Protein AF-0000000076312147 (afdb_homodimer)

Structure (mmCIF, N/CA/C/O backbone):
data_AF-0000000076312147-model_v1
#
loop_
_entity.id
_entity.type
_entity.pdbx_description
1 polymer 'PiggyBac transposable element-derived protein 4-like'
#
loop_
_atom_site.group_PDB
_atom_site.id
_atom_site.type_symbol
_atom_site.label_atom_id
_atom_site.label_alt_id
_atom_site.label_comp_id
_atom_site.label_asym_id
_atom_site.label_entity_id
_atom_site.label_seq_id
_atom_site.pdbx_PDB_ins_code
_atom_site.Cartn_x
_atom_site.Cartn_y
_atom_site.Cartn_z
_atom_site.occupancy
_atom_site.B_iso_or_equiv
_atom_site.auth_seq_id
_atom_site.auth_comp_id
_atom_site.auth_asym_id
_atom_site.auth_atom_id
_atom_site.pdbx_PDB_model_num
ATOM 1 N N . MET A 1 1 ? -16.578 -72.312 -24.266 1 22.33 1 MET A N 1
ATOM 2 C CA . MET A 1 1 ? -15.656 -71.625 -25.203 1 22.33 1 MET A CA 1
ATOM 3 C C . MET A 1 1 ? -16.234 -70.312 -25.703 1 22.33 1 MET A C 1
ATOM 5 O O . MET A 1 1 ? -15.805 -69.812 -26.734 1 22.33 1 MET A O 1
ATOM 9 N N . GLN A 1 2 ? -17.25 -69.812 -25.078 1 23.59 2 GLN A N 1
ATOM 10 C CA . GLN A 1 2 ? -18.219 -68.812 -25.484 1 23.59 2 GLN A CA 1
ATOM 11 C C . GLN A 1 2 ? -17.531 -67.5 -25.781 1 23.59 2 GLN A C 1
ATOM 13 O O . GLN A 1 2 ? -16.688 -67.062 -25.016 1 23.59 2 GLN A O 1
ATOM 18 N N . GLU A 1 3 ? -17.656 -67 -27.094 1 22.78 3 GLU A N 1
ATOM 19 C CA . GLU A 1 3 ? -17.062 -65.938 -27.891 1 22.78 3 GLU A CA 1
ATOM 20 C C . GLU A 1 3 ? -17.359 -64.562 -27.297 1 22.78 3 GLU A C 1
ATOM 22 O O . GLU A 1 3 ? -18.531 -64.188 -27.109 1 22.78 3 GLU A O 1
ATOM 27 N N . ILE A 1 4 ? -16.516 -64.062 -26.375 1 23.61 4 ILE A N 1
ATOM 28 C CA . ILE A 1 4 ? -16.531 -62.844 -25.562 1 23.61 4 ILE A CA 1
ATOM 29 C C . ILE A 1 4 ? -16.562 -61.625 -26.469 1 23.61 4 ILE A C 1
ATOM 31 O O . ILE A 1 4 ? -15.625 -61.375 -27.234 1 23.61 4 ILE A O 1
ATOM 35 N N . GLU A 1 5 ? -17.75 -61.281 -27.078 1 19.67 5 GLU A N 1
ATOM 36 C CA . GLU A 1 5 ? -18 -60.25 -28.062 1 19.67 5 GLU A CA 1
ATOM 37 C C . GLU A 1 5 ? -17.375 -58.906 -27.656 1 19.67 5 GLU A C 1
ATOM 39 O O . GLU A 1 5 ? -17.469 -58.5 -26.5 1 19.67 5 GLU A O 1
ATOM 44 N N . ALA A 1 6 ? -16.453 -58.312 -28.531 1 21.3 6 ALA A N 1
ATOM 45 C CA . ALA A 1 6 ? -15.531 -57.188 -28.641 1 21.3 6 ALA A CA 1
ATOM 46 C C . ALA A 1 6 ? -16.281 -55.875 -28.578 1 21.3 6 ALA A C 1
ATOM 48 O O . ALA A 1 6 ? -17.156 -55.594 -29.391 1 21.3 6 ALA A O 1
ATOM 49 N N . SER A 1 7 ? -16.625 -55.375 -27.359 1 20.06 7 SER A N 1
ATOM 50 C CA . SER A 1 7 ? -17.344 -54.125 -27.047 1 20.06 7 SER A CA 1
ATOM 51 C C . SER A 1 7 ? -16.797 -52.938 -27.828 1 20.06 7 SER A C 1
ATOM 53 O O . SER A 1 7 ? -15.578 -52.75 -27.906 1 20.06 7 SER A O 1
ATOM 55 N N . SER A 1 8 ? -17.469 -52.406 -28.922 1 21.2 8 SER A N 1
ATOM 56 C CA . SER A 1 8 ? -17.391 -51.406 -29.969 1 21.2 8 SER A CA 1
ATOM 57 C C . SER A 1 8 ? -16.969 -50.062 -29.422 1 21.2 8 SER A C 1
ATOM 59 O O . SER A 1 8 ? -17.438 -49.625 -28.359 1 21.2 8 SER A O 1
ATOM 61 N N . ASP A 1 9 ? -15.805 -49.438 -29.891 1 20.58 9 ASP A N 1
ATOM 62 C CA . ASP A 1 9 ? -14.875 -48.344 -29.766 1 20.58 9 ASP A CA 1
ATOM 63 C C . ASP A 1 9 ? -15.547 -47 -30.094 1 20.58 9 ASP A C 1
ATOM 65 O O . ASP A 1 9 ? -15.844 -46.719 -31.266 1 20.58 9 ASP A O 1
ATOM 69 N N . VAL A 1 10 ? -16.625 -46.531 -29.453 1 22.14 10 VAL A N 1
ATOM 70 C CA . VAL A 1 10 ? -17.344 -45.312 -29.828 1 22.14 10 VAL A CA 1
ATOM 71 C C . VAL A 1 10 ? -16.359 -44.156 -29.922 1 22.14 10 VAL A C 1
ATOM 73 O O . VAL A 1 10 ? -15.711 -43.781 -28.938 1 22.14 10 VAL A O 1
ATOM 76 N N . SER A 1 11 ? -15.68 -43.844 -31.109 1 21.22 11 SER A N 1
ATOM 77 C CA . SER A 1 11 ? -14.742 -42.812 -31.578 1 21.22 11 SER A CA 1
ATOM 78 C C . SER A 1 11 ? -15.359 -41.438 -31.5 1 21.22 11 SER A C 1
ATOM 80 O O . SER A 1 11 ? -16.234 -41.094 -32.281 1 21.22 11 SER A O 1
ATOM 82 N N . VAL A 1 12 ? -15.781 -40.875 -30.375 1 22.28 12 VAL A N 1
ATOM 83 C CA . VAL A 1 12 ? -16.422 -39.562 -30.359 1 22.28 12 VAL A CA 1
ATOM 84 C C . VAL A 1 12 ? -15.461 -38.531 -30.922 1 22.28 12 VAL A C 1
ATOM 86 O O . VAL A 1 12 ? -14.359 -38.344 -30.406 1 22.28 12 VAL A O 1
ATOM 89 N N . GLU A 1 13 ? -15.469 -38.25 -32.219 1 21.05 13 GLU A N 1
ATOM 90 C CA . GLU A 1 13 ? -14.711 -37.281 -33 1 21.05 13 GLU A CA 1
ATOM 91 C C . GLU A 1 13 ? -14.977 -35.875 -32.531 1 21.05 13 GLU A C 1
ATOM 93 O O . GLU A 1 13 ? -16.109 -35.375 -32.594 1 21.05 13 GLU A O 1
ATOM 98 N N . LEU A 1 14 ? -14.336 -35.375 -31.516 1 21.58 14 LEU A N 1
ATOM 99 C CA . LEU A 1 14 ? -14.406 -34.031 -31 1 21.58 14 LEU A CA 1
ATOM 100 C C . LEU A 1 14 ? -14.016 -33.031 -32.094 1 21.58 14 LEU A C 1
ATOM 102 O O . LEU A 1 14 ? -12.891 -33.062 -32.594 1 21.58 14 LEU A O 1
ATOM 106 N N . GLU A 1 15 ? -14.867 -32.625 -33.062 1 21.44 15 GLU A N 1
ATOM 107 C CA . GLU A 1 15 ? -14.562 -31.688 -34.125 1 21.44 15 GLU A CA 1
ATOM 108 C C . GLU A 1 15 ? -14.234 -30.297 -33.531 1 21.44 15 GLU A C 1
ATOM 110 O O . GLU A 1 15 ? -15.07 -29.703 -32.844 1 21.44 15 GLU A O 1
ATOM 115 N N . PHE A 1 16 ? -13.031 -30.047 -33.188 1 20.45 16 PHE A N 1
ATOM 116 C CA . PHE A 1 16 ? -12.469 -28.797 -32.719 1 20.45 16 PHE A CA 1
ATOM 117 C C . PHE A 1 16 ? -12.625 -27.703 -33.781 1 20.45 16 PHE A C 1
ATOM 119 O O . PHE A 1 16 ? -12.156 -27.844 -34.906 1 20.45 16 PHE A O 1
ATOM 126 N N . SER A 1 17 ? -13.852 -27.156 -33.938 1 21.62 17 SER A N 1
ATOM 127 C CA . SER A 1 17 ? -13.953 -26.109 -34.938 1 21.62 17 SER A CA 1
ATOM 128 C C . SER A 1 17 ? -12.891 -25.047 -34.719 1 21.62 17 SER A C 1
ATOM 130 O O . SER A 1 17 ? -12.641 -24.625 -33.594 1 21.62 17 SER A O 1
ATOM 132 N N . PRO A 1 18 ? -11.977 -24.75 -35.688 1 22.86 18 PRO A N 1
ATOM 133 C CA . PRO A 1 18 ? -10.734 -23.984 -35.781 1 22.86 18 PRO A CA 1
ATOM 134 C C . PRO A 1 18 ? -10.945 -22.484 -35.531 1 22.86 18 PRO A C 1
ATOM 136 O O . PRO A 1 18 ? -10 -21.703 -35.656 1 22.86 18 PRO A O 1
ATOM 139 N N . ASP A 1 19 ? -12.148 -22.031 -35.625 1 23.03 19 ASP A N 1
ATOM 140 C CA . ASP A 1 19 ? -12.141 -20.625 -36.031 1 23.03 19 ASP A CA 1
ATOM 141 C C . ASP A 1 19 ? -11.602 -19.75 -34.875 1 23.03 19 ASP A C 1
ATOM 143 O O . ASP A 1 19 ? -12.305 -19.484 -33.906 1 23.03 19 ASP A O 1
ATOM 147 N N . ILE A 1 20 ? -10.438 -19.906 -34.469 1 19.98 20 ILE A N 1
ATOM 148 C CA . ILE A 1 20 ? -9.867 -19.078 -33.406 1 19.98 20 ILE A CA 1
ATOM 149 C C . ILE A 1 20 ? -9.867 -17.609 -33.812 1 19.98 20 ILE A C 1
ATOM 151 O O . ILE A 1 20 ? -9.234 -17.25 -34.812 1 19.98 20 ILE A O 1
ATOM 155 N N . LYS A 1 21 ? -10.992 -16.953 -33.75 1 22.03 21 LYS A N 1
ATOM 156 C CA . LYS A 1 21 ? -10.961 -15.531 -34.125 1 22.03 21 LYS A CA 1
ATOM 157 C C . LYS A 1 21 ? -9.773 -14.828 -33.469 1 22.03 21 LYS A C 1
ATOM 159 O O . LYS A 1 21 ? -9.477 -15.031 -32.312 1 22.03 21 LYS A O 1
ATOM 164 N N . PRO A 1 22 ? -8.828 -14.297 -34.281 1 20.53 22 PRO A N 1
ATOM 165 C CA . PRO A 1 22 ? -7.613 -13.602 -33.844 1 20.53 22 PRO A CA 1
ATOM 166 C C . PRO A 1 22 ? -7.883 -12.539 -32.781 1 20.53 22 PRO A C 1
ATOM 168 O O . PRO A 1 22 ? -9 -12.016 -32.688 1 20.53 22 PRO A O 1
ATOM 171 N N . TYR A 1 23 ? -7.211 -12.68 -31.641 1 19.23 23 TYR A N 1
ATOM 172 C CA . TYR A 1 23 ? -7.16 -11.75 -30.516 1 19.23 23 TYR A CA 1
ATOM 173 C C . TYR A 1 23 ? -7.086 -10.305 -31.016 1 19.23 23 TYR A C 1
ATOM 175 O O . TYR A 1 23 ? -6.441 -10.023 -32.031 1 19.23 23 TYR A O 1
ATOM 183 N N . CYS A 1 24 ? -8.203 -9.656 -30.938 1 20.91 24 CYS A N 1
ATOM 184 C CA . CYS A 1 24 ? -8.336 -8.234 -31.234 1 20.91 24 CYS A CA 1
ATOM 185 C C . CYS A 1 24 ? -7.105 -7.465 -30.797 1 20.91 24 CYS A C 1
ATOM 187 O O . CYS A 1 24 ? -6.52 -7.77 -29.75 1 20.91 24 CYS A O 1
ATOM 189 N N . GLU A 1 25 ? -6.473 -6.754 -31.734 1 22.02 25 GLU A N 1
ATOM 190 C CA . GLU A 1 25 ? -5.332 -5.844 -31.734 1 22.02 25 GLU A CA 1
ATOM 191 C C . GLU A 1 25 ? -5.457 -4.801 -30.625 1 22.02 25 GLU A C 1
ATOM 193 O O . GLU A 1 25 ? -6.348 -3.949 -30.672 1 22.02 25 GLU A O 1
ATOM 198 N N . VAL A 1 26 ? -5.352 -5.199 -29.438 1 20.34 26 VAL A N 1
ATOM 199 C CA . VAL A 1 26 ? -5.312 -4.188 -28.391 1 20.34 26 VAL A CA 1
ATOM 200 C C . VAL A 1 26 ? -4.262 -3.133 -28.719 1 20.34 26 VAL A C 1
ATOM 202 O O . VAL A 1 26 ? -3.1 -3.465 -28.969 1 20.34 26 VAL A O 1
ATOM 205 N N . LYS A 1 27 ? -4.68 -1.989 -29.359 1 21.05 27 LYS A N 1
ATOM 206 C CA . LYS A 1 27 ? -3.84 -0.814 -29.578 1 21.05 27 LYS A CA 1
ATOM 207 C C . LYS A 1 27 ? -3.072 -0.449 -28.312 1 21.05 27 LYS A C 1
ATOM 209 O O . LYS A 1 27 ? -3.672 -0.067 -27.297 1 21.05 27 LYS A O 1
ATOM 214 N N . ILE A 1 28 ? -1.969 -1.228 -28.016 1 20.52 28 ILE A N 1
ATOM 215 C CA . ILE A 1 28 ? -0.996 -0.914 -26.984 1 20.52 28 ILE A CA 1
ATOM 216 C C . ILE A 1 28 ? -0.467 0.505 -27.188 1 20.52 28 ILE A C 1
ATOM 218 O O . ILE A 1 28 ? 0.128 0.812 -28.219 1 20.52 28 ILE A O 1
ATOM 222 N N . THR A 1 29 ? -1.244 1.474 -26.906 1 20.61 29 THR A N 1
ATOM 223 C CA . THR A 1 29 ? -0.591 2.777 -26.922 1 20.61 29 THR A CA 1
ATOM 224 C C . THR A 1 29 ? 0.666 2.766 -26.062 1 20.61 29 THR A C 1
ATOM 226 O O . THR A 1 29 ? 0.693 2.131 -25 1 20.61 29 THR A O 1
ATOM 229 N N . SER A 1 30 ? 1.83 2.965 -26.656 1 19.39 30 SER A N 1
ATOM 230 C CA . SER A 1 30 ? 3.27 2.896 -26.422 1 19.39 30 SER A CA 1
ATOM 231 C C . SER A 1 30 ? 3.662 3.656 -25.156 1 19.39 30 SER A C 1
ATOM 233 O O . SER A 1 30 ? 4.707 4.309 -25.125 1 19.39 30 SER A O 1
ATOM 235 N N . SER A 1 31 ? 2.816 3.906 -24.203 1 20.42 31 SER A N 1
ATOM 236 C CA . SER A 1 31 ? 3.428 4.754 -23.172 1 20.42 31 SER A CA 1
ATOM 237 C C . SER A 1 31 ? 4.586 4.039 -22.484 1 20.42 31 SER A C 1
ATOM 239 O O . SER A 1 31 ? 4.461 2.881 -22.094 1 20.42 31 SER A O 1
ATOM 241 N N . ASP A 1 32 ? 5.867 4.41 -22.828 1 19.22 32 ASP A N 1
ATOM 242 C CA . ASP A 1 32 ? 7.266 4.039 -22.609 1 19.22 32 ASP A CA 1
ATOM 243 C C . ASP A 1 32 ? 7.555 3.832 -21.125 1 19.22 32 ASP A C 1
ATOM 245 O O . ASP A 1 32 ? 7.379 4.746 -20.328 1 19.22 32 ASP A O 1
ATOM 249 N N . ARG A 1 33 ? 7.512 2.572 -20.641 1 21.12 33 ARG A N 1
ATOM 250 C CA . ARG A 1 33 ? 7.715 1.985 -19.312 1 21.12 33 ARG A CA 1
ATOM 251 C C . ARG A 1 33 ? 9.164 2.125 -18.875 1 21.12 33 ARG A C 1
ATOM 253 O O . ARG A 1 33 ? 10.016 1.312 -19.25 1 21.12 33 ARG A O 1
ATOM 260 N N . LEU A 1 34 ? 9.773 3.299 -18.766 1 19.08 34 LEU A N 1
ATOM 261 C CA . LEU A 1 34 ? 11.188 3.33 -18.406 1 19.08 34 LEU A CA 1
ATOM 262 C C . LEU A 1 34 ? 11.414 2.77 -17.016 1 19.08 34 LEU A C 1
ATOM 264 O O . LEU A 1 34 ? 10.773 3.207 -16.047 1 19.08 34 LEU A O 1
ATOM 268 N N . LEU A 1 35 ? 11.836 1.547 -16.906 1 19.48 35 LEU A N 1
ATOM 269 C CA . LEU A 1 35 ? 12.133 0.646 -15.805 1 19.48 35 LEU A CA 1
ATOM 270 C C . LEU A 1 35 ? 13.273 1.199 -14.945 1 19.48 35 LEU A C 1
ATOM 272 O O . LEU A 1 35 ? 14.406 1.328 -15.414 1 19.48 35 LEU A O 1
ATOM 276 N N . CYS A 1 36 ? 13.125 2.23 -14.25 1 20.94 36 CYS A N 1
ATOM 277 C CA . CYS A 1 36 ? 14.25 2.77 -13.5 1 20.94 36 CYS A CA 1
ATOM 278 C C . CYS A 1 36 ? 14.641 1.837 -12.352 1 20.94 36 CYS A C 1
ATOM 280 O O . CYS A 1 36 ? 13.797 1.466 -11.539 1 20.94 36 CYS A O 1
ATOM 282 N N . PHE A 1 37 ? 15.688 0.991 -12.492 1 19.38 37 PHE A N 1
ATOM 283 C CA . PHE A 1 37 ? 16.312 -0.09 -11.75 1 19.38 37 PHE A CA 1
ATOM 284 C C . PHE A 1 37 ? 17 0.447 -10.5 1 19.38 37 PHE A C 1
ATOM 286 O O . PHE A 1 37 ? 17.906 1.278 -10.594 1 19.38 37 PHE A O 1
ATOM 293 N N . THR A 1 38 ? 16.422 0.691 -9.367 1 20.59 38 THR A N 1
ATOM 294 C CA . THR A 1 38 ? 17.078 1.257 -8.195 1 20.59 38 THR A CA 1
ATOM 295 C C . THR A 1 38 ? 17.797 0.173 -7.402 1 20.59 38 THR A C 1
ATOM 297 O O . THR A 1 38 ? 17.25 -0.903 -7.164 1 20.59 38 THR A O 1
ATOM 300 N N . SER A 1 39 ? 19.203 0.011 -7.387 1 19.22 39 SER A N 1
ATOM 301 C CA . SER A 1 39 ? 20.203 -0.903 -6.844 1 19.22 39 SER A CA 1
ATOM 302 C C . SER A 1 39 ? 20.359 -0.718 -5.336 1 19.22 39 SER A C 1
ATOM 304 O O . SER A 1 39 ? 20.719 0.364 -4.875 1 19.22 39 SER A O 1
ATOM 306 N N . SER A 1 40 ? 19.547 -1.294 -4.43 1 19.59 40 SER A N 1
ATOM 307 C CA . SER A 1 40 ? 19.547 -1.064 -2.988 1 19.59 40 SER A CA 1
ATOM 308 C C . SER A 1 40 ? 20.594 -1.91 -2.287 1 19.59 40 SER A C 1
ATOM 310 O O . SER A 1 40 ? 20.641 -3.129 -2.471 1 19.59 40 SER A O 1
ATOM 312 N N . GLU A 1 41 ? 21.922 -1.451 -1.848 1 18.98 41 GLU A N 1
ATOM 313 C CA . GLU A 1 41 ? 23.094 -2.064 -1.248 1 18.98 41 GLU A CA 1
ATOM 314 C C . GLU A 1 41 ? 22.906 -2.266 0.253 1 18.98 41 GLU A C 1
ATOM 316 O O . GLU A 1 41 ? 22.781 -1.297 1.005 1 18.98 41 GLU A O 1
ATOM 321 N N . THR A 1 42 ? 22.156 -3.244 0.829 1 19.56 42 THR A N 1
ATOM 322 C CA . THR A 1 42 ? 21.844 -3.383 2.248 1 19.56 42 THR A CA 1
ATOM 323 C C . THR A 1 42 ? 22.953 -4.148 2.967 1 19.56 42 THR A C 1
ATOM 325 O O . THR A 1 42 ? 23.219 -5.309 2.654 1 19.56 42 THR A O 1
ATOM 328 N N . ASN A 1 43 ? 24.078 -3.611 3.631 1 19.56 43 ASN A N 1
ATOM 329 C CA . ASN A 1 43 ? 25.203 -4.309 4.23 1 19.56 43 ASN A CA 1
ATOM 330 C C . ASN A 1 43 ? 24.906 -4.727 5.668 1 19.56 43 ASN A C 1
ATOM 332 O O . ASN A 1 43 ? 25.766 -5.301 6.34 1 19.56 43 ASN A O 1
ATOM 336 N N . HIS A 1 44 ? 23.75 -5.074 6.289 1 19.19 44 HIS A N 1
ATOM 337 C CA . HIS A 1 44 ? 23.781 -4.988 7.742 1 19.19 44 HIS A CA 1
ATOM 338 C C . HIS A 1 44 ? 24.328 -6.27 8.359 1 19.19 44 HIS A C 1
ATOM 340 O O . HIS A 1 44 ? 23.906 -7.367 7.988 1 19.19 44 HIS A O 1
ATOM 346 N N . ASP A 1 45 ? 25.484 -6.375 9.133 1 19.08 45 ASP A N 1
ATOM 347 C CA . ASP A 1 45 ? 26.344 -7.379 9.734 1 19.08 45 ASP A CA 1
ATOM 348 C C . ASP A 1 45 ? 25.781 -7.863 11.07 1 19.08 45 ASP A C 1
ATOM 350 O O . ASP A 1 45 ? 26.406 -8.672 11.758 1 19.08 45 ASP A O 1
ATOM 354 N N . ALA A 1 46 ? 24.641 -7.613 11.789 1 19.12 46 ALA A N 1
ATOM 355 C CA . ALA A 1 46 ? 24.766 -7.652 13.25 1 19.12 46 ALA A CA 1
ATOM 356 C C . ALA A 1 46 ? 24.875 -9.086 13.75 1 19.12 46 ALA A C 1
ATOM 358 O O . ALA A 1 46 ? 24.422 -10.023 13.086 1 19.12 46 ALA A O 1
ATOM 359 N N . SER A 1 47 ? 25.266 -9.469 15.102 1 18.31 47 SER A N 1
ATOM 360 C CA . SER A 1 47 ? 25.938 -10.477 15.906 1 18.31 47 SER A CA 1
ATOM 361 C C . SER A 1 47 ? 25 -11.625 16.266 1 18.31 47 SER A C 1
ATOM 363 O O . SER A 1 47 ? 23.797 -11.547 16.031 1 18.31 47 SER A O 1
ATOM 365 N N . SER A 1 48 ? 24.859 -12.219 17.609 1 19.67 48 SER A N 1
ATOM 366 C CA . SER A 1 48 ? 24.953 -13.562 18.188 1 19.67 48 SER A CA 1
ATOM 367 C C . SER A 1 48 ? 23.578 -14.219 18.297 1 19.67 48 SER A C 1
ATOM 369 O O . SER A 1 48 ? 23.469 -15.438 18.156 1 19.67 48 SER A O 1
ATOM 371 N N . SER A 1 49 ? 22.594 -13.867 19.219 1 21.38 49 SER A N 1
ATOM 372 C CA . SER A 1 49 ? 21.578 -14.75 19.812 1 21.38 49 SER A CA 1
ATOM 373 C C . SER A 1 49 ? 20.578 -15.219 18.75 1 21.38 49 SER A C 1
ATOM 375 O O . SER A 1 49 ? 20.422 -14.57 17.719 1 21.38 49 SER A O 1
ATOM 377 N N . LYS A 1 50 ? 19.562 -16.469 18.859 1 22.8 50 LYS A N 1
ATOM 378 C CA . LYS A 1 50 ? 19.219 -17.234 17.656 1 22.8 50 LYS A CA 1
ATOM 379 C C . LYS A 1 50 ? 18.594 -16.344 16.594 1 22.8 50 LYS A C 1
ATOM 381 O O . LYS A 1 50 ? 17.375 -16.188 16.531 1 22.8 50 LYS A O 1
ATOM 386 N N . SER A 1 51 ? 19.109 -15.117 16.531 1 22.84 51 SER A N 1
ATOM 387 C CA . SER A 1 51 ? 18.594 -13.898 15.906 1 22.84 51 SER A CA 1
ATOM 388 C C . SER A 1 51 ? 18.375 -14.109 14.406 1 22.84 51 SER A C 1
ATOM 390 O O . SER A 1 51 ? 19.297 -14.492 13.688 1 22.84 51 SER A O 1
ATOM 392 N N . TYR A 1 52 ? 17.156 -14.609 14.18 1 23.16 52 TYR A N 1
ATOM 393 C CA . TYR A 1 52 ? 16.812 -14.828 12.773 1 23.16 52 TYR A CA 1
ATOM 394 C C . TYR A 1 52 ? 17.375 -13.703 11.906 1 23.16 52 TYR A C 1
ATOM 396 O O . TYR A 1 52 ? 17.203 -12.523 12.227 1 23.16 52 TYR A O 1
ATOM 404 N N . SER A 1 53 ? 18.656 -13.93 11.617 1 24.06 53 SER A N 1
ATOM 405 C CA . SER A 1 53 ? 19.391 -13.047 10.727 1 24.06 53 SER A CA 1
ATOM 406 C C . SER A 1 53 ? 18.516 -12.547 9.578 1 24.06 53 SER A C 1
ATOM 408 O O . SER A 1 53 ? 17.906 -13.352 8.867 1 24.06 53 SER A O 1
ATOM 410 N N . ILE A 1 54 ? 17.75 -11.562 9.984 1 26.08 54 ILE A N 1
ATOM 411 C CA . ILE A 1 54 ? 16.984 -10.695 9.094 1 26.08 54 ILE A CA 1
ATOM 412 C C . ILE A 1 54 ? 17.797 -10.398 7.84 1 26.08 54 ILE A C 1
ATOM 414 O O . ILE A 1 54 ? 18.984 -10.031 7.934 1 26.08 54 ILE A O 1
ATOM 418 N N . PHE A 1 55 ? 17.453 -11.094 6.879 1 25.41 55 PHE A N 1
ATOM 419 C CA . PHE A 1 55 ? 18.094 -10.836 5.594 1 25.41 55 PHE A CA 1
ATOM 420 C C . PHE A 1 55 ? 18.203 -9.336 5.336 1 25.41 55 PHE A C 1
ATOM 422 O O . PHE A 1 55 ? 17.203 -8.609 5.426 1 25.41 55 PHE A O 1
ATOM 429 N N . SER A 1 56 ? 19.078 -8.727 6.191 1 25.91 56 SER A N 1
ATOM 430 C CA . SER A 1 56 ? 19.359 -7.398 5.664 1 25.91 56 SER A CA 1
ATOM 431 C C . SER A 1 56 ? 19.938 -7.473 4.258 1 25.91 56 SER A C 1
ATOM 433 O O . SER A 1 56 ? 20.953 -8.141 4.039 1 25.91 56 SER A O 1
ATOM 435 N N . ASN A 1 57 ? 19.141 -7.605 3.311 1 25.81 57 ASN A N 1
ATOM 436 C CA . ASN A 1 57 ? 19.625 -7.582 1.938 1 25.81 57 ASN A CA 1
ATOM 437 C C . ASN A 1 57 ? 20.594 -6.418 1.711 1 25.81 57 ASN A C 1
ATOM 439 O O . ASN A 1 57 ? 20.438 -5.652 0.758 1 25.81 57 ASN A O 1
ATOM 443 N N . GLU A 1 58 ? 21.203 -5.875 2.789 1 25.55 58 GLU A N 1
ATOM 444 C CA . GLU A 1 58 ? 22.234 -4.953 2.312 1 25.55 58 GLU A CA 1
ATOM 445 C C . GLU A 1 58 ? 23.344 -5.703 1.58 1 25.55 58 GLU A C 1
ATOM 447 O O . GLU A 1 58 ? 24.188 -6.332 2.209 1 25.55 58 GLU A O 1
ATOM 452 N N . SER A 1 59 ? 23.172 -6.488 0.597 1 25.89 59 SER A N 1
ATOM 453 C CA . SER A 1 59 ? 24.391 -6.766 -0.147 1 25.89 59 SER A CA 1
ATOM 454 C C . SER A 1 59 ? 25.188 -5.488 -0.409 1 25.89 59 SER A C 1
ATOM 456 O O . SER A 1 59 ? 24.797 -4.676 -1.248 1 25.89 59 SER A O 1
ATOM 458 N N . ASP A 1 60 ? 25.484 -4.66 0.59 1 24.06 60 ASP A N 1
ATOM 459 C CA . ASP A 1 60 ? 26.641 -3.822 0.312 1 24.06 60 ASP A CA 1
ATOM 460 C C . ASP A 1 60 ? 27.656 -4.562 -0.556 1 24.06 60 ASP A C 1
ATOM 462 O O . ASP A 1 60 ? 27.719 -5.793 -0.536 1 24.06 60 ASP A O 1
ATOM 466 N N . SER A 1 61 ? 28.203 -3.771 -1.513 1 26.28 61 SER A N 1
ATOM 467 C CA . SER A 1 61 ? 29.328 -4.059 -2.395 1 26.28 61 SER A CA 1
ATOM 468 C C . SER A 1 61 ? 30.5 -4.672 -1.625 1 26.28 61 SER A C 1
ATOM 470 O O . SER A 1 61 ? 31.609 -4.773 -2.146 1 26.28 61 SER A O 1
ATOM 472 N N . ASN A 1 62 ? 30.344 -4.688 -0.289 1 25.61 62 ASN A N 1
ATOM 473 C CA . ASN A 1 62 ? 31.641 -5.258 0.071 1 25.61 62 ASN A CA 1
ATOM 474 C C . ASN A 1 62 ? 31.781 -6.684 -0.451 1 25.61 62 ASN A C 1
ATOM 476 O O . ASN A 1 62 ? 31.375 -7.637 0.211 1 25.61 62 ASN A O 1
ATOM 480 N N . LYS A 1 63 ? 31.469 -6.875 -1.712 1 27.11 63 LYS A N 1
ATOM 481 C CA . LYS A 1 63 ? 32.156 -8.094 -2.137 1 27.11 63 LYS A CA 1
ATOM 482 C C . LYS A 1 63 ? 33.5 -8.227 -1.452 1 27.11 63 LYS A C 1
ATOM 484 O O . LYS A 1 63 ? 34.406 -7.387 -1.646 1 27.11 63 LYS A O 1
ATOM 489 N N . GLY A 1 64 ? 33.594 -8.523 -0.196 1 24.95 64 GLY A N 1
ATOM 490 C CA . GLY A 1 64 ? 34.938 -9.031 0.1 1 24.95 64 GLY A CA 1
ATOM 491 C C . GLY A 1 64 ? 35.625 -9.594 -1.117 1 24.95 64 GLY A C 1
ATOM 492 O O . GLY A 1 64 ? 35 -10.109 -2.033 1 24.95 64 GLY A O 1
ATOM 493 N N . ASP A 1 65 ? 36.75 -8.898 -1.438 1 27.42 65 ASP A N 1
ATOM 494 C CA . ASP A 1 65 ? 37.75 -9.422 -2.352 1 27.42 65 ASP A CA 1
ATOM 495 C C . ASP A 1 65 ? 37.875 -10.938 -2.229 1 27.42 65 ASP A C 1
ATOM 497 O O . ASP A 1 65 ? 38.75 -11.445 -1.527 1 27.42 65 ASP A O 1
ATOM 501 N N . ILE A 1 66 ? 36.844 -11.602 -1.742 1 28 66 ILE A N 1
ATOM 502 C CA . ILE A 1 66 ? 37.281 -12.992 -1.727 1 28 66 ILE A CA 1
ATOM 503 C C . ILE A 1 66 ? 38.156 -13.273 -2.953 1 28 66 ILE A C 1
ATOM 505 O O . ILE A 1 66 ? 39.375 -13.5 -2.834 1 28 66 ILE A O 1
ATOM 509 N N . ASN A 1 67 ? 37.906 -14.602 -3.504 1 26.86 67 ASN A N 1
ATOM 510 C CA . ASN A 1 67 ? 38.875 -15.18 -4.414 1 26.86 67 ASN A CA 1
ATOM 511 C C . ASN A 1 67 ? 39.031 -14.352 -5.688 1 26.86 67 ASN A C 1
ATOM 513 O O . ASN A 1 67 ? 38.125 -14.352 -6.531 1 26.86 67 ASN A O 1
ATOM 517 N N . ASP A 1 68 ? 39.562 -13.148 -5.551 1 32.53 68 ASP A N 1
ATOM 518 C CA . ASP A 1 68 ? 40.219 -12.398 -6.629 1 32.53 68 ASP A CA 1
ATOM 519 C C . ASP A 1 68 ? 40.75 -13.336 -7.711 1 32.53 68 ASP A C 1
ATOM 521 O O . ASP A 1 68 ? 41.25 -12.883 -8.734 1 32.53 68 ASP A O 1
ATOM 525 N N . ASN A 1 69 ? 41.094 -14.531 -7.211 1 30.25 69 ASN A N 1
ATOM 526 C CA . ASN A 1 69 ? 41.938 -15.344 -8.094 1 30.25 69 ASN A CA 1
ATOM 527 C C . ASN A 1 69 ? 41.125 -15.945 -9.234 1 30.25 69 ASN A C 1
ATOM 529 O O . ASN A 1 69 ? 41.594 -16.875 -9.898 1 30.25 69 ASN A O 1
ATOM 533 N N . ILE A 1 70 ? 39.812 -16.016 -8.953 1 32.88 70 ILE A N 1
ATOM 534 C CA . ILE A 1 70 ? 39.406 -16.656 -10.195 1 32.88 70 ILE A CA 1
ATOM 535 C C . ILE A 1 70 ? 39.594 -15.68 -11.359 1 32.88 70 ILE A C 1
ATOM 537 O O . ILE A 1 70 ? 39.156 -14.523 -11.281 1 32.88 70 ILE A O 1
ATOM 541 N N . ASN A 1 71 ? 40.531 -15.844 -12.156 1 34 71 ASN A N 1
ATOM 542 C CA . ASN A 1 71 ? 40.844 -15.273 -13.453 1 34 71 ASN A CA 1
ATOM 543 C C . ASN A 1 71 ? 39.625 -14.852 -14.227 1 34 71 ASN A C 1
ATOM 545 O O . ASN A 1 71 ? 38.906 -15.688 -14.805 1 34 71 ASN A O 1
ATOM 549 N N . SER A 1 72 ? 38.719 -14.016 -13.617 1 40.5 72 SER A N 1
ATOM 550 C CA . SER A 1 72 ? 37.75 -13.445 -14.555 1 40.5 72 SER A CA 1
ATOM 551 C C . SER A 1 72 ? 38.375 -13.242 -15.938 1 40.5 72 SER A C 1
ATOM 553 O O . SER A 1 72 ? 39.344 -12.469 -16.078 1 40.5 72 SER A O 1
ATOM 555 N N . GLN A 1 73 ? 38.656 -14.172 -16.594 1 42.91 73 GLN A N 1
ATOM 556 C CA . GLN A 1 73 ? 39.125 -14.047 -17.969 1 42.91 73 GLN A CA 1
ATOM 557 C C . GLN A 1 73 ? 38.531 -12.805 -18.625 1 42.91 73 GLN A C 1
ATOM 559 O O . GLN A 1 73 ? 37.312 -12.57 -18.578 1 42.91 73 GLN A O 1
ATOM 564 N N . ASP A 1 74 ? 39.188 -11.664 -18.594 1 57.47 74 ASP A N 1
ATOM 565 C CA . ASP A 1 74 ? 38.938 -10.469 -19.391 1 57.47 74 ASP A CA 1
ATOM 566 C C . ASP A 1 74 ? 38.156 -10.812 -20.656 1 57.47 74 ASP A C 1
ATOM 568 O O . ASP A 1 74 ? 38.656 -11.531 -21.531 1 57.47 74 ASP A O 1
ATOM 572 N N . GLN A 1 75 ? 36.75 -10.875 -20.5 1 71.81 75 GLN A N 1
ATOM 573 C CA . GLN A 1 75 ? 35.969 -11.055 -21.703 1 71.81 75 GLN A CA 1
ATOM 574 C C . GLN A 1 75 ? 36.344 -10.055 -22.781 1 71.81 75 GLN A C 1
ATOM 576 O O . GLN A 1 75 ? 36.688 -8.914 -22.484 1 71.81 75 GLN A O 1
ATOM 581 N N . VAL A 1 76 ? 36.625 -10.602 -23.828 1 83.81 76 VAL A N 1
ATOM 582 C CA . VAL A 1 76 ? 36.906 -9.742 -24.984 1 83.81 76 VAL A CA 1
ATOM 583 C C . VAL A 1 76 ? 35.594 -9.32 -25.641 1 83.81 76 VAL A C 1
ATOM 585 O O . VAL A 1 76 ? 34.75 -10.172 -25.969 1 83.81 76 VAL A O 1
ATOM 588 N N . TRP A 1 77 ? 35.344 -8.086 -25.609 1 92.38 77 TRP A N 1
ATOM 589 C CA . TRP A 1 77 ? 34.156 -7.516 -26.203 1 92.38 77 TRP A CA 1
ATOM 590 C C . TRP A 1 77 ? 34.469 -6.91 -27.578 1 92.38 77 TRP A C 1
ATOM 592 O O . TRP A 1 77 ? 35.438 -6.191 -27.734 1 92.38 77 TRP A O 1
ATOM 602 N N . ILE A 1 78 ? 33.656 -7.305 -28.562 1 90.75 78 ILE A N 1
ATOM 603 C CA . ILE A 1 78 ? 33.844 -6.832 -29.922 1 90.75 78 ILE A CA 1
ATOM 604 C C . ILE A 1 78 ? 32.562 -6.137 -30.422 1 90.75 78 ILE A C 1
ATOM 606 O O . ILE A 1 78 ? 31.531 -6.211 -29.766 1 90.75 78 ILE A O 1
ATOM 610 N N . ASN A 1 79 ? 32.656 -5.441 -31.547 1 91.56 79 ASN A N 1
ATOM 611 C CA . ASN A 1 79 ? 31.469 -4.844 -32.156 1 91.56 79 ASN A CA 1
ATOM 612 C C . ASN A 1 79 ? 30.469 -5.91 -32.594 1 91.56 79 ASN A C 1
ATOM 614 O O . ASN A 1 79 ? 30.859 -7.008 -33 1 91.56 79 ASN A O 1
ATOM 618 N N . PRO A 1 80 ? 29.266 -5.52 -32.438 1 89.5 80 PRO A N 1
ATOM 619 C CA . PRO A 1 80 ? 28.234 -6.516 -32.75 1 89.5 80 PRO A CA 1
ATOM 620 C C . PRO A 1 80 ? 28.344 -7.066 -34.156 1 89.5 80 PRO A C 1
ATOM 622 O O . PRO A 1 80 ? 28.469 -6.301 -35.125 1 89.5 80 PRO A O 1
ATOM 625 N N . VAL A 1 81 ? 28.406 -8.328 -34.312 1 78.69 81 VAL A N 1
ATOM 626 C CA . VAL A 1 81 ? 28.484 -8.992 -35.625 1 78.69 81 VAL A CA 1
ATOM 627 C C . VAL A 1 81 ? 27.125 -9.594 -35.969 1 78.69 81 VAL A C 1
ATOM 629 O O . VAL A 1 81 ? 26.844 -9.867 -37.156 1 78.69 81 VAL A O 1
ATOM 632 N N . GLY A 1 82 ? 26.172 -9.492 -35.094 1 69.94 82 GLY A N 1
ATOM 633 C CA . GLY A 1 82 ? 24.828 -10.031 -35.312 1 69.94 82 GLY A CA 1
ATOM 634 C C . GLY A 1 82 ? 24.781 -11.547 -35.219 1 69.94 82 GLY A C 1
ATOM 635 O O . GLY A 1 82 ? 23.812 -12.172 -35.656 1 69.94 82 GLY A O 1
ATOM 636 N N . ASN A 1 83 ? 25.859 -12.32 -35 1 59.91 83 ASN A N 1
ATOM 637 C CA . ASN A 1 83 ? 25.875 -13.781 -35.031 1 59.91 83 ASN A CA 1
ATOM 638 C C . ASN A 1 83 ? 25.625 -14.352 -33.625 1 59.91 83 ASN A C 1
ATOM 640 O O . ASN A 1 83 ? 26.578 -14.688 -32.906 1 59.91 83 ASN A O 1
ATOM 644 N N . GLN A 1 84 ? 24.422 -14.109 -33.094 1 64.19 84 GLN A N 1
ATOM 645 C CA . GLN A 1 84 ? 24.203 -14.828 -31.844 1 64.19 84 GLN A CA 1
ATOM 646 C C . GLN A 1 84 ? 24.25 -16.344 -32.062 1 64.19 84 GLN A C 1
ATOM 648 O O . GLN A 1 84 ? 23.422 -16.891 -32.812 1 64.19 84 GLN A O 1
ATOM 653 N N . PRO A 1 85 ? 25.562 -16.828 -32.094 1 58.62 85 PRO A N 1
ATOM 654 C CA . PRO A 1 85 ? 25.844 -18.188 -32.562 1 58.62 85 PRO A CA 1
ATOM 655 C C . PRO A 1 85 ? 24.656 -19.141 -32.406 1 58.62 85 PRO A C 1
ATOM 657 O O . PRO A 1 85 ? 24.391 -19.953 -33.281 1 58.62 85 PRO A O 1
ATOM 660 N N . ASP A 1 86 ? 24.109 -19.484 -31.156 1 63.31 86 ASP A N 1
ATOM 661 C CA . ASP A 1 86 ? 23.297 -20.672 -30.922 1 63.31 86 ASP A CA 1
ATOM 662 C C . ASP A 1 86 ? 21.938 -20.297 -30.328 1 63.31 86 ASP A C 1
ATOM 664 O O . ASP A 1 86 ? 21.703 -20.516 -29.141 1 63.31 86 ASP A O 1
ATOM 668 N N . ILE A 1 87 ? 21.172 -19.547 -31.188 1 79.06 87 ILE A N 1
ATOM 669 C CA . ILE A 1 87 ? 19.797 -19.359 -30.734 1 79.06 87 ILE A CA 1
ATOM 670 C C . ILE A 1 87 ? 19.016 -20.656 -30.875 1 79.06 87 ILE A C 1
ATOM 672 O O . ILE A 1 87 ? 18.938 -21.234 -31.969 1 79.06 87 ILE A O 1
ATOM 676 N N . LYS A 1 88 ? 18.703 -21.234 -29.812 1 83.94 88 LYS A N 1
ATOM 677 C CA . LYS A 1 88 ? 17.891 -22.438 -29.797 1 83.94 88 LYS A CA 1
ATOM 678 C C . LYS A 1 88 ? 16.406 -22.094 -29.797 1 83.94 88 LYS A C 1
ATOM 680 O O . LYS A 1 88 ? 15.93 -21.344 -28.938 1 83.94 88 LYS A O 1
ATOM 685 N N . PRO A 1 89 ? 15.75 -22.547 -30.766 1 90.81 89 PRO A N 1
ATOM 686 C CA . PRO A 1 89 ? 14.312 -22.25 -30.812 1 90.81 89 PRO A CA 1
ATOM 687 C C . PRO A 1 89 ? 13.531 -22.922 -29.688 1 90.81 89 PRO A C 1
ATOM 689 O O . PRO A 1 89 ? 13.93 -23.984 -29.203 1 90.81 89 PRO A O 1
ATOM 692 N N . PHE A 1 90 ? 12.508 -22.328 -29.375 1 94.62 90 PHE A N 1
ATOM 693 C CA . PHE A 1 90 ? 11.625 -22.875 -28.359 1 94.62 90 PHE A CA 1
ATOM 694 C C . PHE A 1 90 ? 10.875 -24.094 -28.891 1 94.62 90 PHE A C 1
ATOM 696 O O . PHE A 1 90 ? 10.273 -24.031 -29.969 1 94.62 90 PHE A O 1
ATOM 703 N N . VAL A 1 91 ? 10.867 -25.219 -28.172 1 92.69 91 VAL A N 1
ATOM 704 C CA . VAL A 1 91 ? 10.273 -26.469 -28.625 1 92.69 91 VAL A CA 1
ATOM 705 C C . VAL A 1 91 ? 9.117 -26.859 -27.719 1 92.69 91 VAL A C 1
ATOM 707 O O . VAL A 1 91 ? 8.359 -27.781 -28.016 1 92.69 91 VAL A O 1
ATOM 710 N N . GLY A 1 92 ? 8.609 -26.125 -26.859 1 89.56 92 GLY A N 1
ATOM 711 C CA . GLY A 1 92 ? 7.52 -26.484 -25.969 1 89.56 92 GLY A CA 1
ATOM 712 C C . GLY A 1 92 ? 6.156 -26.062 -26.469 1 89.56 92 GLY A C 1
ATOM 713 O O . GLY A 1 92 ? 6.059 -25.297 -27.422 1 89.56 92 GLY A O 1
ATOM 714 N N . ILE A 1 93 ? 5.078 -26.75 -25.969 1 89.56 93 ILE A N 1
ATOM 715 C CA . ILE A 1 93 ? 3.697 -26.375 -26.25 1 89.56 93 ILE A CA 1
ATOM 716 C C . ILE A 1 93 ? 3.068 -25.75 -25.016 1 89.56 93 ILE A C 1
ATOM 718 O O . ILE A 1 93 ? 2.674 -26.453 -24.078 1 89.56 93 ILE A O 1
ATOM 722 N N . PRO A 1 94 ? 3 -24.469 -25.109 1 92 94 PRO A N 1
ATOM 723 C CA . PRO A 1 94 ? 2.463 -23.797 -23.922 1 92 94 PRO A CA 1
ATOM 724 C C . PRO A 1 94 ? 0.971 -24.047 -23.719 1 92 94 PRO A C 1
ATOM 726 O O . PRO A 1 94 ? 0.237 -24.234 -24.703 1 92 94 PRO A O 1
ATOM 729 N N . GLY A 1 95 ? 0.555 -24.078 -22.469 1 90 95 GLY A N 1
ATOM 730 C CA . GLY A 1 95 ? -0.868 -24.188 -22.188 1 90 95 GLY A CA 1
ATOM 731 C C . GLY A 1 95 ? -1.188 -25.188 -21.094 1 90 95 GLY A C 1
ATOM 732 O O . GLY A 1 95 ? -0.283 -25.781 -20.5 1 90 95 GLY A O 1
ATOM 733 N N . LEU A 1 96 ? -2.521 -25.203 -20.781 1 88.94 96 LEU A N 1
ATOM 734 C CA . LEU A 1 96 ? -3.012 -26.125 -19.766 1 88.94 96 LEU A CA 1
ATOM 735 C C . LEU A 1 96 ? -2.902 -27.562 -20.234 1 88.94 96 LEU A C 1
ATOM 737 O O . LEU A 1 96 ? -3.273 -27.891 -21.375 1 88.94 96 LEU A O 1
ATOM 741 N N . LYS A 1 97 ? -2.27 -28.297 -19.406 1 83.5 97 LYS A N 1
ATOM 742 C CA . LYS A 1 97 ? -2.152 -29.719 -19.703 1 83.5 97 LYS A CA 1
ATOM 743 C C . LYS A 1 97 ? -3.51 -30.422 -19.625 1 83.5 97 LYS A C 1
ATOM 745 O O . LYS A 1 97 ? -4.453 -29.891 -19.047 1 83.5 97 LYS A O 1
ATOM 750 N N . SER A 1 98 ? -3.834 -31.406 -20.344 1 66.69 98 SER A N 1
ATOM 751 C CA . SER A 1 98 ? -5.113 -32.094 -20.422 1 66.69 98 SER A CA 1
ATOM 752 C C . SER A 1 98 ? -5.746 -32.25 -19.047 1 66.69 98 SER A C 1
ATOM 754 O O . SER A 1 98 ? -5.129 -32.781 -18.125 1 66.69 98 SER A O 1
ATOM 756 N N . PHE A 1 99 ? -6.547 -31.109 -18.688 1 60.59 99 PHE A N 1
ATOM 757 C CA . PHE A 1 99 ? -7.25 -31.047 -17.406 1 60.59 99 PHE A CA 1
ATOM 758 C C . PHE A 1 99 ? -8.664 -31.609 -17.547 1 60.59 99 PHE A C 1
ATOM 760 O O . PHE A 1 99 ? -9.406 -31.219 -18.453 1 60.59 99 PHE A O 1
ATOM 767 N N . LYS A 1 100 ? -8.914 -32.812 -17.141 1 56.84 100 LYS A N 1
ATOM 768 C CA . LYS A 1 100 ? -10.273 -33.375 -17.109 1 56.84 100 LYS A CA 1
ATOM 769 C C . LYS A 1 100 ? -11.188 -32.531 -16.234 1 56.84 100 LYS A C 1
ATOM 771 O O . LYS A 1 100 ? -11.547 -32.938 -15.125 1 56.84 100 LYS A O 1
ATOM 776 N N . CYS A 1 101 ? -10.938 -31.234 -16.141 1 58.84 101 CYS A N 1
ATOM 777 C CA . CYS A 1 101 ? -11.82 -30.578 -15.188 1 58.84 101 CYS A CA 1
ATOM 778 C C . CYS A 1 101 ? -12.977 -29.891 -15.906 1 58.84 101 CYS A C 1
ATOM 780 O O . CYS A 1 101 ? -12.867 -29.547 -17.078 1 58.84 101 CYS A O 1
ATOM 782 N N . ASN A 1 102 ? -14.18 -30.062 -15.398 1 61.09 102 ASN A N 1
ATOM 783 C CA . ASN A 1 102 ? -15.312 -29.266 -15.852 1 61.09 102 ASN A CA 1
ATOM 784 C C . ASN A 1 102 ? -14.961 -27.781 -15.906 1 61.09 102 ASN A C 1
ATOM 786 O O . ASN A 1 102 ? -14.727 -27.156 -14.875 1 61.09 102 ASN A O 1
ATOM 790 N N . PRO A 1 103 ? -14.75 -27.266 -17.078 1 62.69 103 PRO A N 1
ATOM 791 C CA . PRO A 1 103 ? -14.273 -25.891 -17.219 1 62.69 103 PRO A CA 1
ATOM 792 C C . PRO A 1 103 ? -15.25 -24.859 -16.641 1 62.69 103 PRO A C 1
ATOM 794 O O . PRO A 1 103 ? -14.891 -23.703 -16.469 1 62.69 103 PRO A O 1
ATOM 797 N N . ASN A 1 104 ? -16.453 -25.297 -16.266 1 64.44 104 ASN A N 1
ATOM 798 C CA . ASN A 1 104 ? -17.469 -24.312 -15.938 1 64.44 104 ASN A CA 1
ATOM 799 C C . ASN A 1 104 ? -17.469 -23.969 -14.453 1 64.44 104 ASN A C 1
ATOM 801 O O . ASN A 1 104 ? -18.219 -23.109 -14.008 1 64.44 104 ASN A O 1
ATOM 805 N N . LYS A 1 105 ? -16.469 -24.609 -13.797 1 81.38 105 LYS A N 1
ATOM 806 C CA . LYS A 1 105 ? -16.453 -24.281 -12.375 1 81.38 105 LYS A CA 1
ATOM 807 C C . LYS A 1 105 ? -15.094 -23.734 -11.953 1 81.38 105 LYS A C 1
ATOM 809 O O . LYS A 1 105 ? -14.109 -24.469 -11.891 1 81.38 105 LYS A O 1
ATOM 814 N N . GLU A 1 106 ? -15.047 -22.484 -11.656 1 82.81 106 GLU A N 1
ATOM 815 C CA . GLU A 1 106 ? -13.844 -21.719 -11.336 1 82.81 106 GLU A CA 1
ATOM 816 C C . GLU A 1 106 ? -13.102 -22.344 -10.156 1 82.81 106 GLU A C 1
ATOM 818 O O . GLU A 1 106 ? -11.867 -22.297 -10.102 1 82.81 106 GLU A O 1
ATOM 823 N N . GLU A 1 107 ? -13.867 -22.984 -9.258 1 89.5 107 GLU A N 1
ATOM 824 C CA . GLU A 1 107 ? -13.281 -23.516 -8.031 1 89.5 107 GLU A CA 1
ATOM 825 C C . GLU A 1 107 ? -12.391 -24.719 -8.312 1 89.5 107 GLU A C 1
ATOM 827 O O . GLU A 1 107 ? -11.477 -25.016 -7.539 1 89.5 107 GLU A O 1
ATOM 832 N N . TYR A 1 108 ? -12.609 -25.375 -9.453 1 89.62 108 TYR A N 1
ATOM 833 C CA . TYR A 1 108 ? -11.852 -26.578 -9.766 1 89.62 108 TYR A CA 1
ATOM 834 C C . TYR A 1 108 ? -10.391 -26.234 -10.039 1 89.62 108 TYR A C 1
ATOM 836 O O . TYR A 1 108 ? -9.5 -27.031 -9.727 1 89.62 108 TYR A O 1
ATOM 844 N N . PHE A 1 109 ? -10.211 -25.078 -10.609 1 93 109 PHE A N 1
ATOM 845 C CA . PHE A 1 109 ? -8.836 -24.688 -10.898 1 93 109 PHE A CA 1
ATOM 846 C C . PHE A 1 109 ? -8.062 -24.438 -9.609 1 93 109 PHE A C 1
ATOM 848 O O . PHE A 1 109 ? -6.914 -24.859 -9.477 1 93 109 PHE A O 1
ATOM 855 N N . TYR A 1 110 ? -8.758 -23.844 -8.727 1 96.31 110 TYR A N 1
ATOM 856 C CA . TYR A 1 110 ? -8.125 -23.609 -7.434 1 96.31 110 TYR A CA 1
ATOM 857 C C . TYR A 1 110 ? -7.926 -24.938 -6.688 1 96.31 110 TYR A C 1
ATOM 859 O O . TYR A 1 110 ? -6.867 -25.172 -6.102 1 96.31 110 TYR A O 1
ATOM 867 N N . LEU A 1 111 ? -8.812 -25.781 -6.738 1 94.88 111 LEU A N 1
ATOM 868 C CA . LEU A 1 111 ? -8.781 -27.047 -6.012 1 94.88 111 LEU A CA 1
ATOM 869 C C . LEU A 1 111 ? -7.785 -28.016 -6.641 1 94.88 111 LEU A C 1
ATOM 871 O O . LEU A 1 111 ? -7.359 -28.984 -6.004 1 94.88 111 LEU A O 1
ATOM 875 N N . SER A 1 112 ? -7.438 -27.797 -7.871 1 93.12 112 SER A N 1
ATOM 876 C CA . SER A 1 112 ? -6.379 -28.594 -8.477 1 93.12 112 SER A CA 1
ATOM 877 C C . SER A 1 112 ? -5.016 -28.25 -7.879 1 93.12 112 SER A C 1
ATOM 879 O O . SER A 1 112 ? -4.133 -29.109 -7.801 1 93.12 112 SER A O 1
ATOM 881 N N . LEU A 1 113 ? -4.875 -27 -7.508 1 96.31 113 LEU A N 1
ATOM 882 C CA . LEU A 1 113 ? -3.619 -26.531 -6.93 1 96.31 113 LEU A CA 1
ATOM 883 C C . LEU A 1 113 ? -3.605 -26.734 -5.418 1 96.31 113 LEU A C 1
ATOM 885 O O . LEU A 1 113 ? -2.633 -27.25 -4.867 1 96.31 113 LEU A O 1
ATOM 889 N N . VAL A 1 114 ? -4.652 -26.234 -4.832 1 97.56 114 VAL A N 1
ATOM 890 C CA . VAL A 1 114 ? -4.891 -26.469 -3.412 1 97.56 114 VAL A CA 1
ATOM 891 C C . VAL A 1 114 ? -5.91 -27.594 -3.242 1 97.56 114 VAL A C 1
ATOM 893 O O . VAL A 1 114 ? -7.105 -27.344 -3.098 1 97.56 114 VAL A O 1
ATOM 896 N N . THR A 1 115 ? -5.395 -28.781 -3.146 1 95.69 115 THR A N 1
ATOM 897 C CA . THR A 1 115 ? -6.207 -29.984 -3.258 1 95.69 115 THR A CA 1
ATOM 898 C C . THR A 1 115 ? -6.977 -30.25 -1.964 1 95.69 115 THR A C 1
ATOM 900 O O . THR A 1 115 ? -6.645 -29.672 -0.918 1 95.69 115 THR A O 1
ATOM 903 N N . GLU A 1 116 ? -7.91 -31.156 -2.031 1 95.69 116 GLU A N 1
ATOM 904 C CA . GLU A 1 116 ? -8.68 -31.594 -0.869 1 95.69 116 GLU A CA 1
ATOM 905 C C . GLU A 1 116 ? -7.77 -32.156 0.218 1 95.69 116 GLU A C 1
ATOM 907 O O . GLU A 1 116 ? -8.023 -31.969 1.409 1 95.69 116 GLU A O 1
ATOM 912 N N . ALA A 1 117 ? -6.742 -32.812 -0.228 1 96.19 117 ALA A N 1
ATOM 913 C CA . ALA A 1 117 ? -5.793 -33.406 0.703 1 96.19 117 ALA A CA 1
ATOM 914 C C . ALA A 1 117 ? -5.078 -32.344 1.525 1 96.19 117 ALA A C 1
ATOM 916 O O . ALA A 1 117 ? -4.797 -32.531 2.709 1 96.19 117 ALA A O 1
ATOM 917 N N . ILE A 1 118 ? -4.781 -31.219 0.904 1 97.38 118 ILE A N 1
ATOM 918 C CA . ILE A 1 118 ? -4.121 -30.109 1.605 1 97.38 118 ILE A CA 1
ATOM 919 C C . ILE A 1 118 ? -5.031 -29.578 2.709 1 97.38 118 ILE A C 1
ATOM 921 O O . ILE A 1 118 ? -4.598 -29.406 3.848 1 97.38 118 ILE A O 1
ATOM 925 N N . PHE A 1 119 ? -6.301 -29.391 2.418 1 97.69 119 PHE A N 1
ATOM 926 C CA . PHE A 1 119 ? -7.258 -28.906 3.408 1 97.69 119 PHE A CA 1
ATOM 927 C C . PHE A 1 119 ? -7.387 -29.891 4.562 1 97.69 119 PHE A C 1
ATOM 929 O O . PHE A 1 119 ? -7.445 -29.5 5.727 1 97.69 119 PHE A O 1
ATOM 936 N N . GLN A 1 120 ? -7.426 -31.125 4.172 1 97.12 120 GLN A N 1
ATOM 937 C CA . GLN A 1 120 ? -7.531 -32.156 5.188 1 97.12 120 GLN A CA 1
ATOM 938 C C . GLN A 1 120 ? -6.316 -32.156 6.109 1 97.12 120 GLN A C 1
ATOM 940 O O . GLN A 1 120 ? -6.457 -32.281 7.332 1 97.12 120 GLN A O 1
ATOM 945 N N . GLU A 1 121 ? -5.215 -32.062 5.508 1 96.88 121 GLU A N 1
ATOM 946 C CA . GLU A 1 121 ? -3.982 -32.031 6.293 1 96.88 121 GLU A CA 1
ATOM 947 C C . GLU A 1 121 ? -3.926 -30.812 7.199 1 96.88 121 GLU A C 1
ATOM 949 O O . GLU A 1 121 ? -3.516 -30.906 8.359 1 96.88 121 GLU A O 1
ATOM 954 N N . ILE A 1 122 ? -4.32 -29.688 6.723 1 97.88 122 ILE A N 1
ATOM 955 C CA . ILE A 1 122 ? -4.336 -28.469 7.523 1 97.88 122 ILE A CA 1
ATOM 956 C C . ILE A 1 122 ? -5.285 -28.641 8.703 1 97.88 122 ILE A C 1
ATOM 958 O O . ILE A 1 122 ? -4.957 -28.281 9.836 1 97.88 122 ILE A O 1
ATOM 962 N N . ALA A 1 123 ? -6.469 -29.203 8.43 1 98 123 ALA A N 1
ATOM 963 C CA . ALA A 1 123 ? -7.426 -29.453 9.508 1 98 123 ALA A CA 1
ATOM 964 C C . ALA A 1 123 ? -6.828 -30.375 10.57 1 98 123 ALA A C 1
ATOM 966 O O . ALA A 1 123 ? -6.938 -30.094 11.766 1 98 123 ALA A O 1
ATOM 967 N N . HIS A 1 124 ? -6.188 -31.406 10.117 1 97.56 124 HIS A N 1
ATOM 968 C CA . HIS A 1 124 ? -5.59 -32.375 11.023 1 97.56 124 HIS A CA 1
ATOM 969 C C . HIS A 1 124 ? -4.508 -31.75 11.891 1 97.56 124 HIS A C 1
ATOM 971 O O . HIS A 1 124 ? -4.516 -31.891 13.109 1 97.56 124 HIS A O 1
ATOM 977 N N . GLN A 1 125 ? -3.576 -31.031 11.258 1 96.94 125 GLN A N 1
ATOM 978 C CA . GLN A 1 125 ? -2.471 -30.406 11.977 1 96.94 125 GLN A CA 1
ATOM 979 C C . GLN A 1 125 ? -2.973 -29.312 12.914 1 96.94 125 GLN A C 1
ATOM 981 O O . GLN A 1 125 ? -2.406 -29.109 13.992 1 96.94 125 GLN A O 1
ATOM 986 N N . THR A 1 126 ? -4.004 -28.609 12.516 1 97.56 126 THR A N 1
ATOM 987 C CA . THR A 1 126 ? -4.605 -27.578 13.352 1 97.56 126 THR A CA 1
ATOM 988 C C . THR A 1 126 ? -5.211 -28.188 14.617 1 97.56 126 THR A C 1
ATOM 990 O O . THR A 1 126 ? -5.023 -27.672 15.719 1 97.56 126 THR A O 1
ATOM 993 N N . ASN A 1 127 ? -5.934 -29.266 14.406 1 97.5 127 ASN A N 1
ATOM 994 C CA . ASN A 1 127 ? -6.512 -29.953 15.547 1 97.5 127 ASN A CA 1
ATOM 995 C C . ASN A 1 127 ? -5.434 -30.516 16.469 1 97.5 127 ASN A C 1
ATOM 997 O O . ASN A 1 127 ? -5.566 -30.469 17.688 1 97.5 127 ASN A O 1
ATOM 1001 N N . LEU A 1 128 ? -4.398 -31.047 15.898 1 96.44 128 LEU A N 1
ATOM 1002 C CA . LEU A 1 128 ? -3.281 -31.547 16.688 1 96.44 128 LEU A CA 1
ATOM 1003 C C . LEU A 1 128 ? -2.658 -30.438 17.531 1 96.44 128 LEU A C 1
ATOM 1005 O O . LEU A 1 128 ? -2.414 -30.609 18.719 1 96.44 128 LEU A O 1
ATOM 1009 N N . TYR A 1 129 ? -2.408 -29.391 16.953 1 95.19 129 TYR A N 1
ATOM 1010 C CA . TYR A 1 129 ? -1.825 -28.25 17.656 1 95.19 129 TYR A CA 1
ATOM 1011 C C . TYR A 1 129 ? -2.754 -27.75 18.75 1 95.19 129 TYR A C 1
ATOM 1013 O O . TYR A 1 129 ? -2.307 -27.438 19.859 1 95.19 129 TYR A O 1
ATOM 1021 N N . ALA A 1 130 ? -4.035 -27.609 18.406 1 95.81 130 ALA A N 1
ATOM 1022 C CA . ALA A 1 130 ? -5.008 -27.172 19.406 1 95.81 130 ALA A CA 1
ATOM 1023 C C . ALA A 1 130 ? -4.977 -28.078 20.625 1 95.81 130 ALA A C 1
ATOM 1025 O O . ALA A 1 130 ? -5.008 -27.609 21.766 1 95.81 130 ALA A O 1
ATOM 1026 N N . ALA A 1 131 ? -4.93 -29.344 20.359 1 94.25 131 ALA A N 1
ATOM 1027 C CA . ALA A 1 131 ? -4.859 -30.297 21.453 1 94.25 131 ALA A CA 1
ATOM 1028 C C . ALA A 1 131 ? -3.609 -30.078 22.297 1 94.25 131 ALA A C 1
ATOM 1030 O O . ALA A 1 131 ? -3.666 -30.141 23.531 1 94.25 131 ALA A O 1
ATOM 1031 N N . GLN A 1 132 ? -2.514 -29.828 21.703 1 92.19 132 GLN A N 1
ATOM 1032 C CA . GLN A 1 132 ? -1.257 -29.562 22.391 1 92.19 132 GLN A CA 1
ATOM 1033 C C . GLN A 1 132 ? -1.348 -28.297 23.234 1 92.19 132 GLN A C 1
ATOM 1035 O O . GLN A 1 132 ? -0.891 -28.281 24.391 1 92.19 132 GLN A O 1
ATOM 1040 N N . VAL A 1 133 ? -1.935 -27.266 22.672 1 93.31 133 VAL A N 1
ATOM 1041 C CA . VAL A 1 133 ? -2.062 -25.984 23.359 1 93.31 133 VAL A CA 1
ATOM 1042 C C . VAL A 1 133 ? -3.012 -26.125 24.547 1 93.31 133 VAL A C 1
ATOM 1044 O O . VAL A 1 133 ? -2.732 -25.625 25.641 1 93.31 133 VAL A O 1
ATOM 1047 N N . LEU A 1 134 ? -4.141 -26.812 24.312 1 92.69 134 LEU A N 1
ATOM 1048 C CA . LEU A 1 134 ? -5.164 -26.969 25.344 1 92.69 134 LEU A CA 1
ATOM 1049 C C . LEU A 1 134 ? -4.648 -27.812 26.5 1 92.69 134 LEU A C 1
ATOM 1051 O O . LEU A 1 134 ? -5.117 -27.672 27.625 1 92.69 134 LEU A O 1
ATOM 1055 N N . SER A 1 135 ? -3.713 -28.625 26.25 1 90.62 135 SER A N 1
ATOM 1056 C CA . SER A 1 135 ? -3.119 -29.438 27.297 1 90.62 135 SER A CA 1
ATOM 1057 C C . SER A 1 135 ? -2.193 -28.609 28.188 1 90.62 135 SER A C 1
ATOM 1059 O O . SER A 1 135 ? -1.979 -28.938 29.359 1 90.62 135 SER A O 1
ATOM 1061 N N . GLN A 1 136 ? -1.655 -27.547 27.672 1 89.19 136 GLN A N 1
ATOM 1062 C CA . GLN A 1 136 ? -0.671 -26.734 28.391 1 89.19 136 GLN A CA 1
ATOM 1063 C C . GLN A 1 136 ? -1.323 -25.516 29.031 1 89.19 136 GLN A C 1
ATOM 1065 O O . GLN A 1 136 ? -0.907 -25.078 30.109 1 89.19 136 GLN A O 1
ATOM 1070 N N . LYS A 1 137 ? -2.17 -24.938 28.281 1 87.5 137 LYS A N 1
ATOM 1071 C CA . LYS A 1 137 ? -2.791 -23.703 28.719 1 87.5 137 LYS A CA 1
ATOM 1072 C C . LYS A 1 137 ? -4.309 -23.844 28.797 1 87.5 137 LYS A C 1
ATOM 1074 O O . LYS A 1 137 ? -4.922 -24.5 27.953 1 87.5 137 LYS A O 1
ATOM 1079 N N . ARG A 1 138 ? -4.875 -23.25 29.953 1 83.75 138 ARG A N 1
ATOM 1080 C CA . ARG A 1 138 ? -6.328 -23.234 30.094 1 83.75 138 ARG A CA 1
ATOM 1081 C C . ARG A 1 138 ? -6.855 -21.812 30.219 1 83.75 138 ARG A C 1
ATOM 1083 O O . ARG A 1 138 ? -6.227 -20.969 30.844 1 83.75 138 ARG A O 1
ATOM 1090 N N . SER A 1 139 ? -7.785 -21.453 29.297 1 87.31 139 SER A N 1
ATOM 1091 C CA . SER A 1 139 ? -8.5 -20.188 29.375 1 87.31 139 SER A CA 1
ATOM 1092 C C . SER A 1 139 ? -9.953 -20.344 28.906 1 87.31 139 SER A C 1
ATOM 1094 O O . SER A 1 139 ? -10.289 -21.312 28.219 1 87.31 139 SER A O 1
ATOM 1096 N N . SER A 1 140 ? -10.797 -19.406 29.375 1 87.56 140 SER A N 1
ATOM 1097 C CA . SER A 1 140 ? -12.203 -19.453 29 1 87.56 140 SER A CA 1
ATOM 1098 C C . SER A 1 140 ? -12.375 -19.422 27.484 1 87.56 140 SER A C 1
ATOM 1100 O O . SER A 1 140 ? -13.242 -20.109 26.938 1 87.56 140 SER A O 1
ATOM 1102 N N . ARG A 1 141 ? -11.516 -18.75 26.844 1 88.94 141 ARG A N 1
ATOM 1103 C CA . ARG A 1 141 ? -11.57 -18.609 25.391 1 88.94 141 ARG A CA 1
ATOM 1104 C C . ARG A 1 141 ? -11.117 -19.891 24.703 1 88.94 141 ARG A C 1
ATOM 1106 O O . ARG A 1 141 ? -11.773 -20.375 23.781 1 88.94 141 ARG A O 1
ATOM 1113 N N . LEU A 1 142 ? -10.078 -20.5 25.172 1 90.81 142 LEU A N 1
ATOM 1114 C CA . LEU A 1 142 ? -9.5 -21.688 24.547 1 90.81 142 LEU A CA 1
ATOM 1115 C C . LEU A 1 142 ? -10.398 -22.906 24.75 1 90.81 142 LEU A C 1
ATOM 1117 O O . LEU A 1 142 ? -10.438 -23.797 23.891 1 90.81 142 LEU A O 1
ATOM 1121 N N . ASN A 1 143 ? -11.141 -22.828 25.797 1 89.5 143 ASN A N 1
ATOM 1122 C CA . ASN A 1 143 ? -12.016 -23.953 26.109 1 89.5 143 ASN A CA 1
ATOM 1123 C C . ASN A 1 143 ? -13.188 -24.062 25.141 1 89.5 143 ASN A C 1
ATOM 1125 O O . ASN A 1 143 ? -13.875 -25.078 25.094 1 89.5 143 ASN A O 1
ATOM 1129 N N . GLN A 1 144 ? -13.336 -23.062 24.359 1 92.12 144 GLN A N 1
ATOM 1130 C CA . GLN A 1 144 ? -14.406 -23.062 23.359 1 92.12 144 GLN A CA 1
ATOM 1131 C C . GLN A 1 144 ? -13.984 -23.781 22.094 1 92.12 144 GLN A C 1
ATOM 1133 O O . GLN A 1 144 ? -14.781 -23.953 21.172 1 92.12 144 GLN A O 1
ATOM 1138 N N . TRP A 1 145 ? -12.844 -24.359 22.109 1 95.31 145 TRP A N 1
ATOM 1139 C CA . TRP A 1 145 ? -12.32 -25 20.906 1 95.31 145 TRP A CA 1
ATOM 1140 C C . TRP A 1 145 ? -13.109 -26.25 20.562 1 95.31 145 TRP A C 1
ATOM 1142 O O . TRP A 1 145 ? -13.383 -27.078 21.438 1 95.31 145 TRP A O 1
ATOM 1152 N N . VAL A 1 146 ? -13.516 -26.328 19.328 1 95.62 146 VAL A N 1
ATOM 1153 C CA . VAL A 1 146 ? -14.078 -27.516 18.703 1 95.62 146 VAL A CA 1
ATOM 1154 C C . VAL A 1 146 ? -13.219 -27.922 17.5 1 95.62 146 VAL A C 1
ATOM 1156 O O . VAL A 1 146 ? -12.82 -27.078 16.703 1 95.62 146 VAL A O 1
ATOM 1159 N N . PRO A 1 147 ? -12.891 -29.266 17.453 1 96.75 147 PRO A N 1
ATOM 1160 C CA . PRO A 1 147 ? -12.07 -29.672 16.312 1 96.75 147 PRO A CA 1
ATOM 1161 C C . PRO A 1 147 ? -12.633 -29.203 14.977 1 96.75 147 PRO A C 1
ATOM 1163 O O . PRO A 1 147 ? -13.844 -29.234 14.766 1 96.75 147 PRO A O 1
ATOM 1166 N N . THR A 1 148 ? -11.742 -28.734 14.203 1 97.69 148 THR A N 1
ATOM 1167 C CA . THR A 1 148 ? -12.141 -28.188 12.906 1 97.69 148 THR A CA 1
ATOM 1168 C C . THR A 1 148 ? -12.141 -29.281 11.844 1 97.69 148 THR A C 1
ATOM 1170 O O . THR A 1 148 ? -11.703 -30.406 12.102 1 97.69 148 THR A O 1
ATOM 1173 N N . THR A 1 149 ? -12.711 -29.016 10.664 1 97.62 149 THR A N 1
ATOM 1174 C CA . THR A 1 149 ? -12.805 -29.922 9.523 1 97.62 149 THR A CA 1
ATOM 1175 C C . THR A 1 149 ? -12.25 -29.266 8.258 1 97.62 149 THR A C 1
ATOM 1177 O O . THR A 1 149 ? -11.984 -28.062 8.25 1 97.62 149 THR A O 1
ATOM 1180 N N . LYS A 1 150 ? -12 -30.109 7.312 1 97.25 150 LYS A N 1
ATOM 1181 C CA . LYS A 1 150 ? -11.508 -29.578 6.047 1 97.25 150 LYS A CA 1
ATOM 1182 C C . LYS A 1 150 ? -12.461 -28.531 5.477 1 97.25 150 LYS A C 1
ATOM 1184 O O . LYS A 1 150 ? -12.023 -27.531 4.902 1 97.25 150 LYS A O 1
ATOM 1189 N N . ASN A 1 151 ? -13.766 -28.719 5.668 1 97.44 151 ASN A N 1
ATOM 1190 C CA . ASN A 1 151 ? -14.75 -27.781 5.133 1 97.44 151 ASN A CA 1
ATOM 1191 C C . ASN A 1 151 ? -14.75 -26.469 5.914 1 97.44 151 ASN A C 1
ATOM 1193 O O . ASN A 1 151 ? -14.953 -25.391 5.336 1 97.44 151 ASN A O 1
ATOM 1197 N N . GLU A 1 152 ? -14.547 -26.531 7.203 1 97.56 152 GLU A N 1
ATOM 1198 C CA . GLU A 1 152 ? -14.453 -25.312 7.977 1 97.56 152 GLU A CA 1
ATOM 1199 C C . GLU A 1 152 ? -13.203 -24.516 7.609 1 97.56 152 GLU A C 1
ATOM 1201 O O . GLU A 1 152 ? -13.219 -23.281 7.59 1 97.56 152 GLU A O 1
ATOM 1206 N N . ILE A 1 153 ? -12.125 -25.266 7.316 1 98.25 153 ILE A N 1
ATOM 1207 C CA . ILE A 1 153 ? -10.898 -24.609 6.863 1 98.25 153 ILE A CA 1
ATOM 1208 C C . ILE A 1 153 ? -11.156 -23.906 5.531 1 98.25 153 ILE A C 1
ATOM 1210 O O . ILE A 1 153 ? -10.68 -22.797 5.309 1 98.25 153 ILE A O 1
ATOM 1214 N N . LYS A 1 154 ? -11.914 -24.547 4.688 1 98.06 154 LYS A N 1
ATOM 1215 C CA . LYS A 1 154 ? -12.281 -23.906 3.424 1 98.06 154 LYS A CA 1
ATOM 1216 C C . LYS A 1 154 ? -13.062 -22.625 3.66 1 98.06 154 LYS A C 1
ATOM 1218 O O . LYS A 1 154 ? -12.805 -21.609 3.012 1 98.06 154 LYS A O 1
ATOM 1223 N N . ARG A 1 155 ? -14 -22.641 4.586 1 97.88 155 ARG A N 1
ATOM 1224 C CA . ARG A 1 155 ? -14.773 -21.453 4.91 1 97.88 155 ARG A CA 1
ATOM 1225 C C . ARG A 1 155 ? -13.875 -20.359 5.469 1 97.88 155 ARG A C 1
ATOM 1227 O O . ARG A 1 155 ? -14.039 -19.172 5.137 1 97.88 155 ARG A O 1
ATOM 1234 N N . LEU A 1 156 ? -12.922 -20.781 6.305 1 97.56 156 LEU A N 1
ATOM 1235 C CA . LEU A 1 156 ? -11.953 -19.828 6.828 1 97.56 156 LEU A CA 1
ATOM 1236 C C . LEU A 1 156 ? -11.172 -19.172 5.691 1 97.56 156 LEU A C 1
ATOM 1238 O O . LEU A 1 156 ? -11.023 -17.938 5.664 1 97.56 156 LEU A O 1
ATOM 1242 N N . PHE A 1 157 ? -10.695 -19.984 4.754 1 97.56 157 PHE A N 1
ATOM 1243 C CA . PHE A 1 157 ? -9.938 -19.469 3.621 1 97.56 157 PHE A CA 1
ATOM 1244 C C . PHE A 1 157 ? -10.797 -18.562 2.758 1 97.56 157 PHE A C 1
ATOM 1246 O O . PHE A 1 157 ? -10.328 -17.516 2.277 1 97.56 157 PHE A O 1
ATOM 1253 N N . GLY A 1 158 ? -12.062 -18.953 2.568 1 96.88 158 GLY A N 1
ATOM 1254 C CA . GLY A 1 158 ? -12.992 -18.094 1.856 1 96.88 158 GLY A CA 1
ATOM 1255 C C . GLY A 1 158 ? -13.125 -16.719 2.484 1 96.88 158 GLY A C 1
ATOM 1256 O O . GLY A 1 158 ? -13.094 -15.695 1.784 1 96.88 158 GLY A O 1
ATOM 1257 N N . LEU A 1 159 ? -13.211 -16.703 3.762 1 96.06 159 LEU A N 1
ATOM 1258 C CA . LEU A 1 159 ? -13.328 -15.445 4.492 1 96.06 159 LEU A CA 1
ATOM 1259 C C . LEU A 1 159 ? -12.062 -14.609 4.352 1 96.06 159 LEU A C 1
ATOM 1261 O O . LEU A 1 159 ? -12.133 -13.391 4.172 1 96.06 159 LEU A O 1
ATOM 1265 N N . LEU A 1 160 ? -10.961 -15.258 4.438 1 96.12 160 LEU A N 1
ATOM 1266 C CA . LEU A 1 160 ? -9.688 -14.547 4.336 1 96.12 160 LEU A CA 1
ATOM 1267 C C . LEU A 1 160 ? -9.5 -13.953 2.947 1 96.12 160 LEU A C 1
ATOM 1269 O O . LEU A 1 160 ? -9.008 -12.836 2.809 1 96.12 160 LEU A O 1
ATOM 1273 N N . ILE A 1 161 ? -9.852 -14.633 1.902 1 96.19 161 ILE A N 1
ATOM 1274 C CA . ILE A 1 161 ? -9.805 -14.094 0.548 1 96.19 161 ILE A CA 1
ATOM 1275 C C . ILE A 1 161 ? -10.789 -12.93 0.421 1 96.19 161 ILE A C 1
ATOM 1277 O O . ILE A 1 161 ? -10.492 -11.922 -0.229 1 96.19 161 ILE A O 1
ATOM 1281 N N . TRP A 1 162 ? -11.938 -13.109 1.037 1 96.19 162 TRP A N 1
ATOM 1282 C CA . TRP A 1 162 ? -12.945 -12.055 1.015 1 96.19 162 TRP A CA 1
ATOM 1283 C C . TRP A 1 162 ? -12.406 -10.773 1.642 1 96.19 162 TRP A C 1
ATOM 1285 O O . TRP A 1 162 ? -12.688 -9.672 1.161 1 96.19 162 TRP A O 1
ATOM 1295 N N . MET A 1 163 ? -11.656 -10.891 2.674 1 94.19 163 MET A N 1
ATOM 1296 C CA . MET A 1 163 ? -11.086 -9.734 3.367 1 94.19 163 MET A CA 1
ATOM 1297 C C . MET A 1 163 ? -10.102 -8.992 2.471 1 94.19 163 MET A C 1
ATOM 1299 O O . MET A 1 163 ? -9.758 -7.84 2.742 1 94.19 163 MET A O 1
ATOM 1303 N N . ASP A 1 164 ? -9.648 -9.602 1.416 1 91.31 164 ASP A N 1
ATOM 1304 C CA . ASP A 1 164 ? -8.836 -8.938 0.407 1 91.31 164 ASP A CA 1
ATOM 1305 C C . ASP A 1 164 ? -9.695 -8.094 -0.53 1 91.31 164 ASP A C 1
ATOM 1307 O O . ASP A 1 164 ? -9.195 -7.176 -1.187 1 91.31 164 ASP A O 1
ATOM 1311 N N . LEU A 1 165 ? -10.914 -8.484 -0.637 1 93.12 165 LEU A N 1
ATOM 1312 C CA . LEU A 1 165 ? -11.852 -7.754 -1.489 1 93.12 165 LEU A CA 1
ATOM 1313 C C . LEU A 1 165 ? -12.477 -6.586 -0.735 1 93.12 165 LEU A C 1
ATOM 1315 O O . LEU A 1 165 ? -12.641 -5.5 -1.292 1 93.12 165 LEU A O 1
ATOM 1319 N N . VAL A 1 166 ? -12.844 -6.844 0.511 1 94.44 166 VAL A N 1
ATOM 1320 C CA . VAL A 1 166 ? -13.383 -5.836 1.418 1 94.44 166 VAL A CA 1
ATOM 1321 C C . VAL A 1 166 ? -12.43 -5.629 2.592 1 94.44 166 VAL A C 1
ATOM 1323 O O . VAL A 1 166 ? -12.383 -6.449 3.51 1 94.44 166 VAL A O 1
ATOM 1326 N N . LYS A 1 167 ? -11.82 -4.535 2.625 1 91.81 167 LYS A N 1
ATOM 1327 C CA . LYS A 1 167 ? -10.766 -4.324 3.613 1 91.81 167 LYS A CA 1
ATOM 1328 C C . LYS A 1 167 ? -11.219 -3.359 4.707 1 91.81 167 LYS A C 1
ATOM 1330 O O . LYS A 1 167 ? -11.75 -2.283 4.41 1 91.81 167 LYS A O 1
ATOM 1335 N N . LEU A 1 168 ? -11.086 -3.766 5.902 1 92.06 168 LEU A N 1
ATOM 1336 C CA . LEU A 1 168 ? -11.328 -2.938 7.082 1 92.06 168 LEU A CA 1
ATOM 1337 C C . LEU A 1 168 ? -10.039 -2.713 7.863 1 92.06 168 LEU A C 1
ATOM 1339 O O . LEU A 1 168 ? -9.078 -3.469 7.715 1 92.06 168 LEU A O 1
ATOM 1343 N N . PRO A 1 169 ? -9.93 -1.7 8.648 1 87.19 169 PRO A N 1
ATOM 1344 C CA . PRO A 1 169 ? -8.672 -1.349 9.328 1 87.19 169 PRO A CA 1
ATOM 1345 C C . PRO A 1 169 ? -8.266 -2.369 10.383 1 87.19 169 PRO A C 1
ATOM 1347 O O . PRO A 1 169 ? -7.078 -2.516 10.688 1 87.19 169 PRO A O 1
ATOM 1350 N N . GLN A 1 170 ? -9.273 -3.006 10.953 1 88.75 170 GLN A N 1
ATOM 1351 C CA . GLN A 1 170 ? -9 -3.975 12.008 1 88.75 170 GLN A CA 1
ATOM 1352 C C . GLN A 1 170 ? -9.852 -5.23 11.844 1 88.75 170 GLN A C 1
ATOM 1354 O O . GLN A 1 170 ? -10.977 -5.16 11.352 1 88.75 170 GLN A O 1
ATOM 1359 N N . LEU A 1 171 ? -9.328 -6.312 12.328 1 89.25 171 LEU A N 1
ATOM 1360 C CA . LEU A 1 171 ? -9.969 -7.605 12.117 1 89.25 171 LEU A CA 1
ATOM 1361 C C . LEU A 1 171 ? -11.32 -7.672 12.828 1 89.25 171 LEU A C 1
ATOM 1363 O O . LEU A 1 171 ? -12.297 -8.18 12.281 1 89.25 171 LEU A O 1
ATOM 1367 N N . HIS A 1 172 ? -11.406 -7.152 14.078 1 90.5 172 HIS A N 1
ATOM 1368 C CA . HIS A 1 172 ? -12.625 -7.293 14.867 1 90.5 172 HIS A CA 1
ATOM 1369 C C . HIS A 1 172 ? -13.773 -6.496 14.258 1 90.5 172 HIS A C 1
ATOM 1371 O O . HIS A 1 172 ? -14.945 -6.773 14.531 1 90.5 172 HIS A O 1
ATOM 1377 N N . LEU A 1 173 ? -13.477 -5.555 13.414 1 93.5 173 LEU A N 1
ATOM 1378 C CA . LEU A 1 173 ? -14.484 -4.676 12.836 1 93.5 173 LEU A CA 1
ATOM 1379 C C . LEU A 1 173 ? -15.336 -5.422 11.812 1 93.5 173 LEU A C 1
ATOM 1381 O O . LEU A 1 173 ? -16.438 -4.977 11.477 1 93.5 173 LEU A O 1
ATOM 1385 N N . TYR A 1 174 ? -14.812 -6.543 11.312 1 94.12 174 TYR A N 1
ATOM 1386 C CA . TYR A 1 174 ? -15.57 -7.32 10.344 1 94.12 174 TYR A CA 1
ATOM 1387 C C . TYR A 1 174 ? -16.859 -7.871 10.961 1 94.12 174 TYR A C 1
ATOM 1389 O O . TYR A 1 174 ? -17.797 -8.219 10.25 1 94.12 174 TYR A O 1
ATOM 1397 N N . TRP A 1 175 ? -16.922 -7.961 12.273 1 95.06 175 TRP A N 1
ATOM 1398 C CA . TRP A 1 175 ? -18.094 -8.469 12.984 1 95.06 175 TRP A CA 1
ATOM 1399 C C . TRP A 1 175 ? -18.75 -7.359 13.789 1 95.06 175 TRP A C 1
ATOM 1401 O O . TRP A 1 175 ? -19.578 -7.629 14.672 1 95.06 175 TRP A O 1
ATOM 1411 N N . SER A 1 176 ? -18.312 -6.082 13.516 1 93.81 176 SER A N 1
ATOM 1412 C CA . SER A 1 176 ? -18.875 -4.941 14.227 1 93.81 176 SER A CA 1
ATOM 1413 C C . SER A 1 176 ? -20.344 -4.723 13.844 1 93.81 176 SER A C 1
ATOM 1415 O O . SER A 1 176 ? -20.719 -4.91 12.688 1 93.81 176 SER A O 1
ATOM 1417 N N . LYS A 1 177 ? -21.109 -4.211 14.789 1 90.12 177 LYS A N 1
ATOM 1418 C CA . LYS A 1 177 ? -22.516 -3.898 14.539 1 90.12 177 LYS A CA 1
ATOM 1419 C C . LYS A 1 177 ? -22.703 -2.416 14.234 1 90.12 177 LYS A C 1
ATOM 1421 O O . LYS A 1 177 ? -23.812 -1.964 13.977 1 90.12 177 LYS A O 1
ATOM 1426 N N . ASP A 1 178 ? -21.562 -1.738 14.25 1 89.94 178 ASP A N 1
ATOM 1427 C CA . ASP A 1 178 ? -21.609 -0.317 13.922 1 89.94 178 ASP A CA 1
ATOM 1428 C C . ASP A 1 178 ? -21.984 -0.105 12.453 1 89.94 178 ASP A C 1
ATOM 1430 O O . ASP A 1 178 ? -21.422 -0.741 11.562 1 89.94 178 ASP A O 1
ATOM 1434 N N . SER A 1 179 ? -22.891 0.792 12.227 1 86.81 179 SER A N 1
ATOM 1435 C CA . SER A 1 179 ? -23.438 1.031 10.891 1 86.81 179 SER A CA 1
ATOM 1436 C C . SER A 1 179 ? -22.328 1.42 9.914 1 86.81 179 SER A C 1
ATOM 1438 O O . SER A 1 179 ? -22.469 1.223 8.703 1 86.81 179 SER A O 1
ATOM 1440 N N . ILE A 1 180 ? -21.219 1.89 10.422 1 90.62 180 ILE A N 1
ATOM 1441 C CA . ILE A 1 180 ? -20.125 2.344 9.594 1 90.62 180 ILE A CA 1
ATOM 1442 C C . ILE A 1 180 ? -19.344 1.14 9.047 1 90.62 180 ILE A C 1
ATOM 1444 O O . ILE A 1 180 ? -18.812 1.187 7.941 1 90.62 180 ILE A O 1
ATOM 1448 N N . TYR A 1 181 ? -19.312 0.077 9.844 1 92.38 181 TYR A N 1
ATOM 1449 C CA . TYR A 1 181 ? -18.453 -1.048 9.492 1 92.38 181 TYR A CA 1
ATOM 1450 C C . TYR A 1 181 ? -19.281 -2.287 9.172 1 92.38 181 TYR A C 1
ATOM 1452 O O . TYR A 1 181 ? -18.734 -3.301 8.719 1 92.38 181 TYR A O 1
ATOM 1460 N N . THR A 1 182 ? -20.531 -2.246 9.43 1 87.19 182 THR A N 1
ATOM 1461 C CA . THR A 1 182 ? -21.344 -3.457 9.422 1 87.19 182 THR A CA 1
ATOM 1462 C C . THR A 1 182 ? -21.203 -4.199 8.102 1 87.19 182 THR A C 1
ATOM 1464 O O . THR A 1 182 ? -21.359 -3.604 7.027 1 87.19 182 THR A O 1
ATOM 1467 N N . GLN A 1 183 ? -20.828 -5.469 8.18 1 86.31 183 GLN A N 1
ATOM 1468 C CA . GLN A 1 183 ? -20.734 -6.422 7.082 1 86.31 183 GLN A CA 1
ATOM 1469 C C . GLN A 1 183 ? -21.625 -7.641 7.328 1 86.31 183 GLN A C 1
ATOM 1471 O O . GLN A 1 183 ? -21.547 -8.273 8.383 1 86.31 183 GLN A O 1
ATOM 1476 N N . SER A 1 184 ? -22.422 -8.047 6.426 1 87.25 184 SER A N 1
ATOM 1477 C CA . SER A 1 184 ? -23.297 -9.195 6.617 1 87.25 184 SER A CA 1
ATOM 1478 C C . SER A 1 184 ? -22.609 -10.5 6.254 1 87.25 184 SER A C 1
ATOM 1480 O O . SER A 1 184 ? -22.859 -11.539 6.863 1 87.25 184 SER A O 1
ATOM 1482 N N . PHE A 1 185 ? -21.688 -10.523 5.449 1 91.75 185 PHE A N 1
ATOM 1483 C CA . PHE A 1 185 ? -21.094 -11.727 4.867 1 91.75 185 PHE A CA 1
ATOM 1484 C C . PHE A 1 185 ? -20.297 -12.492 5.91 1 91.75 185 PHE A C 1
ATOM 1486 O O . PHE A 1 185 ? -20.547 -13.672 6.152 1 91.75 185 PHE A O 1
ATOM 1493 N N . PRO A 1 186 ? -19.344 -11.844 6.613 1 92.19 186 PRO A N 1
ATOM 1494 C CA . PRO A 1 186 ? -18.547 -12.609 7.578 1 92.19 186 PRO A CA 1
ATOM 1495 C C . PRO A 1 186 ? -19.406 -13.234 8.68 1 92.19 186 PRO A C 1
ATOM 1497 O O . PRO A 1 186 ? -19.125 -14.352 9.125 1 92.19 186 PRO A O 1
ATOM 1500 N N . GLN A 1 187 ? -20.391 -12.523 9.07 1 89.75 187 GLN A N 1
ATOM 1501 C CA . GLN A 1 187 ? -21.25 -12.977 10.156 1 89.75 187 GLN A CA 1
ATOM 1502 C C . GLN A 1 187 ? -22.016 -14.234 9.758 1 89.75 187 GLN A C 1
ATOM 1504 O O . GLN A 1 187 ? -22.344 -15.062 10.602 1 89.75 187 GLN A O 1
ATOM 1509 N N . SER A 1 188 ? -22.328 -14.336 8.508 1 91.19 188 SER A N 1
ATOM 1510 C CA . SER A 1 188 ? -23.078 -15.477 8 1 91.19 188 SER A CA 1
ATOM 1511 C C . SER A 1 188 ? -22.203 -16.719 7.875 1 91.19 188 SER A C 1
ATOM 1513 O O . SER A 1 188 ? -22.703 -17.828 7.754 1 91.19 188 SER A O 1
ATOM 1515 N N . ILE A 1 189 ? -20.922 -16.641 7.949 1 94.44 189 ILE A N 1
ATOM 1516 C CA . ILE A 1 189 ? -20 -17.75 7.711 1 94.44 189 ILE A CA 1
ATOM 1517 C C . ILE A 1 189 ? -19.578 -18.359 9.047 1 94.44 189 ILE A C 1
ATOM 1519 O O . ILE A 1 189 ? -19.625 -19.578 9.219 1 94.44 189 ILE A O 1
ATOM 1523 N N . MET A 1 190 ? -19.125 -17.531 9.992 1 94.81 190 MET A N 1
ATOM 1524 C CA . MET A 1 190 ? -18.75 -18 11.32 1 94.81 190 MET A CA 1
ATOM 1525 C C . MET A 1 190 ? -18.672 -16.844 12.305 1 94.81 190 MET A C 1
ATOM 1527 O O . MET A 1 190 ? -18.609 -15.672 11.898 1 94.81 190 MET A O 1
ATOM 1531 N N . SER A 1 191 ? -18.688 -17.141 13.586 1 95.31 191 SER A N 1
ATOM 1532 C CA . SER A 1 191 ? -18.594 -16.109 14.617 1 95.31 191 SER A CA 1
ATOM 1533 C C . SER A 1 191 ? -17.188 -15.539 14.711 1 95.31 191 SER A C 1
ATOM 1535 O O . SER A 1 191 ? -16.219 -16.172 14.289 1 95.31 191 SER A O 1
ATOM 1537 N N . GLN A 1 192 ? -17.047 -14.305 15.25 1 95.12 192 GLN A N 1
ATOM 1538 C CA . GLN A 1 192 ? -15.758 -13.664 15.469 1 95.12 192 GLN A CA 1
ATOM 1539 C C . GLN A 1 192 ? -14.852 -14.531 16.344 1 95.12 192 GLN A C 1
ATOM 1541 O O . GLN A 1 192 ? -13.672 -14.711 16.031 1 95.12 192 GLN A O 1
ATOM 1546 N N . SER A 1 193 ? -15.422 -15.039 17.391 1 94.81 193 SER A N 1
ATOM 1547 C CA . SER A 1 193 ? -14.648 -15.852 18.328 1 94.81 193 SER A CA 1
ATOM 1548 C C . SER A 1 193 ? -14.086 -17.094 17.641 1 94.81 193 SER A C 1
ATOM 1550 O O . SER A 1 193 ? -12.922 -17.438 17.844 1 94.81 193 SER A O 1
ATOM 1552 N N . ARG A 1 194 ? -14.93 -17.766 16.891 1 96 194 ARG A N 1
ATOM 1553 C CA . ARG A 1 194 ? -14.469 -18.969 16.188 1 96 194 ARG A CA 1
ATOM 1554 C C . ARG A 1 194 ? -13.391 -18.641 15.164 1 96 194 ARG A C 1
ATOM 1556 O O . ARG A 1 194 ? -12.398 -19.359 15.055 1 96 194 ARG A O 1
ATOM 1563 N N . PHE A 1 195 ? -13.625 -17.562 14.469 1 95.62 195 PHE A N 1
ATOM 1564 C CA . PHE A 1 195 ? -12.648 -17.109 13.484 1 95.62 195 PHE A CA 1
ATOM 1565 C C . PHE A 1 195 ? -11.289 -16.891 14.133 1 95.62 195 PHE A C 1
ATOM 1567 O O . PHE A 1 195 ? -10.273 -17.406 13.648 1 95.62 195 PHE A O 1
ATOM 1574 N N . GLU A 1 196 ? -11.25 -16.156 15.203 1 94.06 196 GLU A N 1
ATOM 1575 C CA . GLU A 1 196 ? -10.008 -15.828 15.906 1 94.06 196 GLU A CA 1
ATOM 1576 C C . GLU A 1 196 ? -9.352 -17.078 16.469 1 94.06 196 GLU A C 1
ATOM 1578 O O . GLU A 1 196 ? -8.125 -17.203 16.453 1 94.06 196 GLU A O 1
ATOM 1583 N N . LEU A 1 197 ? -10.148 -17.953 16.969 1 95.31 197 LEU A N 1
ATOM 1584 C CA . LEU A 1 197 ? -9.617 -19.203 17.5 1 95.31 197 LEU A CA 1
ATOM 1585 C C . LEU A 1 197 ? -8.984 -20.031 16.391 1 95.31 197 LEU A C 1
ATOM 1587 O O . LEU A 1 197 ? -7.91 -20.609 16.578 1 95.31 197 LEU A O 1
ATOM 1591 N N . LEU A 1 198 ? -9.672 -20.125 15.258 1 96.56 198 LEU A N 1
ATOM 1592 C CA . LEU A 1 198 ? -9.133 -20.875 14.125 1 96.56 198 LEU A CA 1
ATOM 1593 C C . LEU A 1 198 ? -7.809 -20.281 13.664 1 96.56 198 LEU A C 1
ATOM 1595 O O . LEU A 1 198 ? -6.859 -21.016 13.383 1 96.56 198 LEU A O 1
ATOM 1599 N N . LEU A 1 199 ? -7.766 -18.953 13.617 1 94.75 199 LEU A N 1
ATOM 1600 C CA . LEU A 1 199 ? -6.535 -18.281 13.203 1 94.75 199 LEU A CA 1
ATOM 1601 C C . LEU A 1 199 ? -5.41 -18.547 14.195 1 94.75 199 LEU A C 1
ATOM 1603 O O . LEU A 1 199 ? -4.262 -18.75 13.797 1 94.75 199 LEU A O 1
ATOM 1607 N N . GLN A 1 200 ? -5.727 -18.594 15.398 1 93.56 200 GLN A N 1
ATOM 1608 C CA . GLN A 1 200 ? -4.738 -18.812 16.453 1 93.56 200 GLN A CA 1
ATOM 1609 C C . GLN A 1 200 ? -4.188 -20.234 16.391 1 93.56 200 GLN A C 1
ATOM 1611 O O . GLN A 1 200 ? -2.982 -20.453 16.547 1 93.56 200 GLN A O 1
ATOM 1616 N N . MET A 1 201 ? -5.078 -21.203 16.109 1 95.81 201 MET A N 1
ATOM 1617 C CA . MET A 1 201 ? -4.688 -22.594 16.203 1 95.81 201 MET A CA 1
ATOM 1618 C C . MET A 1 201 ? -4.207 -23.125 14.859 1 95.81 201 MET A C 1
ATOM 1620 O O . MET A 1 201 ? -3.672 -24.234 14.773 1 95.81 201 MET A O 1
ATOM 1624 N N . LEU A 1 202 ? -4.402 -22.359 13.812 1 96.5 202 LEU A N 1
ATOM 1625 C CA . LEU A 1 202 ? -4.062 -22.812 12.469 1 96.5 202 LEU A CA 1
ATOM 1626 C C . LEU A 1 202 ? -2.615 -23.297 12.406 1 96.5 202 LEU A C 1
ATOM 1628 O O . LEU A 1 202 ? -1.706 -22.594 12.867 1 96.5 202 LEU A O 1
ATOM 1632 N N . HIS A 1 203 ? -2.424 -24.438 11.898 1 95.75 203 HIS A N 1
ATOM 1633 C CA . HIS A 1 203 ? -1.104 -25.062 11.836 1 95.75 203 HIS A CA 1
ATOM 1634 C C . HIS A 1 203 ? -0.979 -25.953 10.602 1 95.75 203 HIS A C 1
ATOM 1636 O O . HIS A 1 203 ? -1.983 -26.438 10.07 1 95.75 203 HIS A O 1
ATOM 1642 N N . PHE A 1 204 ? 0.254 -26.234 10.242 1 95.12 204 PHE A N 1
ATOM 1643 C CA . PHE A 1 204 ? 0.453 -26.906 8.961 1 95.12 204 PHE A CA 1
ATOM 1644 C C . PHE A 1 204 ? 1.328 -28.141 9.133 1 95.12 204 PHE A C 1
ATOM 1646 O O . PHE A 1 204 ? 1.437 -28.969 8.219 1 95.12 204 PHE A O 1
ATOM 1653 N N . THR A 1 205 ? 2.051 -28.234 10.234 1 91.44 205 THR A N 1
ATOM 1654 C CA . THR A 1 205 ? 2.914 -29.375 10.516 1 91.44 205 THR A CA 1
ATOM 1655 C C . THR A 1 205 ? 2.928 -29.688 12.008 1 91.44 205 THR A C 1
ATOM 1657 O O . THR A 1 205 ? 2.547 -28.844 12.828 1 91.44 205 THR A O 1
ATOM 1660 N N . ASN A 1 206 ? 3.295 -30.875 12.25 1 87.19 206 ASN A N 1
ATOM 1661 C CA . ASN A 1 206 ? 3.467 -31.266 13.641 1 87.19 206 ASN A CA 1
ATOM 1662 C C . ASN A 1 206 ? 4.707 -30.625 14.258 1 87.19 206 ASN A C 1
ATOM 1664 O O . ASN A 1 206 ? 5.828 -30.859 13.797 1 87.19 206 ASN A O 1
ATOM 1668 N N . ASN A 1 207 ? 4.543 -29.828 15.266 1 81.25 207 ASN A N 1
ATOM 1669 C CA . ASN A 1 207 ? 5.641 -29.125 15.914 1 81.25 207 ASN A CA 1
ATOM 1670 C C . ASN A 1 207 ? 6.656 -30.078 16.516 1 81.25 207 ASN A C 1
ATOM 1672 O O . ASN A 1 207 ? 7.809 -29.719 16.75 1 81.25 207 ASN A O 1
ATOM 1676 N N . GLU A 1 208 ? 6.215 -31.172 16.812 1 77.12 208 GLU A N 1
ATOM 1677 C CA . GLU A 1 208 ? 7.105 -32.156 17.453 1 77.12 208 GLU A CA 1
ATOM 1678 C C . GLU A 1 208 ? 8.156 -32.656 16.469 1 77.12 208 GLU A C 1
ATOM 1680 O O . GLU A 1 208 ? 9.195 -33.188 16.875 1 77.12 208 GLU A O 1
ATOM 1685 N N . ASN A 1 209 ? 7.941 -32.406 15.25 1 68.88 209 ASN A N 1
ATOM 1686 C CA . ASN A 1 209 ? 8.883 -32.844 14.227 1 68.88 209 ASN A CA 1
ATOM 1687 C C . ASN A 1 209 ? 9.961 -31.781 13.977 1 68.88 209 ASN A C 1
ATOM 1689 O O . ASN A 1 209 ? 10.836 -31.969 13.125 1 68.88 209 ASN A O 1
ATOM 1693 N N . ALA A 1 210 ? 9.938 -30.469 14.531 1 63.97 210 ALA A N 1
ATOM 1694 C CA . ALA A 1 210 ? 10.805 -29.312 14.328 1 63.97 210 ALA A CA 1
ATOM 1695 C C . ALA A 1 210 ? 12.273 -29.688 14.516 1 63.97 210 ALA A C 1
ATOM 1697 O O . ALA A 1 210 ? 13.141 -29.234 13.766 1 63.97 210 ALA A O 1
ATOM 1698 N N . ASN A 1 211 ? 12.609 -30.344 15.672 1 55.56 211 ASN A N 1
ATOM 1699 C CA . ASN A 1 211 ? 13.984 -30.625 16.078 1 55.56 211 ASN A CA 1
ATOM 1700 C C . ASN A 1 211 ? 14.727 -31.438 15.016 1 55.56 211 ASN A C 1
ATOM 1702 O O . ASN A 1 211 ? 15.953 -31.391 14.945 1 55.56 211 ASN A O 1
ATOM 1706 N N . LEU A 1 212 ? 14.062 -31.922 14.117 1 51.56 212 LEU A N 1
ATOM 1707 C CA . LEU A 1 212 ? 14.742 -32.906 13.273 1 51.56 212 LEU A CA 1
ATOM 1708 C C . LEU A 1 212 ? 15.312 -32.25 12.023 1 51.56 212 LEU A C 1
ATOM 1710 O O . LEU A 1 212 ? 16.297 -32.719 11.453 1 51.56 212 LEU A O 1
ATOM 1714 N N . LEU A 1 213 ? 14.805 -31.062 11.594 1 53.34 213 LEU A N 1
ATOM 1715 C CA . LEU A 1 213 ? 15.188 -30.703 10.234 1 53.34 213 LEU A CA 1
ATOM 1716 C C . LEU A 1 213 ? 15.969 -29.391 10.234 1 53.34 213 LEU A C 1
ATOM 1718 O O . LEU A 1 213 ? 16.594 -29.047 9.227 1 53.34 213 LEU A O 1
ATOM 1722 N N . ASN A 1 214 ? 16.5 -28.906 11.383 1 56.5 214 ASN A N 1
ATOM 1723 C CA . ASN A 1 214 ? 17.203 -27.641 11.398 1 56.5 214 ASN A CA 1
ATOM 1724 C C . ASN A 1 214 ? 16.688 -26.688 10.32 1 56.5 214 ASN A C 1
ATOM 1726 O O . ASN A 1 214 ? 17.469 -25.922 9.734 1 56.5 214 ASN A O 1
ATOM 1730 N N . ASP A 1 215 ? 15.469 -26.922 9.812 1 67.56 215 ASP A N 1
ATOM 1731 C CA . ASP A 1 215 ? 14.867 -26.109 8.758 1 67.56 215 ASP A CA 1
ATOM 1732 C C . ASP A 1 215 ? 13.906 -25.094 9.344 1 67.56 215 ASP A C 1
ATOM 1734 O O . ASP A 1 215 ? 12.938 -25.453 10.016 1 67.56 215 ASP A O 1
ATOM 1738 N N . ARG A 1 216 ? 14.242 -23.844 9.188 1 72.62 216 ARG A N 1
ATOM 1739 C CA . ARG A 1 216 ? 13.406 -22.75 9.695 1 72.62 216 ARG A CA 1
ATOM 1740 C C . ARG A 1 216 ? 12.023 -22.781 9.047 1 72.62 216 ARG A C 1
ATOM 1742 O O . ARG A 1 216 ? 11.055 -22.281 9.633 1 72.62 216 ARG A O 1
ATOM 1749 N N . LEU A 1 217 ? 11.961 -23.438 7.93 1 82.31 217 LEU A N 1
ATOM 1750 C CA . LEU A 1 217 ? 10.711 -23.453 7.184 1 82.31 217 LEU A CA 1
ATOM 1751 C C . LEU A 1 217 ? 9.93 -24.734 7.449 1 82.31 217 LEU A C 1
ATOM 1753 O O . LEU A 1 217 ? 8.93 -25.016 6.789 1 82.31 217 LEU A O 1
ATOM 1757 N N . TYR A 1 218 ? 10.297 -25.5 8.414 1 83.75 218 TYR A N 1
ATOM 1758 C CA . TYR A 1 218 ? 9.703 -26.828 8.617 1 83.75 218 TYR A CA 1
ATOM 1759 C C . TYR A 1 218 ? 8.211 -26.719 8.898 1 83.75 218 TYR A C 1
ATOM 1761 O O . TYR A 1 218 ? 7.445 -27.625 8.562 1 83.75 218 TYR A O 1
ATOM 1769 N N . LYS A 1 219 ? 7.828 -25.641 9.477 1 86.81 219 LYS A N 1
ATOM 1770 C CA . LYS A 1 219 ? 6.43 -25.469 9.859 1 86.81 219 LYS A CA 1
ATOM 1771 C C . LYS A 1 219 ? 5.527 -25.391 8.633 1 86.81 219 LYS A C 1
ATOM 1773 O O . LYS A 1 219 ? 4.316 -25.609 8.734 1 86.81 219 LYS A O 1
ATOM 1778 N N . ILE A 1 220 ? 6.098 -25.094 7.438 1 90.5 220 ILE A N 1
ATOM 1779 C CA . ILE A 1 220 ? 5.262 -24.891 6.258 1 90.5 220 ILE A CA 1
ATOM 1780 C C . ILE A 1 220 ? 5.832 -25.672 5.078 1 90.5 220 ILE A C 1
ATOM 1782 O O . ILE A 1 220 ? 5.332 -25.562 3.957 1 90.5 220 ILE A O 1
ATOM 1786 N N . SER A 1 221 ? 6.801 -26.453 5.211 1 89.69 221 SER A N 1
ATOM 1787 C CA . SER A 1 221 ? 7.516 -27.156 4.145 1 89.69 221 SER A CA 1
ATOM 1788 C C . SER A 1 221 ? 6.578 -28.047 3.352 1 89.69 221 SER A C 1
ATOM 1790 O O . SER A 1 221 ? 6.645 -28.094 2.121 1 89.69 221 SER A O 1
ATOM 1792 N N . PRO A 1 222 ? 5.68 -28.734 4.078 1 90.62 222 PRO A N 1
ATOM 1793 C CA . PRO A 1 222 ? 4.793 -29.609 3.301 1 90.62 222 PRO A CA 1
ATOM 1794 C C . PRO A 1 222 ? 3.93 -28.828 2.311 1 90.62 222 PRO A C 1
ATOM 1796 O O . PRO A 1 222 ? 3.689 -29.297 1.194 1 90.62 222 PRO A O 1
ATOM 1799 N N . ILE A 1 223 ? 3.52 -27.688 2.711 1 93.88 223 ILE A N 1
ATOM 1800 C CA . ILE A 1 223 ? 2.701 -26.844 1.846 1 93.88 223 ILE A CA 1
ATOM 1801 C C . ILE A 1 223 ? 3.539 -26.328 0.676 1 93.88 223 ILE A C 1
ATOM 1803 O O . ILE A 1 223 ? 3.102 -26.375 -0.476 1 93.88 223 ILE A O 1
ATOM 1807 N N . ILE A 1 224 ? 4.699 -25.906 0.943 1 93.94 224 ILE A N 1
ATOM 1808 C CA . ILE A 1 224 ? 5.613 -25.375 -0.063 1 93.94 224 ILE A CA 1
ATOM 1809 C C . ILE A 1 224 ? 5.895 -26.438 -1.118 1 93.94 224 ILE A C 1
ATOM 1811 O O . ILE A 1 224 ? 5.766 -26.188 -2.318 1 93.94 224 ILE A O 1
ATOM 1815 N N . ASP A 1 225 ? 6.172 -27.594 -0.648 1 93.88 225 ASP A N 1
ATOM 1816 C CA . ASP A 1 225 ? 6.535 -28.688 -1.546 1 93.88 225 ASP A CA 1
ATOM 1817 C C . ASP A 1 225 ? 5.352 -29.094 -2.422 1 93.88 225 ASP A C 1
ATOM 1819 O O . ASP A 1 225 ? 5.496 -29.266 -3.633 1 93.88 225 ASP A O 1
ATOM 1823 N N . THR A 1 226 ? 4.27 -29.234 -1.829 1 95.88 226 THR A N 1
ATOM 1824 C CA . THR A 1 226 ? 3.084 -29.656 -2.561 1 95.88 226 THR A CA 1
ATOM 1825 C C . THR A 1 226 ? 2.678 -28.625 -3.596 1 95.88 226 THR A C 1
ATOM 1827 O O . THR A 1 226 ? 2.361 -28.953 -4.738 1 95.88 226 THR A O 1
ATOM 1830 N N . LEU A 1 227 ? 2.705 -27.359 -3.223 1 96.81 227 LEU A N 1
ATOM 1831 C CA . LEU A 1 227 ? 2.309 -26.297 -4.145 1 96.81 227 LEU A CA 1
ATOM 1832 C C . LEU A 1 227 ? 3.289 -26.203 -5.309 1 96.81 227 LEU A C 1
ATOM 1834 O O . LEU A 1 227 ? 2.881 -26 -6.453 1 96.81 227 LEU A O 1
ATOM 1838 N N . ASN A 1 228 ? 4.551 -26.328 -5.051 1 95.75 228 ASN A N 1
ATOM 1839 C CA . ASN A 1 228 ? 5.543 -26.297 -6.121 1 95.75 228 ASN A CA 1
ATOM 1840 C C . ASN A 1 228 ? 5.305 -27.406 -7.133 1 95.75 228 ASN A C 1
ATOM 1842 O O . ASN A 1 228 ? 5.395 -27.188 -8.344 1 95.75 228 ASN A O 1
ATOM 1846 N N . ARG A 1 229 ? 4.988 -28.531 -6.609 1 95.5 229 ARG A N 1
ATOM 1847 C CA . ARG A 1 229 ? 4.684 -29.656 -7.48 1 95.5 229 ARG A CA 1
ATOM 1848 C C . ARG A 1 229 ? 3.432 -29.391 -8.312 1 95.5 229 ARG A C 1
ATOM 1850 O O . ARG A 1 229 ? 3.422 -29.609 -9.523 1 95.5 229 ARG A O 1
ATOM 1857 N N . ASN A 1 230 ? 2.424 -28.859 -7.703 1 95.5 230 ASN A N 1
ATOM 1858 C CA . ASN A 1 230 ? 1.148 -28.641 -8.375 1 95.5 230 ASN A CA 1
ATOM 1859 C C . ASN A 1 230 ? 1.247 -27.5 -9.391 1 95.5 230 ASN A C 1
ATOM 1861 O O . ASN A 1 230 ? 0.575 -27.531 -10.43 1 95.5 230 ASN A O 1
ATOM 1865 N N . PHE A 1 231 ? 2.016 -26.469 -9.133 1 96.38 231 PHE A N 1
ATOM 1866 C CA . PHE A 1 231 ? 2.152 -25.312 -10.008 1 96.38 231 PHE A CA 1
ATOM 1867 C C . PHE A 1 231 ? 2.803 -25.703 -11.328 1 96.38 231 PHE A C 1
ATOM 1869 O O . PHE A 1 231 ? 2.562 -25.078 -12.359 1 96.38 231 PHE A O 1
ATOM 1876 N N . THR A 1 232 ? 3.592 -26.781 -11.352 1 93.81 232 THR A N 1
ATOM 1877 C CA . THR A 1 232 ? 4.281 -27.219 -12.555 1 93.81 232 THR A CA 1
ATOM 1878 C C . THR A 1 232 ? 3.492 -28.312 -13.266 1 93.81 232 THR A C 1
ATOM 1880 O O . THR A 1 232 ? 3.633 -28.5 -14.477 1 93.81 232 THR A O 1
ATOM 1883 N N . LYS A 1 233 ? 2.629 -28.891 -12.578 1 91.88 233 LYS A N 1
ATOM 1884 C CA . LYS A 1 233 ? 1.958 -30.094 -13.039 1 91.88 233 LYS A CA 1
ATOM 1885 C C . LYS A 1 233 ? 0.904 -29.781 -14.094 1 91.88 233 LYS A C 1
ATOM 1887 O O . LYS A 1 233 ? 0.736 -30.516 -15.055 1 91.88 233 LYS A O 1
ATOM 1892 N N . TYR A 1 234 ? 0.279 -28.641 -14.016 1 89.12 234 TYR A N 1
ATOM 1893 C CA . TYR A 1 234 ? -0.966 -28.469 -14.758 1 89.12 234 TYR A CA 1
ATOM 1894 C C . TYR A 1 234 ? -0.792 -27.5 -15.906 1 89.12 234 TYR A C 1
ATOM 1896 O O . TYR A 1 234 ? -1.639 -27.422 -16.797 1 89.12 234 TYR A O 1
ATOM 1904 N N . TYR A 1 235 ? 0.267 -26.797 -15.992 1 92.06 235 TYR A N 1
ATOM 1905 C CA . TYR A 1 235 ? 0.429 -25.766 -17.016 1 92.06 235 TYR A CA 1
ATOM 1906 C C . TYR A 1 235 ? 1.854 -25.75 -17.547 1 92.06 235 TYR A C 1
ATOM 1908 O O . TYR A 1 235 ? 2.811 -25.578 -16.797 1 92.06 235 TYR A O 1
ATOM 1916 N N . ASP A 1 236 ? 1.971 -25.938 -18.828 1 93.31 236 ASP A N 1
ATOM 1917 C CA . ASP A 1 236 ? 3.273 -25.781 -19.469 1 93.31 236 ASP A CA 1
ATOM 1918 C C . ASP A 1 236 ? 3.543 -24.328 -19.828 1 93.31 236 ASP A C 1
ATOM 1920 O O . ASP A 1 236 ? 2.721 -23.688 -20.469 1 93.31 236 ASP A O 1
ATOM 1924 N N . PRO A 1 237 ? 4.648 -23.797 -19.453 1 95.81 237 PRO A N 1
ATOM 1925 C CA . PRO A 1 237 ? 4.926 -22.375 -19.625 1 95.81 237 PRO A CA 1
ATOM 1926 C C . PRO A 1 237 ? 5.184 -21.984 -21.078 1 95.81 237 PRO A C 1
ATOM 1928 O O . PRO A 1 237 ? 5.562 -22.844 -21.891 1 95.81 237 PRO A O 1
ATOM 1931 N N . PRO A 1 238 ? 4.957 -20.734 -21.438 1 96.19 238 PRO A N 1
ATOM 1932 C CA . PRO A 1 238 ? 5.34 -20.203 -22.75 1 96.19 238 PRO A CA 1
ATOM 1933 C C . PRO A 1 238 ? 6.844 -19.984 -22.875 1 96.19 238 PRO A C 1
ATOM 1935 O O . PRO A 1 238 ? 7.602 -20.297 -21.953 1 96.19 238 PRO A O 1
ATOM 1938 N N . GLU A 1 239 ? 7.203 -19.516 -23.969 1 96.56 239 GLU A N 1
ATOM 1939 C CA . GLU A 1 239 ? 8.617 -19.344 -24.297 1 96.56 239 GLU A CA 1
ATOM 1940 C C . GLU A 1 239 ? 9.305 -18.422 -23.297 1 96.56 239 GLU A C 1
ATOM 1942 O O . GLU A 1 239 ? 10.422 -18.688 -22.844 1 96.56 239 GLU A O 1
ATOM 1947 N N . THR A 1 240 ? 8.594 -17.359 -23 1 97.12 240 THR A N 1
ATOM 1948 C CA . THR A 1 240 ? 9.234 -16.328 -22.188 1 97.12 240 THR A CA 1
ATOM 1949 C C . THR A 1 240 ? 8.734 -16.406 -20.734 1 97.12 240 THR A C 1
ATOM 1951 O O . THR A 1 240 ? 7.531 -16.469 -20.5 1 97.12 240 THR A O 1
ATOM 1954 N N . LEU A 1 241 ? 9.656 -16.5 -19.859 1 97.44 241 LEU A N 1
ATOM 1955 C CA . LEU A 1 241 ? 9.391 -16.438 -18.422 1 97.44 241 LEU A CA 1
ATOM 1956 C C . LEU A 1 241 ? 10.188 -15.297 -17.781 1 97.44 241 LEU A C 1
ATOM 1958 O O . LEU A 1 241 ? 11.055 -14.703 -18.422 1 97.44 241 LEU A O 1
ATOM 1962 N N . TYR A 1 242 ? 9.82 -14.969 -16.578 1 95.81 242 TYR A N 1
ATOM 1963 C CA . TYR A 1 242 ? 10.555 -13.914 -15.875 1 95.81 242 TYR A CA 1
ATOM 1964 C C . TYR A 1 242 ? 10.727 -14.258 -14.398 1 95.81 242 TYR A C 1
ATOM 1966 O O . TYR A 1 242 ? 9.93 -15.008 -13.836 1 95.81 242 TYR A O 1
ATOM 1974 N N . ILE A 1 243 ? 11.797 -13.711 -13.836 1 94 243 ILE A N 1
ATOM 1975 C CA . ILE A 1 243 ? 12.07 -13.852 -12.414 1 94 243 ILE A CA 1
ATOM 1976 C C . ILE A 1 243 ? 11.438 -12.688 -11.648 1 94 243 ILE A C 1
ATOM 1978 O O . ILE A 1 243 ? 11.586 -11.531 -12.039 1 94 243 ILE A O 1
ATOM 1982 N N . ASP A 1 244 ? 10.703 -13.086 -10.625 1 87.44 244 ASP A N 1
ATOM 1983 C CA . ASP A 1 244 ? 10.07 -12.078 -9.781 1 87.44 244 ASP A CA 1
ATOM 1984 C C . ASP A 1 244 ? 10.398 -12.305 -8.312 1 87.44 244 ASP A C 1
ATOM 1986 O O . ASP A 1 244 ? 10.828 -13.391 -7.922 1 87.44 244 ASP A O 1
ATOM 1990 N N . GLU A 1 245 ? 10.344 -11.203 -7.594 1 83.44 245 GLU A N 1
ATOM 1991 C CA . GLU A 1 245 ? 10.555 -11.258 -6.152 1 83.44 245 GLU A CA 1
ATOM 1992 C C . GLU A 1 245 ? 9.406 -10.609 -5.395 1 83.44 245 GLU A C 1
ATOM 1994 O O . GLU A 1 245 ? 8.875 -9.578 -5.824 1 83.44 245 GLU A O 1
ATOM 1999 N N . PHE A 1 246 ? 9 -11.352 -4.367 1 79.44 246 PHE A N 1
ATOM 2000 C CA . PHE A 1 246 ? 7.934 -10.852 -3.506 1 79.44 246 PHE A CA 1
ATOM 2001 C C . PHE A 1 246 ? 8.352 -10.906 -2.041 1 79.44 246 PHE A C 1
ATOM 2003 O O . PHE A 1 246 ? 8.891 -11.914 -1.578 1 79.44 246 PHE A O 1
ATOM 2010 N N . VAL A 1 247 ? 8.172 -9.727 -1.286 1 77.75 247 VAL A N 1
ATOM 2011 C CA . VAL A 1 247 ? 8.578 -9.672 0.113 1 77.75 247 VAL A CA 1
ATOM 2012 C C . VAL A 1 247 ? 7.344 -9.555 1.007 1 77.75 247 VAL A C 1
ATOM 2014 O O . VAL A 1 247 ? 6.484 -8.695 0.785 1 77.75 247 VAL A O 1
ATOM 2017 N N . ILE A 1 248 ? 7.188 -10.484 1.887 1 78.75 248 ILE A N 1
ATOM 2018 C CA . ILE A 1 248 ? 6.172 -10.422 2.93 1 78.75 248 ILE A CA 1
ATOM 2019 C C . ILE A 1 248 ? 6.742 -9.727 4.164 1 78.75 248 ILE A C 1
ATOM 2021 O O . ILE A 1 248 ? 7.672 -10.234 4.797 1 78.75 248 ILE A O 1
ATOM 2025 N N . PRO A 1 249 ? 6.152 -8.562 4.473 1 70.56 249 PRO A N 1
ATOM 2026 C CA . PRO A 1 249 ? 6.707 -7.859 5.629 1 70.56 249 PRO A CA 1
ATOM 2027 C C . PRO A 1 249 ? 6.418 -8.57 6.949 1 70.56 249 PRO A C 1
ATOM 2029 O O . PRO A 1 249 ? 5.344 -9.156 7.113 1 70.56 249 PRO A O 1
ATOM 2032 N N . PHE A 1 250 ? 7.457 -8.766 7.855 1 63.66 250 PHE A N 1
ATOM 2033 C CA . PHE A 1 250 ? 7.23 -9.336 9.18 1 63.66 250 PHE A CA 1
ATOM 2034 C C . PHE A 1 250 ? 6.285 -8.461 9.992 1 63.66 250 PHE A C 1
ATOM 2036 O O . PHE A 1 250 ? 5.379 -8.969 10.656 1 63.66 250 PHE A O 1
ATOM 2043 N N . HIS A 1 251 ? 6.695 -7.203 10.047 1 55 251 HIS A N 1
ATOM 2044 C CA . HIS A 1 251 ? 5.883 -6.281 10.828 1 55 251 HIS A CA 1
ATOM 2045 C C . HIS A 1 251 ? 5.141 -5.297 9.93 1 55 251 HIS A C 1
ATOM 2047 O O . HIS A 1 251 ? 5.609 -4.98 8.836 1 55 251 HIS A O 1
ATOM 2053 N N . SER A 1 252 ? 3.674 -5.281 9.938 1 46.06 252 SER A N 1
ATOM 2054 C CA . SER A 1 252 ? 2.838 -4.332 9.211 1 46.06 252 SER A CA 1
ATOM 2055 C C . SER A 1 252 ? 3.592 -3.039 8.93 1 46.06 252 SER A C 1
ATOM 2057 O O . SER A 1 252 ? 2.979 -1.996 8.688 1 46.06 252 SER A O 1
ATOM 2059 N N . ARG A 1 253 ? 4.762 -2.957 9.141 1 39.94 253 ARG A N 1
ATOM 2060 C CA . ARG A 1 253 ? 5.254 -1.598 8.945 1 39.94 253 ARG A CA 1
ATOM 2061 C C . ARG A 1 253 ? 5.102 -1.163 7.492 1 39.94 253 ARG A C 1
ATOM 2063 O O . ARG A 1 253 ? 6.094 -0.998 6.781 1 39.94 253 ARG A O 1
ATOM 2070 N N . ILE A 1 254 ? 4.102 -1.869 6.828 1 37.19 254 ILE A N 1
ATOM 2071 C CA . ILE A 1 254 ? 4.145 -1.706 5.379 1 37.19 254 ILE A CA 1
ATOM 2072 C C . ILE A 1 254 ? 4.035 -0.225 5.023 1 37.19 254 ILE A C 1
ATOM 2074 O O . ILE A 1 254 ? 4.555 0.213 3.992 1 37.19 254 ILE A O 1
ATOM 2078 N N . LYS A 1 255 ? 2.846 0.366 5.5 1 36.31 255 LYS A N 1
ATOM 2079 C CA . LYS A 1 255 ? 2.225 1.352 4.617 1 36.31 255 LYS A CA 1
ATOM 2080 C C . LYS A 1 255 ? 3.234 2.406 4.172 1 36.31 255 LYS A C 1
ATOM 2082 O O . LYS A 1 255 ? 3.219 2.838 3.02 1 36.31 255 LYS A O 1
ATOM 2087 N N . GLN A 1 256 ? 3.354 3.373 5.242 1 33.16 256 GLN A N 1
ATOM 2088 C CA . GLN A 1 256 ? 3.625 4.73 4.781 1 33.16 256 GLN A CA 1
ATOM 2089 C C . GLN A 1 256 ? 4.773 4.754 3.779 1 33.16 256 GLN A C 1
ATOM 2091 O O . GLN A 1 256 ? 5.078 5.797 3.199 1 33.16 256 GLN A O 1
ATOM 2096 N N . LEU A 1 257 ? 5.715 3.934 4.043 1 30.72 257 LEU A N 1
ATOM 2097 C CA . LEU A 1 257 ? 6.93 4.492 3.461 1 30.72 257 LEU A CA 1
ATOM 2098 C C . LEU A 1 257 ? 6.828 4.547 1.941 1 30.72 257 LEU A C 1
ATOM 2100 O O . LEU A 1 257 ? 6.926 3.518 1.271 1 30.72 257 LEU A O 1
ATOM 2104 N N . ILE A 1 258 ? 5.898 5.012 1.369 1 33.34 258 ILE A N 1
ATOM 2105 C CA . ILE A 1 258 ? 6.34 5.551 0.087 1 33.34 258 ILE A CA 1
ATOM 2106 C C . ILE A 1 258 ? 7.844 5.805 0.125 1 33.34 258 ILE A C 1
ATOM 2108 O O . ILE A 1 258 ? 8.398 6.418 -0.79 1 33.34 258 ILE A O 1
ATOM 2112 N N . LYS A 1 259 ? 8.375 6.23 1.347 1 33.06 259 LYS A N 1
ATOM 2113 C CA . LYS A 1 259 ? 9.828 6.344 1.269 1 33.06 259 LYS A CA 1
ATOM 2114 C C . LYS A 1 259 ? 10.461 5.023 0.836 1 33.06 259 LYS A C 1
ATOM 2116 O O . LYS A 1 259 ? 9.898 3.955 1.073 1 33.06 259 LYS A O 1
ATOM 2121 N N . GLN A 1 260 ? 11.383 5.016 0.058 1 33.91 260 GLN A N 1
ATOM 2122 C CA . GLN A 1 260 ? 12.344 4.031 -0.433 1 33.91 260 GLN A CA 1
ATOM 2123 C C . GLN A 1 260 ? 12.617 2.957 0.617 1 33.91 260 GLN A C 1
ATOM 2125 O O . GLN A 1 260 ? 13.602 2.223 0.518 1 33.91 260 GLN A O 1
ATOM 2130 N N . ARG A 1 261 ? 12.078 2.99 1.866 1 33.91 261 ARG A N 1
ATOM 2131 C CA . ARG A 1 261 ? 12.742 2.047 2.764 1 33.91 261 ARG A CA 1
ATOM 2132 C C . ARG A 1 261 ? 12.289 0.617 2.484 1 33.91 261 ARG A C 1
ATOM 2134 O O . ARG A 1 261 ? 11.094 0.317 2.541 1 33.91 261 ARG A O 1
ATOM 2141 N N . LYS A 1 262 ? 12.969 -0.069 1.681 1 39.91 262 LYS A N 1
ATOM 2142 C CA . LYS A 1 262 ? 13.039 -1.517 1.504 1 39.91 262 LYS A CA 1
ATOM 2143 C C . LYS A 1 262 ? 12.484 -2.25 2.719 1 39.91 262 LYS A C 1
ATOM 2145 O O . LYS A 1 262 ? 12.703 -1.836 3.857 1 39.91 262 LYS A O 1
ATOM 2150 N N . TYR A 1 263 ? 11.352 -2.822 2.564 1 40.94 263 TYR A N 1
ATOM 2151 C CA . TYR A 1 263 ? 11.055 -3.809 3.598 1 40.94 263 TYR A CA 1
ATOM 2152 C C . TYR A 1 263 ? 12.336 -4.418 4.148 1 40.94 263 TYR A C 1
ATOM 2154 O O . TYR A 1 263 ? 13.008 -5.195 3.463 1 40.94 263 TYR A O 1
ATOM 2162 N N . LYS A 1 264 ? 13.039 -3.699 4.93 1 47.47 264 LYS A N 1
ATOM 2163 C CA . LYS A 1 264 ? 14.305 -4.203 5.449 1 47.47 264 LYS A CA 1
ATOM 2164 C C . LYS A 1 264 ? 14.141 -5.598 6.047 1 47.47 264 LYS A C 1
ATOM 2166 O O . LYS A 1 264 ? 15.016 -6.453 5.891 1 47.47 264 LYS A O 1
ATOM 2171 N N . TYR A 1 265 ? 12.82 -5.887 6.625 1 56.97 265 TYR A N 1
ATOM 2172 C CA . TYR A 1 265 ? 12.719 -7.188 7.281 1 56.97 265 TYR A CA 1
ATOM 2173 C C . TYR A 1 265 ? 11.469 -7.934 6.828 1 56.97 265 TYR A C 1
ATOM 2175 O O . TYR A 1 265 ? 10.359 -7.391 6.875 1 56.97 265 TYR A O 1
ATOM 2183 N N . GLY A 1 266 ? 11.695 -8.844 5.906 1 70.75 266 GLY A N 1
ATOM 2184 C CA . GLY A 1 266 ? 10.578 -9.688 5.508 1 70.75 266 GLY A CA 1
ATOM 2185 C C . GLY A 1 266 ? 11.008 -11.016 4.922 1 70.75 266 GLY A C 1
ATOM 2186 O O . GLY A 1 266 ? 12.195 -11.352 4.941 1 70.75 266 GLY A O 1
ATOM 2187 N N . ILE A 1 267 ? 10.055 -11.852 4.695 1 79.12 267 ILE A N 1
ATOM 2188 C CA . ILE A 1 267 ? 10.25 -13.109 3.979 1 79.12 267 ILE A CA 1
ATOM 2189 C C . ILE A 1 267 ? 10.203 -12.852 2.473 1 79.12 267 ILE A C 1
ATOM 2191 O O . ILE A 1 267 ? 9.266 -12.227 1.972 1 79.12 267 ILE A O 1
ATOM 2195 N N . LYS A 1 268 ? 11.273 -13.273 1.868 1 81.5 268 LYS A N 1
ATOM 2196 C CA . LYS A 1 268 ? 11.336 -13.07 0.423 1 81.5 268 LYS A CA 1
ATOM 2197 C C . LYS A 1 268 ? 10.938 -14.336 -0.326 1 81.5 268 LYS A C 1
ATOM 2199 O O . LYS A 1 268 ? 11.422 -15.43 -0.012 1 81.5 268 LYS A O 1
ATOM 2204 N N . ILE A 1 269 ? 9.992 -14.195 -1.233 1 88 269 ILE A N 1
ATOM 2205 C CA . ILE A 1 269 ? 9.633 -15.273 -2.146 1 88 269 ILE A CA 1
ATOM 2206 C C . ILE A 1 269 ? 10.203 -14.992 -3.533 1 88 269 ILE A C 1
ATOM 2208 O O . ILE A 1 269 ? 9.906 -13.961 -4.137 1 88 269 ILE A O 1
ATOM 2212 N N . PHE A 1 270 ? 11.078 -15.891 -3.949 1 90.19 270 PHE A N 1
ATOM 2213 C CA . PHE A 1 270 ? 11.672 -15.852 -5.281 1 90.19 270 PHE A CA 1
ATOM 2214 C C . PHE A 1 270 ? 10.898 -16.734 -6.246 1 90.19 270 PHE A C 1
ATOM 2216 O O . PHE A 1 270 ? 10.719 -17.938 -6 1 90.19 270 PHE A O 1
ATOM 2223 N N . LYS A 1 271 ? 10.406 -16.062 -7.348 1 93.62 271 LYS A N 1
ATOM 2224 C CA . LYS A 1 271 ? 9.453 -16.781 -8.188 1 93.62 271 LYS A CA 1
ATOM 2225 C C . LYS A 1 271 ? 9.906 -16.812 -9.641 1 93.62 271 LYS A C 1
ATOM 2227 O O . LYS A 1 271 ? 10.5 -15.844 -10.125 1 93.62 271 LYS A O 1
ATOM 2232 N N . LEU A 1 272 ? 9.719 -17.922 -10.266 1 96.94 272 LEU A N 1
ATOM 2233 C CA . LEU A 1 272 ? 9.711 -18.031 -11.727 1 96.94 272 LEU A CA 1
ATOM 2234 C C . LEU A 1 272 ? 8.297 -17.953 -12.273 1 96.94 272 LEU A C 1
ATOM 2236 O O . LEU A 1 272 ? 7.457 -18.812 -11.984 1 96.94 272 LEU A O 1
ATOM 2240 N N . CYS A 1 273 ? 8.047 -16.875 -13.086 1 95.81 273 CYS A N 1
ATOM 2241 C CA . CYS A 1 273 ? 6.68 -16.594 -13.516 1 95.81 273 CYS A CA 1
ATOM 2242 C C . CYS A 1 273 ? 6.602 -16.438 -15.023 1 95.81 273 CYS A C 1
ATOM 2244 O O . CYS A 1 273 ? 7.625 -16.281 -15.695 1 95.81 273 CYS A O 1
ATOM 2246 N N . PHE A 1 274 ? 5.438 -16.516 -15.531 1 95.19 274 PHE A N 1
ATOM 2247 C CA . PHE A 1 274 ? 5.16 -16.094 -16.891 1 95.19 274 PHE A CA 1
ATOM 2248 C C . PHE A 1 274 ? 3.857 -15.305 -16.953 1 95.19 274 PHE A C 1
ATOM 2250 O O . PHE A 1 274 ? 3.051 -15.352 -16.031 1 95.19 274 PHE A O 1
ATOM 2257 N N . ASN A 1 275 ? 3.734 -14.562 -17.953 1 91.19 275 ASN A N 1
ATOM 2258 C CA . ASN A 1 275 ? 2.58 -13.688 -18.125 1 91.19 275 ASN A CA 1
ATOM 2259 C C . ASN A 1 275 ? 1.279 -14.484 -18.188 1 91.19 275 ASN A C 1
ATOM 2261 O O . ASN A 1 275 ? 1.229 -15.539 -18.828 1 91.19 275 ASN A O 1
ATOM 2265 N N . PRO A 1 276 ? 0.215 -13.93 -17.625 1 89.5 276 PRO A N 1
ATOM 2266 C CA . PRO A 1 276 ? 0.062 -12.602 -17.031 1 89.5 276 PRO A CA 1
ATOM 2267 C C . PRO A 1 276 ? 0.386 -12.586 -15.539 1 89.5 276 PRO A C 1
ATOM 2269 O O . PRO A 1 276 ? 0.218 -11.562 -14.875 1 89.5 276 PRO A O 1
ATOM 2272 N N . GLY A 1 277 ? 0.886 -13.719 -14.977 1 91.25 277 GLY A N 1
ATOM 2273 C CA . GLY A 1 277 ? 1.223 -13.703 -13.562 1 91.25 277 GLY A CA 1
ATOM 2274 C C . GLY A 1 277 ? 1.26 -15.094 -12.953 1 91.25 277 GLY A C 1
ATOM 2275 O O . GLY A 1 277 ? 1.183 -15.242 -11.727 1 91.25 277 GLY A O 1
ATOM 2276 N N . TYR A 1 278 ? 1.372 -16.047 -13.766 1 95 278 TYR A N 1
ATOM 2277 C CA . TYR A 1 278 ? 1.416 -17.422 -13.289 1 95 278 TYR A CA 1
ATOM 2278 C C . TYR A 1 278 ? 2.76 -17.719 -12.641 1 95 278 TYR A C 1
ATOM 2280 O O . TYR A 1 278 ? 3.812 -17.5 -13.242 1 95 278 TYR A O 1
ATOM 2288 N N . THR A 1 279 ? 2.709 -18.172 -11.43 1 96.25 279 THR A N 1
ATOM 2289 C CA . THR A 1 279 ? 3.914 -18.641 -10.766 1 96.25 279 THR A CA 1
ATOM 2290 C C . THR A 1 279 ? 4.156 -20.125 -11.07 1 96.25 279 THR A C 1
ATOM 2292 O O . THR A 1 279 ? 3.371 -20.984 -10.68 1 96.25 279 THR A O 1
ATOM 2295 N N . TYR A 1 280 ? 5.223 -20.422 -11.758 1 97.25 280 TYR A N 1
ATOM 2296 C CA . TYR A 1 280 ? 5.555 -21.766 -12.188 1 97.25 280 TYR A CA 1
ATOM 2297 C C . TYR A 1 280 ? 6.359 -22.5 -11.117 1 97.25 280 TYR A C 1
ATOM 2299 O O . TYR A 1 280 ? 6.16 -23.688 -10.891 1 97.25 280 TYR A O 1
ATOM 2307 N N . ASN A 1 281 ? 7.234 -21.781 -10.508 1 96.62 281 ASN A N 1
ATOM 2308 C CA . ASN A 1 281 ? 8.078 -22.25 -9.422 1 96.62 281 ASN A CA 1
ATOM 2309 C C . ASN A 1 281 ? 8.461 -21.125 -8.469 1 96.62 281 ASN A C 1
ATOM 2311 O O . ASN A 1 281 ? 8.43 -19.953 -8.844 1 96.62 281 ASN A O 1
ATOM 2315 N N . PHE A 1 282 ? 8.742 -21.562 -7.199 1 95.38 282 PHE A N 1
ATOM 2316 C CA . PHE A 1 282 ? 9.141 -20.516 -6.266 1 95.38 282 PHE A CA 1
ATOM 2317 C C . PHE A 1 282 ? 10.047 -21.078 -5.18 1 95.38 282 PHE A C 1
ATOM 2319 O O . PHE A 1 282 ? 10.07 -22.297 -4.949 1 95.38 282 PHE A O 1
ATOM 2326 N N . GLN A 1 283 ? 10.828 -20.172 -4.598 1 91.5 283 GLN A N 1
ATOM 2327 C CA . GLN A 1 283 ? 11.727 -20.484 -3.486 1 91.5 283 GLN A CA 1
ATOM 2328 C C . GLN A 1 283 ? 11.617 -19.422 -2.395 1 91.5 283 GLN A C 1
ATOM 2330 O O . GLN A 1 283 ? 11.422 -18.234 -2.688 1 91.5 283 GLN A O 1
ATOM 2335 N N . ILE A 1 284 ? 11.672 -19.969 -1.21 1 89.5 284 ILE A N 1
ATOM 2336 C CA . ILE A 1 284 ? 11.578 -19.062 -0.073 1 89.5 284 ILE A CA 1
ATOM 2337 C C . ILE A 1 284 ? 12.969 -18.812 0.495 1 89.5 284 ILE A C 1
ATOM 2339 O O . ILE A 1 284 ? 13.758 -19.734 0.681 1 89.5 284 ILE A O 1
ATOM 2343 N N . TYR A 1 285 ? 13.258 -17.609 0.665 1 76.31 285 TYR A N 1
ATOM 2344 C CA . TYR A 1 285 ? 14.516 -17.234 1.286 1 76.31 285 TYR A CA 1
ATOM 2345 C C . TYR A 1 285 ? 14.289 -16.609 2.658 1 76.31 285 TYR A C 1
ATOM 2347 O O . TYR A 1 285 ? 13.508 -15.664 2.793 1 76.31 285 TYR A O 1
ATOM 2355 N N . CYS A 1 286 ? 14.805 -17.641 3.527 1 62.94 286 CYS A N 1
ATOM 2356 C CA . CYS A 1 286 ? 14.797 -17.141 4.895 1 62.94 286 CYS A CA 1
ATOM 2357 C C . CYS A 1 286 ? 16.188 -16.672 5.309 1 62.94 286 CYS A C 1
ATOM 2359 O O . CYS A 1 286 ? 17.188 -17.312 4.988 1 62.94 286 CYS A O 1
ATOM 2361 N N . SER A 1 287 ? 16.547 -15.578 5.867 1 54.09 287 SER A N 1
ATOM 2362 C CA . SER A 1 287 ? 17.719 -14.844 6.312 1 54.09 287 SER A CA 1
ATOM 2363 C C . SER A 1 287 ? 19.016 -15.484 5.797 1 54.09 287 SER A C 1
ATOM 2365 O O . SER A 1 287 ? 19.016 -16.656 5.441 1 54.09 287 SER A O 1
ATOM 2367 N N . LYS A 1 288 ? 20.156 -14.867 5.598 1 48.09 288 LYS A N 1
ATOM 2368 C CA . LYS A 1 288 ? 21.484 -15.039 5.016 1 48.09 288 LYS A CA 1
ATOM 2369 C C . LYS A 1 288 ? 22.141 -16.328 5.512 1 48.09 288 LYS A C 1
ATOM 2371 O O . LYS A 1 288 ? 22.969 -16.922 4.805 1 48.09 288 LYS A O 1
ATOM 2376 N N . LYS A 1 289 ? 21.984 -16.625 6.727 1 44.34 289 LYS A N 1
ATOM 2377 C CA . LYS A 1 289 ? 22.953 -17.594 7.25 1 44.34 289 LYS A CA 1
ATOM 2378 C C . LYS A 1 289 ? 22.797 -18.953 6.566 1 44.34 289 LYS A C 1
ATOM 2380 O O . LYS A 1 289 ? 23.781 -19.672 6.379 1 44.34 289 LYS A O 1
ATOM 2385 N N . SER A 1 290 ? 21.719 -19.422 6.594 1 45.53 290 SER A N 1
ATOM 2386 C CA . SER A 1 290 ? 21.641 -20.859 6.363 1 45.53 290 SER A CA 1
ATOM 2387 C C . SER A 1 290 ? 22.031 -21.219 4.934 1 45.53 290 SER A C 1
ATOM 2389 O O . SER A 1 290 ? 22.469 -22.328 4.66 1 45.53 290 SER A O 1
ATOM 2391 N N . ASP A 1 291 ? 21.734 -20.422 3.863 1 50.09 291 ASP A N 1
ATOM 2392 C CA . ASP A 1 291 ? 21.938 -21.047 2.557 1 50.09 291 ASP A CA 1
ATOM 2393 C C . ASP A 1 291 ? 22.938 -20.234 1.721 1 50.09 291 ASP A C 1
ATOM 2395 O O . ASP A 1 291 ? 22.531 -19.422 0.89 1 50.09 291 ASP A O 1
ATOM 2399 N N . GLN A 1 292 ? 24.094 -20.172 2.227 1 49.91 292 GLN A N 1
ATOM 2400 C CA . GLN A 1 292 ? 25.172 -19.562 1.469 1 49.91 292 GLN A CA 1
ATOM 2401 C C . GLN A 1 292 ? 25.047 -19.859 -0.021 1 49.91 292 GLN A C 1
ATOM 2403 O O . GLN A 1 292 ? 25.328 -19 -0.861 1 49.91 292 GLN A O 1
ATOM 2408 N N . GLU A 1 293 ? 24.875 -21.125 -0.287 1 47.12 293 GLU A N 1
ATOM 2409 C CA . GLU A 1 293 ? 24.812 -21.516 -1.693 1 47.12 293 GLU A CA 1
ATOM 2410 C C . GLU A 1 293 ? 23.641 -20.844 -2.404 1 47.12 293 GLU A C 1
ATOM 2412 O O . GLU A 1 293 ? 23.766 -20.453 -3.568 1 47.12 293 GLU A O 1
ATOM 2417 N N . ARG A 1 294 ? 22.625 -20.641 -1.669 1 52.22 294 ARG A N 1
ATOM 2418 C CA . ARG A 1 294 ? 21.422 -20.047 -2.256 1 52.22 294 ARG A CA 1
ATOM 2419 C C . ARG A 1 294 ? 21.469 -18.516 -2.188 1 52.22 294 ARG A C 1
ATOM 2421 O O . ARG A 1 294 ? 20.672 -17.844 -2.832 1 52.22 294 ARG A O 1
ATOM 2428 N N . ALA A 1 295 ? 22.5 -18.188 -1.462 1 59.91 295 ALA A N 1
ATOM 2429 C CA . ALA A 1 295 ? 22.641 -16.734 -1.311 1 59.91 295 ALA A CA 1
ATOM 2430 C C . ALA A 1 295 ? 23.203 -16.109 -2.576 1 59.91 295 ALA A C 1
ATOM 2432 O O . ALA A 1 295 ? 23.031 -14.906 -2.809 1 59.91 295 ALA A O 1
ATOM 2433 N N . ASN A 1 296 ? 23.672 -16.984 -3.445 1 76.25 296 ASN A N 1
ATOM 2434 C CA . ASN A 1 296 ? 24.141 -16.516 -4.746 1 76.25 296 ASN A CA 1
ATOM 2435 C C . ASN A 1 296 ? 22.984 -16.344 -5.727 1 76.25 296 ASN A C 1
ATOM 2437 O O . ASN A 1 296 ? 22.25 -17.281 -6 1 76.25 296 ASN A O 1
ATOM 2441 N N . PRO A 1 297 ? 22.797 -15.141 -6.211 1 83.69 297 PRO A N 1
ATOM 2442 C CA . PRO A 1 297 ? 21.672 -14.867 -7.117 1 83.69 297 PRO A CA 1
ATOM 2443 C C . PRO A 1 297 ? 21.641 -15.797 -8.328 1 83.69 297 PRO A C 1
ATOM 2445 O O . PRO A 1 297 ? 20.578 -16.219 -8.766 1 83.69 297 PRO A O 1
ATOM 2448 N N . THR A 1 298 ? 22.828 -16.125 -8.859 1 90.38 298 THR A N 1
ATOM 2449 C CA . THR A 1 298 ? 22.906 -17.016 -10.016 1 90.38 298 THR A CA 1
ATOM 2450 C C . THR A 1 298 ? 22.359 -18.391 -9.672 1 90.38 298 THR A C 1
ATOM 2452 O O . THR A 1 298 ? 21.516 -18.938 -10.406 1 90.38 298 THR A O 1
ATOM 2455 N N . ASN A 1 299 ? 22.75 -18.891 -8.57 1 89.25 299 ASN A N 1
ATOM 2456 C CA . ASN A 1 299 ? 22.281 -20.203 -8.164 1 89.25 299 ASN A CA 1
ATOM 2457 C C . ASN A 1 299 ? 20.781 -20.219 -7.902 1 89.25 299 ASN A C 1
ATOM 2459 O O . ASN A 1 299 ? 20.094 -21.203 -8.188 1 89.25 299 ASN A O 1
ATOM 2463 N N . ALA A 1 300 ? 20.359 -19.156 -7.387 1 89.19 300 ALA A N 1
ATOM 2464 C CA . ALA A 1 300 ? 18.922 -19.047 -7.121 1 89.19 300 ALA A CA 1
ATOM 2465 C C . ALA A 1 300 ? 18.109 -19.141 -8.406 1 89.19 300 ALA A C 1
ATOM 2467 O O . ALA A 1 300 ? 17.125 -19.875 -8.469 1 89.19 300 ALA A O 1
ATOM 2468 N N . VAL A 1 301 ? 18.562 -18.484 -9.438 1 94.94 301 VAL A N 1
ATOM 2469 C CA . VAL A 1 301 ? 17.859 -18.484 -10.711 1 94.94 301 VAL A CA 1
ATOM 2470 C C . VAL A 1 301 ? 17.938 -19.875 -11.344 1 94.94 301 VAL A C 1
ATOM 2472 O O . VAL A 1 301 ? 16.938 -20.406 -11.836 1 94.94 301 VAL A O 1
ATOM 2475 N N . ILE A 1 302 ? 19.141 -20.438 -11.273 1 95.75 302 ILE A N 1
ATOM 2476 C CA . ILE A 1 302 ? 19.344 -21.75 -11.867 1 95.75 302 ILE A CA 1
ATOM 2477 C C . ILE A 1 302 ? 18.438 -22.766 -11.18 1 95.75 302 ILE A C 1
ATOM 2479 O O . ILE A 1 302 ? 17.812 -23.609 -11.844 1 95.75 302 ILE A O 1
ATOM 2483 N N . SER A 1 303 ? 18.312 -22.656 -9.891 1 92.62 303 SER A N 1
ATOM 2484 C CA . SER A 1 303 ? 17.484 -23.578 -9.133 1 92.62 303 SER A CA 1
ATOM 2485 C C . SER A 1 303 ? 16.016 -23.438 -9.516 1 92.62 303 SER A C 1
ATOM 2487 O O . SER A 1 303 ? 15.297 -24.438 -9.641 1 92.62 303 SER A O 1
ATOM 2489 N N . LEU A 1 304 ? 15.586 -22.297 -9.758 1 95 304 LEU A N 1
ATOM 2490 C CA . LEU A 1 304 ? 14.203 -22.016 -10.125 1 95 304 LEU A CA 1
ATOM 2491 C C . LEU A 1 304 ? 13.891 -22.547 -11.516 1 95 304 LEU A C 1
ATOM 2493 O O . LEU A 1 304 ? 12.758 -22.953 -11.797 1 95 304 LEU A O 1
ATOM 2497 N N . CYS A 1 305 ? 14.875 -22.578 -12.406 1 96.75 305 CYS A N 1
ATOM 2498 C CA . CYS A 1 305 ? 14.664 -22.859 -13.82 1 96.75 305 CYS A CA 1
ATOM 2499 C C . CYS A 1 305 ? 14.883 -24.344 -14.117 1 96.75 305 CYS A C 1
ATOM 2501 O O . CYS A 1 305 ? 14.883 -24.75 -15.281 1 96.75 305 CYS A O 1
ATOM 2503 N N . GLN A 1 306 ? 15.016 -25.141 -13.18 1 94.62 306 GLN A N 1
ATOM 2504 C CA . GLN A 1 306 ? 15.414 -26.531 -13.352 1 94.62 306 GLN A CA 1
ATOM 2505 C C . GLN A 1 306 ? 14.469 -27.266 -14.289 1 94.62 306 GLN A C 1
ATOM 2507 O O . GLN A 1 306 ? 14.898 -28.078 -15.109 1 94.62 306 GLN A O 1
ATOM 2512 N N . ASN A 1 307 ? 13.211 -26.953 -14.281 1 93.06 307 ASN A N 1
ATOM 2513 C CA . ASN A 1 307 ? 12.211 -27.703 -15.031 1 93.06 307 ASN A CA 1
ATOM 2514 C C . ASN A 1 307 ? 12.016 -27.141 -16.438 1 93.06 307 ASN A C 1
ATOM 2516 O O . ASN A 1 307 ? 11.227 -27.672 -17.219 1 93.06 307 ASN A O 1
ATOM 2520 N N . ILE A 1 308 ? 12.789 -26.094 -16.812 1 96.12 308 ILE A N 1
ATOM 2521 C CA . ILE A 1 308 ? 12.508 -25.484 -18.109 1 96.12 308 ILE A CA 1
ATOM 2522 C C . ILE A 1 308 ? 13.766 -25.531 -18.984 1 96.12 308 ILE A C 1
ATOM 2524 O O . ILE A 1 308 ? 13.773 -25.016 -20.109 1 96.12 308 ILE A O 1
ATOM 2528 N N . PHE A 1 309 ? 14.781 -26.188 -18.547 1 96.25 309 PHE A N 1
ATOM 2529 C CA . PHE A 1 309 ? 16.031 -26.234 -19.281 1 96.25 309 PHE A CA 1
ATOM 2530 C C . PHE A 1 309 ? 15.875 -27.078 -20.547 1 96.25 309 PHE A C 1
ATOM 2532 O O . PHE A 1 309 ? 14.977 -27.922 -20.625 1 96.25 309 PHE A O 1
ATOM 2539 N N . TYR A 1 310 ? 16.672 -26.703 -21.547 1 95.25 310 TYR A N 1
ATOM 2540 C CA . TYR A 1 310 ? 16.859 -27.484 -22.766 1 95.25 310 TYR A CA 1
ATOM 2541 C C . TYR A 1 310 ? 15.594 -27.469 -23.625 1 95.25 310 TYR A C 1
ATOM 2543 O O . TYR A 1 310 ? 15.273 -28.469 -24.281 1 95.25 310 TYR A O 1
ATOM 2551 N N . LYS A 1 311 ? 14.852 -26.406 -23.531 1 94.94 311 LYS A N 1
ATOM 2552 C CA . LYS A 1 311 ? 13.641 -26.266 -24.328 1 94.94 311 LYS A CA 1
ATOM 2553 C C . LYS A 1 311 ? 13.648 -24.953 -25.109 1 94.94 311 LYS A C 1
ATOM 2555 O O . LYS A 1 311 ? 12.664 -24.609 -25.766 1 94.94 311 LYS A O 1
ATOM 2560 N N . GLY A 1 312 ? 14.727 -24.219 -24.922 1 95.62 312 GLY A N 1
ATOM 2561 C CA . GLY A 1 312 ? 14.852 -22.969 -25.672 1 95.62 312 GLY A CA 1
ATOM 2562 C C . GLY A 1 312 ? 14.078 -21.828 -25.047 1 95.62 312 GLY A C 1
ATOM 2563 O O . GLY A 1 312 ? 13.688 -20.891 -25.75 1 95.62 312 GLY A O 1
ATOM 2564 N N . HIS A 1 313 ? 13.781 -21.875 -23.797 1 96.88 313 HIS A N 1
ATOM 2565 C CA . HIS A 1 313 ? 13.062 -20.812 -23.094 1 96.88 313 HIS A CA 1
ATOM 2566 C C . HIS A 1 313 ? 13.922 -19.562 -22.984 1 96.88 313 HIS A C 1
ATOM 2568 O O . HIS A 1 313 ? 15.148 -19.625 -23.125 1 96.88 313 HIS A O 1
ATOM 2574 N N . THR A 1 314 ? 13.266 -18.453 -22.781 1 97.12 314 THR A N 1
ATOM 2575 C CA . THR A 1 314 ? 13.898 -17.172 -22.453 1 97.12 314 THR A CA 1
ATOM 2576 C C . THR A 1 314 ? 13.523 -16.734 -21.047 1 97.12 314 THR A C 1
ATOM 2578 O O . THR A 1 314 ? 12.344 -16.688 -20.703 1 97.12 314 THR A O 1
ATOM 2581 N N . VAL A 1 315 ? 14.508 -16.406 -20.281 1 97.69 315 VAL A N 1
ATOM 2582 C CA . VAL A 1 315 ? 14.258 -15.953 -18.906 1 97.69 315 VAL A CA 1
ATOM 2583 C C . VAL A 1 315 ? 14.625 -14.477 -18.781 1 97.69 315 VAL A C 1
ATOM 2585 O O . VAL A 1 315 ? 15.758 -14.086 -19.078 1 97.69 315 VAL A O 1
ATOM 2588 N N . CYS A 1 316 ? 13.672 -13.719 -18.375 1 97.12 316 CYS A N 1
ATOM 2589 C CA . CYS A 1 316 ? 13.906 -12.297 -18.125 1 97.12 316 CYS A CA 1
ATOM 2590 C C . CYS A 1 316 ? 14.25 -12.047 -16.656 1 97.12 316 CYS A C 1
ATOM 2592 O O . CYS A 1 316 ? 13.547 -12.508 -15.758 1 97.12 316 CYS A O 1
ATOM 2594 N N . THR A 1 317 ? 15.375 -11.312 -16.391 1 95.06 317 THR A N 1
ATOM 2595 C CA . THR A 1 317 ? 15.82 -11.039 -15.031 1 95.06 317 THR A CA 1
ATOM 2596 C C . THR A 1 317 ? 16.047 -9.539 -14.828 1 95.06 317 THR A C 1
ATOM 2598 O O . THR A 1 317 ? 16.234 -8.797 -15.789 1 95.06 317 THR A O 1
ATOM 2601 N N . ASN A 1 318 ? 15.961 -9.156 -13.625 1 88.5 318 ASN A N 1
ATOM 2602 C CA . ASN A 1 318 ? 16.234 -7.762 -13.297 1 88.5 318 ASN A CA 1
ATOM 2603 C C . ASN A 1 318 ? 17.719 -7.551 -12.984 1 88.5 318 ASN A C 1
ATOM 2605 O O . ASN A 1 318 ? 18.516 -8.484 -13.07 1 88.5 318 ASN A O 1
ATOM 2609 N N . ARG A 1 319 ? 18.109 -6.371 -12.586 1 87.44 319 ARG A N 1
ATOM 2610 C CA . ARG A 1 319 ? 19.484 -5.941 -12.414 1 87.44 319 ARG A CA 1
ATOM 2611 C C . ARG A 1 319 ? 20.172 -6.738 -11.312 1 87.44 319 ARG A C 1
ATOM 2613 O O . ARG A 1 319 ? 21.391 -6.957 -11.367 1 87.44 319 ARG A O 1
ATOM 2620 N N . TRP A 1 320 ? 19.406 -7.266 -10.453 1 81.19 320 TRP A N 1
ATOM 2621 C CA . TRP A 1 320 ? 19.984 -7.965 -9.305 1 81.19 320 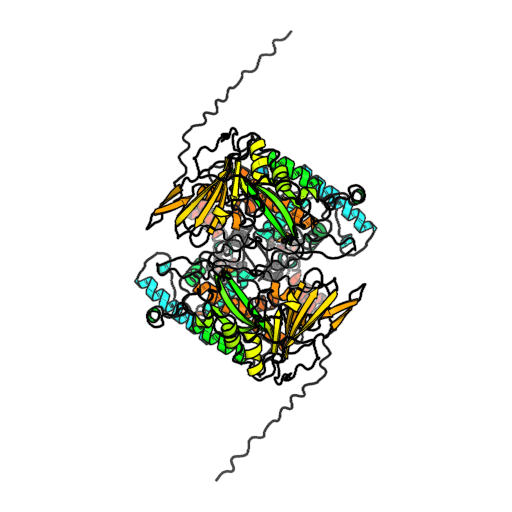TRP A CA 1
ATOM 2622 C C . TRP A 1 320 ? 20.469 -9.359 -9.703 1 81.19 320 TRP A C 1
ATOM 2624 O O . TRP A 1 320 ? 21.422 -9.875 -9.125 1 81.19 320 TRP A O 1
ATOM 2634 N N . TYR A 1 321 ? 19.859 -9.836 -10.641 1 89.56 321 TYR A N 1
ATOM 2635 C CA . TYR A 1 321 ? 20.109 -11.242 -10.938 1 89.56 321 TYR A CA 1
ATOM 2636 C C . TYR A 1 321 ? 20.922 -11.383 -12.227 1 89.56 321 TYR A C 1
ATOM 2638 O O . TYR A 1 321 ? 21.547 -12.422 -12.469 1 89.56 321 TYR A O 1
ATOM 2646 N N . THR A 1 322 ? 20.859 -10.398 -12.984 1 94.12 322 THR A N 1
ATOM 2647 C CA . THR A 1 322 ? 21.531 -10.492 -14.281 1 94.12 322 THR A CA 1
ATOM 2648 C C . THR A 1 322 ? 23.047 -10.406 -14.109 1 94.12 322 THR A C 1
ATOM 2650 O O . THR A 1 322 ? 23.562 -9.453 -13.523 1 94.12 322 THR A O 1
ATOM 2653 N N . SER A 1 323 ? 23.734 -11.406 -14.594 1 93.94 323 SER A N 1
ATOM 2654 C CA . SER A 1 323 ? 25.188 -11.461 -14.562 1 93.94 323 SER A CA 1
ATOM 2655 C C . SER A 1 323 ? 25.734 -12.258 -15.742 1 93.94 323 SER A C 1
ATOM 2657 O O . SER A 1 323 ? 24.984 -12.977 -16.422 1 93.94 323 SER A O 1
ATOM 2659 N N . ILE A 1 324 ? 27 -12.078 -15.992 1 93.44 324 ILE A N 1
ATOM 2660 C CA . ILE A 1 324 ? 27.656 -12.828 -17.047 1 93.44 324 ILE A CA 1
ATOM 2661 C C . ILE A 1 324 ? 27.672 -14.312 -16.703 1 93.44 324 ILE A C 1
ATOM 2663 O O . ILE A 1 324 ? 27.453 -15.164 -17.562 1 93.44 324 ILE A O 1
ATOM 2667 N N . ASP A 1 325 ? 27.859 -14.562 -15.453 1 92.62 325 ASP A N 1
ATOM 2668 C CA . ASP A 1 325 ? 27.875 -15.938 -14.969 1 92.62 325 ASP A CA 1
ATOM 2669 C C . ASP A 1 325 ? 26.531 -16.625 -15.227 1 92.62 325 ASP A C 1
ATOM 2671 O O . ASP A 1 325 ? 26.484 -17.766 -15.688 1 92.62 325 ASP A O 1
ATOM 2675 N N . LEU A 1 326 ? 25.547 -15.93 -14.922 1 95.69 326 LEU A N 1
ATOM 2676 C CA . LEU A 1 326 ? 24.219 -16.484 -15.148 1 95.69 326 LEU A CA 1
ATOM 2677 C C . LEU A 1 326 ? 23.984 -16.734 -16.641 1 95.69 326 LEU A C 1
ATOM 2679 O O . LEU A 1 326 ? 23.469 -17.781 -17.016 1 95.69 326 LEU A O 1
ATOM 2683 N N . ALA A 1 327 ? 24.344 -15.789 -17.453 1 95.06 327 ALA A N 1
ATOM 2684 C CA . ALA A 1 327 ? 24.172 -15.922 -18.891 1 95.06 327 ALA A CA 1
ATOM 2685 C C . ALA A 1 327 ? 24.906 -17.156 -19.422 1 95.06 327 ALA A C 1
ATOM 2687 O O . ALA A 1 327 ? 24.328 -17.938 -20.188 1 95.06 327 ALA A O 1
ATOM 2688 N N . GLN A 1 328 ? 26.109 -17.281 -19 1 93.19 328 GLN A N 1
ATOM 2689 C CA . GLN A 1 328 ? 26.922 -18.422 -19.438 1 93.19 328 GLN A CA 1
ATOM 2690 C C . GLN A 1 328 ? 26.281 -19.75 -19.016 1 93.19 328 GLN A C 1
ATOM 2692 O O . GLN A 1 328 ? 26.203 -20.688 -19.812 1 93.19 328 GLN A O 1
ATOM 2697 N N . GLU A 1 329 ? 25.859 -19.766 -17.797 1 94.75 329 GLU A N 1
ATOM 2698 C CA . GLU A 1 329 ? 25.219 -20.984 -17.281 1 94.75 329 GLU A CA 1
ATOM 2699 C C . GLU A 1 329 ? 23.953 -21.312 -18.078 1 94.75 329 GLU A C 1
ATOM 2701 O O . GLU A 1 329 ? 23.719 -22.484 -18.406 1 94.75 329 GLU A O 1
ATOM 2706 N N . LEU A 1 330 ? 23.188 -20.375 -18.344 1 95.75 330 LEU A N 1
ATOM 2707 C CA . LEU A 1 330 ? 21.938 -20.594 -19.047 1 95.75 330 LEU A CA 1
ATOM 2708 C C . LEU A 1 330 ? 22.188 -21.047 -20.484 1 95.75 330 LEU A C 1
ATOM 2710 O O . LEU A 1 330 ? 21.453 -21.875 -21.016 1 95.75 330 LEU A O 1
ATOM 2714 N N . ILE A 1 331 ? 23.203 -20.516 -21.109 1 93.12 331 ILE A N 1
ATOM 2715 C CA . ILE A 1 331 ? 23.578 -20.922 -22.469 1 93.12 331 ILE A CA 1
ATOM 2716 C C . ILE A 1 331 ? 23.875 -22.422 -22.5 1 93.12 331 ILE A C 1
ATOM 2718 O O . ILE A 1 331 ? 23.406 -23.141 -23.391 1 93.12 331 ILE A O 1
ATOM 2722 N N . THR A 1 332 ? 24.578 -22.875 -21.484 1 93.19 332 THR A N 1
ATOM 2723 C CA . THR A 1 332 ? 24.953 -24.281 -21.422 1 93.19 332 THR A CA 1
ATOM 2724 C C . THR A 1 332 ? 23.703 -25.156 -21.25 1 93.19 332 THR A C 1
ATOM 2726 O O . THR A 1 332 ? 23.734 -26.344 -21.562 1 93.19 332 THR A O 1
ATOM 2729 N N . LYS A 1 333 ? 22.656 -24.594 -20.844 1 95.56 333 LYS A N 1
ATOM 2730 C CA . LYS A 1 333 ? 21.422 -25.328 -20.594 1 95.56 333 LYS A CA 1
ATOM 2731 C C . LYS A 1 333 ? 20.359 -25 -21.641 1 95.56 333 LYS A C 1
ATOM 2733 O O . LYS A 1 333 ? 19.172 -25.203 -21.406 1 95.56 333 LYS A O 1
ATOM 2738 N N . THR A 1 334 ? 20.766 -24.469 -22.703 1 94.12 334 THR A N 1
ATOM 2739 C CA . THR A 1 334 ? 19.922 -24.141 -23.844 1 94.12 334 THR A CA 1
ATOM 2740 C C . THR A 1 334 ? 18.766 -23.234 -23.422 1 94.12 334 THR A C 1
ATOM 2742 O O . THR A 1 334 ? 17.609 -23.484 -23.781 1 94.12 334 THR A O 1
ATOM 2745 N N . THR A 1 335 ? 19.016 -22.281 -22.656 1 96.06 335 THR A N 1
ATOM 2746 C CA . THR A 1 335 ? 18.078 -21.281 -22.172 1 96.06 335 THR A CA 1
ATOM 2747 C C . THR A 1 335 ? 18.625 -19.875 -22.391 1 96.06 335 THR A C 1
ATOM 2749 O O . THR A 1 335 ? 19.812 -19.625 -22.156 1 96.06 335 THR A O 1
ATOM 2752 N N . HIS A 1 336 ? 17.844 -19.016 -22.828 1 96.38 336 HIS A N 1
ATOM 2753 C CA . HIS A 1 336 ? 18.297 -17.672 -23.125 1 96.38 336 HIS A CA 1
ATOM 2754 C C . HIS A 1 336 ? 18.047 -16.734 -21.953 1 96.38 336 HIS A C 1
ATOM 2756 O O . HIS A 1 336 ? 17.141 -16.969 -21.141 1 96.38 336 HIS A O 1
ATOM 2762 N N . LEU A 1 337 ? 18.844 -15.672 -21.906 1 96.62 337 LEU A N 1
ATOM 2763 C CA . LEU A 1 337 ? 18.719 -14.656 -20.875 1 96.62 337 LEU A CA 1
ATOM 2764 C C . LEU A 1 337 ? 18.516 -13.273 -21.484 1 96.62 337 LEU A C 1
ATOM 2766 O O . LEU A 1 337 ? 19.203 -12.906 -22.438 1 96.62 337 LEU A O 1
ATOM 2770 N N . VAL A 1 338 ? 17.547 -12.578 -21.047 1 96.88 338 VAL A N 1
ATOM 2771 C CA . VAL A 1 338 ? 17.344 -11.156 -21.312 1 96.88 338 VAL A CA 1
ATOM 2772 C C . VAL A 1 338 ? 17.172 -10.398 -20 1 96.88 338 VAL A C 1
ATOM 2774 O O . VAL A 1 338 ? 16.266 -10.695 -19.219 1 96.88 338 VAL A O 1
ATOM 2777 N N . GLY A 1 339 ? 18.062 -9.477 -19.734 1 96.06 339 GLY A N 1
ATOM 2778 C CA . GLY A 1 339 ? 17.953 -8.812 -18.438 1 96.06 339 GLY A CA 1
ATOM 2779 C C . GLY A 1 339 ? 18.578 -7.43 -18.422 1 96.06 339 GLY A C 1
ATOM 2780 O O . GLY A 1 339 ? 19.344 -7.078 -19.312 1 96.06 339 GLY A O 1
ATOM 2781 N N . MET A 1 340 ? 18.219 -6.672 -17.5 1 94.06 340 MET A N 1
ATOM 2782 C CA . MET A 1 340 ? 18.906 -5.418 -17.203 1 94.06 340 MET A CA 1
ATOM 2783 C C . MET A 1 340 ? 20.172 -5.672 -16.391 1 94.06 340 MET A C 1
ATOM 2785 O O . MET A 1 340 ? 20.234 -6.609 -15.602 1 94.06 340 MET A O 1
ATOM 2789 N N . VAL A 1 341 ? 21.156 -4.809 -16.609 1 93.5 341 VAL A N 1
ATOM 2790 C CA . VAL A 1 341 ? 22.438 -5.039 -15.945 1 93.5 341 VAL A CA 1
ATOM 2791 C C . VAL A 1 341 ? 22.828 -3.811 -15.133 1 93.5 341 VAL A C 1
ATOM 2793 O O . VAL A 1 341 ? 22.578 -2.676 -15.547 1 93.5 341 VAL A O 1
ATOM 2796 N N . GLN A 1 342 ? 23.391 -4.164 -14.07 1 90.75 342 GLN A N 1
ATOM 2797 C CA . GLN A 1 342 ? 23.953 -3.09 -13.258 1 90.75 342 GLN A CA 1
ATOM 2798 C C . GLN A 1 342 ? 25.25 -2.559 -13.875 1 90.75 342 GLN A C 1
ATOM 2800 O O . GLN A 1 342 ? 26 -3.312 -14.492 1 90.75 342 GLN A O 1
ATOM 2805 N N . ARG A 1 343 ? 25.516 -1.336 -13.578 1 89.81 343 ARG A N 1
ATOM 2806 C CA . ARG A 1 343 ? 26.703 -0.693 -14.133 1 89.81 343 ARG A CA 1
ATOM 2807 C C . ARG A 1 343 ? 27.984 -1.339 -13.594 1 89.81 343 ARG A C 1
ATOM 2809 O O . ARG A 1 343 ? 28.984 -1.407 -14.289 1 89.81 343 ARG A O 1
ATOM 2816 N N . ASN A 1 344 ? 27.891 -1.855 -12.406 1 87 344 ASN A N 1
ATOM 2817 C CA . ASN A 1 344 ? 29.078 -2.402 -11.758 1 87 344 ASN A CA 1
ATOM 2818 C C . ASN A 1 344 ? 29.125 -3.922 -11.867 1 87 344 ASN A C 1
ATOM 2820 O O . ASN A 1 344 ? 29.875 -4.578 -11.141 1 87 344 ASN A O 1
ATOM 2824 N N . CYS A 1 345 ? 28.297 -4.383 -12.703 1 89.62 345 CYS A N 1
ATOM 2825 C CA . CYS A 1 345 ? 28.297 -5.828 -12.906 1 89.62 345 CYS A CA 1
ATOM 2826 C C . CYS A 1 345 ? 29.688 -6.316 -13.336 1 89.62 345 CYS A C 1
ATOM 2828 O O . CYS A 1 345 ? 30.297 -5.738 -14.234 1 89.62 345 CYS A O 1
ATOM 2830 N N . ARG A 1 346 ? 30.109 -7.352 -12.75 1 87.88 346 ARG A N 1
ATOM 2831 C CA . ARG A 1 346 ? 31.438 -7.883 -13.016 1 87.88 346 ARG A CA 1
ATOM 2832 C C . ARG A 1 346 ? 31.516 -8.461 -14.43 1 87.88 346 ARG A C 1
ATOM 2834 O O . ARG A 1 346 ? 30.625 -9.203 -14.852 1 87.88 346 ARG A O 1
ATOM 2841 N N . GLY A 1 347 ? 32.594 -8.109 -15.148 1 88.69 347 GLY A N 1
ATOM 2842 C CA . GLY A 1 347 ? 32.906 -8.75 -16.422 1 88.69 347 GLY A CA 1
ATOM 2843 C C . GLY A 1 347 ? 32.281 -8.039 -17.609 1 88.69 347 GLY A C 1
ATOM 2844 O O . GLY A 1 347 ? 32.531 -8.398 -18.75 1 88.69 347 GLY A O 1
ATOM 2845 N N . ILE A 1 348 ? 31.469 -7.055 -17.312 1 91.69 348 ILE A N 1
ATOM 2846 C CA . ILE A 1 348 ? 30.812 -6.398 -18.438 1 91.69 348 ILE A CA 1
ATOM 2847 C C . ILE A 1 348 ? 31.766 -5.395 -19.078 1 91.69 348 ILE A C 1
ATOM 2849 O O . ILE A 1 348 ? 32.75 -4.996 -18.469 1 91.69 348 ILE A O 1
ATOM 2853 N N . SER A 1 349 ? 31.547 -5.004 -20.266 1 92.81 349 SER A N 1
ATOM 2854 C CA . SER A 1 349 ? 32.406 -4.102 -21.031 1 92.81 349 SER A CA 1
ATOM 2855 C C . SER A 1 349 ? 32.375 -2.695 -20.453 1 92.81 349 SER A C 1
ATOM 2857 O O . SER A 1 349 ? 31.359 -2.018 -20.469 1 92.81 349 SER A O 1
ATOM 2859 N N . LYS A 1 350 ? 33.5 -2.248 -20.078 1 92.25 350 LYS A N 1
ATOM 2860 C CA . LYS A 1 350 ? 33.625 -0.895 -19.531 1 92.25 350 LYS A CA 1
ATOM 2861 C C . LYS A 1 350 ? 33.375 0.149 -20.625 1 92.25 350 LYS A C 1
ATOM 2863 O O . LYS A 1 350 ? 32.875 1.237 -20.344 1 92.25 350 LYS A O 1
ATOM 2868 N N . GLU A 1 351 ? 33.719 -0.249 -21.812 1 94.06 351 GLU A N 1
ATOM 2869 C CA . GLU A 1 351 ? 33.5 0.657 -22.938 1 94.06 351 GLU A CA 1
ATOM 2870 C C . GLU A 1 351 ? 32.031 0.997 -23.109 1 94.06 351 GLU A C 1
ATOM 2872 O O . GLU A 1 351 ? 31.672 2.16 -23.312 1 94.06 351 GLU A O 1
ATOM 2877 N N . VAL A 1 352 ? 31.281 0.02 -23.016 1 95.38 352 VAL A N 1
ATOM 2878 C CA . VAL A 1 352 ? 29.859 0.216 -23.188 1 95.38 352 VAL A CA 1
ATOM 2879 C C . VAL A 1 352 ? 29.297 1.055 -22.031 1 95.38 352 VAL A C 1
ATOM 2881 O O . VAL A 1 352 ? 28.516 1.973 -22.25 1 95.38 352 VAL A O 1
ATOM 2884 N N . VAL A 1 353 ? 29.719 0.764 -20.812 1 94.56 353 VAL A N 1
ATOM 2885 C CA . VAL A 1 353 ? 29.188 1.389 -19.609 1 94.56 353 VAL A CA 1
ATOM 2886 C C . VAL A 1 353 ? 29.547 2.873 -19.594 1 94.56 353 VAL A C 1
ATOM 2888 O O . VAL A 1 353 ? 28.719 3.715 -19.25 1 94.56 353 VAL A O 1
ATOM 2891 N N . THR A 1 354 ? 30.703 3.25 -20.062 1 93.44 354 THR A N 1
ATOM 2892 C CA . THR A 1 354 ? 31.203 4.613 -19.906 1 93.44 354 THR A CA 1
ATOM 2893 C C . THR A 1 354 ? 30.891 5.457 -21.141 1 93.44 354 THR A C 1
ATOM 2895 O O . THR A 1 354 ? 30.984 6.684 -21.094 1 93.44 354 THR A O 1
ATOM 2898 N N . LYS A 1 355 ? 30.5 4.848 -22.234 1 94.31 355 LYS A N 1
ATOM 2899 C CA . LYS A 1 355 ? 30.219 5.582 -23.453 1 94.31 355 LYS A CA 1
ATOM 2900 C C . LYS A 1 355 ? 29.125 6.633 -23.234 1 94.31 355 LYS A C 1
ATOM 2902 O O . LYS A 1 355 ? 28.094 6.344 -22.641 1 94.31 355 LYS A O 1
ATOM 2907 N N . LYS A 1 356 ? 29.359 7.832 -23.672 1 93.75 356 LYS A N 1
ATOM 2908 C CA . LYS A 1 356 ? 28.359 8.898 -23.578 1 93.75 356 LYS A CA 1
ATOM 2909 C C . LYS A 1 356 ? 27.453 8.906 -24.812 1 93.75 356 LYS A C 1
ATOM 2911 O O . LYS A 1 356 ? 27.938 9 -25.938 1 93.75 356 LYS A O 1
ATOM 2916 N N . LEU A 1 357 ? 26.234 8.797 -24.547 1 94.38 357 LEU A N 1
ATOM 2917 C CA . LEU A 1 357 ? 25.266 8.703 -25.641 1 94.38 357 LEU A CA 1
ATOM 2918 C C . LEU A 1 357 ? 24.281 9.875 -25.609 1 94.38 357 LEU A C 1
ATOM 2920 O O . LEU A 1 357 ? 23.969 10.398 -24.531 1 94.38 357 LEU A O 1
ATOM 2924 N N . LYS A 1 358 ? 23.844 10.281 -26.781 1 92.31 358 LYS A N 1
ATOM 2925 C CA . LYS A 1 358 ? 22.719 11.219 -26.891 1 92.31 358 LYS A CA 1
ATOM 2926 C C . LYS A 1 358 ? 21.391 10.484 -26.812 1 92.31 358 LYS A C 1
ATOM 2928 O O . LYS A 1 358 ? 21.328 9.266 -26.969 1 92.31 358 LYS A O 1
ATOM 2933 N N . LYS A 1 359 ? 20.422 11.227 -26.578 1 89.19 359 LYS A N 1
ATOM 2934 C CA . LYS A 1 359 ? 19.094 10.633 -26.469 1 89.19 359 LYS A CA 1
ATOM 2935 C C . LYS A 1 359 ? 18.75 9.859 -27.75 1 89.19 359 LYS A C 1
ATOM 2937 O O . LYS A 1 359 ? 18.891 10.383 -28.859 1 89.19 359 LYS A O 1
ATOM 2942 N N . GLY A 1 360 ? 18.375 8.625 -27.578 1 87.69 360 GLY A N 1
ATOM 2943 C CA . GLY A 1 360 ? 17.969 7.793 -28.688 1 87.69 360 GLY A CA 1
ATOM 2944 C C . GLY A 1 360 ? 19.094 6.941 -29.25 1 87.69 360 GLY A C 1
ATOM 2945 O O . GLY A 1 360 ? 18.859 6.035 -30.047 1 87.69 360 GLY A O 1
ATOM 2946 N N . GLU A 1 361 ? 20.328 7.203 -28.828 1 92.94 361 GLU A N 1
ATOM 2947 C CA . GLU A 1 361 ? 21.469 6.484 -29.359 1 92.94 361 GLU A CA 1
ATOM 2948 C C . GLU A 1 361 ? 21.656 5.141 -28.656 1 92.94 361 GLU A C 1
ATOM 2950 O O . GLU A 1 361 ? 21.266 4.98 -27.5 1 92.94 361 GLU A O 1
ATOM 2955 N N . ILE A 1 362 ? 22.25 4.23 -29.406 1 94.44 362 ILE A N 1
ATOM 2956 C CA . ILE A 1 362 ? 22.5 2.877 -28.922 1 94.44 362 ILE A CA 1
ATOM 2957 C C . ILE A 1 362 ? 23.969 2.521 -29.125 1 94.44 362 ILE A C 1
ATOM 2959 O O . ILE A 1 362 ? 24.562 2.863 -30.156 1 94.44 362 ILE A O 1
ATOM 2963 N N . PHE A 1 363 ? 24.625 1.984 -28.172 1 96.19 363 PHE A N 1
ATOM 2964 C CA . PHE A 1 363 ? 25.969 1.435 -28.25 1 96.19 363 PHE A CA 1
ATOM 2965 C C . PHE A 1 363 ? 26 0.004 -27.734 1 96.19 363 PHE A C 1
ATOM 2967 O O . PHE A 1 363 ? 25.516 -0.269 -26.625 1 96.19 363 PHE A O 1
ATOM 2974 N N . ALA A 1 364 ? 26.5 -0.914 -28.516 1 95.75 364 ALA A N 1
ATOM 2975 C CA . ALA A 1 364 ? 26.453 -2.326 -28.156 1 95.75 364 ALA A CA 1
ATOM 2976 C C . ALA A 1 364 ? 27.781 -3.021 -28.438 1 95.75 364 ALA A C 1
ATOM 2978 O O . ALA A 1 364 ? 28.531 -2.588 -29.312 1 95.75 364 ALA A O 1
ATOM 2979 N N . LYS A 1 365 ? 28.078 -3.949 -27.672 1 95.5 365 LYS A N 1
ATOM 2980 C CA . LYS A 1 365 ? 29.188 -4.867 -27.891 1 95.5 365 LYS A CA 1
ATOM 2981 C C . LYS A 1 365 ? 28.766 -6.312 -27.656 1 95.5 365 LYS A C 1
ATOM 2983 O O . LYS A 1 365 ? 27.781 -6.57 -26.969 1 95.5 365 LYS A O 1
ATOM 2988 N N . GLU A 1 366 ? 29.5 -7.223 -28.203 1 93.25 366 GLU A N 1
ATOM 2989 C CA . GLU A 1 366 ? 29.25 -8.656 -28.062 1 93.25 366 GLU A CA 1
ATOM 2990 C C . GLU A 1 366 ? 30.531 -9.391 -27.641 1 93.25 366 GLU A C 1
ATOM 2992 O O . GLU A 1 366 ? 31.641 -8.953 -27.969 1 93.25 366 GLU A O 1
ATOM 2997 N N . ASN A 1 367 ? 30.297 -10.422 -26.938 1 89.62 367 ASN A N 1
ATOM 2998 C CA . ASN A 1 367 ? 31.484 -11.203 -26.578 1 89.62 367 ASN A CA 1
ATOM 2999 C C . ASN A 1 367 ? 31.547 -12.508 -27.375 1 89.62 367 ASN A C 1
ATOM 3001 O O . ASN A 1 367 ? 30.688 -12.766 -28.219 1 89.62 367 ASN A O 1
ATOM 3005 N N . SER A 1 368 ? 32.5 -13.336 -27.078 1 83.56 368 SER A N 1
ATOM 3006 C CA . SER A 1 368 ? 32.844 -14.5 -27.891 1 83.56 368 SER A CA 1
ATOM 3007 C C . SER A 1 368 ? 31.797 -15.602 -27.703 1 83.56 368 SER A C 1
ATOM 3009 O O . SER A 1 368 ? 31.609 -16.453 -28.578 1 83.56 368 SER A O 1
ATOM 3011 N N . ILE A 1 369 ? 31.125 -15.57 -26.609 1 83.38 369 ILE A N 1
ATOM 3012 C CA . ILE A 1 369 ? 30.203 -16.672 -26.344 1 83.38 369 ILE A CA 1
ATOM 3013 C C . ILE A 1 369 ? 28.781 -16.266 -26.75 1 83.38 369 ILE A C 1
ATOM 3015 O O . ILE A 1 369 ? 27.828 -17.016 -26.531 1 83.38 369 ILE A O 1
ATOM 3019 N N . GLY A 1 370 ? 28.656 -15.047 -27.312 1 86.69 370 GLY A N 1
ATOM 3020 C CA . GLY A 1 370 ? 27.375 -14.664 -27.875 1 86.69 370 GLY A CA 1
ATOM 3021 C C . GLY A 1 370 ? 26.547 -13.797 -26.938 1 86.69 370 GLY A C 1
ATOM 3022 O O . GLY A 1 370 ? 25.328 -13.73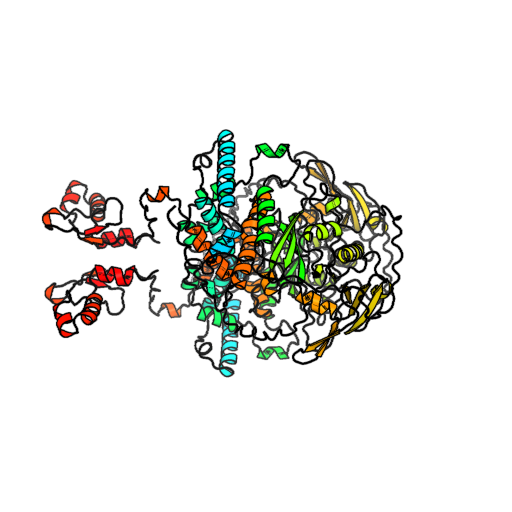4 -27.078 1 86.69 370 GLY A O 1
ATOM 3023 N N . ILE A 1 371 ? 27.078 -13.195 -25.969 1 93 371 ILE A N 1
ATOM 3024 C CA . ILE A 1 371 ? 26.391 -12.289 -25.062 1 93 371 ILE A CA 1
ATOM 3025 C C . ILE A 1 371 ? 26.469 -10.859 -25.594 1 93 371 ILE A C 1
ATOM 3027 O O . ILE A 1 371 ? 27.562 -10.391 -25.953 1 93 371 ILE A O 1
ATOM 3031 N N . THR A 1 372 ? 25.391 -10.266 -25.703 1 95.12 372 THR A N 1
ATOM 3032 C CA . THR A 1 372 ? 25.328 -8.883 -26.172 1 95.12 372 THR A CA 1
ATOM 3033 C C . THR A 1 372 ? 25.078 -7.938 -25 1 95.12 372 THR A C 1
ATOM 3035 O O . THR A 1 372 ? 24.188 -8.18 -24.172 1 95.12 372 THR A O 1
ATOM 3038 N N . LEU A 1 373 ? 25.875 -6.984 -24.859 1 95.81 373 LEU A N 1
ATOM 3039 C CA . LEU A 1 373 ? 25.672 -5.883 -23.922 1 95.81 373 LEU A CA 1
ATOM 3040 C C . LEU A 1 373 ? 25.328 -4.594 -24.656 1 95.81 373 LEU A C 1
ATOM 3042 O O . LEU A 1 373 ? 26.047 -4.184 -25.562 1 95.81 373 LEU A O 1
ATOM 3046 N N . ILE A 1 374 ? 24.219 -4 -24.312 1 96 374 ILE A N 1
ATOM 3047 C CA . ILE A 1 374 ? 23.766 -2.805 -25 1 96 374 ILE A CA 1
ATOM 3048 C C . ILE A 1 374 ? 23.516 -1.682 -24 1 96 374 ILE A C 1
ATOM 3050 O O . ILE A 1 374 ? 23.031 -1.927 -22.891 1 96 374 ILE A O 1
ATOM 3054 N N . LYS A 1 375 ? 23.875 -0.492 -24.344 1 96.38 375 LYS A N 1
ATOM 3055 C CA . LYS A 1 375 ? 23.516 0.742 -23.656 1 96.38 375 LYS A CA 1
ATOM 3056 C C . LYS A 1 375 ? 22.609 1.618 -24.531 1 96.38 375 LYS A C 1
ATOM 3058 O O . LYS A 1 375 ? 22.906 1.85 -25.703 1 96.38 375 LYS A O 1
ATOM 3063 N N . TRP A 1 376 ? 21.5 1.989 -24.062 1 94.75 376 TRP A N 1
ATOM 3064 C CA . TRP A 1 376 ? 20.547 2.857 -24.734 1 94.75 376 TRP A CA 1
ATOM 3065 C C . TRP A 1 376 ? 20.219 4.082 -23.891 1 94.75 376 TRP A C 1
ATOM 3067 O O . TRP A 1 376 ? 20 3.965 -22.688 1 94.75 376 TRP A O 1
ATOM 3077 N N . ARG A 1 377 ? 20.219 5.211 -24.547 1 93.44 377 ARG A N 1
ATOM 3078 C CA . ARG A 1 377 ? 19.922 6.445 -23.828 1 93.44 377 ARG A CA 1
ATOM 3079 C C . ARG A 1 377 ? 18.531 6.965 -24.188 1 93.44 377 ARG A C 1
ATOM 3081 O O . ARG A 1 377 ? 18.25 7.254 -25.344 1 93.44 377 ARG A O 1
ATOM 3088 N N . ASP A 1 378 ? 17.766 6.984 -23.25 1 85.56 378 ASP A N 1
ATOM 3089 C CA . ASP A 1 378 ? 16.516 7.738 -23.344 1 85.56 378 ASP A CA 1
ATOM 3090 C C . ASP A 1 378 ? 16.562 8.969 -22.438 1 85.56 378 ASP A C 1
ATOM 3092 O O . ASP A 1 378 ? 17.391 9.859 -22.625 1 85.56 378 ASP A O 1
ATOM 3096 N N . LYS A 1 379 ? 15.773 8.945 -21.391 1 72.62 379 LYS A N 1
ATOM 3097 C CA . LYS A 1 379 ? 15.969 9.953 -20.344 1 72.62 379 LYS A CA 1
ATOM 3098 C C . LYS A 1 379 ? 17.141 9.594 -19.438 1 72.62 379 LYS A C 1
ATOM 3100 O O . LYS A 1 379 ? 17.844 10.477 -18.938 1 72.62 379 LYS A O 1
ATOM 3105 N N . ARG A 1 380 ? 17.344 8.25 -19.391 1 82.56 380 ARG A N 1
ATOM 3106 C CA . ARG A 1 380 ? 18.469 7.684 -18.656 1 82.56 380 ARG A CA 1
ATOM 3107 C C . ARG A 1 380 ? 19.141 6.566 -19.453 1 82.56 380 ARG A C 1
ATOM 3109 O O . ARG A 1 380 ? 18.578 6.098 -20.453 1 82.56 380 ARG A O 1
ATOM 3116 N N . ASP A 1 381 ? 20.281 6.324 -18.969 1 90.56 381 ASP A N 1
ATOM 3117 C CA . ASP A 1 381 ? 20.984 5.199 -19.578 1 90.56 381 ASP A CA 1
ATOM 3118 C C . ASP A 1 381 ? 20.375 3.869 -19.141 1 90.56 381 ASP A C 1
ATOM 3120 O O . ASP A 1 381 ? 20.062 3.68 -17.969 1 90.56 381 ASP A O 1
ATOM 3124 N N . VAL A 1 382 ? 20.141 3.072 -20.078 1 93.62 382 VAL A N 1
ATOM 3125 C CA . VAL A 1 382 ? 19.656 1.724 -19.797 1 93.62 382 VAL A CA 1
ATOM 3126 C C . VAL A 1 382 ? 20.672 0.699 -20.312 1 93.62 382 VAL A C 1
ATOM 3128 O O . VAL A 1 382 ? 21.078 0.752 -21.469 1 93.62 382 VAL A O 1
ATOM 3131 N N . LEU A 1 383 ? 21.094 -0.145 -19.469 1 95.81 383 LEU A N 1
ATOM 3132 C CA . LEU A 1 383 ? 22.016 -1.211 -19.828 1 95.81 383 LEU A CA 1
ATOM 3133 C C . LEU A 1 383 ? 21.312 -2.561 -19.859 1 95.81 383 LEU A C 1
ATOM 3135 O O . LEU A 1 383 ? 20.641 -2.941 -18.906 1 95.81 383 LEU A O 1
ATOM 3139 N N . LEU A 1 384 ? 21.453 -3.271 -20.953 1 96.62 384 LEU A N 1
ATOM 3140 C CA . LEU A 1 384 ? 20.781 -4.547 -21.141 1 96.62 384 LEU A CA 1
ATOM 3141 C C . LEU A 1 384 ? 21.766 -5.629 -21.578 1 96.62 384 LEU A C 1
ATOM 3143 O O . LEU A 1 384 ? 22.766 -5.332 -22.219 1 96.62 384 LEU A O 1
ATOM 3147 N N . LEU A 1 385 ? 21.453 -6.793 -21.203 1 96.06 385 LEU A N 1
ATOM 3148 C CA . LEU A 1 385 ? 22.234 -7.977 -21.562 1 96.06 385 LEU A CA 1
ATOM 3149 C C . LEU A 1 385 ? 21.328 -9.062 -22.141 1 96.06 385 LEU A C 1
ATOM 3151 O O . LEU A 1 385 ? 20.25 -9.328 -21.625 1 96.06 385 LEU A O 1
ATOM 3155 N N . SER A 1 386 ? 21.75 -9.648 -23.25 1 95.81 386 SER A N 1
ATOM 3156 C CA . SER A 1 386 ? 20.953 -10.688 -23.891 1 95.81 386 SER A CA 1
ATOM 3157 C C . SER A 1 386 ? 21.844 -11.773 -24.5 1 95.81 386 SER A C 1
ATOM 3159 O O . SER A 1 386 ? 22.938 -11.484 -24.984 1 95.81 386 SER A O 1
ATOM 3161 N N . THR A 1 387 ? 21.344 -12.938 -24.469 1 94.19 387 THR A N 1
ATOM 3162 C CA . THR A 1 387 ? 22.031 -14.047 -25.141 1 94.19 387 THR A CA 1
ATOM 3163 C C . THR A 1 387 ? 21.344 -14.383 -26.453 1 94.19 387 THR A C 1
ATOM 3165 O O . THR A 1 387 ? 21.75 -15.305 -27.156 1 94.19 387 THR A O 1
ATOM 3168 N N . LYS A 1 388 ? 20.359 -13.633 -26.828 1 92.44 388 LYS A N 1
ATOM 3169 C CA . LYS A 1 388 ? 19.641 -14.023 -28.031 1 92.44 388 LYS A CA 1
ATOM 3170 C C . LYS A 1 388 ? 19.438 -12.828 -28.969 1 92.44 388 LYS A C 1
ATOM 3172 O O . LYS A 1 388 ? 18.797 -12.945 -30.016 1 92.44 388 LYS A O 1
ATOM 3177 N N . HIS A 1 389 ? 19.906 -11.719 -28.562 1 93.19 389 HIS A N 1
ATOM 3178 C CA . HIS A 1 389 ? 19.797 -10.508 -29.375 1 93.19 389 HIS A CA 1
ATOM 3179 C C . HIS A 1 389 ? 21.156 -9.969 -29.766 1 93.19 389 HIS A C 1
ATOM 3181 O O . HIS A 1 389 ? 22.172 -10.281 -29.109 1 93.19 389 HIS A O 1
ATOM 3187 N N . SER A 1 390 ? 21.141 -9.203 -30.812 1 91.5 390 SER A N 1
ATOM 3188 C CA . SER A 1 390 ? 22.25 -8.328 -31.141 1 91.5 390 SER A CA 1
ATOM 3189 C C . SER A 1 390 ? 21.859 -6.859 -31.031 1 91.5 390 SER A C 1
ATOM 3191 O O . SER A 1 390 ? 21.094 -6.48 -30.141 1 91.5 390 SER A O 1
ATOM 3193 N N . ALA A 1 391 ? 22.359 -5.984 -31.859 1 89.88 391 ALA A N 1
ATOM 3194 C CA . ALA A 1 391 ? 22.094 -4.555 -31.734 1 89.88 391 ALA A CA 1
ATOM 3195 C C . ALA A 1 391 ? 20.875 -4.156 -32.562 1 89.88 391 ALA A C 1
ATOM 3197 O O . ALA A 1 391 ? 20.734 -2.998 -32.969 1 89.88 391 ALA A O 1
ATOM 3198 N N . GLU A 1 392 ? 19.906 -5.02 -32.719 1 90.75 392 GLU A N 1
ATOM 3199 C CA . GLU A 1 392 ? 18.703 -4.742 -33.531 1 90.75 392 GLU A CA 1
ATOM 3200 C C . GLU A 1 392 ? 17.797 -3.74 -32.812 1 90.75 392 GLU A C 1
ATOM 3202 O O . GLU A 1 392 ? 17.797 -3.656 -31.578 1 90.75 392 GLU A O 1
ATOM 3207 N N . THR A 1 393 ? 17.078 -2.93 -33.594 1 91.69 393 THR A N 1
ATOM 3208 C CA . THR A 1 393 ? 16.156 -1.937 -33.062 1 91.69 393 THR A CA 1
ATOM 3209 C C . THR A 1 393 ? 14.742 -2.17 -33.594 1 91.69 393 THR A C 1
ATOM 3211 O O . THR A 1 393 ? 14.562 -2.893 -34.594 1 91.69 393 THR A O 1
ATOM 3214 N N . VAL A 1 394 ? 13.789 -1.769 -32.906 1 92 394 VAL A N 1
ATOM 3215 C CA . VAL A 1 394 ? 12.391 -1.823 -33.312 1 92 394 VAL A CA 1
ATOM 3216 C C . VAL A 1 394 ? 11.812 -0.412 -33.344 1 92 394 VAL A C 1
ATOM 3218 O O . VAL A 1 394 ? 12.125 0.423 -32.5 1 92 394 VAL A O 1
ATOM 3221 N N . THR A 1 395 ? 11.023 -0.143 -34.312 1 89.19 395 THR A N 1
ATOM 3222 C CA . THR A 1 395 ? 10.344 1.142 -34.438 1 89.19 395 THR A CA 1
ATOM 3223 C C . THR A 1 395 ? 8.906 1.048 -33.969 1 89.19 395 THR A C 1
ATOM 3225 O O . THR A 1 395 ? 8.141 0.187 -34.406 1 89.19 395 THR A O 1
ATOM 3228 N N . LEU A 1 396 ? 8.633 1.733 -32.969 1 85.25 396 LEU A N 1
ATOM 3229 C CA . LEU A 1 396 ? 7.285 1.742 -32.406 1 85.25 396 LEU A CA 1
ATOM 3230 C C . LEU A 1 396 ? 6.559 3.031 -32.781 1 85.25 396 LEU A C 1
ATOM 3232 O O . LEU A 1 396 ? 7.172 4.098 -32.844 1 85.25 396 LEU A O 1
ATOM 3236 N N . LYS A 1 397 ? 5.297 2.932 -33.031 1 79.12 397 LYS A N 1
ATOM 3237 C CA . LYS A 1 397 ? 4.484 4.07 -33.438 1 79.12 397 LYS A CA 1
ATOM 3238 C C . LYS A 1 397 ? 3.76 4.688 -32.25 1 79.12 397 LYS A C 1
ATOM 3240 O O . LYS A 1 397 ? 3.123 3.979 -31.469 1 79.12 397 LYS A O 1
ATOM 3245 N N . ARG A 1 398 ? 4.23 5.812 -31.844 1 65.44 398 ARG A N 1
ATOM 3246 C CA . ARG A 1 398 ? 3.414 6.598 -30.922 1 65.44 398 ARG A CA 1
ATOM 3247 C C . ARG A 1 398 ? 2.475 7.531 -31.688 1 65.44 398 ARG A C 1
ATOM 3249 O O . ARG A 1 398 ? 2.559 7.645 -32.906 1 65.44 398 ARG A O 1
ATOM 3256 N N . ARG A 1 399 ? 1.496 8.109 -31.109 1 61.72 399 ARG A N 1
ATOM 3257 C CA . ARG A 1 399 ? 0.512 8.984 -31.734 1 61.72 399 ARG A CA 1
ATOM 3258 C C . ARG A 1 399 ? 1.19 10.016 -32.625 1 61.72 399 ARG A C 1
ATOM 3260 O O . ARG A 1 399 ? 0.757 10.25 -33.75 1 61.72 399 ARG A O 1
ATOM 3267 N N . ARG A 1 400 ? 2.254 10.664 -32.188 1 64.62 400 ARG A N 1
ATOM 3268 C CA . ARG A 1 400 ? 2.744 11.805 -32.969 1 64.62 400 ARG A CA 1
ATOM 3269 C C . ARG A 1 400 ? 4.121 11.516 -33.562 1 64.62 400 ARG A C 1
ATOM 3271 O O . ARG A 1 400 ? 4.617 12.273 -34.375 1 64.62 400 ARG A O 1
ATOM 3278 N N . SER A 1 401 ? 4.824 10.484 -33.031 1 69.44 401 SER A N 1
ATOM 3279 C CA . SER A 1 401 ? 6.168 10.242 -33.562 1 69.44 401 SER A CA 1
ATOM 3280 C C . SER A 1 401 ? 6.57 8.781 -33.406 1 69.44 401 SER A C 1
ATOM 3282 O O . SER A 1 401 ? 6.008 8.062 -32.562 1 69.44 401 SER A O 1
ATOM 3284 N N . ASN A 1 402 ? 7.406 8.383 -34.406 1 77.5 402 ASN A N 1
ATOM 3285 C CA . ASN A 1 402 ? 8.023 7.07 -34.281 1 77.5 402 ASN A CA 1
ATOM 3286 C C . ASN A 1 402 ? 9.227 7.105 -33.344 1 77.5 402 ASN A C 1
ATOM 3288 O O . ASN A 1 402 ? 9.93 8.117 -33.281 1 77.5 402 ASN A O 1
ATOM 3292 N N . TYR A 1 403 ? 9.195 6.219 -32.5 1 81.06 403 TYR A N 1
ATOM 3293 C CA . TYR A 1 403 ? 10.359 6.141 -31.609 1 81.06 403 TYR A CA 1
ATOM 3294 C C . TYR A 1 403 ? 11.055 4.793 -31.75 1 81.06 403 TYR A C 1
ATOM 3296 O O . TYR A 1 403 ? 10.406 3.773 -31.984 1 81.06 403 TYR A O 1
ATOM 3304 N N . ILE A 1 404 ? 12.43 4.926 -31.891 1 85.75 404 ILE A N 1
ATOM 3305 C CA . ILE A 1 404 ? 13.266 3.742 -32.062 1 85.75 404 ILE A CA 1
ATOM 3306 C C . ILE A 1 404 ? 13.789 3.271 -30.719 1 85.75 404 ILE A C 1
ATOM 3308 O O . ILE A 1 404 ? 14.266 4.078 -29.906 1 85.75 404 ILE A O 1
ATOM 3312 N N . LYS A 1 405 ? 13.602 1.98 -30.422 1 91.06 405 LYS A N 1
ATOM 3313 C CA . LYS A 1 405 ? 14.148 1.368 -29.219 1 91.06 405 LYS A CA 1
ATOM 3314 C C . LYS A 1 405 ? 14.883 0.07 -29.547 1 91.06 405 LYS A C 1
ATOM 3316 O O . LYS A 1 405 ? 14.609 -0.564 -30.562 1 91.06 405 LYS A O 1
ATOM 3321 N N . PRO A 1 406 ? 15.867 -0.239 -28.766 1 93.62 406 PRO A N 1
ATOM 3322 C CA . PRO A 1 406 ? 16.5 -1.543 -28.969 1 93.62 406 PRO A CA 1
ATOM 3323 C C . PRO A 1 406 ? 15.516 -2.703 -28.859 1 93.62 406 PRO A C 1
ATOM 3325 O O . PRO A 1 406 ? 14.648 -2.697 -27.984 1 93.62 406 PRO A O 1
ATOM 3328 N N . LYS A 1 407 ? 15.609 -3.658 -29.641 1 93.94 407 LYS A N 1
ATOM 3329 C CA . LYS A 1 407 ? 14.734 -4.828 -29.625 1 93.94 407 LYS A CA 1
ATOM 3330 C C . LYS A 1 407 ? 14.82 -5.566 -28.297 1 93.94 407 LYS A C 1
ATOM 3332 O O . LYS A 1 407 ? 13.828 -6.109 -27.812 1 93.94 407 LYS A O 1
ATOM 3337 N N . ILE A 1 408 ? 16.062 -5.641 -27.734 1 94.44 408 ILE A N 1
ATOM 3338 C CA . ILE A 1 408 ? 16.266 -6.285 -26.453 1 94.44 408 ILE A CA 1
ATOM 3339 C C . ILE A 1 408 ? 15.312 -5.688 -25.422 1 94.44 408 ILE A C 1
ATOM 3341 O O . ILE A 1 408 ? 14.68 -6.418 -24.641 1 94.44 408 ILE A O 1
ATOM 3345 N N . LEU A 1 409 ? 15.195 -4.41 -25.359 1 94.25 409 LEU A N 1
ATOM 3346 C CA . LEU A 1 409 ? 14.32 -3.736 -24.406 1 94.25 409 LEU A CA 1
ATOM 3347 C C . LEU A 1 409 ? 12.859 -4.043 -24.688 1 94.25 409 LEU A C 1
ATOM 3349 O O . LEU A 1 409 ? 12.07 -4.25 -23.766 1 94.25 409 LEU A O 1
ATOM 3353 N N . PHE A 1 410 ? 12.547 -4.027 -25.938 1 93 410 PHE A N 1
ATOM 3354 C CA . PHE A 1 410 ? 11.188 -4.352 -26.328 1 93 410 PHE A CA 1
ATOM 3355 C C . PHE A 1 410 ? 10.789 -5.738 -25.844 1 93 410 PHE A C 1
ATOM 3357 O O . PHE A 1 410 ? 9.75 -5.902 -25.203 1 93 410 PHE A O 1
ATOM 3364 N N . ASP A 1 411 ? 11.617 -6.688 -26.125 1 93.31 411 ASP A N 1
ATOM 3365 C CA . ASP A 1 411 ? 11.336 -8.062 -25.734 1 93.31 411 ASP A CA 1
ATOM 3366 C C . ASP A 1 411 ? 11.352 -8.211 -24.219 1 93.31 411 ASP A C 1
ATOM 3368 O O . ASP A 1 411 ? 10.562 -8.977 -23.656 1 93.31 411 ASP A O 1
ATOM 3372 N N . TYR A 1 412 ? 12.219 -7.543 -23.578 1 94 412 TYR A N 1
ATOM 3373 C CA . TYR A 1 412 ? 12.273 -7.547 -22.125 1 94 412 TYR A CA 1
ATOM 3374 C C . TYR A 1 412 ? 10.953 -7.062 -21.531 1 94 412 TYR A C 1
ATOM 3376 O O . TYR A 1 412 ? 10.414 -7.688 -20.609 1 94 412 TYR A O 1
ATOM 3384 N N . ASN A 1 413 ? 10.438 -6 -22.016 1 88.56 413 ASN A N 1
ATOM 3385 C CA . ASN A 1 413 ? 9.195 -5.418 -21.516 1 88.56 413 ASN A CA 1
ATOM 3386 C C . ASN A 1 413 ? 7.996 -6.312 -21.812 1 88.56 413 ASN A C 1
ATOM 3388 O O . ASN A 1 413 ? 7.062 -6.398 -21.016 1 88.56 413 ASN A O 1
ATOM 3392 N N . GLU A 1 414 ? 8.062 -6.93 -22.875 1 89.44 414 GLU A N 1
ATOM 3393 C CA . GLU A 1 414 ? 6.988 -7.848 -23.25 1 89.44 414 GLU A CA 1
ATOM 3394 C C . GLU A 1 414 ? 6.992 -9.086 -22.344 1 89.44 414 GLU A C 1
ATOM 3396 O O . GLU A 1 414 ? 5.957 -9.727 -22.156 1 89.44 414 GLU A O 1
ATOM 3401 N N . GLY A 1 415 ? 8.148 -9.422 -21.906 1 90.44 415 GLY A N 1
ATOM 3402 C CA . GLY A 1 415 ? 8.289 -10.609 -21.062 1 90.44 415 GLY A CA 1
ATOM 3403 C C . GLY A 1 415 ? 7.844 -10.383 -19.625 1 90.44 415 GLY A C 1
ATOM 3404 O O . GLY A 1 415 ? 7.648 -11.336 -18.875 1 90.44 415 GLY A O 1
ATOM 3405 N N . LYS A 1 416 ? 7.59 -9.195 -19.25 1 86.75 416 LYS A N 1
ATOM 3406 C CA . LYS A 1 416 ? 7.125 -8.852 -17.922 1 86.75 416 LYS A CA 1
ATOM 3407 C C . LYS A 1 416 ? 5.613 -8.648 -17.891 1 86.75 416 LYS A C 1
ATOM 3409 O O . LYS A 1 416 ? 5.008 -8.352 -18.922 1 86.75 416 LYS A O 1
ATOM 3414 N N . PRO A 1 417 ? 5.07 -8.93 -16.641 1 81.56 417 PRO A N 1
ATOM 3415 C CA . PRO A 1 417 ? 3.621 -8.734 -16.578 1 81.56 417 PRO A CA 1
ATOM 3416 C C . PRO A 1 417 ? 3.215 -7.277 -16.781 1 81.56 417 PRO A C 1
ATOM 3418 O O . PRO A 1 417 ? 3.938 -6.367 -16.375 1 81.56 417 PRO A O 1
ATOM 3421 N N . PRO A 1 418 ? 2.064 -7.168 -17.375 1 73.06 418 PRO A N 1
ATOM 3422 C CA . PRO A 1 418 ? 1.539 -5.809 -17.5 1 73.06 418 PRO A CA 1
ATOM 3423 C C . PRO A 1 418 ? 1.3 -5.141 -16.141 1 73.06 418 PRO A C 1
ATOM 3425 O O . PRO A 1 418 ? 0.968 -5.82 -15.172 1 73.06 418 PRO A O 1
ATOM 3428 N N . SER A 1 419 ? 1.442 -3.842 -16.094 1 66.06 419 SER A N 1
ATOM 3429 C CA . SER A 1 419 ? 1.356 -3.066 -14.867 1 66.06 419 SER A CA 1
ATOM 3430 C C . SER A 1 419 ? 0.004 -3.256 -14.188 1 66.06 419 SER A C 1
ATOM 3432 O O . SER A 1 419 ? -0.074 -3.344 -12.961 1 66.06 419 SER A O 1
ATOM 3434 N N . ASP A 1 420 ? -1.04 -3.314 -14.977 1 62.34 420 ASP A N 1
ATOM 3435 C CA . ASP A 1 420 ? -2.383 -3.414 -14.414 1 62.34 420 ASP A CA 1
ATOM 3436 C C . ASP A 1 420 ? -2.557 -4.715 -13.641 1 62.34 420 ASP A C 1
ATOM 3438 O O . ASP A 1 420 ? -3.219 -4.742 -12.602 1 62.34 420 ASP A O 1
ATOM 3442 N N . ILE A 1 421 ? -1.907 -5.695 -14.109 1 69.12 421 ILE A N 1
ATOM 3443 C CA . ILE A 1 421 ? -2.021 -6.996 -13.453 1 69.12 421 ILE A CA 1
ATOM 3444 C C . ILE A 1 421 ? -1.112 -7.035 -12.227 1 69.12 421 ILE A C 1
ATOM 3446 O O . ILE A 1 421 ? -1.524 -7.488 -11.156 1 69.12 421 ILE A O 1
ATOM 3450 N N . SER A 1 422 ? 0.009 -6.5 -12.438 1 68 422 SER A N 1
ATOM 3451 C CA . SER A 1 422 ? 0.968 -6.48 -11.344 1 68 422 SER A CA 1
ATOM 3452 C C . SER A 1 422 ? 0.435 -5.68 -10.156 1 68 422 SER A C 1
ATOM 3454 O O . SER A 1 422 ? 0.643 -6.055 -9 1 68 422 SER A O 1
ATOM 3456 N N . ASP A 1 423 ? -0.371 -4.723 -10.453 1 64.81 423 ASP A N 1
ATOM 3457 C CA . ASP A 1 423 ? -0.931 -3.863 -9.414 1 64.81 423 ASP A CA 1
ATOM 3458 C C . ASP A 1 423 ? -1.986 -4.605 -8.594 1 64.81 423 ASP A C 1
ATOM 3460 O O . ASP A 1 423 ? -2.229 -4.27 -7.438 1 64.81 423 ASP A O 1
ATOM 3464 N N . GLN A 1 424 ? -2.5 -5.496 -9.266 1 66.12 424 GLN A N 1
ATOM 3465 C CA . GLN A 1 424 ? -3.555 -6.246 -8.594 1 66.12 424 GLN A CA 1
ATOM 3466 C C . GLN A 1 424 ? -2.971 -7.348 -7.715 1 66.12 424 GLN A C 1
ATOM 3468 O O . GLN A 1 424 ? -3.652 -7.875 -6.832 1 66.12 424 GLN A O 1
ATOM 3473 N N . MET A 1 425 ? -1.774 -7.629 -8.055 1 66 425 MET A N 1
ATOM 3474 C CA . MET A 1 425 ? -1.142 -8.727 -7.332 1 66 425 MET A CA 1
ATOM 3475 C C . MET A 1 425 ? -0.481 -8.227 -6.051 1 66 425 MET A C 1
ATOM 3477 O O . MET A 1 425 ? 0.744 -8.102 -5.988 1 66 425 MET A O 1
ATOM 3481 N N . THR A 1 426 ? -1.334 -7.824 -5.078 1 66.81 426 THR A N 1
ATOM 3482 C CA . THR A 1 426 ? -0.865 -7.289 -3.805 1 66.81 426 THR A CA 1
ATOM 3483 C C . THR A 1 426 ? -0.843 -8.375 -2.734 1 66.81 426 THR A C 1
ATOM 3485 O O . THR A 1 426 ? -1.365 -9.469 -2.945 1 66.81 426 THR A O 1
ATOM 3488 N N . ILE A 1 427 ? -0.133 -8 -1.711 1 69.31 427 ILE A N 1
ATOM 3489 C CA . ILE A 1 427 ? -0.047 -8.898 -0.567 1 69.31 427 ILE A CA 1
ATOM 3490 C C . ILE A 1 427 ? -1.436 -9.109 0.031 1 69.31 427 ILE A C 1
ATOM 3492 O O . ILE A 1 427 ? -2.248 -8.18 0.069 1 69.31 427 ILE A O 1
ATOM 3496 N N . CYS A 1 428 ? -1.615 -10.328 0.352 1 78.31 428 CYS A N 1
ATOM 3497 C CA . CYS A 1 428 ? -2.855 -10.656 1.044 1 78.31 428 CYS A CA 1
ATOM 3498 C C . CYS A 1 428 ? -3.027 -9.797 2.293 1 78.31 428 CYS A C 1
ATOM 3500 O O . CYS A 1 428 ? -2.061 -9.539 3.012 1 78.31 428 CYS A O 1
ATOM 3502 N N . CYS A 1 429 ? -4.215 -9.297 2.51 1 76.62 429 CYS A N 1
ATOM 3503 C CA . CYS A 1 429 ? -4.516 -8.383 3.605 1 76.62 429 CYS A CA 1
ATOM 3504 C C . CYS A 1 429 ? -4.094 -8.977 4.945 1 76.62 429 CYS A C 1
ATOM 3506 O O . CYS A 1 429 ? -3.473 -8.297 5.762 1 76.62 429 CYS A O 1
ATOM 3508 N N . ILE A 1 430 ? -4.367 -10.234 5.105 1 77.62 430 ILE A N 1
ATOM 3509 C CA . ILE A 1 430 ? -4.117 -10.883 6.391 1 77.62 430 ILE A CA 1
ATOM 3510 C C . ILE A 1 430 ? -2.611 -11.016 6.613 1 77.62 430 ILE A C 1
ATOM 3512 O O . ILE A 1 430 ? -2.143 -11 7.754 1 77.62 430 ILE A O 1
ATOM 3516 N N . SER A 1 431 ? -1.908 -11.148 5.578 1 74.56 431 SER A N 1
ATOM 3517 C CA . SER A 1 431 ? -0.46 -11.305 5.66 1 74.56 431 SER A CA 1
ATOM 3518 C C . SER A 1 431 ? 0.213 -10.016 6.121 1 74.56 431 SER A C 1
ATOM 3520 O O . SER A 1 431 ? 1.374 -10.031 6.535 1 74.56 431 SER A O 1
ATOM 3522 N N . SER A 1 432 ? -0.593 -8.961 6.09 1 71.5 432 SER A N 1
ATOM 3523 C CA . SER A 1 432 ? -0.035 -7.68 6.504 1 71.5 432 SER A CA 1
ATOM 3524 C C . SER A 1 432 ? -0.388 -7.363 7.953 1 71.5 432 SER A C 1
ATOM 3526 O O . SER A 1 432 ? 0.081 -6.367 8.508 1 71.5 432 SER A O 1
ATOM 3528 N N . HIS A 1 433 ? -1.144 -8.227 8.492 1 74.69 433 HIS A N 1
ATOM 3529 C CA . HIS A 1 433 ? -1.569 -7.957 9.859 1 74.69 433 HIS A CA 1
ATOM 3530 C C . HIS A 1 433 ? -0.441 -8.219 10.852 1 74.69 433 HIS A C 1
ATOM 3532 O O . HIS A 1 433 ? 0.26 -9.227 10.75 1 74.69 433 HIS A O 1
ATOM 3538 N N . LYS A 1 434 ? -0.237 -7.344 11.844 1 69.38 434 LYS A N 1
ATOM 3539 C CA . LYS A 1 434 ? 0.879 -7.363 12.789 1 69.38 434 LYS A CA 1
ATOM 3540 C C . LYS A 1 434 ? 0.794 -8.562 13.719 1 69.38 434 LYS A C 1
ATOM 3542 O O . LYS A 1 434 ? 1.818 -9.086 14.164 1 69.38 434 LYS A O 1
ATOM 3547 N N . ASN A 1 435 ? -0.357 -9.109 13.969 1 74.06 435 ASN A N 1
ATOM 3548 C CA . ASN A 1 435 ? -0.49 -10.133 15.008 1 74.06 435 ASN A CA 1
ATOM 3549 C C . ASN A 1 435 ? -0.541 -11.531 14.406 1 74.06 435 ASN A C 1
ATOM 3551 O O . ASN A 1 435 ? -0.999 -12.477 15.055 1 74.06 435 ASN A O 1
ATOM 3555 N N . VAL A 1 436 ? -0.023 -11.648 13.195 1 83.88 436 VAL A N 1
ATOM 3556 C CA . VAL A 1 436 ? 0.011 -12.961 12.555 1 83.88 436 VAL A CA 1
ATOM 3557 C C . VAL A 1 436 ? 1.454 -13.453 12.461 1 83.88 436 VAL A C 1
ATOM 3559 O O . VAL A 1 436 ? 2.35 -12.695 12.078 1 83.88 436 VAL A O 1
ATOM 3562 N N . LYS A 1 437 ? 1.647 -14.68 12.867 1 84.81 437 LYS A N 1
ATOM 3563 C CA . LYS A 1 437 ? 2.982 -15.273 12.82 1 84.81 437 LYS A CA 1
ATOM 3564 C C . LYS A 1 437 ? 3.486 -15.383 11.383 1 84.81 437 LYS A C 1
ATOM 3566 O O . LYS A 1 437 ? 2.697 -15.578 10.461 1 84.81 437 LYS A O 1
ATOM 3571 N N . TRP A 1 438 ? 4.734 -15.43 11.203 1 83 438 TRP A N 1
ATOM 3572 C CA . TRP A 1 438 ? 5.355 -15.32 9.883 1 83 438 TRP A CA 1
ATOM 3573 C C . TRP A 1 438 ? 4.996 -16.516 9.016 1 83 438 TRP A C 1
ATOM 3575 O O . TRP A 1 438 ? 4.77 -16.375 7.809 1 83 438 TRP A O 1
ATOM 3585 N N . TYR A 1 439 ? 5.035 -17.797 9.617 1 86.88 439 TYR A N 1
ATOM 3586 C CA . TYR A 1 439 ? 4.789 -18.969 8.797 1 86.88 439 TYR A CA 1
ATOM 3587 C C . TYR A 1 439 ? 3.348 -19.016 8.312 1 86.88 439 TYR A C 1
ATOM 3589 O O . TYR A 1 439 ? 3.061 -19.547 7.234 1 86.88 439 TYR A O 1
ATOM 3597 N N . LYS A 1 440 ? 2.461 -18.438 9.109 1 91.81 440 LYS A N 1
ATOM 3598 C CA . LYS A 1 440 ? 1.076 -18.328 8.664 1 91.81 440 LYS A CA 1
ATOM 3599 C C . LYS A 1 440 ? 0.946 -17.297 7.539 1 91.81 440 LYS A C 1
ATOM 3601 O O . LYS A 1 440 ? 0.217 -17.516 6.57 1 91.81 440 LYS A O 1
ATOM 3606 N N . LYS A 1 441 ? 1.668 -16.172 7.715 1 89.31 441 LYS A N 1
ATOM 3607 C CA . LYS A 1 441 ? 1.668 -15.164 6.664 1 89.31 441 LYS A CA 1
ATOM 3608 C C . LYS A 1 441 ? 2.113 -15.75 5.328 1 89.31 441 LYS A C 1
ATOM 3610 O O . LYS A 1 441 ? 1.499 -15.492 4.293 1 89.31 441 LYS A O 1
ATOM 3615 N N . LEU A 1 442 ? 3.146 -16.5 5.43 1 90.81 442 LEU A N 1
ATOM 3616 C CA . LEU A 1 442 ? 3.684 -17.141 4.234 1 90.81 442 LEU A CA 1
ATOM 3617 C C . LEU A 1 442 ? 2.68 -18.125 3.654 1 90.81 442 LEU A C 1
ATOM 3619 O O . LEU A 1 442 ? 2.457 -18.156 2.441 1 90.81 442 LEU A O 1
ATOM 3623 N N . ALA A 1 443 ? 2.115 -18.906 4.484 1 94.06 443 ALA A N 1
ATOM 3624 C CA . ALA A 1 443 ? 1.114 -19.875 4.039 1 94.06 443 ALA A CA 1
ATOM 3625 C C . ALA A 1 443 ? -0.056 -19.172 3.354 1 94.06 443 ALA A C 1
ATOM 3627 O O . ALA A 1 443 ? -0.513 -19.609 2.293 1 94.06 443 ALA A O 1
ATOM 3628 N N . PHE A 1 444 ? -0.485 -18.125 3.963 1 94.12 444 PHE A N 1
ATOM 3629 C CA . PHE A 1 444 ? -1.604 -17.391 3.396 1 94.12 444 PHE A CA 1
ATOM 3630 C C . PHE A 1 444 ? -1.232 -16.797 2.037 1 94.12 444 PHE A C 1
ATOM 3632 O O . PHE A 1 444 ? -2.027 -16.859 1.096 1 94.12 444 PHE A O 1
ATOM 3639 N N . GLU A 1 445 ? -0.091 -16.266 1.907 1 92.5 445 GLU A N 1
ATOM 3640 C CA . GLU A 1 445 ? 0.358 -15.703 0.636 1 92.5 445 GLU A CA 1
ATOM 3641 C C . GLU A 1 445 ? 0.387 -16.766 -0.457 1 92.5 445 GLU A C 1
ATOM 3643 O O . GLU A 1 445 ? -0.039 -16.516 -1.587 1 92.5 445 GLU A O 1
ATOM 3648 N N . LEU A 1 446 ? 0.844 -17.891 -0.123 1 95.25 446 LEU A N 1
ATOM 3649 C CA . LEU A 1 446 ? 0.984 -18.953 -1.105 1 95.25 446 LEU A CA 1
ATOM 3650 C C . LEU A 1 446 ? -0.373 -19.562 -1.444 1 95.25 446 LEU A C 1
ATOM 3652 O O . LEU A 1 446 ? -0.699 -19.75 -2.619 1 95.25 446 LEU A O 1
ATOM 3656 N N . LEU A 1 447 ? -1.212 -19.781 -0.426 1 97 447 LEU A N 1
ATOM 3657 C CA . LEU A 1 447 ? -2.455 -20.516 -0.586 1 97 447 LEU A CA 1
ATOM 3658 C C . LEU A 1 447 ? -3.578 -19.609 -1.067 1 97 447 LEU A C 1
ATOM 3660 O O . LEU A 1 447 ? -4.445 -20.031 -1.831 1 97 447 LEU A O 1
ATOM 3664 N N . LEU A 1 448 ? -3.543 -18.344 -0.619 1 96.06 448 LEU A N 1
ATOM 3665 C CA . LEU A 1 448 ? -4.707 -17.484 -0.817 1 96.06 448 LEU A CA 1
ATOM 3666 C C . LEU A 1 448 ? -4.418 -16.422 -1.858 1 96.06 448 LEU A C 1
ATOM 3668 O O . LEU A 1 448 ? -5.316 -15.664 -2.252 1 96.06 448 LEU A O 1
ATOM 3672 N N . ASN A 1 449 ? -3.266 -16.297 -2.299 1 93.44 449 ASN A N 1
ATOM 3673 C CA . ASN A 1 449 ? -2.924 -15.289 -3.291 1 93.44 449 ASN A CA 1
ATOM 3674 C C . ASN A 1 449 ? -2.25 -15.906 -4.512 1 93.44 449 ASN A C 1
ATOM 3676 O O . ASN A 1 449 ? -2.852 -15.984 -5.582 1 93.44 449 ASN A O 1
ATOM 3680 N N . THR A 1 450 ? -1.078 -16.516 -4.316 1 94.5 450 THR A N 1
ATOM 3681 C CA . THR A 1 450 ? -0.335 -17.078 -5.438 1 94.5 450 THR A CA 1
ATOM 3682 C C . THR A 1 450 ? -1.143 -18.172 -6.121 1 94.5 450 THR A C 1
ATOM 3684 O O . THR A 1 450 ? -1.282 -18.188 -7.344 1 94.5 450 THR A O 1
ATOM 3687 N N . ALA A 1 451 ? -1.648 -19.078 -5.309 1 96.94 451 ALA A N 1
ATOM 3688 C CA . ALA A 1 451 ? -2.447 -20.172 -5.867 1 96.94 451 ALA A CA 1
ATOM 3689 C C . ALA A 1 451 ? -3.697 -19.641 -6.559 1 96.94 451 ALA A C 1
ATOM 3691 O O . ALA A 1 451 ? -4.121 -20.172 -7.59 1 96.94 451 ALA A O 1
ATOM 3692 N N . VAL A 1 452 ? -4.281 -18.609 -6.012 1 96.25 452 VAL A N 1
ATOM 3693 C CA . VAL A 1 452 ? -5.48 -18.016 -6.586 1 96.25 452 VAL A CA 1
ATOM 3694 C C . VAL A 1 452 ? -5.148 -17.391 -7.938 1 96.25 452 VAL A C 1
ATOM 3696 O O . VAL A 1 452 ? -5.887 -17.578 -8.914 1 96.25 452 VAL A O 1
ATOM 3699 N N . ILE A 1 453 ? -4.078 -16.719 -8.078 1 94.44 453 ILE A N 1
ATOM 3700 C CA . ILE A 1 453 ? -3.648 -16.094 -9.328 1 94.44 453 ILE A CA 1
ATOM 3701 C C . ILE A 1 453 ? -3.377 -17.172 -10.375 1 94.44 453 ILE A C 1
ATOM 3703 O O . ILE A 1 453 ? -3.799 -17.047 -11.531 1 94.44 453 ILE A O 1
ATOM 3707 N N . ASN A 1 454 ? -2.664 -18.234 -9.938 1 95.94 454 ASN A N 1
ATOM 3708 C CA . ASN A 1 454 ? -2.428 -19.344 -10.852 1 95.94 454 ASN A CA 1
ATOM 3709 C C . ASN A 1 454 ? -3.736 -19.938 -11.359 1 95.94 454 ASN A C 1
ATOM 3711 O O . ASN A 1 454 ? -3.885 -20.203 -12.555 1 95.94 454 ASN A O 1
ATOM 3715 N N . ALA A 1 455 ? -4.637 -20.141 -10.406 1 95.56 455 ALA A N 1
ATOM 3716 C CA . ALA A 1 455 ? -5.934 -20.703 -10.773 1 95.56 455 ALA A CA 1
ATOM 3717 C C . ALA A 1 455 ? -6.672 -19.781 -11.742 1 95.56 455 ALA A C 1
ATOM 3719 O O . ALA A 1 455 ? -7.301 -20.25 -12.695 1 95.56 455 ALA A O 1
ATOM 3720 N N . TRP A 1 456 ? -6.641 -18.531 -11.477 1 94.25 456 TRP A N 1
ATOM 3721 C CA . TRP A 1 456 ? -7.258 -17.516 -12.336 1 94.25 456 TRP A CA 1
ATOM 3722 C C . TRP A 1 456 ? -6.68 -17.578 -13.742 1 94.25 456 TRP A C 1
ATOM 3724 O O . TRP A 1 456 ? -7.422 -17.547 -14.727 1 94.25 456 TRP A O 1
ATOM 3734 N N . VAL A 1 457 ? -5.305 -17.672 -13.883 1 93.69 457 VAL A N 1
ATOM 3735 C CA . VAL A 1 457 ? -4.645 -17.75 -15.18 1 93.69 457 VAL A CA 1
ATOM 3736 C C . VAL A 1 457 ? -5.066 -19.016 -15.906 1 93.69 457 VAL A C 1
ATOM 3738 O O . VAL A 1 457 ? -5.371 -18.984 -17.109 1 93.69 457 VAL A O 1
ATOM 3741 N N . MET A 1 458 ? -5.105 -20.125 -15.18 1 93.31 458 MET A N 1
ATOM 3742 C CA . MET A 1 458 ? -5.547 -21.391 -15.758 1 93.31 458 MET A CA 1
ATOM 3743 C C . MET A 1 458 ? -6.98 -21.281 -16.281 1 93.31 458 MET A C 1
ATOM 3745 O O . MET A 1 458 ? -7.273 -21.703 -17.391 1 93.31 458 MET A O 1
ATOM 3749 N N . HIS A 1 459 ? -7.828 -20.703 -15.453 1 92.5 459 HIS A N 1
ATOM 3750 C CA . HIS A 1 459 ? -9.227 -20.531 -15.82 1 92.5 459 HIS A CA 1
ATOM 3751 C C . HIS A 1 459 ? -9.375 -19.719 -17.094 1 92.5 459 HIS A C 1
ATOM 3753 O O . HIS A 1 459 ? -10.102 -20.109 -18.016 1 92.5 459 HIS A O 1
ATOM 3759 N N . ASN A 1 460 ? -8.719 -18.578 -17.156 1 91.44 460 ASN A N 1
ATOM 3760 C CA . ASN A 1 460 ? -8.844 -17.656 -18.281 1 91.44 460 ASN A CA 1
ATOM 3761 C C . ASN A 1 460 ? -8.188 -18.203 -19.531 1 91.44 460 ASN A C 1
ATOM 3763 O O . ASN A 1 460 ? -8.469 -17.75 -20.641 1 91.44 460 ASN A O 1
ATOM 3767 N N . SER A 1 461 ? -7.301 -19.203 -19.406 1 89 461 SER A N 1
ATOM 3768 C CA . SER A 1 461 ? -6.645 -19.797 -20.578 1 89 461 SER A CA 1
ATOM 3769 C C . SER A 1 461 ? -7.598 -20.719 -21.344 1 89 461 SER A C 1
ATOM 3771 O O . SER A 1 461 ? -7.391 -20.984 -22.531 1 89 461 SER A O 1
ATOM 3773 N N . VAL A 1 462 ? -8.617 -21.234 -20.688 1 84.62 462 VAL A N 1
ATOM 3774 C CA . VAL A 1 462 ? -9.523 -22.203 -21.312 1 84.62 462 VAL A CA 1
ATOM 3775 C C . VAL A 1 462 ? -10.805 -21.484 -21.734 1 84.62 462 VAL A C 1
ATOM 3777 O O . VAL A 1 462 ? -11.508 -21.953 -22.641 1 84.62 462 VAL A O 1
ATOM 3780 N N . LYS A 1 463 ? -11.086 -20.375 -21.109 1 81.56 463 LYS A N 1
ATOM 3781 C CA . LYS A 1 463 ? -12.359 -19.719 -21.375 1 81.56 463 LYS A CA 1
ATOM 3782 C C . LYS A 1 463 ? -12.211 -18.656 -22.469 1 81.56 463 LYS A C 1
ATOM 3784 O O . LYS A 1 463 ? -11.164 -18.031 -22.594 1 81.56 463 LYS A O 1
ATOM 3789 N N . ASN A 1 464 ? -13.273 -18.5 -23.188 1 79.62 464 ASN A N 1
ATOM 3790 C CA . ASN A 1 464 ? -13.305 -17.5 -24.25 1 79.62 464 ASN A CA 1
ATOM 3791 C C . ASN A 1 464 ? -13.461 -16.078 -23.703 1 79.62 464 ASN A C 1
ATOM 3793 O O . ASN A 1 464 ? -12.938 -15.133 -24.281 1 79.62 464 ASN A O 1
ATOM 3797 N N . ASN A 1 465 ? -14.203 -16.109 -22.625 1 86.06 465 ASN A N 1
ATOM 3798 C CA . ASN A 1 465 ? -14.398 -14.805 -21.984 1 86.06 465 ASN A CA 1
ATOM 3799 C C . ASN A 1 465 ? -13.664 -14.711 -20.656 1 86.06 465 ASN A C 1
ATOM 3801 O O . ASN A 1 465 ? -14.172 -15.156 -19.625 1 86.06 465 ASN A O 1
ATOM 3805 N N . PRO A 1 466 ? -12.516 -14.102 -20.766 1 90.06 466 PRO A N 1
ATOM 3806 C CA . PRO A 1 466 ? -11.758 -13.977 -19.516 1 90.06 466 PRO A CA 1
ATOM 3807 C C . PRO A 1 466 ? -12.453 -13.086 -18.5 1 90.06 466 PRO A C 1
ATOM 3809 O O . PRO A 1 466 ? -13.164 -12.148 -18.859 1 90.06 466 PRO A O 1
ATOM 3812 N N . ILE A 1 467 ? -12.336 -13.531 -17.281 1 91.31 467 ILE A N 1
ATOM 3813 C CA . ILE A 1 467 ? -12.875 -12.727 -16.188 1 91.31 467 ILE A CA 1
ATOM 3814 C C . ILE A 1 467 ? -11.742 -12.039 -15.438 1 91.31 467 ILE A C 1
ATOM 3816 O O . ILE A 1 467 ? -10.594 -12.484 -15.492 1 91.31 467 ILE A O 1
ATOM 3820 N N . SER A 1 468 ? -12.07 -10.922 -14.766 1 91.31 468 SER A N 1
ATOM 3821 C CA . SER A 1 468 ? -11.078 -10.211 -13.969 1 91.31 468 SER A CA 1
ATOM 3822 C C . SER A 1 468 ? -10.688 -11.008 -12.727 1 91.31 468 SER A C 1
ATOM 3824 O O . SER A 1 468 ? -11.422 -11.898 -12.305 1 91.31 468 SER A O 1
ATOM 3826 N N . LEU A 1 469 ? -9.539 -10.75 -12.258 1 91.94 469 LEU A N 1
ATOM 3827 C CA . LEU A 1 469 ? -9.07 -11.398 -11.039 1 91.94 469 LEU A CA 1
ATOM 3828 C C . LEU A 1 469 ? -10.047 -11.164 -9.891 1 91.94 469 LEU A C 1
ATOM 3830 O O . LEU A 1 469 ? -10.312 -12.07 -9.102 1 91.94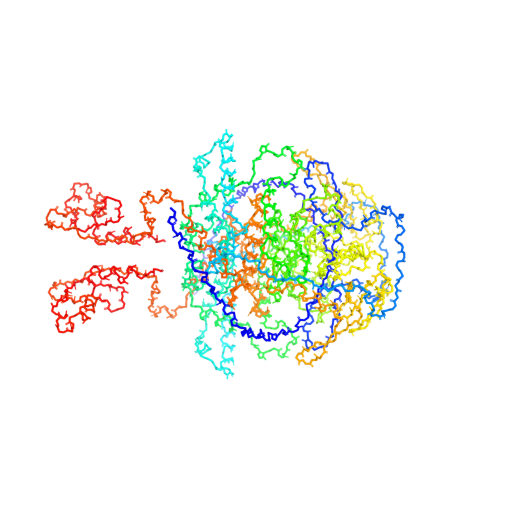 469 LEU A O 1
ATOM 3834 N N . ILE A 1 470 ? -10.609 -9.977 -9.805 1 91.75 470 ILE A N 1
ATOM 3835 C CA . ILE A 1 470 ? -11.555 -9.617 -8.758 1 91.75 470 ILE A CA 1
ATOM 3836 C C . ILE A 1 470 ? -12.797 -10.5 -8.859 1 91.75 470 ILE A C 1
ATOM 3838 O O . ILE A 1 470 ? -13.273 -11.023 -7.855 1 91.75 470 ILE A O 1
ATOM 3842 N N . GLU A 1 471 ? -13.297 -10.656 -10.062 1 93.06 471 GLU A N 1
ATOM 3843 C CA . GLU A 1 471 ? -14.461 -11.508 -10.281 1 93.06 471 GLU A CA 1
ATOM 3844 C C . GLU A 1 471 ? -14.148 -12.969 -9.961 1 93.06 471 GLU A C 1
ATOM 3846 O O . GLU A 1 471 ? -14.977 -13.664 -9.367 1 93.06 471 GLU A O 1
ATOM 3851 N N . PHE A 1 472 ? -13.016 -13.398 -10.352 1 94.5 472 PHE A N 1
ATOM 3852 C CA . PHE A 1 472 ? -12.609 -14.766 -10.047 1 94.5 472 PHE A CA 1
ATOM 3853 C C . PHE A 1 472 ? -12.555 -14.984 -8.539 1 94.5 472 PHE A C 1
ATOM 3855 O O . PHE A 1 472 ? -13.07 -15.992 -8.039 1 94.5 472 PHE A O 1
ATOM 3862 N N . LYS A 1 473 ? -11.914 -14.047 -7.785 1 94.69 473 LYS A N 1
ATOM 3863 C CA . LYS A 1 473 ? -11.852 -14.125 -6.328 1 94.69 473 LYS A CA 1
ATOM 3864 C C . LYS A 1 473 ? -13.242 -14.188 -5.715 1 94.69 473 LYS A C 1
ATOM 3866 O O . LYS A 1 473 ? -13.492 -14.969 -4.797 1 94.69 473 LYS A O 1
ATOM 3871 N N . LYS A 1 474 ? -14.117 -13.352 -6.234 1 95.06 474 LYS A N 1
ATOM 3872 C CA . LYS A 1 474 ? -15.484 -13.32 -5.734 1 95.06 474 LYS A CA 1
ATOM 3873 C C . LYS A 1 474 ? -16.156 -14.688 -5.863 1 95.06 474 LYS A C 1
ATOM 3875 O O . LYS A 1 474 ? -16.734 -15.195 -4.898 1 95.06 474 LYS A O 1
ATOM 3880 N N . ARG A 1 475 ? -16.047 -15.305 -6.992 1 94.62 475 ARG A N 1
ATOM 3881 C CA . ARG A 1 475 ? -16.672 -16.609 -7.234 1 94.62 475 ARG A CA 1
ATOM 3882 C C . ARG A 1 475 ? -16.047 -17.672 -6.355 1 94.62 475 ARG A C 1
ATOM 3884 O O . ARG A 1 475 ? -16.75 -18.562 -5.852 1 94.62 475 ARG A O 1
ATOM 3891 N N . LEU A 1 476 ? -14.742 -17.594 -6.258 1 96.38 476 LEU A N 1
ATOM 3892 C CA . LEU A 1 476 ? -14.047 -18.547 -5.395 1 96.38 476 LEU A CA 1
ATOM 3893 C C . LEU A 1 476 ? -14.5 -18.391 -3.947 1 96.38 476 LEU A C 1
ATOM 3895 O O . LEU A 1 476 ? -14.719 -19.391 -3.254 1 96.38 476 LEU A O 1
ATOM 3899 N N . VAL A 1 477 ? -14.633 -17.125 -3.443 1 96.44 477 VAL A N 1
ATOM 3900 C CA . VAL A 1 477 ? -15.102 -16.844 -2.092 1 96.44 477 VAL A CA 1
ATOM 3901 C C . VAL A 1 477 ? -16.469 -17.469 -1.879 1 96.44 477 VAL A C 1
ATOM 3903 O O . VAL A 1 477 ? -16.719 -18.109 -0.853 1 96.44 477 VAL A O 1
ATOM 3906 N N . ILE A 1 478 ? -17.375 -17.344 -2.844 1 94.56 478 ILE A N 1
ATOM 3907 C CA . ILE A 1 478 ? -18.734 -17.875 -2.75 1 94.56 478 ILE A CA 1
ATOM 3908 C C . ILE A 1 478 ? -18.688 -19.391 -2.613 1 94.56 478 ILE A C 1
ATOM 3910 O O . ILE A 1 478 ? -19.359 -19.969 -1.756 1 94.56 478 ILE A O 1
ATOM 3914 N N . TYR A 1 479 ? -17.875 -20 -3.312 1 94.69 479 TYR A N 1
ATOM 3915 C CA . TYR A 1 479 ? -17.75 -21.453 -3.264 1 94.69 479 TYR A CA 1
ATOM 3916 C C . TYR A 1 479 ? -17.203 -21.906 -1.921 1 94.69 479 TYR A C 1
ATOM 3918 O O . TYR A 1 479 ? -17.797 -22.75 -1.245 1 94.69 479 TYR A O 1
ATOM 3926 N N . LEU A 1 480 ? -16 -21.375 -1.555 1 96.56 480 LEU A N 1
ATOM 3927 C CA . LEU A 1 480 ? -15.312 -21.828 -0.346 1 96.56 480 LEU A CA 1
ATOM 3928 C C . LEU A 1 480 ? -16.188 -21.594 0.888 1 96.56 480 LEU A C 1
ATOM 3930 O O . LEU A 1 480 ? -16.234 -22.438 1.787 1 96.56 480 LEU A O 1
ATOM 3934 N N . SER A 1 481 ? -16.859 -20.453 0.925 1 94.25 481 SER A N 1
ATOM 3935 C CA . SER A 1 481 ? -17.625 -20.062 2.105 1 94.25 481 SER A CA 1
ATOM 3936 C C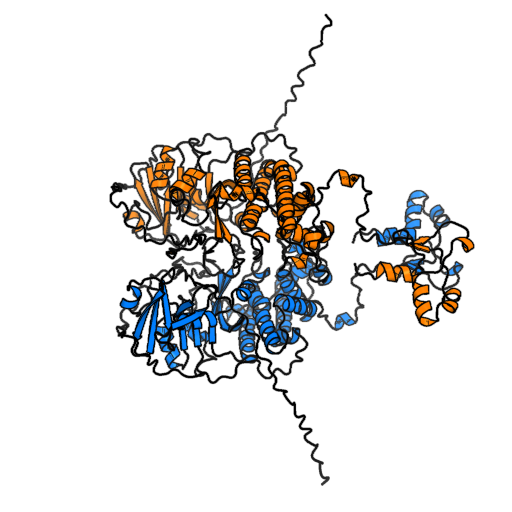 . SER A 1 481 ? -18.859 -20.938 2.268 1 94.25 481 SER A C 1
ATOM 3938 O O . SER A 1 481 ? -19.453 -20.984 3.346 1 94.25 481 SER A O 1
ATOM 3940 N N . HIS A 1 482 ? -19.266 -21.703 1.271 1 90.62 482 HIS A N 1
ATOM 3941 C CA . HIS A 1 482 ? -20.5 -22.484 1.328 1 90.62 482 HIS A CA 1
ATOM 3942 C C . HIS A 1 482 ? -20.188 -23.969 1.484 1 90.62 482 HIS A C 1
ATOM 3944 O O . HIS A 1 482 ? -21.094 -24.812 1.482 1 90.62 482 HIS A O 1
ATOM 3950 N N . CYS A 1 483 ? -18.891 -24.312 1.615 1 91.62 483 CYS A N 1
ATOM 3951 C CA . CYS A 1 483 ? -18.531 -25.703 1.854 1 91.62 483 CYS A CA 1
ATOM 3952 C C . CYS A 1 483 ? -19 -26.156 3.229 1 91.62 483 CYS A C 1
ATOM 3954 O O . CYS A 1 483 ? -18.641 -25.547 4.242 1 91.62 483 CYS A O 1
ATOM 3956 N N . GLN A 1 484 ? -19.922 -27.125 3.33 1 86.94 484 GLN A N 1
ATOM 3957 C CA . GLN A 1 484 ? -20.5 -27.578 4.594 1 86.94 484 GLN A CA 1
ATOM 3958 C C . GLN A 1 484 ? -20.141 -29.031 4.875 1 86.94 484 GLN A C 1
ATOM 3960 O O . GLN A 1 484 ? -19.844 -29.797 3.953 1 86.94 484 GLN A O 1
ATOM 3965 N N . ASP A 1 485 ? -19.922 -29.375 6.145 1 79.81 485 ASP A N 1
ATOM 3966 C CA . ASP A 1 485 ? -19.656 -30.734 6.578 1 79.81 485 ASP A CA 1
ATOM 3967 C C . ASP A 1 485 ? -20.922 -31.594 6.492 1 79.81 485 ASP A C 1
ATOM 3969 O O . ASP A 1 485 ? -22.031 -31.094 6.625 1 79.81 485 ASP A O 1
ATOM 3973 N N . GLU A 1 486 ? -20.891 -32.906 5.852 1 56.28 486 GLU A N 1
ATOM 3974 C CA . GLU A 1 486 ? -22.031 -33.781 5.742 1 56.28 486 GLU A CA 1
ATOM 3975 C C . GLU A 1 486 ? -22.75 -33.938 7.086 1 56.28 486 GLU A C 1
ATOM 3977 O O . GLU A 1 486 ? -23.969 -34.125 7.129 1 56.28 486 GLU A O 1
ATOM 3982 N N . ARG A 1 487 ? -22.031 -34.312 8.234 1 45.91 487 ARG A N 1
ATOM 3983 C CA . ARG A 1 487 ? -22.812 -34.656 9.414 1 45.91 487 ARG A CA 1
ATOM 3984 C C . ARG A 1 487 ? -23.828 -33.594 9.75 1 45.91 487 ARG A C 1
ATOM 3986 O O . ARG A 1 487 ? -24.797 -33.844 10.461 1 45.91 487 ARG A O 1
ATOM 3993 N N . PHE A 1 488 ? -23.25 -32.5 9.844 1 41.16 488 PHE A N 1
ATOM 3994 C CA . PHE A 1 488 ? -24.219 -31.5 10.281 1 41.16 488 PHE A CA 1
ATOM 3995 C C . PHE A 1 488 ? -25.375 -31.406 9.289 1 41.16 488 PHE A C 1
ATOM 3997 O O . PHE A 1 488 ? -26.203 -30.5 9.391 1 41.16 488 PHE A O 1
ATOM 4004 N N . GLN A 1 489 ? -25.172 -32.062 8.234 1 36.94 489 GLN A N 1
ATOM 4005 C CA . GLN A 1 489 ? -26.422 -32.094 7.477 1 36.94 489 GLN A CA 1
ATOM 4006 C C . GLN A 1 489 ? -27.594 -32.531 8.359 1 36.94 489 GLN A C 1
ATOM 4008 O O . GLN A 1 489 ? -28.75 -32.219 8.07 1 36.94 489 GLN A O 1
ATOM 4013 N N . ASN A 1 490 ? -27.266 -33.625 9.102 1 33.66 490 ASN A N 1
ATOM 4014 C CA . ASN A 1 490 ? -28.438 -34.062 9.859 1 33.66 490 ASN A CA 1
ATOM 4015 C C . ASN A 1 490 ? -28.859 -33 10.875 1 33.66 490 ASN A C 1
ATOM 4017 O O . ASN A 1 490 ? -29.812 -33.188 11.625 1 33.66 490 ASN A O 1
ATOM 4021 N N . LEU A 1 491 ? -27.844 -32.5 11.641 1 30.17 491 LEU A N 1
ATOM 4022 C CA . LEU A 1 491 ? -28.5 -31.484 12.445 1 30.17 491 LEU A CA 1
ATOM 4023 C C . LEU A 1 491 ? -29.203 -30.469 11.555 1 30.17 491 LEU A C 1
ATOM 4025 O O . LEU A 1 491 ? -28.703 -30.125 10.484 1 30.17 491 LEU A O 1
ATOM 4029 N N . SER A 1 492 ? -30.391 -30.391 11.656 1 27.94 492 SER A N 1
ATOM 4030 C CA . SER A 1 492 ? -31.312 -29.453 11.031 1 27.94 492 SER A CA 1
ATOM 4031 C C . SER A 1 492 ? -30.641 -28.109 10.773 1 27.94 492 SER A C 1
ATOM 4033 O O . SER A 1 492 ? -29.75 -27.688 11.523 1 27.94 492 SER A O 1
ATOM 4035 N N . ARG A 1 493 ? -30.438 -27.688 9.531 1 29.94 493 ARG A N 1
ATOM 4036 C CA . ARG A 1 493 ? -30.406 -26.266 9.195 1 29.94 493 ARG A CA 1
ATOM 4037 C C . ARG A 1 493 ? -30.844 -25.406 10.383 1 29.94 493 ARG A C 1
ATOM 4039 O O . ARG A 1 493 ? -32.062 -25.266 10.641 1 29.94 493 ARG A O 1
ATOM 4046 N N . GLU A 1 494 ? -30.312 -25.641 11.516 1 28.89 494 GLU A N 1
ATOM 4047 C CA . GLU A 1 494 ? -30.719 -24.391 12.156 1 28.89 494 GLU A CA 1
ATOM 4048 C C . GLU A 1 494 ? -30.469 -23.203 11.242 1 28.89 494 GLU A C 1
ATOM 4050 O O . GLU A 1 494 ? -29.375 -23.016 10.719 1 28.89 494 GLU A O 1
ATOM 4055 N N . ILE A 1 495 ? -31.328 -22.859 10.398 1 28.45 495 ILE A N 1
ATOM 4056 C CA . ILE A 1 495 ? -31.609 -21.609 9.703 1 28.45 495 ILE A CA 1
ATOM 4057 C C . ILE A 1 495 ? -30.812 -20.469 10.336 1 28.45 495 ILE A C 1
ATOM 4059 O O . ILE A 1 495 ? -31.016 -20.156 11.516 1 28.45 495 ILE A O 1
ATOM 4063 N N . VAL A 1 496 ? -29.531 -20.562 10.359 1 29.7 496 VAL A N 1
ATOM 4064 C CA . VAL A 1 496 ? -29.125 -19.172 10.539 1 29.7 496 VAL A CA 1
ATOM 4065 C C . VAL A 1 496 ? -30.266 -18.25 10.141 1 29.7 496 VAL A C 1
ATOM 4067 O O . VAL A 1 496 ? -30.828 -18.359 9.047 1 29.7 496 VAL A O 1
ATOM 4070 N N . THR A 1 497 ? -30.875 -17.766 11.086 1 28.56 497 THR A N 1
ATOM 4071 C CA . THR A 1 497 ? -31.922 -16.75 11.008 1 28.56 497 THR A CA 1
ATOM 4072 C C . THR A 1 497 ? -31.578 -15.703 9.945 1 28.56 497 THR A C 1
ATOM 4074 O O . THR A 1 497 ? -30.625 -14.93 10.109 1 28.56 497 THR A O 1
ATOM 4077 N N . ILE A 1 498 ? -31.062 -16.016 8.758 1 30.62 498 ILE A N 1
ATOM 4078 C CA . ILE A 1 498 ? -31.547 -14.867 8.008 1 30.62 498 ILE A CA 1
ATOM 4079 C C . ILE A 1 498 ? -32.719 -14.219 8.742 1 30.62 498 ILE A C 1
ATOM 4081 O O . ILE A 1 498 ? -33.656 -14.898 9.141 1 30.62 498 ILE A O 1
ATOM 4085 N N . LYS A 1 499 ? -32.406 -13.273 9.477 1 33 499 LYS A N 1
ATOM 4086 C CA . LYS A 1 499 ? -33.625 -12.703 10.094 1 33 499 LYS A CA 1
ATOM 4087 C C . LYS A 1 499 ? -34.875 -13.047 9.289 1 33 499 LYS A C 1
ATOM 4089 O O . LYS A 1 499 ? -35.062 -12.516 8.195 1 33 499 LYS A O 1
ATOM 4094 N N . LYS A 1 500 ? -35.188 -14.258 9.117 1 35.38 500 LYS A N 1
ATOM 4095 C CA . LYS A 1 500 ? -36.469 -14.711 8.57 1 35.38 500 LYS A CA 1
ATOM 4096 C C . LYS A 1 500 ? -37.594 -13.742 8.922 1 35.38 500 LYS A C 1
ATOM 4098 O O . LYS A 1 500 ? -37.75 -13.375 10.086 1 35.38 500 LYS A O 1
ATOM 4103 N N . ARG A 1 501 ? -37.781 -12.836 8.07 1 43.62 501 ARG A N 1
ATOM 4104 C CA . ARG A 1 501 ? -39 -12.062 8.266 1 43.62 501 ARG A CA 1
ATOM 4105 C C . ARG A 1 501 ? -40.094 -12.914 8.898 1 43.62 501 ARG A C 1
ATOM 4107 O O . ARG A 1 501 ? -40.438 -13.977 8.367 1 43.62 501 ARG A O 1
ATOM 4114 N N . HIS A 1 502 ? -40.094 -12.938 10.227 1 54.72 502 HIS A N 1
ATOM 4115 C CA . HIS A 1 502 ? -41.188 -13.633 10.906 1 54.72 502 HIS A CA 1
ATOM 4116 C C . HIS A 1 502 ? -42.5 -13.477 10.148 1 54.72 502 HIS A C 1
ATOM 4118 O O . HIS A 1 502 ? -42.812 -12.391 9.664 1 54.72 502 HIS A O 1
ATOM 4124 N N . GLU A 1 503 ? -42.938 -14.523 9.625 1 63.34 503 GLU A N 1
ATOM 4125 C CA . GLU A 1 503 ? -44.25 -14.508 8.984 1 63.34 503 GLU A CA 1
ATOM 4126 C C . GLU A 1 503 ? -45.344 -14.867 9.977 1 63.34 503 GLU A C 1
ATOM 4128 O O . GLU A 1 503 ? -45.219 -15.836 10.727 1 63.34 503 GLU A O 1
ATOM 4133 N N . ILE A 1 504 ? -46.188 -13.969 10.016 1 70.62 504 ILE A N 1
ATOM 4134 C CA . ILE A 1 504 ? -47.375 -14.234 10.82 1 70.62 504 ILE A CA 1
ATOM 4135 C C . ILE A 1 504 ? -48.281 -15.219 10.086 1 70.62 504 ILE A C 1
ATOM 4137 O O . ILE A 1 504 ? -48.562 -15.062 8.891 1 70.62 504 ILE A O 1
ATOM 4141 N N . LYS A 1 505 ? -48.531 -16.406 10.641 1 76.81 505 LYS A N 1
ATOM 4142 C CA . LYS A 1 505 ? -49.438 -17.391 10.086 1 76.81 505 LYS A CA 1
ATOM 4143 C C . LYS A 1 505 ? -50.656 -17.578 10.984 1 76.81 505 LYS A C 1
ATOM 4145 O O .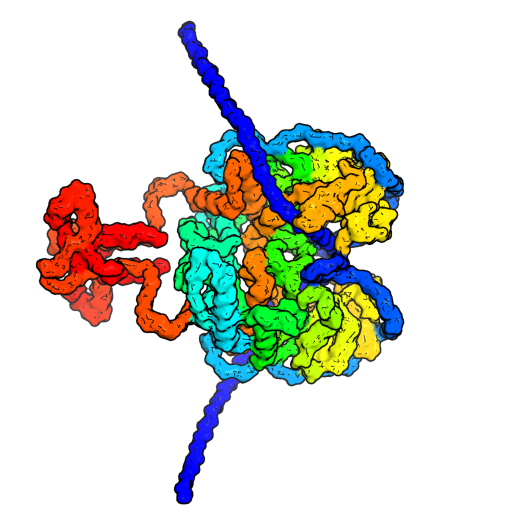 LYS A 1 505 ? -50.625 -17.25 12.164 1 76.81 505 LYS A O 1
ATOM 4150 N N . LYS A 1 506 ? -51.75 -17.953 10.305 1 78.69 506 LYS A N 1
ATOM 4151 C CA . LYS A 1 506 ? -52.969 -18.297 11.039 1 78.69 506 LYS A CA 1
ATOM 4152 C C . LYS A 1 506 ? -53.062 -19.812 11.234 1 78.69 506 LYS A C 1
ATOM 4154 O O . LYS A 1 506 ? -52.906 -20.578 10.289 1 78.69 506 LYS A O 1
ATOM 4159 N N . ARG A 1 507 ? -53.156 -20.281 12.438 1 79 507 ARG A N 1
ATOM 4160 C CA . ARG A 1 507 ? -53.312 -21.703 12.719 1 79 507 ARG A CA 1
ATOM 4161 C C . ARG A 1 507 ? -54.625 -22.219 12.148 1 79 507 ARG A C 1
ATOM 4163 O O . ARG A 1 507 ? -55.656 -21.547 12.273 1 79 507 ARG A O 1
ATOM 4170 N N . GLU A 1 508 ? -54.625 -23.344 11.469 1 76.75 508 GLU A N 1
ATOM 4171 C CA . GLU A 1 508 ? -55.812 -23.969 10.883 1 76.75 508 GLU A CA 1
ATOM 4172 C C . GLU A 1 508 ? -56.625 -24.719 11.93 1 76.75 508 GLU A C 1
ATOM 4174 O O . GLU A 1 508 ? -56.062 -25.297 12.859 1 76.75 508 GLU A O 1
ATOM 4179 N N . GLY A 1 509 ? -58 -24.594 12.023 1 72.75 509 GLY A N 1
ATOM 4180 C CA . GLY A 1 509 ? -58.938 -25.234 12.93 1 72.75 509 GLY A CA 1
ATOM 4181 C C . GLY A 1 509 ? -60.062 -24.312 13.391 1 72.75 509 GLY A C 1
ATOM 4182 O O . GLY A 1 509 ? -60.219 -23.203 12.859 1 72.75 509 GLY A O 1
ATOM 4183 N N . LYS A 1 510 ? -60.906 -24.812 14.273 1 78.19 510 LYS A N 1
ATOM 4184 C CA . LYS A 1 510 ? -61.969 -23.969 14.836 1 78.19 510 LYS A CA 1
ATOM 4185 C C . LYS A 1 510 ? -61.375 -22.875 15.711 1 78.19 510 LYS A C 1
ATOM 4187 O O . LYS A 1 510 ? -60.531 -23.125 16.547 1 78.19 510 LYS A O 1
ATOM 4192 N N . LEU A 1 511 ? -61.625 -21.531 15.344 1 72.5 511 LEU A N 1
ATOM 4193 C CA . LEU A 1 511 ? -61.062 -20.344 15.969 1 72.5 511 LEU A CA 1
ATOM 4194 C C . LEU A 1 511 ? -61.094 -20.484 17.484 1 72.5 511 LEU A C 1
ATOM 4196 O O . LEU A 1 511 ? -60.125 -20.094 18.156 1 72.5 511 LEU A O 1
ATOM 4200 N N . VAL A 1 512 ? -62.156 -21.094 18.016 1 77.94 512 VAL A N 1
ATOM 4201 C CA . VAL A 1 512 ? -62.344 -21.188 19.453 1 77.94 512 VAL A CA 1
ATOM 4202 C C . VAL A 1 512 ? -61.281 -22.094 20.062 1 77.94 512 VAL A C 1
ATOM 4204 O O . VAL A 1 512 ? -60.812 -21.859 21.172 1 77.94 512 VAL A O 1
ATOM 4207 N N . SER A 1 513 ? -60.812 -23.047 19.359 1 79.38 513 SER A N 1
ATOM 4208 C CA . SER A 1 513 ? -59.875 -24.047 19.891 1 79.38 513 SER A CA 1
ATOM 4209 C C . SER A 1 513 ? -58.438 -23.641 19.594 1 79.38 513 SER A C 1
ATOM 4211 O O . SER A 1 513 ? -57.531 -23.984 20.359 1 79.38 513 SER A O 1
ATOM 4213 N N . VAL A 1 514 ? -58.188 -22.906 18.594 1 81.62 514 VAL A N 1
ATOM 4214 C CA . VAL A 1 514 ? -56.812 -22.688 18.172 1 81.62 514 VAL A CA 1
ATOM 4215 C C . VAL A 1 514 ? -56.344 -21.328 18.672 1 81.62 514 VAL A C 1
ATOM 4217 O O . VAL A 1 514 ? -55.125 -21.062 18.703 1 81.62 514 VAL A O 1
ATOM 4220 N N . ARG A 1 515 ? -57.156 -20.453 19.078 1 83.12 515 ARG A N 1
ATOM 4221 C CA . ARG A 1 515 ? -56.75 -19.109 19.516 1 83.12 515 ARG A CA 1
ATOM 4222 C C . ARG A 1 515 ? -56.094 -19.156 20.875 1 83.12 515 ARG A C 1
ATOM 4224 O O . ARG A 1 515 ? -56.531 -19.891 21.766 1 83.12 515 ARG A O 1
ATOM 4231 N N . LYS A 1 516 ? -54.938 -18.547 21 1 85.81 516 LYS A N 1
ATOM 4232 C CA . LYS A 1 516 ? -54.219 -18.344 22.266 1 85.81 516 LYS A CA 1
ATOM 4233 C C . LYS A 1 516 ? -53.906 -16.859 22.484 1 85.81 516 LYS A C 1
ATOM 4235 O O . LYS A 1 516 ? -53.969 -16.062 21.547 1 85.81 516 LYS A O 1
ATOM 4240 N N . ARG A 1 517 ? -53.625 -16.562 23.703 1 86.56 517 ARG A N 1
ATOM 4241 C CA . ARG A 1 517 ? -53.344 -15.164 24.062 1 86.56 517 ARG A CA 1
ATOM 4242 C C . ARG A 1 517 ? -52.062 -14.68 23.375 1 86.56 517 ARG A C 1
ATOM 4244 O O . ARG A 1 517 ? -51.062 -15.414 23.297 1 86.56 517 ARG A O 1
ATOM 4251 N N . CYS A 1 518 ? -52.125 -13.547 22.75 1 86.81 518 CYS A N 1
ATOM 4252 C CA . CYS A 1 518 ? -50.938 -12.891 22.25 1 86.81 518 CYS A CA 1
ATOM 4253 C C . CYS A 1 518 ? -49.906 -12.719 23.359 1 86.81 518 CYS A C 1
ATOM 4255 O O . CYS A 1 518 ? -50.156 -12.07 24.375 1 86.81 518 CYS A O 1
ATOM 4257 N N . ILE A 1 519 ? -48.75 -13.25 23.156 1 87.12 519 ILE A N 1
ATOM 4258 C CA . ILE A 1 519 ? -47.75 -13.32 24.203 1 87.12 519 ILE A CA 1
ATOM 4259 C C . ILE A 1 519 ? -47.25 -11.914 24.547 1 87.12 519 ILE A C 1
ATOM 4261 O O . ILE A 1 519 ? -47.031 -11.586 25.719 1 87.12 519 ILE A O 1
ATOM 4265 N N . SER A 1 520 ? -47.125 -11.078 23.641 1 84.69 520 SER A N 1
ATOM 4266 C CA . SER A 1 520 ? -46.625 -9.727 23.844 1 84.69 520 SER A CA 1
ATOM 4267 C C . SER A 1 520 ? -47.656 -8.844 24.531 1 84.69 520 SER A C 1
ATOM 4269 O O . SER A 1 520 ? -47.344 -8.125 25.484 1 84.69 520 SER A O 1
ATOM 4271 N N . CYS A 1 521 ? -48.844 -8.859 24.078 1 83.25 521 CYS A N 1
ATOM 4272 C CA . CYS A 1 521 ? -49.938 -8.125 24.719 1 83.25 521 CYS A CA 1
ATOM 4273 C C . CYS A 1 521 ? -50.125 -8.602 26.156 1 83.25 521 CYS A C 1
ATOM 4275 O O . CYS A 1 521 ? -50.406 -7.797 27.047 1 83.25 521 CYS A O 1
ATOM 4277 N N . TYR A 1 522 ? -49.938 -9.922 26.359 1 86.19 522 TYR A N 1
ATOM 4278 C CA . TYR A 1 522 ? -50.094 -10.477 27.688 1 86.19 522 TYR A CA 1
ATOM 4279 C C . TYR A 1 522 ? -49.031 -9.93 28.625 1 86.19 522 TYR A C 1
ATOM 4281 O O . TYR A 1 522 ? -49.312 -9.523 29.75 1 86.19 522 TYR A O 1
ATOM 4289 N N . LYS A 1 523 ? -47.875 -9.969 28.172 1 84.5 523 LYS A N 1
ATOM 4290 C CA . LYS A 1 523 ? -46.75 -9.469 28.969 1 84.5 523 LYS A CA 1
ATOM 4291 C C . LYS A 1 523 ? -46.969 -8.008 29.344 1 84.5 523 LYS A C 1
ATOM 4293 O O . LYS A 1 523 ? -46.688 -7.613 30.484 1 84.5 523 LYS A O 1
ATOM 4298 N N . GLU A 1 524 ? -47.438 -7.219 28.469 1 83.62 524 GLU A N 1
ATOM 4299 C CA . GLU A 1 524 ? -47.719 -5.805 28.719 1 83.62 524 GLU A CA 1
ATOM 4300 C C . GLU A 1 524 ? -48.875 -5.625 29.703 1 83.62 524 GLU A C 1
ATOM 4302 O O . GLU A 1 524 ? -48.812 -4.77 30.578 1 83.62 524 GLU A O 1
ATOM 4307 N N . ASN A 1 525 ? -49.812 -6.484 29.547 1 82.81 525 ASN A N 1
ATOM 4308 C CA . ASN A 1 525 ? -50.969 -6.395 30.422 1 82.81 525 ASN A CA 1
ATOM 4309 C C . ASN A 1 525 ? -50.656 -6.887 31.828 1 82.81 525 ASN A C 1
ATOM 4311 O O . ASN A 1 525 ? -51.25 -6.41 32.812 1 82.81 525 ASN A O 1
ATOM 4315 N N . VAL A 1 526 ? -49.812 -7.785 31.859 1 82.88 526 VAL A N 1
ATOM 4316 C CA . VAL A 1 526 ? -49.406 -8.258 33.188 1 82.88 526 VAL A CA 1
ATOM 4317 C C . VAL A 1 526 ? -48.688 -7.133 33.938 1 82.88 526 VAL A C 1
ATOM 4319 O O . VAL A 1 526 ? -48.938 -6.938 35.125 1 82.88 526 VAL A O 1
ATOM 4322 N N . LYS A 1 527 ? -48 -6.406 33.25 1 81.94 527 LYS A N 1
ATOM 4323 C CA . LYS A 1 527 ? -47.281 -5.297 33.875 1 81.94 527 LYS A CA 1
ATOM 4324 C C . LYS A 1 527 ? -48.219 -4.211 34.344 1 81.94 527 LYS A C 1
ATOM 4326 O O . LYS A 1 527 ? -48.031 -3.611 35.406 1 81.94 527 LYS A O 1
ATOM 4331 N N . THR A 1 528 ? -49.281 -4.086 33.562 1 79.69 528 THR A N 1
ATOM 4332 C CA . THR A 1 528 ? -50.188 -2.977 33.812 1 79.69 528 THR A CA 1
ATOM 4333 C C . THR A 1 528 ? -51.281 -3.396 34.781 1 79.69 528 THR A C 1
ATOM 4335 O O . THR A 1 528 ? -51.656 -2.633 35.688 1 79.69 528 THR A O 1
ATOM 4338 N N . PHE A 1 529 ? -51.844 -4.648 34.688 1 82.69 529 PHE A N 1
ATOM 4339 C CA . PHE A 1 529 ? -53.062 -4.988 35.406 1 82.69 529 PHE A CA 1
ATOM 4340 C C . PHE A 1 529 ? -52.844 -6.18 36.312 1 82.69 529 PHE A C 1
ATOM 4342 O O . PHE A 1 529 ? -53.719 -6.52 37.125 1 82.69 529 PHE A O 1
ATOM 4349 N N . GLY A 1 530 ? -51.656 -6.719 36.281 1 80.25 530 GLY A N 1
ATOM 4350 C CA . GLY A 1 530 ? -51.438 -7.938 37.031 1 80.25 530 GLY A CA 1
ATOM 4351 C C . GLY A 1 530 ? -51.875 -9.195 36.312 1 80.25 530 GLY A C 1
ATOM 4352 O O . GLY A 1 530 ? -52.531 -9.117 35.281 1 80.25 530 GLY A O 1
ATOM 4353 N N . THR A 1 531 ? -51.5 -10.414 36.781 1 79.19 531 THR A N 1
ATOM 4354 C CA . THR A 1 531 ? -51.594 -11.688 36.062 1 79.19 531 THR A CA 1
ATOM 4355 C C . THR A 1 531 ? -53.062 -12.078 35.875 1 79.19 531 THR A C 1
ATOM 4357 O O . THR A 1 531 ? -53.438 -12.562 34.812 1 79.19 531 THR A O 1
ATOM 4360 N N . GLU A 1 532 ? -53.938 -11.859 36.906 1 80.06 532 GLU A N 1
ATOM 4361 C CA . GLU A 1 532 ? -55.312 -12.336 36.875 1 80.06 532 GLU A CA 1
ATOM 4362 C C . GLU A 1 532 ? -56.156 -11.539 35.875 1 80.06 532 GLU A C 1
ATOM 4364 O O . GLU A 1 532 ? -56.906 -12.109 35.062 1 80.06 532 GLU A O 1
ATOM 4369 N N . LEU A 1 533 ? -56 -10.25 35.969 1 82 533 LEU A N 1
ATOM 4370 C CA . LEU A 1 533 ? -56.781 -9.398 35.094 1 82 533 LEU A CA 1
ATOM 4371 C C . LEU A 1 533 ? -56.219 -9.453 33.656 1 82 533 LEU A C 1
ATOM 4373 O O . LEU A 1 533 ? -56.969 -9.344 32.688 1 82 533 LEU A O 1
ATOM 4377 N N . ALA A 1 534 ? -54.844 -9.727 33.5 1 82.25 534 ALA A N 1
ATOM 4378 C CA . ALA A 1 534 ? -54.219 -9.805 32.188 1 82.25 534 ALA A CA 1
ATOM 4379 C C . ALA A 1 534 ? -54.719 -11.008 31.406 1 82.25 534 ALA A C 1
ATOM 4381 O O . ALA A 1 534 ? -54.906 -10.938 30.188 1 82.25 534 ALA A O 1
ATOM 4382 N N . ARG A 1 535 ? -55.031 -11.984 32.125 1 81.56 535 ARG A N 1
ATOM 4383 C CA . ARG A 1 535 ? -55.531 -13.211 31.5 1 81.56 535 ARG A CA 1
ATOM 4384 C C . ARG A 1 535 ? -56.875 -12.969 30.828 1 81.56 535 ARG A C 1
ATOM 4386 O O . ARG A 1 535 ? -57.125 -13.516 29.75 1 81.56 535 ARG A O 1
ATOM 4393 N N . ASN A 1 536 ? -57.719 -12.086 31.438 1 82.38 536 ASN A N 1
ATOM 4394 C CA . ASN A 1 536 ? -59.062 -11.836 30.922 1 82.38 536 ASN A CA 1
ATOM 4395 C C . ASN A 1 536 ? -59.062 -10.703 29.906 1 82.38 536 ASN A C 1
ATOM 4397 O O . ASN A 1 536 ? -59.906 -10.695 28.984 1 82.38 536 ASN A O 1
ATOM 4401 N N . LYS A 1 537 ? -58.062 -9.836 29.969 1 82.25 537 LYS A N 1
ATOM 4402 C CA . LYS A 1 537 ? -58.062 -8.641 29.141 1 82.25 537 LYS A CA 1
ATOM 4403 C C . LYS A 1 537 ? -57.25 -8.859 27.859 1 82.25 537 LYS A C 1
ATOM 4405 O O . LYS A 1 537 ? -57.469 -8.164 26.875 1 82.25 537 LYS A O 1
ATOM 4410 N N . THR A 1 538 ? -56.375 -9.875 27.859 1 86.12 538 THR A N 1
ATOM 4411 C CA . THR A 1 538 ? -55.5 -10.078 26.703 1 86.12 538 THR A CA 1
ATOM 4412 C C . THR A 1 538 ? -56.281 -10.75 25.562 1 86.12 538 THR A C 1
ATOM 4414 O O . THR A 1 538 ? -56.969 -11.742 25.781 1 86.12 538 THR A O 1
ATOM 4417 N N . LYS A 1 539 ? -56.156 -10.148 24.438 1 85.31 539 LYS A N 1
ATOM 4418 C CA . LYS A 1 539 ? -56.844 -10.68 23.281 1 85.31 539 LYS A CA 1
ATOM 4419 C C . LYS A 1 539 ? -56.281 -12.023 22.859 1 85.31 539 LYS A C 1
ATOM 4421 O O . LYS A 1 539 ? -55.062 -12.242 22.938 1 85.31 539 LYS A O 1
ATOM 4426 N N . ARG A 1 540 ? -57.188 -12.969 22.469 1 85.94 540 ARG A N 1
ATOM 4427 C CA . ARG A 1 540 ? -56.781 -14.266 21.922 1 85.94 540 ARG A CA 1
ATOM 4428 C C . ARG A 1 540 ? -56.719 -14.211 20.391 1 85.94 540 ARG A C 1
ATOM 4430 O O . ARG A 1 540 ? -57.594 -13.672 19.734 1 85.94 540 ARG A O 1
ATOM 4437 N N . VAL A 1 541 ? -55.594 -14.594 19.859 1 88.5 541 VAL A N 1
ATOM 4438 C CA . VAL A 1 541 ? -55.375 -14.508 18.406 1 88.5 541 VAL A CA 1
ATOM 4439 C C . VAL A 1 541 ? -55 -15.883 17.859 1 88.5 541 VAL A C 1
ATOM 4441 O O . VAL A 1 541 ? -54.438 -16.719 18.578 1 88.5 541 VAL A O 1
ATOM 4444 N N . ALA A 1 542 ? -55.469 -16.156 16.609 1 84.25 542 ALA A N 1
ATOM 4445 C CA . ALA A 1 542 ? -55.125 -17.391 15.938 1 84.25 542 ALA A CA 1
ATOM 4446 C C . ALA A 1 542 ? -53.844 -17.25 15.156 1 84.25 542 ALA A C 1
ATOM 4448 O O . ALA A 1 542 ? -53.312 -18.234 14.625 1 84.25 542 ALA A O 1
ATOM 4449 N N . THR A 1 543 ? -53.375 -16.062 15.188 1 85.56 543 THR A N 1
ATOM 4450 C CA . THR A 1 543 ? -52.156 -15.789 14.438 1 85.56 543 THR A CA 1
ATOM 4451 C C . THR A 1 543 ? -50.906 -16.094 15.281 1 85.56 543 THR A C 1
ATOM 4453 O O . THR A 1 543 ? -50.938 -15.891 16.5 1 85.56 543 THR A O 1
ATOM 4456 N N . PHE A 1 544 ? -49.906 -16.719 14.734 1 84.69 544 PHE A N 1
ATOM 4457 C CA . PHE A 1 544 ? -48.656 -17.062 15.422 1 84.69 544 PHE A CA 1
ATOM 4458 C C . PHE A 1 544 ? -47.469 -16.906 14.492 1 84.69 544 PHE A C 1
ATOM 4460 O O . PHE A 1 544 ? -47.625 -16.859 13.266 1 84.69 544 PHE A O 1
ATOM 4467 N N . CYS A 1 545 ? -46.344 -16.641 15.023 1 76.75 545 CYS A N 1
ATOM 4468 C CA . CYS A 1 545 ? -45.094 -16.609 14.25 1 76.75 545 CYS A CA 1
ATOM 4469 C C . CYS A 1 545 ? -44.5 -18 14.141 1 76.75 545 CYS A C 1
ATOM 4471 O O . CYS A 1 545 ? -44.062 -18.578 15.133 1 76.75 545 CYS A O 1
ATOM 4473 N N . ALA A 1 546 ? -44.5 -18.5 12.93 1 76.56 546 ALA A N 1
ATOM 4474 C CA . ALA A 1 546 ? -44.062 -19.875 12.711 1 76.56 546 ALA A CA 1
ATOM 4475 C C . ALA A 1 546 ? -42.531 -19.984 12.773 1 76.56 546 ALA A C 1
ATOM 4477 O O . ALA A 1 546 ? -42 -21.078 12.984 1 76.56 546 ALA A O 1
ATOM 4478 N N . ASP A 1 547 ? -41.969 -18.828 12.734 1 70.94 547 ASP A N 1
ATOM 4479 C CA . ASP A 1 547 ? -40.531 -18.844 12.594 1 70.94 547 ASP A CA 1
ATOM 4480 C C . ASP A 1 547 ? -39.844 -18.609 13.938 1 70.94 547 ASP A C 1
ATOM 4482 O O . ASP A 1 547 ? -38.625 -18.703 14.039 1 70.94 547 ASP A O 1
ATOM 4486 N N . CYS A 1 548 ? -40.5 -18.094 14.867 1 70.62 548 CYS A N 1
ATOM 4487 C CA . CYS A 1 548 ? -39.969 -17.938 16.219 1 70.62 548 CYS A CA 1
ATOM 4488 C C . CYS A 1 548 ? -39.938 -19.281 16.953 1 70.62 548 CYS A C 1
ATOM 4490 O O . CYS A 1 548 ? -40.781 -20.141 16.688 1 70.62 548 CYS A O 1
ATOM 4492 N N . PRO A 1 549 ? -38.875 -19.422 17.734 1 74.25 549 PRO A N 1
ATOM 4493 C CA . PRO A 1 549 ? -38.906 -20.609 18.578 1 74.25 549 PRO A CA 1
ATOM 4494 C C . PRO A 1 549 ? -40.188 -20.688 19.422 1 74.25 549 PRO A C 1
ATOM 4496 O O . PRO A 1 549 ? -40.625 -19.672 19.984 1 74.25 549 PRO A O 1
ATOM 4499 N N . ASN A 1 550 ? -40.969 -21.812 19.406 1 76.31 550 ASN A N 1
ATOM 4500 C CA . ASN A 1 550 ? -42.188 -22.125 20.156 1 76.31 550 ASN A CA 1
ATOM 4501 C C . ASN A 1 550 ? -43.438 -21.562 19.5 1 76.31 550 ASN A C 1
ATOM 4503 O O . ASN A 1 550 ? -44.5 -21.516 20.094 1 76.31 550 ASN A O 1
ATOM 4507 N N . GLU A 1 551 ? -43.25 -20.922 18.391 1 79.94 551 GLU A N 1
ATOM 4508 C CA . GLU A 1 551 ? -44.344 -20.391 17.578 1 79.94 551 GLU A CA 1
ATOM 4509 C C . GLU A 1 551 ? -45.312 -19.562 18.406 1 79.94 551 GLU A C 1
ATOM 4511 O O . GLU A 1 551 ? -46.5 -19.891 18.5 1 79.94 551 GLU A O 1
ATOM 4516 N N . PRO A 1 552 ? -44.781 -18.594 19.062 1 85.06 552 PRO A N 1
ATOM 4517 C CA . PRO A 1 552 ? -45.656 -17.766 19.922 1 85.06 552 PRO A CA 1
ATOM 4518 C C . PRO A 1 552 ? -46.781 -17.109 19.156 1 85.06 552 PRO A C 1
ATOM 4520 O O . PRO A 1 552 ? -46.625 -16.688 18.016 1 85.06 552 PRO A O 1
ATOM 4523 N N . HIS A 1 553 ? -48 -17.156 19.844 1 88.12 553 HIS A N 1
ATOM 4524 C CA . HIS A 1 553 ? -49.156 -16.438 19.297 1 88.12 553 HIS A CA 1
ATOM 4525 C C . HIS A 1 553 ? -48.969 -14.93 19.469 1 88.12 553 HIS A C 1
ATOM 4527 O O . HIS A 1 553 ? -48.719 -14.453 20.578 1 88.12 553 HIS A O 1
ATOM 4533 N N . LEU A 1 554 ? -48.969 -14.219 18.344 1 87.25 554 LEU A N 1
ATOM 4534 C CA . LEU A 1 554 ? -48.781 -12.773 18.312 1 87.25 554 LEU A CA 1
ATOM 4535 C C . LEU A 1 554 ? -49.875 -12.117 17.469 1 87.25 554 LEU A C 1
ATOM 4537 O O . LEU A 1 554 ? -50.219 -12.617 16.406 1 87.25 554 LEU A O 1
ATOM 4541 N N . CYS A 1 555 ? -50.531 -11.016 18.125 1 81.69 555 CYS A N 1
ATOM 4542 C CA . CYS A 1 555 ? -51.406 -10.203 17.266 1 81.69 555 CYS A CA 1
ATOM 4543 C C . CYS A 1 555 ? -50.594 -9.453 16.219 1 81.69 555 CYS A C 1
ATOM 4545 O O . CYS A 1 555 ? -49.344 -9.352 16.344 1 81.69 555 CYS A O 1
ATOM 4547 N N . LEU A 1 556 ? -51.281 -9.055 15.242 1 77 556 LEU A N 1
ATOM 4548 C CA . LEU A 1 556 ? -50.625 -8.43 14.117 1 77 556 LEU A CA 1
ATOM 4549 C C . LEU A 1 556 ? -49.75 -7.266 14.586 1 77 556 LEU A C 1
ATOM 4551 O O . LEU A 1 556 ? -48.625 -7.102 14.117 1 77 556 LEU A O 1
ATOM 4555 N N . THR A 1 557 ? -50.188 -6.461 15.531 1 77.12 557 THR A N 1
ATOM 4556 C CA . THR A 1 557 ? -49.438 -5.305 16.031 1 77.12 557 THR A CA 1
ATOM 4557 C C . THR A 1 557 ? -48.188 -5.742 16.797 1 77.12 557 THR A C 1
ATOM 4559 O O . THR A 1 557 ? -47.125 -5.168 16.625 1 77.12 557 THR A O 1
ATOM 4562 N N . CYS A 1 558 ? -48.312 -6.73 17.594 1 77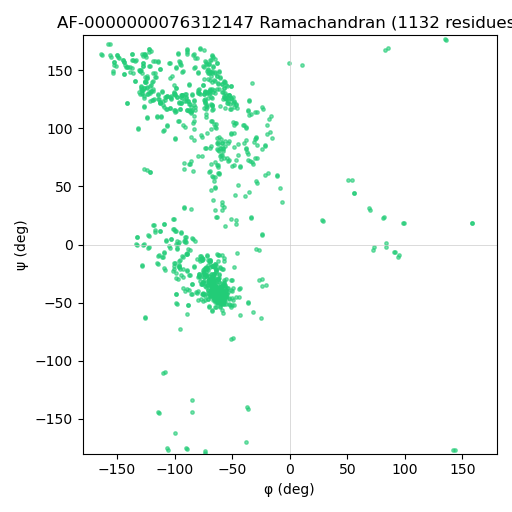.62 558 CYS A N 1
ATOM 4563 C CA . CYS A 1 558 ? -47.219 -7.211 18.406 1 77.62 558 CYS A CA 1
ATOM 4564 C C . CYS A 1 558 ? -46.156 -7.922 17.547 1 77.62 558 CYS A C 1
ATOM 4566 O O . CYS A 1 558 ? -44.969 -7.809 17.797 1 77.62 558 CYS A O 1
ATOM 4568 N N . PHE A 1 559 ? -46.594 -8.688 16.562 1 76.56 559 PHE A N 1
A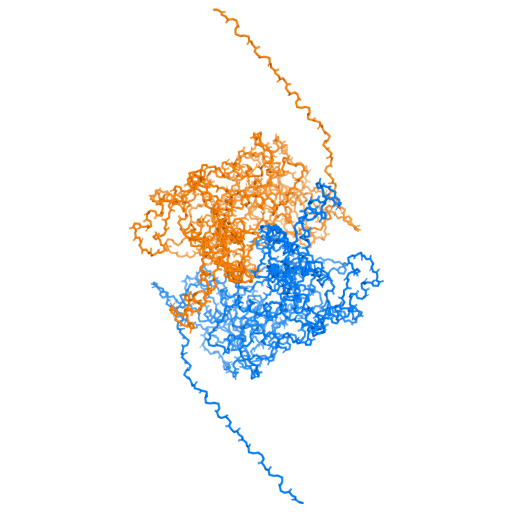TOM 4569 C CA . PHE A 1 559 ? -45.688 -9.328 15.641 1 76.56 559 PHE A CA 1
ATOM 4570 C C . PHE A 1 559 ? -44.781 -8.289 14.953 1 76.56 559 PHE A C 1
ATOM 4572 O O . PHE A 1 559 ? -43.594 -8.469 14.875 1 76.56 559 PHE A O 1
ATOM 4579 N N . ASN A 1 560 ? -45.469 -7.242 14.469 1 68.94 560 ASN A N 1
ATOM 4580 C CA . ASN A 1 560 ? -44.688 -6.18 13.805 1 68.94 560 ASN A CA 1
ATOM 4581 C C . ASN A 1 560 ? -43.719 -5.516 14.758 1 68.94 560 ASN A C 1
ATOM 4583 O O . ASN A 1 560 ? -42.594 -5.191 14.375 1 68.94 560 ASN A O 1
ATOM 4587 N N . LYS A 1 561 ? -44.156 -5.297 15.891 1 71.62 561 LYS A N 1
ATOM 4588 C CA . LYS A 1 561 ? -43.312 -4.652 16.891 1 71.62 561 LYS A CA 1
ATOM 4589 C C . LYS A 1 561 ? -42.125 -5.523 17.25 1 71.62 561 LYS A C 1
ATOM 4591 O O . LYS A 1 561 ? -41 -5.023 17.375 1 71.62 561 LYS A O 1
ATOM 4596 N N . GLU A 1 562 ? -42.375 -6.793 17.547 1 67.25 562 GLU A N 1
ATOM 4597 C CA . GLU A 1 562 ? -41.344 -7.703 18.031 1 67.25 562 GLU A CA 1
ATOM 4598 C C . GLU A 1 562 ? -40.406 -8.109 16.891 1 67.25 562 GLU A C 1
ATOM 4600 O O . GLU A 1 562 ? -39.219 -8.383 17.141 1 67.25 562 GLU A O 1
ATOM 4605 N N . HIS A 1 563 ? -40.906 -8.391 15.875 1 63.16 563 HIS A N 1
ATOM 4606 C CA . HIS A 1 563 ? -40.094 -8.898 14.789 1 63.16 563 HIS A CA 1
ATOM 4607 C C . HIS A 1 563 ? -39.719 -7.785 13.812 1 63.16 563 HIS A C 1
ATOM 4609 O O . HIS A 1 563 ? -38.781 -7.918 13.039 1 63.16 563 HIS A O 1
ATOM 4615 N N . ARG A 1 564 ? -40.5 -6.781 13.633 1 50.5 564 ARG A N 1
ATOM 4616 C CA . ARG A 1 564 ? -40.156 -5.734 12.68 1 50.5 564 ARG A CA 1
ATOM 4617 C C . ARG A 1 564 ? -39.094 -4.797 13.25 1 50.5 564 ARG A C 1
ATOM 4619 O O . ARG A 1 564 ? -38.25 -4.277 12.523 1 50.5 564 ARG A O 1
ATOM 4626 N N . ASN A 1 565 ? -39.344 -4.367 14.562 1 42.81 565 ASN A N 1
ATOM 4627 C CA . ASN A 1 565 ? -38.5 -3.316 15.086 1 42.81 565 ASN A CA 1
ATOM 4628 C C . ASN A 1 565 ? -37.125 -3.867 15.516 1 42.81 565 ASN A C 1
ATOM 4630 O O . ASN A 1 565 ? -36.406 -3.205 16.25 1 42.81 565 ASN A O 1
ATOM 4634 N N . THR A 1 566 ? -37.031 -5.125 15.625 1 37.5 566 THR A N 1
ATOM 4635 C CA . THR A 1 566 ? -35.656 -5.484 15.945 1 37.5 566 THR A CA 1
ATOM 4636 C C . THR A 1 566 ? -34.688 -5.059 14.836 1 37.5 566 THR A C 1
ATOM 4638 O O . THR A 1 566 ? -34.875 -5.453 13.68 1 37.5 566 THR A O 1
ATOM 4641 N N . PRO A 1 567 ? -34.188 -3.834 15.094 1 31.91 567 PRO A N 1
ATOM 4642 C CA . PRO A 1 567 ? -33.312 -3.297 14.039 1 31.91 567 PRO A CA 1
ATOM 4643 C C . PRO A 1 567 ? -32.469 -4.371 13.383 1 31.91 567 PRO A C 1
ATOM 4645 O O . PRO A 1 567 ? -32.062 -5.332 14.039 1 31.91 567 PRO A O 1
ATOM 4648 N N . PHE A 1 568 ? -32.719 -4.562 12.125 1 28.67 568 PHE A N 1
ATOM 4649 C CA . PHE A 1 568 ? -31.656 -5.359 11.492 1 28.67 568 PHE A CA 1
ATOM 4650 C C . PHE A 1 568 ? -30.281 -4.93 11.977 1 28.67 568 PHE A C 1
ATOM 4652 O O . PHE A 1 568 ? -30.031 -3.742 12.188 1 28.67 568 PHE A O 1
ATOM 4659 N N . MET B 1 1 ? -32.312 61.281 34.219 1 21.22 1 MET B N 1
ATOM 4660 C CA . MET B 1 1 ? -31.047 61.125 34.906 1 21.22 1 MET B CA 1
ATOM 4661 C C . MET B 1 1 ? -30.938 59.719 35.531 1 21.22 1 MET B C 1
ATOM 4663 O O . MET B 1 1 ? -30.109 59.5 36.406 1 21.22 1 MET B O 1
ATOM 4667 N N . GLN B 1 2 ? -31.875 58.844 35.25 1 24.38 2 GLN B N 1
ATOM 4668 C CA . GLN B 1 2 ? -32.094 57.594 35.969 1 24.38 2 GLN B CA 1
ATOM 4669 C C . GLN B 1 2 ? -30.859 56.719 35.938 1 24.38 2 GLN B C 1
ATOM 4671 O O . GLN B 1 2 ? -30.219 56.562 34.906 1 24.38 2 GLN B O 1
ATOM 4676 N N . GLU B 1 3 ? -30.297 56.25 37.188 1 22.27 3 GLU B N 1
ATOM 4677 C CA . GLU B 1 3 ? -29.094 55.625 37.688 1 22.27 3 GLU B CA 1
ATOM 4678 C C . GLU B 1 3 ? -28.969 54.188 37.188 1 22.27 3 GLU B C 1
ATOM 4680 O O . GLU B 1 3 ? -29.828 53.344 37.438 1 22.27 3 GLU B O 1
ATOM 4685 N N . ILE B 1 4 ? -28.422 53.906 35.969 1 25.92 4 ILE B N 1
ATOM 4686 C CA . ILE B 1 4 ? -28.266 52.688 35.219 1 25.92 4 ILE B CA 1
ATOM 4687 C C . ILE B 1 4 ? -27.391 51.688 36 1 25.92 4 ILE B C 1
ATOM 4689 O O . ILE B 1 4 ? -26.219 51.969 36.25 1 25.92 4 ILE B O 1
ATOM 4693 N N . GLU B 1 5 ? -28 50.969 37 1 22.95 5 GLU B N 1
ATOM 4694 C CA . GLU B 1 5 ? -27.344 50.094 37.969 1 22.95 5 GLU B CA 1
ATOM 4695 C C . GLU B 1 5 ? -26.391 49.125 37.25 1 22.95 5 GLU B C 1
ATOM 4697 O O . GLU B 1 5 ? -26.734 48.531 36.25 1 22.95 5 GLU B O 1
ATOM 4702 N N . ALA B 1 6 ? -25.031 49.125 37.594 1 23.31 6 ALA B N 1
ATOM 4703 C CA . ALA B 1 6 ? -23.719 48.594 37.25 1 23.31 6 ALA B CA 1
ATOM 4704 C C . ALA B 1 6 ? -23.641 47.094 37.531 1 23.31 6 ALA B C 1
ATOM 4706 O O . ALA B 1 6 ? -23.719 46.656 38.688 1 23.31 6 ALA B O 1
ATOM 4707 N N . SER B 1 7 ? -24.375 46.219 36.75 1 22.48 7 SER B N 1
ATOM 4708 C CA . SER B 1 7 ? -24.516 44.781 36.938 1 22.48 7 SER B CA 1
ATOM 4709 C C . SER B 1 7 ? -23.172 44.125 37.188 1 22.48 7 SER B C 1
ATOM 4711 O O . SER B 1 7 ? -22.156 44.5 36.594 1 22.48 7 SER B O 1
ATOM 4713 N N . SER B 1 8 ? -22.938 43.438 38.375 1 21.56 8 SER B N 1
ATOM 4714 C CA . SER B 1 8 ? -21.922 42.75 39.156 1 21.56 8 SER B CA 1
ATOM 4715 C C . SER B 1 8 ? -21.203 41.656 38.344 1 21.56 8 SER B C 1
ATOM 4717 O O . SER B 1 8 ? -21.812 41 37.5 1 21.56 8 SER B O 1
ATOM 4719 N N . ASP B 1 9 ? -19.812 41.656 38.312 1 20.66 9 ASP B N 1
ATOM 4720 C CA . ASP B 1 9 ? -18.625 41.062 37.719 1 20.66 9 ASP B CA 1
ATOM 4721 C C . ASP B 1 9 ? -18.469 39.594 38.125 1 20.66 9 ASP B C 1
ATOM 4723 O O . ASP B 1 9 ? -18.172 39.281 39.281 1 20.66 9 ASP B O 1
ATOM 4727 N N . VAL B 1 10 ? -19.422 38.625 37.875 1 22.58 10 VAL B N 1
ATOM 4728 C CA . VAL B 1 10 ? -19.359 37.25 38.344 1 22.58 10 VAL B CA 1
ATOM 4729 C C . VAL B 1 10 ? -18.031 36.625 37.938 1 22.58 10 VAL B C 1
ATOM 4731 O O . VAL B 1 10 ? -17.719 36.5 36.75 1 22.58 10 VAL B O 1
ATOM 4734 N N . SER B 1 11 ? -16.906 36.75 38.75 1 20.78 11 SER B N 1
ATOM 4735 C CA . SER B 1 11 ? -15.547 36.25 38.688 1 20.78 11 SER B CA 1
ATOM 4736 C C . SER B 1 11 ? -15.539 34.719 38.719 1 20.78 11 SER B C 1
ATOM 4738 O O . SER B 1 11 ? -15.836 34.094 39.719 1 20.78 11 SER B O 1
ATOM 4740 N N . VAL B 1 12 ? -16.109 33.969 37.812 1 21.84 12 VAL B N 1
ATOM 4741 C CA . VAL B 1 12 ? -16.156 32.531 37.844 1 21.84 12 VAL B CA 1
ATOM 4742 C C . VAL B 1 12 ? -14.734 31.969 37.938 1 21.84 12 VAL B C 1
ATOM 4744 O O . VAL B 1 12 ? -13.922 32.188 37.031 1 21.84 12 VAL B O 1
ATOM 4747 N N . GLU B 1 13 ? -14.148 31.844 39.094 1 20.67 13 GLU B N 1
ATOM 4748 C CA . GLU B 1 13 ? -12.836 31.281 39.406 1 20.67 13 GLU B CA 1
ATOM 4749 C C . GLU B 1 13 ? -12.734 29.844 38.969 1 20.67 13 GLU B C 1
ATOM 4751 O O . GLU B 1 13 ? -13.5 28.984 39.406 1 20.67 13 GLU B O 1
ATOM 4756 N N . LEU B 1 14 ? -12.438 29.562 37.719 1 21.72 14 LEU B N 1
ATOM 4757 C CA . LEU B 1 14 ? -12.195 28.234 37.156 1 21.72 14 LEU B CA 1
ATOM 4758 C C . LEU B 1 14 ? -11.094 27.516 37.938 1 21.72 14 LEU B C 1
ATOM 4760 O O . LEU B 1 14 ? -9.961 27.984 38 1 21.72 14 LEU B O 1
ATOM 4764 N N . GLU B 1 15 ? -11.328 27 39.156 1 21.47 15 GLU B N 1
ATOM 4765 C CA . GLU B 1 15 ? -10.305 26.297 39.906 1 21.47 15 GLU B CA 1
ATOM 4766 C C . GLU B 1 15 ? -9.773 25.094 39.156 1 21.47 15 GLU B C 1
ATOM 4768 O O . GLU B 1 15 ? -10.539 24.188 38.812 1 21.47 15 GLU B O 1
ATOM 4773 N N . PHE B 1 16 ? -8.797 25.25 38.344 1 20.34 16 PHE B N 1
ATOM 4774 C CA . PHE B 1 16 ? -8.062 24.234 37.594 1 20.34 16 PHE B CA 1
ATOM 4775 C C . PHE B 1 16 ? -7.422 23.234 38.562 1 20.34 16 PHE B C 1
ATOM 4777 O O . PHE B 1 16 ? -6.648 23.609 39.438 1 20.34 16 PHE B O 1
ATOM 4784 N N . SER B 1 17 ? -8.234 22.359 39.156 1 21.78 17 SER B N 1
ATOM 4785 C CA . SER B 1 17 ? -7.566 21.406 40.031 1 21.78 17 SER B CA 1
ATOM 4786 C C . SER B 1 17 ? -6.363 20.766 39.344 1 21.78 17 SER B C 1
ATOM 4788 O O . SER B 1 17 ? -6.441 20.391 38.188 1 21.78 17 SER B O 1
ATOM 4790 N N . PRO B 1 18 ? -5.117 20.906 39.812 1 23 18 PRO B N 1
ATOM 4791 C CA . PRO B 1 18 ? -3.75 20.625 39.375 1 23 18 PRO B CA 1
ATOM 4792 C C . PRO B 1 18 ? -3.484 19.141 39.156 1 23 18 PRO B C 1
ATOM 4794 O O . PRO B 1 18 ? -2.35 18.75 38.875 1 23 18 PRO B O 1
ATOM 4797 N N . ASP B 1 19 ? -4.328 18.297 39.625 1 23.44 19 ASP B N 1
ATOM 4798 C CA . ASP B 1 19 ? -3.68 17.016 39.844 1 23.44 19 ASP B CA 1
ATOM 4799 C C . ASP B 1 19 ? -3.307 16.328 38.531 1 23.44 19 ASP B C 1
ATOM 4801 O O . ASP B 1 19 ? -4.172 15.789 37.844 1 23.44 19 ASP B O 1
ATOM 4805 N N . ILE B 1 20 ? -2.453 16.891 37.75 1 21.2 20 ILE B N 1
ATOM 4806 C CA . ILE B 1 20 ? -1.997 16.312 36.5 1 21.2 20 ILE B CA 1
ATOM 4807 C C . ILE B 1 20 ? -1.39 14.938 36.75 1 21.2 20 ILE B C 1
ATOM 4809 O O . ILE B 1 20 ? -0.376 14.812 37.438 1 21.2 20 ILE B O 1
ATOM 4813 N N . LYS B 1 21 ? -2.219 14.016 37 1 22.44 21 LYS B N 1
ATOM 4814 C CA . LYS B 1 21 ? -1.601 12.719 37.281 1 22.44 21 LYS B CA 1
ATOM 4815 C C . LYS B 1 21 ? -0.605 12.344 36.188 1 22.44 21 LYS B C 1
ATOM 4817 O O . LYS B 1 21 ? -0.871 12.555 35 1 22.44 21 LYS B O 1
ATOM 4822 N N . PRO B 1 22 ? 0.693 12.023 36.531 1 21.23 22 PRO B N 1
ATOM 4823 C CA . PRO B 1 22 ? 1.829 11.703 35.656 1 21.23 22 PRO B CA 1
ATOM 4824 C C . PRO B 1 22 ? 1.53 10.562 34.688 1 21.23 22 PRO B C 1
ATOM 4826 O O . PRO B 1 22 ? 0.673 9.719 34.969 1 21.23 22 PRO B O 1
ATOM 4829 N N . TYR B 1 23 ? 1.664 10.859 33.438 1 18.8 23 TYR B N 1
ATOM 4830 C CA . TYR B 1 23 ? 1.569 9.992 32.281 1 18.8 23 TYR B CA 1
ATOM 4831 C C . TYR B 1 23 ? 2.242 8.648 32.531 1 18.8 23 TYR B C 1
ATOM 4833 O O . TYR B 1 23 ? 3.281 8.594 33.188 1 18.8 23 TYR B O 1
ATOM 4841 N N . CYS B 1 24 ? 1.403 7.676 32.781 1 20.48 24 CYS B N 1
ATOM 4842 C CA . CYS B 1 24 ? 1.824 6.289 32.938 1 20.48 24 CYS B CA 1
ATOM 4843 C C . CYS B 1 24 ? 2.979 5.953 32 1 20.48 24 CYS B C 1
ATOM 4845 O O . CYS B 1 24 ? 3.025 6.434 30.875 1 20.48 24 CYS B O 1
ATOM 4847 N N . GLU B 1 25 ? 4.074 5.457 32.594 1 21.61 25 GLU B N 1
ATOM 4848 C CA . GLU B 1 25 ? 5.355 4.965 32.094 1 21.61 25 GLU B CA 1
ATOM 4849 C C . GLU B 1 25 ? 5.156 3.943 30.969 1 21.61 25 GLU B C 1
ATOM 4851 O O . GLU B 1 25 ? 4.645 2.848 31.203 1 21.61 25 GLU B O 1
ATOM 4856 N N . VAL B 1 26 ? 4.688 4.344 29.875 1 19.62 26 VAL B N 1
ATOM 4857 C CA . VAL B 1 26 ? 4.633 3.404 28.766 1 19.62 26 VAL B CA 1
ATOM 4858 C C . VAL B 1 26 ? 5.992 2.74 28.578 1 19.62 26 VAL B C 1
ATOM 4860 O O . VAL B 1 26 ? 7.008 3.424 28.422 1 19.62 26 VAL B O 1
ATOM 4863 N N . LYS B 1 27 ? 6.211 1.509 29.156 1 21.73 27 LYS B N 1
ATOM 4864 C CA . LYS B 1 27 ? 7.367 0.649 28.906 1 21.73 27 LYS B CA 1
ATOM 4865 C C . LYS B 1 27 ? 7.652 0.519 27.422 1 21.73 27 LYS B C 1
ATOM 4867 O O . LYS B 1 27 ? 6.875 -0.099 26.688 1 21.73 27 LYS B O 1
ATOM 4872 N N . ILE B 1 28 ? 8.203 1.643 26.781 1 20.38 28 ILE B N 1
ATOM 4873 C CA . ILE B 1 28 ? 8.719 1.633 25.406 1 20.38 28 ILE B CA 1
ATOM 4874 C C . ILE B 1 28 ? 9.742 0.511 25.25 1 20.38 28 ILE B C 1
ATOM 4876 O O . ILE B 1 28 ? 10.766 0.497 25.938 1 20.38 28 ILE B O 1
ATOM 4880 N N . THR B 1 29 ? 9.32 -0.671 25.234 1 20 29 THR B N 1
ATOM 4881 C CA . THR B 1 29 ? 10.344 -1.661 24.906 1 20 29 THR B CA 1
ATOM 4882 C C . THR B 1 29 ? 11.078 -1.275 23.625 1 20 29 THR B C 1
ATOM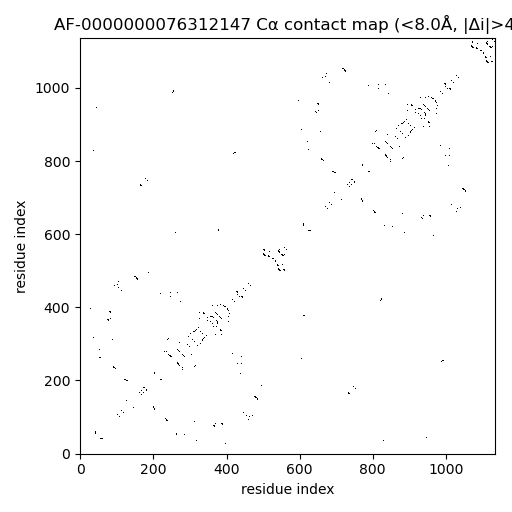 4884 O O . THR B 1 29 ? 10.469 -0.77 22.672 1 20 29 THR B O 1
ATOM 4887 N N . SER B 1 30 ? 12.398 -1.008 23.688 1 18.83 30 SER B N 1
ATOM 4888 C CA . SER B 1 30 ? 13.516 -0.404 22.969 1 18.83 30 SER B CA 1
ATOM 4889 C C . SER B 1 30 ? 13.688 -1.026 21.594 1 18.83 30 SER B C 1
ATOM 4891 O O . SER B 1 30 ? 14.758 -0.917 20.984 1 18.83 30 SER B O 1
ATOM 4893 N N . SER B 1 31 ? 12.766 -1.751 21.016 1 20.08 31 SER B N 1
ATOM 4894 C CA . SER B 1 31 ? 13.336 -2.393 19.828 1 20.08 31 SER B CA 1
ATOM 4895 C C . SER B 1 31 ? 13.727 -1.361 18.781 1 20.08 31 SER B C 1
ATOM 4897 O O . SER B 1 31 ? 12.922 -0.496 18.422 1 20.08 31 SER B O 1
ATOM 4899 N N . ASP B 1 32 ? 15.062 -1.008 18.672 1 18.92 32 ASP B N 1
ATOM 4900 C CA . ASP B 1 32 ? 15.953 -0.07 18 1 18.92 32 ASP B CA 1
ATOM 4901 C C . ASP B 1 32 ? 15.672 -0.008 16.5 1 18.92 32 ASP B C 1
ATOM 4903 O O . ASP B 1 32 ? 15.68 -1.035 15.82 1 18.92 32 ASP B O 1
ATOM 4907 N N . ARG B 1 33 ? 14.977 1.059 16.016 1 20.8 33 ARG B N 1
ATOM 4908 C CA . ARG B 1 33 ? 14.492 1.537 14.734 1 20.8 33 ARG B CA 1
ATOM 4909 C C . ARG B 1 33 ? 15.648 1.813 13.781 1 20.8 33 ARG B C 1
ATOM 4911 O O . ARG B 1 33 ? 16.297 2.857 13.867 1 20.8 33 ARG B O 1
ATOM 4918 N N . LEU B 1 34 ? 16.5 0.851 13.375 1 19.11 34 LEU B N 1
ATOM 4919 C CA . LEU B 1 34 ? 17.641 1.187 12.539 1 19.11 34 LEU B CA 1
ATOM 4920 C C . LEU B 1 34 ? 17.188 1.694 11.172 1 19.11 34 LEU B C 1
ATOM 4922 O O . LEU B 1 34 ? 16.375 1.046 10.508 1 19.11 34 LEU B O 1
ATOM 4926 N N . LEU B 1 35 ? 17.25 2.967 10.977 1 18.98 35 LEU B N 1
ATOM 4927 C CA . LEU B 1 35 ? 16.859 3.889 9.914 1 18.98 35 LEU B CA 1
ATOM 4928 C C . LEU B 1 35 ? 17.656 3.625 8.641 1 18.98 35 LEU B C 1
ATOM 4930 O O . LEU B 1 35 ? 18.875 3.797 8.625 1 18.98 35 LEU B O 1
ATOM 4934 N N . CYS B 1 36 ? 17.453 2.576 7.934 1 19.88 36 CYS B N 1
ATOM 4935 C CA . CYS B 1 36 ? 18.281 2.336 6.754 1 19.88 36 CYS B CA 1
ATOM 4936 C C . CYS B 1 36 ? 17.922 3.305 5.633 1 19.88 36 CYS B C 1
ATOM 4938 O O . CYS B 1 36 ? 16.766 3.385 5.215 1 19.88 36 CYS B O 1
ATOM 4940 N N . PHE B 1 37 ? 18.641 4.438 5.48 1 19.27 37 PHE B N 1
ATOM 4941 C CA . PHE B 1 37 ? 18.547 5.617 4.625 1 19.27 37 PHE B CA 1
ATOM 4942 C C . PHE B 1 37 ? 18.938 5.273 3.189 1 19.27 37 PHE B C 1
ATOM 4944 O O . PHE B 1 37 ? 20.062 4.828 2.938 1 19.27 37 PHE B O 1
ATOM 4951 N N . THR B 1 38 ? 18.141 4.742 2.283 1 19.59 38 THR B N 1
ATOM 4952 C CA . THR B 1 38 ? 18.547 4.352 0.939 1 19.59 38 THR B CA 1
ATOM 4953 C C . THR B 1 38 ? 18.516 5.547 -0.007 1 19.59 38 THR B C 1
ATOM 4955 O O . THR B 1 38 ? 17.531 6.297 -0.032 1 19.59 38 THR B O 1
ATOM 4958 N N . SER B 1 39 ? 19.656 6.219 -0.457 1 19.11 39 SER B N 1
ATOM 4959 C CA . SER B 1 39 ? 19.969 7.395 -1.26 1 19.11 39 SER B CA 1
ATOM 4960 C C . SER B 1 39 ? 19.766 7.125 -2.746 1 19.11 39 SER B C 1
ATOM 4962 O O . SER B 1 39 ? 20.453 6.289 -3.334 1 19.11 39 SER B O 1
ATOM 4964 N N . SER B 1 40 ? 18.547 7.07 -3.359 1 19.2 40 SER B N 1
ATOM 4965 C CA . SER B 1 40 ? 18.359 6.668 -4.75 1 19.2 40 SER B CA 1
ATOM 4966 C C . SER B 1 40 ? 18.594 7.84 -5.699 1 19.2 40 SER B C 1
ATOM 4968 O O . SER B 1 40 ? 18.094 8.945 -5.465 1 19.2 40 SER B O 1
ATOM 4970 N N . GLU B 1 41 ? 19.703 7.977 -6.613 1 19.16 41 GLU B N 1
ATOM 4971 C CA . GLU B 1 41 ? 20.281 8.984 -7.496 1 19.16 41 GLU B CA 1
ATOM 4972 C C . GLU B 1 41 ? 19.562 9 -8.852 1 19.16 41 GLU B C 1
ATOM 4974 O O . GLU B 1 41 ? 19.859 8.18 -9.719 1 19.16 41 GLU B O 1
ATOM 4979 N N . THR B 1 42 ? 18.281 9.305 -9.094 1 18.73 42 THR B N 1
ATOM 4980 C CA . THR B 1 42 ? 17.688 9.109 -10.414 1 18.73 42 THR B CA 1
ATOM 4981 C C . THR B 1 42 ? 17.953 10.328 -11.305 1 18.73 42 THR B C 1
ATOM 4983 O O . THR B 1 42 ? 17.703 11.461 -10.898 1 18.73 42 THR B O 1
ATOM 4986 N N . ASN B 1 43 ? 18.766 10.344 -12.477 1 19.08 43 ASN B N 1
ATOM 4987 C CA . ASN B 1 43 ? 19.281 11.344 -13.398 1 19.08 43 ASN B CA 1
ATOM 4988 C C . ASN B 1 43 ? 18.281 11.664 -14.508 1 19.08 43 ASN B C 1
ATOM 4990 O O . ASN B 1 43 ? 17.969 10.805 -15.328 1 19.08 43 ASN B O 1
ATOM 4994 N N . HIS B 1 44 ? 17.109 12.367 -14.359 1 19.94 44 HIS B N 1
ATOM 4995 C CA . HIS B 1 44 ? 16.078 12.5 -15.375 1 19.94 44 HIS B CA 1
ATOM 4996 C C . HIS B 1 44 ? 16.422 13.609 -16.359 1 19.94 44 HIS B C 1
ATOM 4998 O O . HIS B 1 44 ? 16.359 14.797 -16.016 1 19.94 44 HIS B O 1
ATOM 5004 N N . ASP B 1 45 ? 17.109 13.5 -17.469 1 18.94 45 ASP B N 1
ATOM 5005 C CA . ASP B 1 45 ? 17.453 14.617 -18.344 1 18.94 45 ASP B CA 1
ATOM 5006 C C . ASP B 1 45 ? 16.266 15.008 -19.234 1 18.94 45 ASP B C 1
ATOM 5008 O O . ASP B 1 45 ? 16.109 16.172 -19.594 1 18.94 45 ASP B O 1
ATOM 5012 N N . ALA B 1 46 ? 15.297 14.297 -19.922 1 18.28 46 ALA B N 1
ATOM 5013 C CA . ALA B 1 46 ? 15.234 14.523 -21.359 1 18.28 46 ALA B CA 1
ATOM 5014 C C . ALA B 1 46 ? 14.375 15.742 -21.688 1 18.28 46 ALA B C 1
ATOM 5016 O O . ALA B 1 46 ? 13.625 16.219 -20.828 1 18.28 46 ALA B O 1
ATOM 5017 N N . SER B 1 47 ? 13.43 15.859 -22.969 1 17.98 47 SER B N 1
ATOM 5018 C CA . SER B 1 47 ? 13.203 16.781 -24.078 1 17.98 47 SER B CA 1
ATOM 5019 C C . SER B 1 47 ? 11.992 17.672 -23.812 1 17.98 47 SER B C 1
ATOM 5021 O O . SER B 1 47 ? 11.172 17.375 -22.953 1 17.98 47 SER B O 1
ATOM 5023 N N . SER B 1 48 ? 11.219 18.484 -24.938 1 19.73 48 SER B N 1
ATOM 5024 C CA . SER B 1 48 ? 10.672 19.828 -25.156 1 19.73 48 SER B CA 1
ATOM 5025 C C . SER B 1 48 ? 9.227 19.906 -24.656 1 19.73 48 SER B C 1
ATOM 5027 O O . SER B 1 48 ? 8.742 21 -24.344 1 19.73 48 SER B O 1
ATOM 5029 N N . SER B 1 49 ? 8.203 19.109 -25.141 1 20.92 49 SER B N 1
ATOM 5030 C CA . SER B 1 49 ? 6.812 19.547 -25.172 1 20.92 49 SER B CA 1
ATOM 5031 C C . SER B 1 49 ? 6.266 19.75 -23.766 1 20.92 49 SER B C 1
ATOM 5033 O O . SER B 1 49 ? 6.781 19.188 -22.797 1 20.92 49 SER B O 1
ATOM 5035 N N . LYS B 1 50 ? 4.973 20.641 -23.375 1 22.88 50 LYS B N 1
ATOM 5036 C CA . LYS B 1 50 ? 4.82 21.281 -22.078 1 22.88 50 LYS B CA 1
ATOM 5037 C C . LYS B 1 50 ? 4.852 20.25 -20.938 1 22.88 50 LYS B C 1
ATOM 5039 O O . LYS B 1 50 ? 3.809 19.766 -20.516 1 22.88 50 LYS B O 1
ATOM 5044 N N . SER B 1 51 ? 5.676 19.219 -21.188 1 22.89 51 SER B N 1
ATOM 5045 C CA . SER B 1 51 ? 5.77 17.953 -20.453 1 22.89 51 SER B CA 1
ATOM 5046 C C . SER B 1 51 ? 6.051 18.188 -18.984 1 22.89 51 SER B C 1
ATOM 5048 O O . SER B 1 51 ? 7.008 18.875 -18.625 1 22.89 51 SER B O 1
ATOM 5050 N N . TYR B 1 52 ? 4.898 18.312 -18.312 1 22.92 52 TYR B N 1
ATOM 5051 C CA . TYR B 1 52 ? 5.055 18.516 -16.875 1 22.92 52 TYR B CA 1
ATOM 5052 C C . TYR B 1 52 ? 6.203 17.688 -16.328 1 22.92 52 TYR B C 1
ATOM 5054 O O . TYR B 1 52 ? 6.32 16.5 -16.641 1 22.92 52 TYR B O 1
ATOM 5062 N N . SER B 1 53 ? 7.348 18.328 -16.516 1 24.03 53 SER B N 1
ATOM 5063 C CA . SER B 1 53 ? 8.609 17.797 -16.016 1 24.03 53 SER B CA 1
ATOM 5064 C C . SER B 1 53 ? 8.43 17.109 -14.672 1 24.03 53 SER B C 1
ATOM 5066 O O . SER B 1 53 ? 7.895 17.719 -13.734 1 24.03 53 SER B O 1
ATOM 5068 N N . ILE B 1 54 ? 7.918 15.922 -14.852 1 25.75 54 ILE B N 1
ATOM 5069 C CA . ILE B 1 54 ? 7.859 14.906 -13.805 1 25.75 54 ILE B CA 1
ATOM 5070 C C . ILE B 1 54 ? 9.133 14.961 -12.961 1 25.75 54 ILE B C 1
ATOM 5072 O O . ILE B 1 54 ? 10.242 14.992 -13.5 1 25.75 54 ILE B O 1
ATOM 5076 N N . PHE B 1 55 ? 8.922 15.547 -11.898 1 25.05 55 PHE B N 1
ATOM 5077 C CA . PHE B 1 55 ? 10.039 15.602 -10.961 1 25.05 55 PHE B CA 1
ATOM 5078 C C . PHE B 1 55 ? 10.742 14.25 -10.883 1 25.05 55 PHE B C 1
ATOM 5080 O O . PHE B 1 55 ? 10.102 13.227 -10.656 1 25.05 55 PHE B O 1
ATOM 5087 N N . SER B 1 56 ? 11.367 13.938 -12.062 1 25.61 56 SER B N 1
ATOM 5088 C CA . SER B 1 56 ? 12.266 12.82 -11.797 1 25.61 56 SER B CA 1
ATOM 5089 C C . SER B 1 56 ? 13.281 13.18 -10.711 1 25.61 56 SER B C 1
ATOM 5091 O O . SER B 1 56 ? 14.016 14.156 -10.844 1 25.61 56 SER B O 1
ATOM 5093 N N . ASN B 1 57 ? 12.891 13.062 -9.531 1 25.75 57 ASN B N 1
ATOM 5094 C CA . ASN B 1 57 ? 13.844 13.305 -8.453 1 25.75 57 ASN B CA 1
ATOM 5095 C C . ASN B 1 57 ? 15.164 12.586 -8.711 1 25.75 57 ASN B C 1
ATOM 5097 O O . ASN B 1 57 ? 15.938 12.352 -7.777 1 25.75 57 ASN B O 1
ATOM 5101 N N . GLU B 1 58 ? 15.406 12.18 -9.984 1 25.48 58 GLU B N 1
ATOM 5102 C CA . GLU B 1 58 ? 16.781 11.688 -10.008 1 25.48 58 GLU B CA 1
ATOM 5103 C C . GLU B 1 58 ? 17.781 12.812 -9.773 1 25.48 58 GLU B C 1
ATOM 5105 O O . GLU B 1 58 ? 18.172 13.5 -10.711 1 25.48 58 GLU B O 1
ATOM 5110 N N . SER B 1 59 ? 17.609 13.781 -8.945 1 26.14 59 SER B N 1
ATOM 5111 C CA . SER B 1 59 ? 18.828 14.562 -8.734 1 26.14 59 SER B CA 1
ATOM 5112 C C . SER B 1 59 ? 20.031 13.672 -8.469 1 26.14 59 SER B C 1
ATOM 5114 O O . SER B 1 59 ? 20.219 13.203 -7.344 1 26.14 59 SER B O 1
ATOM 5116 N N . ASP B 1 60 ? 20.203 12.547 -9.211 1 23.92 60 ASP B N 1
ATOM 5117 C CA . ASP B 1 60 ? 21.547 12.047 -9 1 23.92 60 ASP B CA 1
ATOM 5118 C C . ASP B 1 60 ? 22.547 13.195 -8.891 1 23.92 60 ASP B C 1
ATOM 5120 O O . ASP B 1 60 ? 22.25 14.328 -9.25 1 23.92 60 ASP B O 1
ATOM 5124 N N . SER B 1 61 ? 23.922 12.734 -8.914 1 25.52 61 SER B N 1
ATOM 5125 C CA . SER B 1 61 ? 25.25 13.266 -8.617 1 25.52 61 SER B CA 1
ATOM 5126 C C . SER B 1 61 ? 25.609 14.414 -9.562 1 25.52 61 SER B C 1
ATOM 5128 O O . SER B 1 61 ? 26.719 14.945 -9.5 1 25.52 61 SER B O 1
ATOM 5130 N N . ASN B 1 62 ? 24.891 14.398 -10.734 1 25.33 62 ASN B N 1
ATOM 5131 C CA . ASN B 1 62 ? 25.688 15.391 -11.453 1 25.33 62 ASN B CA 1
ATOM 5132 C C . ASN B 1 62 ? 25.531 16.781 -10.859 1 25.33 62 ASN B C 1
ATOM 5134 O O . ASN B 1 62 ? 24.594 17.5 -11.211 1 25.33 62 ASN B O 1
ATOM 5138 N N . LYS B 1 63 ? 25.625 16.859 -9.531 1 26.59 63 LYS B N 1
ATOM 5139 C CA . LYS B 1 63 ? 25.953 18.25 -9.266 1 26.59 63 LYS B CA 1
ATOM 5140 C C . LYS B 1 63 ? 26.891 18.812 -10.336 1 26.59 63 LYS B C 1
ATOM 5142 O O . LYS B 1 63 ? 28.016 18.344 -10.492 1 26.59 63 LYS B O 1
ATOM 5147 N N . GLY B 1 64 ? 26.453 19.062 -11.523 1 24.81 64 GLY B N 1
ATOM 5148 C CA . GLY B 1 64 ? 27.375 19.938 -12.227 1 24.81 64 GLY B CA 1
ATOM 5149 C C . GLY B 1 64 ? 28.234 20.781 -11.297 1 24.81 64 GLY B C 1
ATOM 5150 O O . GLY B 1 64 ? 27.812 21.109 -10.18 1 24.81 64 GLY B O 1
ATOM 5151 N N . ASP B 1 65 ? 29.547 20.516 -11.438 1 27.11 65 ASP B N 1
ATOM 5152 C CA . ASP B 1 65 ? 30.594 21.406 -10.922 1 27.11 65 ASP B CA 1
ATOM 5153 C C . ASP B 1 65 ? 30.156 22.859 -11 1 27.11 65 ASP B C 1
ATOM 5155 O O . ASP B 1 65 ? 30.5 23.578 -11.945 1 27.11 65 ASP B O 1
ATOM 5159 N N . ILE B 1 66 ? 28.859 23.141 -11.031 1 27.77 66 ILE B N 1
ATOM 5160 C CA . ILE B 1 66 ? 28.797 24.594 -11.133 1 27.77 66 ILE B CA 1
ATOM 5161 C C . ILE B 1 66 ? 29.906 25.219 -10.297 1 27.77 66 ILE B C 1
ATOM 5163 O O . ILE B 1 66 ? 30.812 25.844 -10.844 1 27.77 66 ILE B O 1
ATOM 5167 N N . ASN B 1 67 ? 29.453 26.391 -9.602 1 26.77 67 ASN B N 1
ATOM 5168 C CA . ASN B 1 67 ? 30.453 27.328 -9.086 1 26.77 67 ASN B CA 1
ATOM 5169 C C . ASN B 1 67 ? 31.328 26.672 -8.023 1 26.77 67 ASN B C 1
ATOM 5171 O O . ASN B 1 67 ? 30.875 26.422 -6.902 1 26.77 67 ASN B O 1
ATOM 5175 N N . ASP B 1 68 ? 32.156 25.719 -8.438 1 32.59 68 ASP B N 1
ATOM 5176 C CA . ASP B 1 68 ? 33.344 25.281 -7.746 1 32.59 68 ASP B CA 1
ATOM 5177 C C . ASP B 1 68 ? 33.906 26.406 -6.875 1 32.59 68 ASP B C 1
ATOM 5179 O O . ASP B 1 68 ? 34.875 26.203 -6.148 1 32.59 68 ASP B O 1
ATOM 5183 N N . ASN B 1 69 ? 33.656 27.625 -7.398 1 30.3 69 ASN B N 1
ATOM 5184 C CA . ASN B 1 69 ? 34.469 28.719 -6.832 1 30.3 69 ASN B CA 1
ATOM 5185 C C . ASN B 1 69 ? 33.969 29.078 -5.426 1 30.3 69 ASN B C 1
ATOM 5187 O O . ASN B 1 69 ? 34.312 30.141 -4.914 1 30.3 69 ASN B O 1
ATOM 5191 N N . ILE B 1 70 ? 32.688 28.688 -5.203 1 32.62 70 ILE B N 1
ATOM 5192 C CA . ILE B 1 70 ? 32.594 29.219 -3.848 1 32.62 70 ILE B CA 1
ATOM 5193 C C . ILE B 1 70 ? 33.5 28.422 -2.91 1 32.62 70 ILE B C 1
ATOM 5195 O O . ILE B 1 70 ? 33.469 27.188 -2.916 1 32.62 70 ILE B O 1
ATOM 5199 N N . ASN B 1 71 ? 34.562 28.938 -2.51 1 34.09 71 ASN B N 1
ATOM 5200 C CA . ASN B 1 71 ? 35.531 28.578 -1.478 1 34.09 71 ASN B CA 1
ATOM 5201 C C . ASN B 1 71 ? 34.844 27.812 -0.336 1 34.09 71 ASN B C 1
ATOM 5203 O O . ASN B 1 71 ? 34.156 28.406 0.499 1 34.09 71 ASN B O 1
ATOM 5207 N N . SER B 1 72 ? 34.125 26.688 -0.627 1 40.53 72 SER B N 1
ATOM 5208 C CA . SER B 1 72 ? 33.812 25.906 0.562 1 40.53 72 SER B CA 1
ATOM 5209 C C . SER B 1 72 ? 34.938 26.016 1.599 1 40.53 72 SER B C 1
ATOM 5211 O O . SER B 1 72 ? 36.062 25.594 1.345 1 40.53 72 SER B O 1
ATOM 5213 N N . GLN B 1 73 ? 35.094 27.016 2.168 1 42.97 73 GLN B N 1
ATOM 5214 C CA . GLN B 1 73 ? 36.031 27.141 3.27 1 42.97 73 GLN B CA 1
ATOM 5215 C C . GLN B 1 73 ? 36.188 25.812 4.012 1 42.97 73 GLN B C 1
ATOM 5217 O O . GLN B 1 73 ? 35.219 25.203 4.41 1 42.97 73 GLN B O 1
ATOM 5222 N N . ASP B 1 74 ? 37.125 24.969 3.67 1 57.56 74 ASP B N 1
ATOM 5223 C CA . ASP B 1 74 ? 37.594 23.797 4.418 1 57.56 74 ASP B CA 1
ATOM 5224 C C . ASP B 1 74 ? 37.25 23.938 5.902 1 57.56 74 ASP B C 1
ATOM 5226 O O . ASP B 1 74 ? 37.781 24.844 6.578 1 57.56 74 ASP B O 1
ATOM 5230 N N . GLN B 1 75 ? 35.969 23.516 6.258 1 71.94 75 GLN B N 1
ATOM 5231 C CA . GLN B 1 75 ? 35.656 23.484 7.684 1 71.94 75 GLN B CA 1
ATOM 5232 C C . GLN B 1 75 ? 36.75 22.75 8.469 1 71.94 75 GLN B C 1
ATOM 5234 O O . GLN B 1 75 ? 37.312 21.766 7.988 1 71.94 75 GLN B O 1
ATOM 5239 N N . VAL B 1 76 ? 37.156 23.438 9.383 1 84.19 76 VAL B N 1
ATOM 5240 C CA . VAL B 1 76 ? 38.125 22.797 10.289 1 84.19 76 VAL B CA 1
ATOM 5241 C C . VAL B 1 76 ? 37.375 22.016 11.359 1 84.19 76 VAL B C 1
ATOM 5243 O O . VAL B 1 76 ? 36.469 22.547 12.016 1 84.19 76 VAL B O 1
ATOM 5246 N N . TRP B 1 77 ? 37.562 20.766 11.336 1 92.44 77 TRP B N 1
ATOM 5247 C CA . TRP B 1 77 ? 36.938 19.859 12.297 1 92.44 77 TRP B CA 1
ATOM 5248 C C . TRP B 1 77 ? 37.906 19.484 13.406 1 92.44 77 TRP B C 1
ATOM 5250 O O . TRP B 1 77 ? 39.062 19.156 13.141 1 92.44 77 TRP B O 1
ATOM 5260 N N . ILE B 1 78 ? 37.438 19.656 14.656 1 90.75 78 ILE B N 1
ATOM 5261 C CA . ILE B 1 78 ? 38.281 19.359 15.812 1 90.75 78 ILE B CA 1
ATOM 5262 C C . ILE B 1 78 ? 37.594 18.312 16.688 1 90.75 78 ILE B C 1
ATOM 5264 O O . ILE B 1 78 ? 36.406 17.984 16.484 1 90.75 78 ILE B O 1
ATOM 5268 N N . ASN B 1 79 ? 38.312 17.766 17.641 1 91.62 79 ASN B N 1
ATOM 5269 C CA . ASN B 1 79 ? 37.719 16.844 18.609 1 91.62 79 ASN B CA 1
ATOM 5270 C C . ASN B 1 79 ? 36.656 17.547 19.453 1 91.62 79 ASN B C 1
ATOM 5272 O O . ASN B 1 79 ? 36.75 18.734 19.766 1 91.62 79 ASN B O 1
ATOM 5276 N N . PRO B 1 80 ? 35.688 16.766 19.734 1 89.62 80 PRO B N 1
ATOM 5277 C CA . PRO B 1 80 ? 34.594 17.375 20.469 1 89.62 80 PRO B CA 1
ATOM 5278 C C . PRO B 1 80 ? 35.031 18.016 21.781 1 89.62 80 PRO B C 1
ATOM 5280 O O . PRO B 1 80 ? 35.719 17.391 22.562 1 89.62 80 PRO B O 1
ATOM 5283 N N . VAL B 1 81 ? 34.688 19.234 21.984 1 78.62 81 VAL B N 1
ATOM 5284 C CA . VAL B 1 81 ? 35.031 19.969 23.219 1 78.62 81 VAL B CA 1
ATOM 5285 C C . VAL B 1 81 ? 33.781 20.078 24.094 1 78.62 81 VAL B C 1
ATOM 5287 O O . VAL B 1 81 ? 33.875 20.312 25.297 1 78.62 81 VAL B O 1
ATOM 5290 N N . GLY B 1 82 ? 32.656 19.562 23.625 1 70.62 82 GLY B N 1
ATOM 5291 C CA . GLY B 1 82 ? 31.406 19.609 24.359 1 70.62 82 GLY B CA 1
ATOM 5292 C C . GLY B 1 82 ? 30.797 20.984 24.406 1 70.62 82 GLY B C 1
ATOM 5293 O O . GLY B 1 82 ? 29.875 21.234 25.203 1 70.62 82 GLY B O 1
ATOM 5294 N N . ASN B 1 83 ? 31.406 22.094 23.906 1 60.06 83 ASN B N 1
ATOM 5295 C CA . ASN B 1 83 ? 30.922 23.453 24.047 1 60.06 83 ASN B CA 1
ATOM 5296 C C . ASN B 1 83 ? 30.031 23.859 22.875 1 60.06 83 ASN B C 1
ATOM 5298 O O . ASN B 1 83 ? 30.5 24.422 21.891 1 60.06 83 ASN B O 1
ATOM 5302 N N . GLN B 1 84 ? 28.828 23.266 22.797 1 65.25 84 GLN B N 1
ATOM 5303 C CA . GLN B 1 84 ? 27.969 23.797 21.766 1 65.25 84 GLN B CA 1
ATOM 5304 C C . GLN B 1 84 ? 27.641 25.266 22.031 1 65.25 84 GLN B C 1
ATOM 5306 O O . GLN B 1 84 ? 27.047 25.609 23.062 1 65.25 84 GLN B O 1
ATOM 5311 N N . PRO B 1 85 ? 28.562 26.141 21.531 1 59.47 85 PRO B N 1
ATOM 5312 C CA . PRO B 1 85 ? 28.578 27.547 21.938 1 59.47 85 PRO B CA 1
ATOM 5313 C C . PRO B 1 85 ? 27.172 28.078 22.25 1 59.47 85 PRO B C 1
ATOM 5315 O O . PRO B 1 85 ? 27.016 28.844 23.203 1 59.47 85 PRO B O 1
ATOM 5318 N N . ASP B 1 86 ? 26.125 28.078 21.359 1 63.81 86 ASP B N 1
ATOM 5319 C CA . ASP B 1 86 ? 24.938 28.906 21.531 1 63.81 86 ASP B CA 1
ATOM 5320 C C . ASP B 1 86 ? 23.656 28.062 21.469 1 63.81 86 ASP B C 1
ATOM 5322 O O . ASP B 1 86 ? 22.953 28.094 20.453 1 63.81 86 ASP B O 1
ATOM 5326 N N . ILE B 1 87 ? 23.562 27.172 22.516 1 80.12 87 ILE B N 1
ATOM 5327 C CA . ILE B 1 87 ? 22.266 26.5 22.594 1 80.12 87 ILE B CA 1
ATOM 5328 C C . ILE B 1 87 ? 21.203 27.484 23.094 1 80.12 87 ILE B C 1
ATOM 5330 O O . ILE B 1 87 ? 21.359 28.078 24.156 1 80.12 87 ILE B O 1
ATOM 5334 N N . LYS B 1 88 ? 20.328 27.812 22.266 1 84.38 88 LYS B N 1
ATOM 5335 C CA . LYS B 1 88 ? 19.203 28.672 22.625 1 84.38 88 LYS B CA 1
ATOM 5336 C C . LYS B 1 88 ? 18.031 27.859 23.172 1 84.38 88 LYS B C 1
ATOM 5338 O O . LYS B 1 88 ? 17.562 26.938 22.5 1 84.38 88 LYS B O 1
ATOM 5343 N N . PRO B 1 89 ? 17.672 28.141 24.328 1 90.94 89 PRO B N 1
ATOM 5344 C CA . PRO B 1 89 ? 16.547 27.391 24.891 1 90.94 89 PRO B CA 1
ATOM 5345 C C . PRO B 1 89 ? 15.219 27.672 24.172 1 90.94 89 PRO B C 1
ATOM 5347 O O . PRO B 1 89 ? 15.031 28.781 23.656 1 90.94 89 PRO B O 1
ATOM 5350 N N . PHE B 1 90 ? 14.398 26.766 24.234 1 94.56 90 PHE B N 1
ATOM 5351 C CA . PHE B 1 90 ? 13.07 26.922 23.656 1 94.56 90 PHE B CA 1
ATOM 5352 C C . PHE B 1 90 ? 12.203 27.828 24.5 1 94.56 90 PHE B C 1
ATOM 5354 O O . PHE B 1 90 ? 12.109 27.641 25.719 1 94.56 90 PHE B O 1
ATOM 5361 N N . VAL B 1 91 ? 11.555 28.844 23.938 1 92.5 91 VAL B N 1
ATOM 5362 C CA . VAL B 1 91 ? 10.797 29.859 24.672 1 92.5 91 VAL B CA 1
ATOM 5363 C C . VAL B 1 91 ? 9.32 29.781 24.266 1 92.5 91 VAL B C 1
ATOM 5365 O O . VAL B 1 91 ? 8.461 30.391 24.922 1 92.5 91 VAL B O 1
ATOM 5368 N N . GLY B 1 92 ? 8.805 28.859 23.625 1 89.38 92 GLY B N 1
ATOM 5369 C CA . GLY B 1 92 ? 7.41 28.781 23.219 1 89.38 92 GLY B CA 1
ATOM 5370 C C . GLY B 1 92 ? 6.559 27.953 24.172 1 89.38 92 GLY B C 1
ATOM 5371 O O . GLY B 1 92 ? 7.082 27.266 25.047 1 89.38 92 GLY B O 1
ATOM 5372 N N . ILE B 1 93 ? 5.219 28.188 24.156 1 89.38 93 ILE B N 1
ATOM 5373 C CA . ILE B 1 93 ? 4.25 27.406 24.891 1 89.38 93 ILE B CA 1
ATOM 5374 C C . ILE B 1 93 ? 3.455 26.516 23.938 1 89.38 93 ILE B C 1
ATOM 5376 O O . ILE B 1 93 ? 2.535 26.984 23.266 1 89.38 93 ILE B O 1
ATOM 5380 N N . PRO B 1 94 ? 3.855 25.297 23.969 1 91.69 94 PRO B N 1
ATOM 5381 C CA . PRO B 1 94 ? 3.178 24.406 23.031 1 91.69 94 PRO B CA 1
ATOM 5382 C C . PRO B 1 94 ? 1.725 24.141 23.406 1 91.69 94 PRO B C 1
ATOM 5384 O O . PRO B 1 94 ? 1.383 24.141 24.594 1 91.69 94 PRO B O 1
ATOM 5387 N N . GLY B 1 95 ? 0.896 23.938 22.406 1 89.81 95 GLY B N 1
ATOM 5388 C CA . GLY B 1 95 ? -0.476 23.531 22.672 1 89.81 95 GLY B CA 1
ATOM 5389 C C . GLY B 1 95 ? -1.494 24.297 21.844 1 89.81 95 GLY B C 1
ATOM 5390 O O . GLY B 1 95 ? -1.127 25.109 20.984 1 89.81 95 GLY B O 1
ATOM 5391 N N . LEU B 1 96 ? -2.768 23.859 22.062 1 88.75 96 LEU B N 1
ATOM 5392 C CA . LEU B 1 96 ? -3.881 24.484 21.359 1 88.75 96 LEU B CA 1
ATOM 5393 C C . LEU B 1 96 ? -4.094 25.906 21.844 1 88.75 96 LEU B C 1
ATOM 5395 O O . LEU B 1 96 ? -4.102 26.156 23.062 1 88.75 96 LEU B O 1
ATOM 5399 N N . LYS B 1 97 ? -4.102 26.75 20.875 1 83.31 97 LYS B N 1
ATOM 5400 C CA . LYS B 1 97 ? -4.363 28.141 21.203 1 83.31 97 LYS B CA 1
ATOM 5401 C C . LYS B 1 97 ? -5.805 28.328 21.672 1 83.31 97 LYS B C 1
ATOM 5403 O O . LYS B 1 97 ? -6.668 27.5 21.406 1 83.31 97 LYS B O 1
ATOM 5408 N N . SER B 1 98 ? -6.145 29.172 22.578 1 66.5 98 SER B N 1
ATOM 5409 C CA . SER B 1 98 ? -7.461 29.391 23.156 1 66.5 98 SER B CA 1
ATOM 5410 C C . SER B 1 98 ? -8.562 29.266 22.109 1 66.5 98 SER B C 1
ATOM 5412 O O . SER B 1 98 ? -8.523 29.938 21.078 1 66.5 98 SER B O 1
ATOM 5414 N N . PHE B 1 99 ? -9.039 27.922 22 1 60.44 99 PHE B N 1
ATOM 5415 C CA . PHE B 1 99 ? -10.109 27.594 21.062 1 60.44 99 PHE B CA 1
ATOM 5416 C C . PHE B 1 99 ? -11.469 27.672 21.75 1 60.44 99 PHE B C 1
ATOM 5418 O O . PHE B 1 99 ? -11.648 27.141 22.844 1 60.44 99 PHE B O 1
ATOM 5425 N N . LYS B 1 100 ? -12.234 28.703 21.547 1 56.66 100 LYS B N 1
ATOM 5426 C CA . LYS B 1 100 ? -13.609 28.734 22.047 1 56.66 100 LYS B CA 1
ATOM 5427 C C . LYS B 1 100 ? -14.422 27.562 21.516 1 56.66 100 LYS B C 1
ATOM 5429 O O . LYS B 1 100 ? -15.156 27.719 20.531 1 56.66 100 LYS B O 1
ATOM 5434 N N . CYS B 1 101 ? -13.797 26.438 21.297 1 58.69 101 CYS B N 1
ATOM 5435 C CA . CYS B 1 101 ? -14.672 25.438 20.688 1 58.69 101 CYS B CA 1
ATOM 5436 C C . CYS B 1 101 ? -15.211 24.469 21.734 1 58.69 101 CYS B C 1
ATOM 5438 O O . CYS B 1 101 ? -14.594 24.281 22.781 1 58.69 101 CYS B O 1
ATOM 5440 N N . ASN B 1 102 ? -16.516 24.172 21.688 1 60.47 102 ASN B N 1
ATOM 5441 C CA . ASN B 1 102 ? -17.062 23.078 22.469 1 60.47 102 ASN B CA 1
ATOM 5442 C C . ASN B 1 102 ? -16.25 21.797 22.297 1 60.47 102 ASN B C 1
ATOM 5444 O O . ASN B 1 102 ? -16.219 21.219 21.219 1 60.47 102 ASN B O 1
ATOM 5448 N N . PRO B 1 103 ? -15.477 21.453 23.297 1 62.34 103 PRO B N 1
ATOM 5449 C CA . PRO B 1 103 ? -14.555 20.328 23.172 1 62.34 103 PRO B CA 1
ATOM 5450 C C . PRO B 1 103 ? -15.273 19 22.922 1 62.34 103 PRO B C 1
ATOM 5452 O O . PRO B 1 103 ? -14.633 18.016 22.562 1 62.34 103 PRO B O 1
ATOM 5455 N N . ASN B 1 104 ? -16.609 19.016 23.047 1 63.66 104 ASN B N 1
ATOM 5456 C CA . ASN B 1 104 ? -17.281 17.719 23.047 1 63.66 104 ASN B CA 1
ATOM 5457 C C . ASN B 1 104 ? -17.703 17.297 21.641 1 63.66 104 ASN B C 1
ATOM 5459 O O . ASN B 1 104 ? -18.219 16.203 21.438 1 63.66 104 ASN B O 1
ATOM 5463 N N . LYS B 1 105 ? -17.281 18.188 20.688 1 81 105 LYS B N 1
ATOM 5464 C CA . LYS B 1 105 ? -17.672 17.797 19.328 1 81 105 LYS B CA 1
ATOM 5465 C C . LYS B 1 105 ? -16.469 17.703 18.406 1 81 105 LYS B C 1
ATOM 5467 O O . LYS B 1 105 ? -15.883 18.719 18.031 1 81 105 LYS B O 1
ATOM 5472 N N . GLU B 1 106 ? -16.109 16.5 18.047 1 82.44 106 GLU B N 1
ATOM 5473 C CA . GLU B 1 106 ? -14.938 16.172 17.25 1 82.44 106 GLU B CA 1
ATOM 5474 C C . GLU B 1 106 ? -14.93 16.922 15.922 1 82.44 106 GLU B C 1
ATOM 5476 O O . GLU B 1 106 ? -13.875 17.281 15.414 1 82.44 106 GLU B O 1
ATOM 5481 N N . GLU B 1 107 ? -16.141 17.219 15.414 1 89.44 107 GLU B N 1
ATOM 5482 C CA . GLU B 1 107 ? -16.25 17.812 14.086 1 89.44 107 GLU B CA 1
ATOM 5483 C C . GLU B 1 107 ? -15.781 19.266 14.094 1 89.44 107 GLU B C 1
ATOM 5485 O O . GLU B 1 107 ? -15.375 19.797 13.055 1 89.44 107 GLU B O 1
ATOM 5490 N N . TYR B 1 108 ? -15.773 19.875 15.281 1 89.56 108 TYR B N 1
ATOM 5491 C CA . TYR B 1 108 ? -15.398 21.281 15.375 1 89.56 108 TYR B CA 1
ATOM 5492 C C . TYR B 1 108 ? -13.914 21.484 15.062 1 89.56 108 TYR B C 1
ATOM 5494 O O . TYR B 1 108 ? -13.523 22.5 14.484 1 89.56 108 TYR B O 1
ATOM 5502 N N . PHE B 1 109 ? -13.156 20.484 15.453 1 92.94 109 PHE B N 1
ATOM 5503 C CA . PHE B 1 109 ? -11.727 20.594 15.188 1 92.94 109 PHE B CA 1
ATOM 5504 C C . PHE B 1 109 ? -11.453 20.531 13.688 1 92.94 109 PHE B C 1
ATOM 5506 O O . PHE B 1 109 ? -10.641 21.312 13.164 1 92.94 109 PHE B O 1
ATOM 5513 N N . TYR B 1 110 ? -12.18 19.688 13.102 1 96.31 110 TYR B N 1
ATOM 5514 C CA . TYR B 1 110 ? -12.039 19.594 11.648 1 96.31 110 TYR B CA 1
ATOM 5515 C C . TYR B 1 110 ? -12.578 20.859 10.977 1 96.31 110 TYR B C 1
ATOM 5517 O O . TYR B 1 110 ? -11.953 21.391 10.055 1 96.31 110 TYR B O 1
ATOM 5525 N N . LEU B 1 111 ? -13.625 21.359 11.391 1 94.88 111 LEU B N 1
ATOM 5526 C CA . LEU B 1 111 ? -14.281 22.516 10.789 1 94.88 111 LEU B CA 1
ATOM 5527 C C . LEU B 1 111 ? -13.5 23.797 11.07 1 94.88 111 LEU B C 1
ATOM 5529 O O . LEU B 1 111 ? -13.688 24.812 10.383 1 94.88 111 LEU B O 1
ATOM 5533 N N . SER B 1 112 ? -12.68 23.781 12.062 1 93.12 112 SER B N 1
ATOM 5534 C CA . SER B 1 112 ? -11.805 24.922 12.281 1 93.12 112 SER B CA 1
ATOM 5535 C C . SER B 1 112 ? -10.727 25.016 11.211 1 93.12 112 SER B C 1
ATOM 5537 O O . SER B 1 112 ? -10.266 26.109 10.867 1 93.12 112 SER B O 1
ATOM 5539 N N . LEU B 1 113 ? -10.328 23.859 10.727 1 96.31 113 LEU B N 1
ATOM 5540 C CA . LEU B 1 113 ? -9.289 23.797 9.703 1 96.31 113 LEU B CA 1
ATOM 5541 C C . LEU B 1 113 ? -9.906 23.891 8.312 1 96.31 113 LEU B C 1
ATOM 5543 O O . LEU B 1 113 ? -9.438 24.656 7.473 1 96.31 113 LEU B O 1
ATOM 5547 N N . VAL B 1 114 ? -10.859 23.031 8.117 1 97.56 114 VAL B N 1
ATOM 5548 C CA . VAL B 1 114 ? -11.664 23.094 6.902 1 97.56 114 VAL B CA 1
ATOM 5549 C C . VAL B 1 114 ? -12.992 23.797 7.199 1 97.56 114 VAL B C 1
ATOM 5551 O O . VAL B 1 114 ? -13.992 23.141 7.492 1 97.56 114 VAL B O 1
ATOM 5554 N N . THR B 1 115 ? -12.977 25.078 6.992 1 95.75 115 THR B N 1
ATOM 5555 C CA . THR B 1 115 ? -14.047 25.938 7.477 1 95.75 115 THR B CA 1
ATOM 5556 C C . THR B 1 115 ? -15.273 25.844 6.574 1 95.75 115 THR B C 1
ATOM 5558 O O . THR B 1 115 ? -15.188 25.344 5.449 1 95.75 115 THR B O 1
ATOM 5561 N N . GLU B 1 116 ? -16.359 26.406 7.051 1 95.69 116 GLU B N 1
ATOM 5562 C CA . GLU B 1 116 ? -17.609 26.484 6.289 1 95.69 116 GLU B CA 1
ATOM 5563 C C . GLU B 1 116 ? -17.406 27.234 4.98 1 95.69 116 GLU B C 1
ATOM 5565 O O . GLU B 1 116 ? -17.984 26.891 3.957 1 95.69 116 GLU B O 1
ATOM 5570 N N . ALA B 1 117 ? -16.562 28.219 5.051 1 96.19 117 ALA B N 1
ATOM 5571 C CA . ALA B 1 117 ? -16.281 29.047 3.877 1 96.19 117 ALA B CA 1
ATOM 5572 C C . ALA B 1 117 ? -15.602 28.219 2.781 1 96.19 117 ALA B C 1
ATOM 5574 O O . ALA B 1 117 ? -15.859 28.422 1.593 1 96.19 117 ALA B O 1
ATOM 5575 N N . ILE B 1 118 ? -14.75 27.281 3.172 1 97.38 118 ILE B N 1
ATOM 5576 C CA . ILE B 1 118 ? -14.07 26.438 2.207 1 97.38 118 ILE B CA 1
ATOM 5577 C C . ILE B 1 118 ? -15.086 25.562 1.484 1 97.38 118 ILE B C 1
ATOM 5579 O O . ILE B 1 118 ? -15.07 25.453 0.255 1 97.38 118 ILE B O 1
ATOM 5583 N N . PHE B 1 119 ? -16.016 24.969 2.213 1 97.75 119 PHE B N 1
ATOM 5584 C CA . PHE B 1 119 ? -17.047 24.141 1.616 1 97.75 119 PHE B CA 1
ATOM 5585 C C . PHE B 1 119 ? -17.906 24.953 0.661 1 97.75 119 PHE B C 1
ATOM 5587 O O . PHE B 1 119 ? -18.266 24.484 -0.423 1 97.75 119 PHE B O 1
ATOM 5594 N N . GLN B 1 120 ? -18.219 26.125 1.119 1 97.06 120 GLN B N 1
ATOM 5595 C CA . GLN B 1 120 ? -19.031 27 0.285 1 97.06 120 GLN B CA 1
ATOM 5596 C C . GLN B 1 120 ? -18.312 27.328 -1.02 1 97.06 120 GLN B C 1
ATOM 5598 O O . GLN B 1 120 ? -18.922 27.312 -2.092 1 97.06 120 GLN B O 1
ATOM 5603 N N . GLU B 1 121 ? -17.094 27.656 -0.873 1 96.88 121 GLU B N 1
ATOM 5604 C CA . GLU B 1 121 ? -16.312 27.984 -2.055 1 96.88 121 GLU B CA 1
ATOM 5605 C C . GLU B 1 121 ? -16.188 26.797 -2.996 1 96.88 121 GLU B C 1
ATOM 5607 O O . GLU B 1 121 ? -16.297 26.953 -4.215 1 96.88 121 GLU B O 1
ATOM 5612 N N . ILE B 1 122 ? -15.977 25.641 -2.488 1 97.88 122 ILE B N 1
ATOM 5613 C CA . ILE B 1 122 ? -15.883 24.438 -3.309 1 97.88 122 ILE B CA 1
ATOM 5614 C C . ILE B 1 122 ? -17.203 24.203 -4.043 1 97.88 122 ILE B C 1
ATOM 5616 O O . ILE B 1 122 ? -17.203 23.891 -5.234 1 97.88 122 ILE B O 1
ATOM 5620 N N . ALA B 1 123 ? -18.312 24.344 -3.305 1 98 123 ALA B N 1
ATOM 5621 C CA . ALA B 1 123 ? -19.625 24.188 -3.932 1 98 123 ALA B CA 1
ATOM 5622 C C . ALA B 1 123 ? -19.812 25.188 -5.078 1 98 123 ALA B C 1
ATOM 5624 O O . ALA B 1 123 ? -20.25 24.812 -6.164 1 98 123 ALA B O 1
ATOM 5625 N N . HIS B 1 124 ? -19.438 26.406 -4.84 1 97.56 124 HIS B N 1
ATOM 5626 C CA . HIS B 1 124 ? -19.578 27.469 -5.836 1 97.56 124 HIS B CA 1
ATOM 5627 C C . HIS B 1 124 ? -18.734 27.172 -7.078 1 97.56 124 HIS B C 1
ATOM 5629 O O . HIS B 1 124 ? -19.25 27.234 -8.203 1 97.56 124 HIS B O 1
ATOM 5635 N N . GLN B 1 125 ? -17.469 26.844 -6.887 1 96.94 125 GLN B N 1
ATOM 5636 C CA . GLN B 1 125 ? -16.562 26.578 -8.008 1 96.94 125 GLN B CA 1
ATOM 5637 C C . GLN B 1 125 ? -16.984 25.328 -8.758 1 96.94 125 GLN B C 1
ATOM 5639 O O . GLN B 1 125 ? -16.812 25.234 -9.977 1 96.94 125 GLN B O 1
ATOM 5644 N N . THR B 1 126 ? -17.484 24.344 -8.055 1 97.56 126 THR B N 1
ATOM 5645 C CA . THR B 1 126 ? -17.969 23.109 -8.68 1 97.56 126 THR B CA 1
ATOM 5646 C C . THR B 1 126 ? -19.172 23.406 -9.586 1 97.56 126 THR B C 1
ATOM 5648 O O . THR B 1 126 ? -19.234 22.906 -10.711 1 97.56 126 THR B O 1
ATOM 5651 N N . ASN B 1 127 ? -20.078 24.188 -9.047 1 97.56 127 ASN B N 1
ATOM 5652 C CA . ASN B 1 127 ? -21.234 24.578 -9.844 1 97.56 127 ASN B CA 1
ATOM 5653 C C . ASN B 1 127 ? -20.828 25.406 -11.062 1 97.56 127 ASN B C 1
ATOM 5655 O O . ASN B 1 127 ? -21.375 25.234 -12.148 1 97.56 127 ASN B O 1
ATOM 5659 N N . LEU B 1 128 ? -19.891 26.281 -10.891 1 96.5 128 LEU B N 1
ATOM 5660 C CA . LEU B 1 128 ? -19.375 27.078 -12 1 96.5 128 LEU B CA 1
ATOM 5661 C C . LEU B 1 128 ? -18.781 26.172 -13.078 1 96.5 128 LEU B C 1
ATOM 5663 O O . LEU B 1 128 ? -19.062 26.344 -14.266 1 96.5 128 LEU B O 1
ATOM 5667 N N . TYR B 1 129 ? -18 25.312 -12.703 1 95.25 129 TYR B N 1
ATOM 5668 C CA . TYR B 1 129 ? -17.375 24.391 -13.648 1 95.25 129 TYR B CA 1
ATOM 5669 C C . TYR B 1 129 ? -18.422 23.531 -14.352 1 95.25 129 TYR B C 1
ATOM 5671 O O . TYR B 1 129 ? -18.328 23.312 -15.562 1 95.25 129 TYR B O 1
ATOM 5679 N N . ALA B 1 130 ? -19.359 23 -13.555 1 95.88 130 ALA B N 1
ATOM 5680 C CA . ALA B 1 130 ? -20.422 22.203 -14.148 1 95.88 130 ALA B CA 1
ATOM 5681 C C . ALA B 1 130 ? -21.156 22.984 -15.234 1 95.88 130 ALA B C 1
ATOM 5683 O O . ALA B 1 130 ? -21.438 22.453 -16.312 1 95.88 130 ALA B O 1
ATOM 5684 N N . ALA B 1 131 ? -21.422 24.203 -14.922 1 94.38 131 ALA B N 1
ATOM 5685 C CA . ALA B 1 131 ? -22.094 25.062 -15.898 1 94.38 131 ALA B CA 1
ATOM 5686 C C . ALA B 1 131 ? -21.25 25.219 -17.156 1 94.38 131 ALA B C 1
ATOM 5688 O O . ALA B 1 131 ? -21.781 25.172 -18.281 1 94.38 131 ALA B O 1
ATOM 5689 N N . GLN B 1 132 ? -20 25.375 -17.031 1 92.25 132 GLN B N 1
ATOM 5690 C CA . GLN B 1 132 ? -19.078 25.5 -18.156 1 92.25 132 GLN B CA 1
ATOM 5691 C C . GLN B 1 132 ? -19.047 24.234 -19 1 92.25 132 GLN B C 1
ATOM 5693 O O . GLN B 1 132 ? -19.078 24.281 -20.234 1 92.25 132 GLN B O 1
ATOM 5698 N N . VAL B 1 133 ? -19 23.094 -18.328 1 93.38 133 VAL B N 1
ATOM 5699 C CA . VAL B 1 133 ? -18.938 21.812 -19 1 93.38 133 VAL B CA 1
ATOM 5700 C C . VAL B 1 133 ? -20.25 21.547 -19.734 1 93.38 133 VAL B C 1
ATOM 5702 O O . VAL B 1 133 ? -20.234 21.109 -20.891 1 93.38 133 VAL B O 1
ATOM 5705 N N . LEU B 1 134 ? -21.359 21.844 -19.047 1 92.75 134 LEU B N 1
ATOM 5706 C CA . LEU B 1 134 ? -22.688 21.578 -19.609 1 92.75 134 LEU B CA 1
ATOM 5707 C C . LEU B 1 134 ? -22.938 22.469 -20.828 1 92.75 134 LEU B C 1
ATOM 5709 O O . LEU B 1 134 ? -23.719 22.109 -21.719 1 92.75 134 LEU B O 1
ATOM 5713 N N . SER B 1 135 ? -22.328 23.562 -20.891 1 90.75 135 SER B N 1
ATOM 5714 C CA . SER B 1 135 ? -22.469 24.469 -22.031 1 90.75 135 SER B CA 1
ATOM 5715 C C . SER B 1 135 ? -21.719 23.938 -23.25 1 90.75 135 SER B C 1
ATOM 5717 O O . SER B 1 135 ? -22.062 24.234 -24.391 1 90.75 135 SER B O 1
ATOM 5719 N N . GLN B 1 136 ? -20.703 23.125 -23.031 1 89.38 136 GLN B N 1
ATOM 5720 C CA . GLN B 1 136 ? -19.828 22.641 -24.109 1 89.38 136 GLN B CA 1
ATOM 5721 C C . GLN B 1 136 ? -20.234 21.234 -24.547 1 89.38 136 GLN B C 1
ATOM 5723 O O . GLN B 1 136 ? -20.125 20.906 -25.734 1 89.38 136 GLN B O 1
ATOM 5728 N N . LYS B 1 137 ? -20.5 20.484 -23.578 1 87.62 137 LYS B N 1
ATOM 5729 C CA . LYS B 1 137 ? -20.781 19.078 -23.844 1 87.62 137 LYS B CA 1
ATOM 5730 C C . LYS B 1 137 ? -22.172 18.688 -23.344 1 87.62 137 LYS B C 1
ATOM 5732 O O . LYS B 1 137 ? -22.609 19.156 -22.281 1 87.62 137 LYS B O 1
ATOM 5737 N N . ARG B 1 138 ? -22.906 17.891 -24.234 1 83.81 138 ARG B N 1
ATOM 5738 C CA . ARG B 1 138 ? -24.219 17.375 -23.828 1 83.81 138 ARG B CA 1
ATOM 5739 C C . ARG B 1 138 ? -24.234 15.852 -23.844 1 83.81 138 ARG B C 1
ATOM 5741 O O . ARG B 1 138 ? -23.641 15.227 -24.719 1 83.81 138 ARG B O 1
ATOM 5748 N N . SER B 1 139 ? -24.594 15.25 -22.672 1 87.5 139 SER B N 1
ATOM 5749 C CA . SER B 1 139 ? -24.812 13.812 -22.562 1 87.5 139 SER B CA 1
ATOM 5750 C C . SER B 1 139 ? -25.953 13.508 -21.594 1 87.5 139 SER B C 1
ATOM 5752 O O . SER B 1 139 ? -26.312 14.344 -20.766 1 87.5 139 SER B O 1
ATOM 5754 N N . SER B 1 140 ? -26.547 12.32 -21.781 1 87.44 140 SER B N 1
ATOM 5755 C CA . SER B 1 140 ? -27.656 11.906 -20.906 1 87.44 140 SER B CA 1
ATOM 5756 C C . SER B 1 140 ? -27.219 11.914 -19.453 1 87.44 140 SER B C 1
ATOM 5758 O O . SER B 1 140 ? -28 12.305 -18.578 1 87.44 140 SER B O 1
ATOM 5760 N N . ARG B 1 141 ? -26.031 11.633 -19.203 1 88.94 141 ARG B N 1
ATOM 5761 C CA . ARG B 1 141 ? -25.5 11.578 -17.859 1 88.94 141 ARG B CA 1
ATOM 5762 C C . ARG B 1 141 ? -25.266 12.977 -17.297 1 88.94 141 ARG B C 1
ATOM 5764 O O . ARG B 1 141 ? -25.656 13.273 -16.156 1 88.94 141 ARG B O 1
ATOM 5771 N N . LEU B 1 142 ? -24.734 13.859 -18.062 1 91 142 LEU B N 1
ATOM 5772 C CA . LEU B 1 142 ? -24.406 15.211 -17.625 1 91 142 LEU B CA 1
ATOM 5773 C C . LEU B 1 142 ? -25.656 16.031 -17.391 1 91 142 LEU B C 1
ATOM 5775 O O . LEU B 1 142 ? -25.672 16.922 -16.531 1 91 142 LEU B O 1
ATOM 5779 N N . ASN B 1 143 ? -26.672 15.664 -18.094 1 89.62 143 ASN B N 1
ATOM 5780 C CA . ASN B 1 143 ? -27.906 16.422 -18 1 89.62 143 ASN B CA 1
ATOM 5781 C C . ASN B 1 143 ? -28.609 16.188 -16.656 1 89.62 143 ASN B C 1
ATOM 5783 O O . ASN B 1 143 ? -29.516 16.922 -16.297 1 89.62 143 ASN B O 1
ATOM 5787 N N . GLN B 1 144 ? -28.109 15.242 -15.938 1 92.19 144 GLN B N 1
ATOM 5788 C CA . GLN B 1 144 ? -28.672 14.945 -14.625 1 92.19 144 GLN B CA 1
ATOM 5789 C C . GLN B 1 144 ? -28.078 15.859 -13.555 1 92.19 144 GLN B C 1
ATOM 5791 O O . GLN B 1 144 ? -28.5 15.805 -12.391 1 92.19 144 GLN B O 1
ATOM 5796 N N . TRP B 1 145 ? -27.281 16.766 -13.953 1 95.44 145 TRP B N 1
ATOM 5797 C CA . TRP B 1 145 ? -26.594 17.625 -12.984 1 95.44 145 TRP B CA 1
ATOM 5798 C C . TRP B 1 145 ? -27.578 18.562 -12.297 1 95.44 145 TRP B C 1
ATOM 5800 O O . TRP B 1 145 ? -28.406 19.188 -12.945 1 95.44 145 TRP B O 1
ATOM 5810 N N . VAL B 1 146 ? -27.5 18.594 -10.992 1 95.69 146 VAL B N 1
ATOM 5811 C CA . VAL B 1 146 ? -28.156 19.562 -10.133 1 95.69 146 VAL B CA 1
ATOM 5812 C C . VAL B 1 146 ? -27.109 20.312 -9.312 1 95.69 146 VAL B C 1
ATOM 5814 O O . VAL B 1 146 ? -26.172 19.703 -8.773 1 95.69 146 VAL B O 1
ATOM 5817 N N . PRO B 1 147 ? -27.25 21.688 -9.297 1 96.75 147 PRO B N 1
ATOM 5818 C CA . PRO B 1 147 ? -26.25 22.422 -8.516 1 96.75 147 PRO B CA 1
ATOM 5819 C C . PRO B 1 147 ? -26.094 21.875 -7.102 1 96.75 147 PRO B C 1
ATOM 5821 O O . PRO B 1 147 ? -27.078 21.5 -6.461 1 96.75 147 PRO B O 1
ATOM 5824 N N . THR B 1 148 ? -24.859 21.781 -6.75 1 97.62 148 THR B N 1
ATOM 5825 C CA . THR B 1 148 ? -24.547 21.219 -5.438 1 97.62 148 THR B CA 1
ATOM 5826 C C . THR B 1 148 ? -24.516 22.328 -4.379 1 97.62 148 THR B C 1
ATOM 5828 O O . THR B 1 148 ? -24.594 23.516 -4.707 1 97.62 148 THR B O 1
ATOM 5831 N N . THR B 1 149 ? -24.5 21.969 -3.096 1 97.69 149 THR B N 1
ATOM 5832 C CA . THR B 1 149 ? -24.453 22.859 -1.942 1 97.69 149 THR B CA 1
ATOM 5833 C C . THR B 1 149 ? -23.297 22.5 -1.026 1 97.69 149 THR B C 1
ATOM 5835 O O . THR B 1 149 ? -22.656 21.453 -1.192 1 97.69 149 THR B O 1
ATOM 5838 N N . LYS B 1 150 ? -23 23.438 -0.168 1 97.25 150 LYS B N 1
ATOM 5839 C CA . LYS B 1 150 ? -21.938 23.172 0.788 1 97.25 150 LYS B CA 1
ATOM 5840 C C . LYS B 1 150 ? -22.203 21.922 1.598 1 97.25 150 LYS B C 1
ATOM 5842 O O . LYS B 1 150 ? -21.281 21.156 1.903 1 97.25 150 LYS B O 1
ATOM 5847 N N . ASN B 1 151 ? -23.469 21.641 1.913 1 97.38 151 ASN B N 1
ATOM 5848 C CA . ASN B 1 151 ? -23.812 20.469 2.709 1 97.38 151 ASN B CA 1
ATOM 5849 C C . ASN B 1 151 ? -23.672 19.188 1.902 1 97.38 151 ASN B C 1
ATOM 5851 O O . ASN B 1 151 ? -23.266 18.156 2.441 1 97.38 151 ASN B O 1
ATOM 5855 N N . GLU B 1 152 ? -23.984 19.234 0.628 1 97.56 152 GLU B N 1
ATOM 5856 C CA . GLU B 1 152 ? -23.781 18.047 -0.208 1 97.56 152 GLU B CA 1
ATOM 5857 C C . GLU B 1 152 ? -22.297 17.75 -0.382 1 97.56 152 GLU B C 1
ATOM 5859 O O . GLU B 1 152 ? -21.906 16.578 -0.438 1 97.56 152 GLU B O 1
ATOM 5864 N N . ILE B 1 153 ? -21.5 18.828 -0.458 1 98.25 153 ILE B N 1
ATOM 5865 C CA . ILE B 1 153 ? -20.062 18.641 -0.534 1 98.25 153 ILE B CA 1
ATOM 5866 C C . ILE B 1 153 ? -19.547 17.984 0.75 1 98.25 153 ILE B C 1
ATOM 5868 O O . ILE B 1 153 ? -18.688 17.109 0.707 1 98.25 153 ILE B O 1
ATOM 5872 N N . LYS B 1 154 ? -20.109 18.391 1.861 1 98.06 154 LYS B N 1
ATOM 5873 C CA . LYS B 1 154 ? -19.766 17.766 3.129 1 98.06 154 LYS B CA 1
ATOM 5874 C C . LYS B 1 154 ? -20.094 16.266 3.113 1 98.06 154 LYS B C 1
ATOM 5876 O O . LYS B 1 154 ? -19.297 15.445 3.549 1 98.06 154 LYS B O 1
ATOM 5881 N N . ARG B 1 155 ? -21.266 15.93 2.598 1 97.94 155 ARG B N 1
ATOM 5882 C CA . ARG B 1 155 ? -21.656 14.523 2.504 1 97.94 155 ARG B CA 1
ATOM 5883 C C . ARG B 1 155 ? -20.719 13.758 1.58 1 97.94 155 ARG B C 1
ATOM 5885 O O . ARG B 1 155 ? -20.344 12.617 1.872 1 97.94 155 ARG B O 1
ATOM 5892 N N . LEU B 1 156 ? -20.328 14.414 0.484 1 97.62 156 LEU B N 1
ATOM 5893 C CA . LEU B 1 156 ? -19.359 13.797 -0.42 1 97.62 156 LEU B CA 1
ATOM 5894 C C . LEU B 1 156 ? -18.047 13.516 0.301 1 97.62 156 LEU B C 1
ATOM 5896 O O . LEU B 1 156 ? -17.5 12.414 0.194 1 97.62 156 LEU B O 1
ATOM 5900 N N . PHE B 1 157 ? -17.562 14.508 1.047 1 97.62 157 PHE B N 1
ATOM 5901 C CA . PHE B 1 157 ? -16.312 14.352 1.787 1 97.62 157 PHE B CA 1
ATOM 5902 C C . PHE B 1 157 ? -16.438 13.266 2.846 1 97.62 157 PHE B C 1
ATOM 5904 O O . PHE B 1 157 ? -15.508 12.477 3.047 1 97.62 157 PHE B O 1
ATOM 5911 N N . GLY B 1 158 ? -17.609 13.219 3.516 1 96.94 158 GLY B N 1
ATOM 5912 C CA . GLY B 1 158 ? -17.859 12.141 4.457 1 96.94 158 GLY B CA 1
ATOM 5913 C C . GLY B 1 158 ? -17.75 10.766 3.834 1 96.94 158 GLY B C 1
ATOM 5914 O O . GLY B 1 158 ? -17.125 9.867 4.406 1 96.94 158 GLY B O 1
ATOM 5915 N N . LEU B 1 159 ? -18.281 10.648 2.682 1 96.19 159 LEU B N 1
ATOM 5916 C CA . LEU B 1 159 ? -18.234 9.383 1.963 1 96.19 159 LEU B CA 1
ATOM 5917 C C . LEU B 1 159 ? -16.797 9.031 1.576 1 96.19 159 LEU B C 1
ATOM 5919 O O . LEU B 1 159 ? -16.391 7.871 1.689 1 96.19 159 LEU B O 1
ATOM 5923 N N . LEU B 1 160 ? -16.094 10 1.134 1 96.25 160 LEU B N 1
ATOM 5924 C CA . LEU B 1 160 ? -14.719 9.766 0.711 1 96.25 160 LEU B CA 1
ATOM 5925 C C . LEU B 1 160 ? -13.852 9.352 1.895 1 96.25 160 LEU B C 1
ATOM 5927 O O . LEU B 1 160 ? -12.992 8.469 1.767 1 96.25 160 LEU B O 1
ATOM 5931 N N . ILE B 1 161 ? -14 9.945 3.039 1 96.25 161 ILE B N 1
ATOM 5932 C CA . ILE B 1 161 ? -13.281 9.539 4.242 1 96.25 161 ILE B CA 1
ATOM 5933 C C . ILE B 1 161 ? -13.703 8.133 4.645 1 96.25 161 ILE B C 1
ATOM 5935 O O . ILE B 1 161 ? -12.867 7.324 5.07 1 96.25 161 ILE B O 1
ATOM 5939 N N . TRP B 1 162 ? -14.984 7.879 4.508 1 96.25 162 TRP B N 1
ATOM 5940 C CA . TRP B 1 162 ? -15.5 6.551 4.828 1 96.25 162 TRP B CA 1
ATOM 5941 C C . TRP B 1 162 ? -14.828 5.484 3.965 1 96.25 162 TRP B C 1
ATOM 5943 O O . TRP B 1 162 ? -14.523 4.391 4.441 1 96.25 162 TRP B O 1
ATOM 5953 N N . MET B 1 163 ? -14.594 5.766 2.74 1 94.31 163 MET B N 1
ATOM 5954 C CA . MET B 1 163 ? -13.977 4.828 1.812 1 94.31 163 MET B CA 1
ATOM 5955 C C . MET B 1 163 ? -12.539 4.516 2.234 1 94.31 163 MET B C 1
ATOM 5957 O O . MET B 1 163 ? -11.953 3.533 1.776 1 94.31 163 MET B O 1
ATOM 5961 N N . ASP B 1 164 ? -11.969 5.316 3.08 1 91.44 164 ASP B N 1
ATOM 5962 C CA . ASP B 1 164 ? -10.664 5.027 3.67 1 91.44 164 ASP B CA 1
ATOM 5963 C C . ASP B 1 164 ? -10.789 4.008 4.797 1 91.44 164 ASP B C 1
ATOM 5965 O O . ASP B 1 164 ? -9.805 3.357 5.164 1 91.44 164 ASP B O 1
ATOM 5969 N N . LEU B 1 165 ? -11.938 3.971 5.379 1 93.19 165 LEU B N 1
ATOM 5970 C CA . LEU B 1 165 ? -12.188 3.029 6.465 1 93.19 165 LEU B CA 1
ATOM 5971 C C . LEU B 1 165 ? -12.625 1.673 5.918 1 93.19 165 LEU B C 1
ATOM 5973 O O . LEU B 1 165 ? -12.195 0.631 6.422 1 93.19 165 LEU B O 1
ATOM 5977 N N . VAL B 1 166 ? -13.484 1.712 4.922 1 94.5 166 VAL B N 1
ATOM 5978 C CA . VAL B 1 166 ? -13.961 0.525 4.215 1 94.5 166 VAL B CA 1
ATOM 5979 C C . VAL B 1 166 ? -13.492 0.57 2.76 1 94.5 166 VAL B C 1
ATOM 5981 O O . VAL B 1 166 ? -14.062 1.304 1.945 1 94.5 166 VAL B O 1
ATOM 5984 N N . LYS B 1 167 ? -12.617 -0.263 2.422 1 91.88 167 LYS B N 1
ATOM 5985 C CA . LYS B 1 167 ? -12 -0.177 1.102 1 91.88 167 LYS B CA 1
ATOM 5986 C C . LYS B 1 167 ? -12.469 -1.31 0.196 1 91.88 167 LYS B C 1
ATOM 5988 O O . LYS B 1 167 ? -12.453 -2.477 0.592 1 91.88 167 LYS B O 1
ATOM 5993 N N . LEU B 1 168 ? -12.945 -0.951 -0.93 1 92.12 168 LEU B N 1
ATOM 5994 C CA . LEU B 1 168 ? -13.312 -1.888 -1.985 1 92.12 168 LEU B CA 1
ATOM 5995 C C . LEU B 1 168 ? -12.414 -1.722 -3.201 1 92.12 168 LEU B C 1
ATOM 5997 O O . LEU B 1 168 ? -11.773 -0.678 -3.371 1 92.12 168 LEU B O 1
ATOM 6001 N N . PRO B 1 169 ? -12.266 -2.695 -4.051 1 87.25 169 PRO B N 1
ATOM 6002 C CA . PRO B 1 169 ? -11.312 -2.654 -5.156 1 87.25 169 PRO B CA 1
ATOM 6003 C C . PRO B 1 169 ? -11.688 -1.629 -6.227 1 87.25 169 PRO B C 1
ATOM 6005 O O . PRO B 1 169 ? -10.812 -1.115 -6.93 1 87.25 169 PRO B O 1
ATOM 6008 N N . GLN B 1 170 ? -12.984 -1.393 -6.328 1 89 170 GLN B N 1
ATOM 6009 C CA . GLN B 1 170 ? -13.453 -0.459 -7.348 1 89 170 GLN B CA 1
ATOM 6010 C C . GLN B 1 170 ? -14.555 0.448 -6.793 1 89 170 GLN B C 1
ATOM 6012 O O . GLN B 1 170 ? -15.328 0.037 -5.926 1 89 170 GLN B O 1
ATOM 6017 N N . LEU B 1 171 ? -14.648 1.613 -7.371 1 89.44 171 LEU B N 1
ATOM 6018 C CA . LEU B 1 171 ? -15.555 2.627 -6.852 1 89.44 171 LEU B CA 1
ATOM 6019 C C . LEU B 1 171 ? -17.016 2.189 -7.02 1 89.44 171 LEU B C 1
ATOM 6021 O O . LEU B 1 171 ? -17.828 2.369 -6.109 1 89.44 171 LEU B O 1
ATOM 6025 N N . HIS B 1 172 ? -17.375 1.592 -8.172 1 90.75 172 HIS B N 1
ATOM 6026 C CA . HIS B 1 172 ? -18.766 1.263 -8.453 1 90.75 172 HIS B CA 1
ATOM 6027 C C . HIS B 1 172 ? -19.266 0.165 -7.516 1 90.75 172 HIS B C 1
ATOM 6029 O O . HIS B 1 172 ? -20.469 0.015 -7.324 1 90.75 172 HIS B O 1
ATOM 6035 N N . LEU B 1 173 ? -18.375 -0.562 -6.906 1 93.69 173 LEU B N 1
ATOM 6036 C CA . LEU B 1 173 ? -18.75 -1.691 -6.055 1 93.69 173 LEU B CA 1
ATOM 6037 C C . LEU B 1 173 ? -19.359 -1.209 -4.746 1 93.69 173 LEU B C 1
ATOM 6039 O O . LEU B 1 173 ? -20.031 -1.973 -4.055 1 93.69 173 LEU B O 1
ATOM 6043 N N . TYR B 1 174 ? -19.094 0.058 -4.395 1 94.25 174 TYR B N 1
ATOM 6044 C CA . TYR B 1 174 ? -19.641 0.6 -3.162 1 94.25 174 TYR B CA 1
ATOM 6045 C C . TYR B 1 174 ? -21.172 0.646 -3.229 1 94.25 174 TYR B C 1
ATOM 6047 O O . TYR B 1 174 ? -21.844 0.702 -2.195 1 94.25 174 TYR B O 1
ATOM 6055 N N . TRP B 1 175 ? -21.75 0.628 -4.418 1 95.12 175 TRP B N 1
ATOM 6056 C CA . TRP B 1 175 ? -23.188 0.664 -4.609 1 95.12 175 TRP B CA 1
ATOM 6057 C C . TRP B 1 175 ? -23.703 -0.652 -5.191 1 95.12 175 TRP B C 1
ATOM 6059 O O . TRP B 1 175 ? -24.828 -0.726 -5.691 1 95.12 175 TRP B O 1
ATOM 6069 N N . SER B 1 176 ? -22.781 -1.685 -5.176 1 93.88 176 SER B N 1
ATOM 6070 C CA . SER B 1 176 ? -23.156 -2.994 -5.703 1 93.88 176 SER B CA 1
ATOM 6071 C C . SER B 1 176 ? -24.203 -3.666 -4.828 1 93.88 176 SER B C 1
ATOM 6073 O O . SER B 1 176 ? -24.172 -3.545 -3.602 1 93.88 176 SER B O 1
ATOM 6075 N N . LYS B 1 177 ? -25.062 -4.457 -5.453 1 90.25 177 LYS B N 1
ATOM 6076 C CA . LYS B 1 177 ? -26.078 -5.207 -4.73 1 90.25 177 LYS B CA 1
ATOM 6077 C C . LYS B 1 177 ? -25.641 -6.645 -4.469 1 90.25 177 LYS B C 1
ATOM 6079 O O . LYS B 1 177 ? -26.359 -7.426 -3.85 1 90.25 177 LYS B O 1
ATOM 6084 N N . ASP B 1 178 ? -24.438 -6.91 -4.941 1 89.94 178 ASP B N 1
ATOM 6085 C CA . ASP B 1 178 ? -23.859 -8.234 -4.711 1 89.94 178 ASP B CA 1
ATOM 6086 C C . ASP B 1 178 ? -23.594 -8.461 -3.227 1 89.94 178 ASP B C 1
ATOM 6088 O O . ASP B 1 178 ? -22.984 -7.613 -2.566 1 89.94 178 ASP B O 1
ATOM 6092 N N . SER B 1 179 ? -24 -9.594 -2.738 1 86.81 179 SER B N 1
ATOM 6093 C CA . SER B 1 179 ? -23.891 -9.914 -1.317 1 86.81 179 SER B CA 1
ATOM 6094 C C . SER B 1 179 ? -22.438 -9.844 -0.842 1 86.81 179 SER B C 1
ATOM 6096 O O . SER B 1 179 ? -22.188 -9.625 0.343 1 86.81 179 SER B O 1
ATOM 6098 N N . ILE B 1 180 ? -21.516 -9.953 -1.756 1 90.62 180 ILE B N 1
ATOM 6099 C CA . ILE B 1 180 ? -20.094 -9.953 -1.424 1 90.62 180 ILE B CA 1
ATOM 6100 C C . ILE B 1 180 ? -19.641 -8.531 -1.126 1 90.62 180 ILE B C 1
ATOM 6102 O O . ILE B 1 180 ? -18.75 -8.328 -0.3 1 90.62 180 ILE B O 1
ATOM 6106 N N . TYR B 1 181 ? -20.234 -7.57 -1.813 1 92.38 181 TYR B N 1
ATOM 6107 C CA . TYR B 1 181 ? -19.734 -6.203 -1.732 1 92.38 181 TYR B CA 1
ATOM 6108 C C . TYR B 1 181 ? -20.75 -5.293 -1.043 1 92.38 181 TYR B C 1
ATOM 6110 O O . TYR B 1 181 ? -20.453 -4.129 -0.765 1 92.38 181 TYR B O 1
ATOM 6118 N N . THR B 1 182 ? -21.906 -5.754 -0.812 1 87.44 182 THR B N 1
ATOM 6119 C CA . THR B 1 182 ? -23.016 -4.887 -0.426 1 87.44 182 THR B CA 1
ATOM 6120 C C . THR B 1 182 ? -22.656 -4.055 0.798 1 87.44 182 THR B C 1
ATOM 6122 O O . THR B 1 182 ? -22.188 -4.59 1.802 1 87.44 182 THR B O 1
ATOM 6125 N N . GLN B 1 183 ? -22.797 -2.742 0.668 1 86.62 183 GLN B N 1
ATOM 6126 C CA . GLN B 1 183 ? -22.625 -1.744 1.718 1 86.62 183 GLN B CA 1
ATOM 6127 C C . GLN B 1 183 ? -23.891 -0.912 1.898 1 86.62 183 GLN B C 1
ATOM 6129 O O . GLN B 1 183 ? -24.406 -0.349 0.934 1 86.62 183 GLN B O 1
ATOM 6134 N N . SER B 1 184 ? -24.375 -0.732 3.055 1 87.56 184 SER B N 1
ATOM 6135 C CA . SER B 1 184 ? -25.594 0.036 3.277 1 87.56 184 SER B CA 1
ATOM 6136 C C . SER B 1 184 ? -25.297 1.521 3.438 1 87.56 184 SER B C 1
ATOM 6138 O O . SER B 1 184 ? -26.094 2.371 3.033 1 87.56 184 SER B O 1
ATOM 6140 N N . PHE B 1 185 ? -24.188 1.91 3.855 1 91.94 185 PHE B N 1
ATOM 6141 C CA . PHE B 1 185 ? -23.859 3.275 4.254 1 91.94 185 PHE B CA 1
ATOM 6142 C C . PHE B 1 185 ? -23.812 4.195 3.041 1 91.94 185 PHE B C 1
ATOM 6144 O O . PHE B 1 185 ? -24.516 5.203 2.988 1 91.94 185 PHE B O 1
ATOM 6151 N N . PRO B 1 186 ? -23.031 3.852 1.992 1 92.44 186 PRO B N 1
ATOM 6152 C CA . PRO B 1 186 ? -22.969 4.773 0.857 1 92.44 186 PRO B CA 1
ATOM 6153 C C . PRO B 1 186 ? -24.328 4.996 0.194 1 92.44 186 PRO B C 1
ATOM 6155 O O . PRO B 1 186 ? -24.625 6.105 -0.247 1 92.44 186 PRO B O 1
ATOM 6158 N N . GLN B 1 187 ? -25.094 3.979 0.142 1 89.94 187 GLN B N 1
ATOM 6159 C CA . GLN B 1 187 ? -26.391 4.047 -0.511 1 89.94 187 GLN B CA 1
ATOM 6160 C C . GLN B 1 187 ? -27.328 4.992 0.232 1 89.94 187 GLN B C 1
ATOM 6162 O O . GLN B 1 187 ? -28.203 5.609 -0.377 1 89.94 187 GLN B O 1
ATOM 6167 N N . SER B 1 188 ? -27.156 5.078 1.5 1 91.44 188 SER B N 1
ATOM 6168 C CA . SER B 1 188 ? -28 5.93 2.326 1 91.44 188 SER B CA 1
ATOM 6169 C C . SER B 1 188 ? -27.594 7.395 2.197 1 91.44 188 SER B C 1
ATOM 6171 O O . SER B 1 188 ? -28.359 8.289 2.57 1 91.44 188 SER B O 1
ATOM 6173 N N . ILE B 1 189 ? -26.5 7.75 1.647 1 94.56 189 ILE B N 1
ATOM 6174 C CA . ILE B 1 189 ? -25.984 9.117 1.604 1 94.56 189 ILE B CA 1
ATOM 6175 C C . ILE B 1 189 ? -26.312 9.742 0.25 1 94.56 189 ILE B C 1
ATOM 6177 O O . ILE B 1 189 ? -26.828 10.859 0.186 1 94.56 189 ILE B O 1
ATOM 6181 N N . MET B 1 190 ? -26 9.047 -0.845 1 94.88 190 MET B N 1
ATOM 6182 C CA . MET B 1 190 ? -26.328 9.523 -2.188 1 94.88 190 MET B CA 1
ATOM 6183 C C . MET B 1 190 ? -26.234 8.391 -3.205 1 94.88 190 MET B C 1
ATOM 6185 O O . MET B 1 190 ? -25.641 7.344 -2.92 1 94.88 190 MET B O 1
ATOM 6189 N N . SER B 1 191 ? -26.812 8.594 -4.363 1 95.44 191 SER B N 1
ATOM 6190 C CA . SER B 1 191 ? -26.781 7.586 -5.418 1 95.44 191 SER B CA 1
ATOM 6191 C C . SER B 1 191 ? -25.391 7.508 -6.07 1 95.44 191 SER B C 1
ATOM 6193 O O . SER B 1 191 ? -24.609 8.461 -5.992 1 95.44 191 SER B O 1
ATOM 6195 N N . GLN B 1 192 ? -25.078 6.359 -6.703 1 95.19 192 GLN B N 1
ATOM 6196 C CA . GLN B 1 192 ? -23.812 6.172 -7.426 1 95.19 192 GLN B CA 1
ATOM 6197 C C . GLN B 1 192 ? -23.641 7.227 -8.508 1 95.19 192 GLN B C 1
ATOM 6199 O O . GLN B 1 192 ? -22.562 7.812 -8.648 1 95.19 192 GLN B O 1
ATOM 6204 N N . SER B 1 193 ? -24.688 7.453 -9.234 1 94.88 193 SER B N 1
ATOM 6205 C CA . SER B 1 193 ? -24.625 8.406 -10.336 1 94.88 193 SER B CA 1
ATOM 6206 C C . SER B 1 193 ? -24.297 9.812 -9.836 1 94.88 193 SER B C 1
ATOM 6208 O O . SER B 1 193 ? -23.484 10.508 -10.43 1 94.88 193 SER B O 1
ATOM 6210 N N . ARG B 1 194 ? -24.969 10.219 -8.773 1 96.12 194 ARG B N 1
ATOM 6211 C CA . ARG B 1 194 ? -24.719 11.547 -8.227 1 96.12 194 ARG B CA 1
ATOM 6212 C C . ARG B 1 194 ? -23.297 11.656 -7.699 1 96.12 194 ARG B C 1
ATOM 6214 O O . ARG B 1 194 ? -22.625 12.672 -7.918 1 96.12 194 ARG B O 1
ATOM 6221 N N . PHE B 1 195 ? -22.875 10.617 -7.027 1 95.62 195 PHE B N 1
ATOM 6222 C CA . PHE B 1 195 ? -21.516 10.578 -6.512 1 95.62 195 PHE B CA 1
ATOM 6223 C C . PHE B 1 195 ? -20.5 10.789 -7.633 1 95.62 195 PHE B C 1
ATOM 6225 O O . PHE B 1 195 ? -19.609 11.633 -7.523 1 95.62 195 PHE B O 1
ATOM 6232 N N . GLU B 1 196 ? -20.625 10.039 -8.688 1 94.19 196 GLU B N 1
ATOM 6233 C CA . GLU B 1 196 ? -19.703 10.086 -9.812 1 94.19 196 GLU B CA 1
ATOM 6234 C C . GLU B 1 196 ? -19.75 11.453 -10.5 1 94.19 196 GLU B C 1
ATOM 6236 O O . GLU B 1 196 ? -18.719 11.977 -10.93 1 94.19 196 GLU B O 1
ATOM 6241 N N . LEU B 1 197 ? -20.922 11.977 -10.609 1 95.44 197 LEU B N 1
ATOM 6242 C CA . LEU B 1 197 ? -21.078 13.297 -11.219 1 95.44 197 LEU B CA 1
ATOM 6243 C C . LEU B 1 197 ? -20.391 14.359 -10.367 1 95.44 197 LEU B C 1
ATOM 6245 O O . LEU B 1 197 ? -19.719 15.25 -10.906 1 95.44 197 LEU B O 1
ATOM 6249 N N . LEU B 1 198 ? -20.594 14.289 -9.062 1 96.62 198 LEU B N 1
ATOM 6250 C CA . LEU B 1 198 ? -19.953 15.242 -8.156 1 96.62 198 LEU B CA 1
ATOM 6251 C C . LEU B 1 198 ? -18.438 15.148 -8.258 1 96.62 198 LEU B C 1
ATOM 6253 O O . LEU B 1 198 ? -17.75 16.172 -8.305 1 96.62 198 LEU B O 1
ATOM 6257 N N . LEU B 1 199 ? -17.938 13.914 -8.32 1 94.81 199 LEU B N 1
ATOM 6258 C CA . LEU B 1 199 ? -16.5 13.727 -8.438 1 94.81 199 LEU B CA 1
ATOM 6259 C C . LEU B 1 199 ? -15.977 14.289 -9.758 1 94.81 199 LEU B C 1
ATOM 6261 O O . LEU B 1 199 ? -14.898 14.883 -9.797 1 94.81 199 LEU B O 1
ATOM 6265 N N . GLN B 1 200 ? -16.719 14.148 -10.75 1 93.69 200 GLN B N 1
ATOM 6266 C CA . GLN B 1 200 ? -16.328 14.625 -12.07 1 93.69 200 GLN B CA 1
ATOM 6267 C C . GLN B 1 200 ? -16.297 16.141 -12.117 1 93.69 200 GLN B C 1
ATOM 6269 O O . GLN B 1 200 ? -15.375 16.734 -12.695 1 93.69 200 GLN B O 1
ATOM 6274 N N . MET B 1 201 ? -17.281 16.766 -11.477 1 95.94 201 MET B N 1
ATOM 6275 C CA . MET B 1 201 ? -17.453 18.219 -11.617 1 95.94 201 MET B CA 1
ATOM 6276 C C . MET B 1 201 ? -16.703 18.953 -10.508 1 95.94 201 MET B C 1
ATOM 6278 O O . MET B 1 201 ? -16.562 20.172 -10.555 1 95.94 201 MET B O 1
ATOM 6282 N N . LEU B 1 202 ? -16.234 18.25 -9.516 1 96.56 202 LEU B N 1
ATOM 6283 C CA . LEU B 1 202 ? -15.586 18.875 -8.367 1 96.56 202 LEU B CA 1
ATOM 6284 C C . LEU B 1 202 ? -14.469 19.812 -8.812 1 96.56 202 LEU B C 1
ATOM 6286 O O . LEU B 1 202 ? -13.609 19.422 -9.609 1 96.56 202 LEU B O 1
ATOM 6290 N N . HIS B 1 203 ? -14.492 21 -8.336 1 95.81 203 HIS B N 1
ATOM 6291 C CA . HIS B 1 203 ? -13.523 22.016 -8.719 1 95.81 203 HIS B CA 1
ATOM 6292 C C . HIS B 1 203 ? -13.266 22.984 -7.566 1 95.81 203 HIS B C 1
ATOM 6294 O O . HIS B 1 203 ? -14.102 23.141 -6.676 1 95.81 203 HIS B O 1
ATOM 6300 N N . PHE B 1 204 ? -12.156 23.688 -7.66 1 95.19 204 PHE B N 1
ATOM 6301 C CA . PHE B 1 204 ? -11.734 24.469 -6.504 1 95.19 204 PHE B CA 1
ATOM 6302 C C . PHE B 1 204 ? -11.461 25.906 -6.902 1 95.19 204 PHE B C 1
ATOM 6304 O O . PHE B 1 204 ? -11.305 26.781 -6.043 1 95.19 204 PHE B O 1
ATOM 6311 N N . THR B 1 205 ? -11.266 26.172 -8.18 1 91.5 205 THR B N 1
ATOM 6312 C CA . THR B 1 205 ? -11 27.5 -8.688 1 91.5 205 THR B CA 1
ATOM 6313 C C . THR B 1 205 ? -11.648 27.703 -10.062 1 91.5 205 THR B C 1
ATOM 6315 O O . THR B 1 205 ? -12 26.719 -10.727 1 91.5 205 THR B O 1
ATOM 6318 N N . ASN B 1 206 ? -11.805 28.922 -10.344 1 87.12 206 ASN B N 1
ATOM 6319 C CA . ASN B 1 206 ? -12.297 29.25 -11.68 1 87.12 206 ASN B CA 1
ATOM 6320 C C . ASN B 1 206 ? -11.227 29.031 -12.742 1 87.12 206 ASN B C 1
ATOM 6322 O O . ASN B 1 206 ? -10.164 29.656 -12.711 1 87.12 206 ASN B O 1
ATOM 6326 N N . ASN B 1 207 ? -11.477 28.156 -13.672 1 81.25 207 ASN B N 1
ATOM 6327 C CA . ASN B 1 207 ? -10.523 27.812 -14.727 1 81.25 207 ASN B CA 1
ATOM 6328 C C . ASN B 1 207 ? -10.188 29.031 -15.594 1 81.25 207 ASN B C 1
ATOM 6330 O O . ASN B 1 207 ? -9.148 29.047 -16.25 1 81.25 207 ASN B O 1
ATOM 6334 N N . GLU B 1 208 ? -11.055 29.875 -15.633 1 77.12 208 GLU B N 1
ATOM 6335 C CA . GLU B 1 208 ? -10.844 31.047 -16.484 1 77.12 208 GLU B CA 1
ATOM 6336 C C . GLU B 1 208 ? -9.742 31.938 -15.93 1 77.12 208 GLU B C 1
ATOM 6338 O O . GLU B 1 208 ? -9.172 32.75 -16.656 1 77.12 208 GLU B O 1
ATOM 6343 N N . ASN B 1 209 ? -9.391 31.703 -14.742 1 68.69 209 ASN B N 1
ATOM 6344 C CA . ASN B 1 209 ? -8.336 32.5 -14.117 1 68.69 209 ASN B CA 1
ATOM 6345 C C . ASN B 1 209 ? -6.961 31.891 -14.344 1 68.69 209 ASN B C 1
ATOM 6347 O O . ASN B 1 209 ? -5.957 32.406 -13.852 1 68.69 209 ASN B O 1
ATOM 6351 N N . ALA B 1 210 ? -6.754 30.609 -14.922 1 64.06 210 ALA B N 1
ATOM 6352 C CA . ALA B 1 210 ? -5.535 29.828 -15.125 1 64.06 210 ALA B CA 1
ATOM 6353 C C . ALA B 1 210 ? -4.457 30.672 -15.805 1 64.06 210 ALA B C 1
ATOM 6355 O O . ALA B 1 210 ? -3.275 30.562 -15.469 1 64.06 210 ALA B O 1
ATOM 6356 N N . ASN B 1 211 ? -4.797 31.328 -16.969 1 55.81 211 ASN B N 1
ATOM 6357 C CA . ASN B 1 211 ? -3.836 32.031 -17.812 1 55.81 211 ASN B CA 1
ATOM 6358 C C . ASN B 1 211 ? -3.086 33.094 -17.047 1 55.81 211 ASN B C 1
ATOM 6360 O O . ASN B 1 211 ? -1.966 33.469 -17.406 1 55.81 211 ASN B O 1
ATOM 6364 N N . LEU B 1 212 ? -3.531 33.406 -15.961 1 51.72 212 LEU B N 1
ATOM 6365 C CA . LEU B 1 212 ? -2.955 34.625 -15.367 1 51.72 212 LEU B CA 1
ATOM 6366 C C . LEU B 1 212 ? -1.787 34.25 -14.453 1 51.72 212 LEU B C 1
ATOM 6368 O O . LEU B 1 212 ? -0.88 35.062 -14.258 1 51.72 212 LEU B O 1
ATOM 6372 N N . LEU B 1 213 ? -1.683 33 -13.945 1 53.66 213 LEU B N 1
ATOM 6373 C CA . LEU B 1 213 ? -0.728 32.875 -12.852 1 53.66 213 LEU B CA 1
ATOM 6374 C C . LEU B 1 213 ? 0.397 31.906 -13.227 1 53.66 213 LEU B C 1
ATOM 6376 O O . LEU B 1 213 ? 1.421 31.844 -12.539 1 53.66 213 LEU B O 1
ATOM 6380 N N . ASN B 1 214 ? 0.599 31.562 -14.508 1 56.53 214 ASN B N 1
ATOM 6381 C CA . ASN B 1 214 ? 1.646 30.609 -14.875 1 56.53 214 ASN B CA 1
ATOM 6382 C C . ASN B 1 214 ? 1.923 29.625 -13.742 1 56.53 214 ASN B C 1
ATOM 6384 O O . ASN B 1 214 ? 3.066 29.203 -13.539 1 56.53 214 ASN B O 1
ATOM 6388 N N . ASP B 1 215 ? 0.96 29.453 -12.82 1 67.75 215 ASP B N 1
ATOM 6389 C CA . ASP B 1 215 ? 1.102 28.547 -11.68 1 67.75 215 ASP B CA 1
ATOM 6390 C C . ASP B 1 215 ? 0.397 27.219 -11.938 1 67.75 215 ASP B C 1
ATOM 6392 O O . ASP B 1 215 ? -0.812 27.188 -12.172 1 67.75 215 ASP B O 1
ATOM 6396 N N . ARG B 1 216 ? 1.168 26.172 -11.992 1 73 216 ARG B N 1
ATOM 6397 C CA . ARG B 1 216 ? 0.632 24.828 -12.227 1 73 216 ARG B CA 1
ATOM 6398 C C . ARG B 1 216 ? -0.339 24.438 -11.117 1 73 216 ARG B C 1
ATOM 6400 O O . ARG B 1 216 ? -1.224 23.609 -11.336 1 73 216 ARG B O 1
ATOM 6407 N N . LEU B 1 217 ? -0.219 25.125 -10.023 1 82.44 217 LEU B N 1
ATOM 6408 C CA . LEU B 1 217 ? -1.039 24.766 -8.875 1 82.44 217 LEU B CA 1
ATOM 6409 C C . LEU B 1 217 ? -2.244 25.688 -8.75 1 82.44 217 LEU B C 1
ATOM 6411 O O . LEU B 1 217 ? -2.957 25.656 -7.746 1 82.44 217 LEU B O 1
ATOM 6415 N N . TYR B 1 218 ? -2.539 26.469 -9.719 1 83.88 218 TYR B N 1
ATOM 6416 C CA . TYR B 1 218 ? -3.564 27.5 -9.594 1 83.88 218 TYR B CA 1
ATOM 6417 C C . TYR B 1 218 ? -4.93 26.891 -9.305 1 83.88 218 TYR B C 1
ATOM 6419 O O . TYR B 1 218 ? -5.77 27.5 -8.648 1 83.88 218 TYR B O 1
ATOM 6427 N N . LYS B 1 219 ? -5.105 25.703 -9.773 1 86.94 219 LYS B N 1
ATOM 6428 C CA . LYS B 1 219 ? -6.406 25.062 -9.625 1 86.94 219 LYS B CA 1
ATOM 6429 C C . LYS B 1 219 ? -6.707 24.766 -8.156 1 86.94 219 LYS B C 1
ATOM 6431 O O . LYS B 1 219 ? -7.863 24.562 -7.785 1 86.94 219 LYS B O 1
ATOM 6436 N N . ILE B 1 220 ? -5.664 24.75 -7.285 1 90.69 220 ILE B N 1
ATOM 6437 C CA . ILE B 1 220 ? -5.891 24.359 -5.898 1 90.69 220 ILE B CA 1
ATOM 6438 C C . ILE B 1 220 ? -5.219 25.359 -4.961 1 90.69 220 ILE B C 1
ATOM 6440 O O . ILE B 1 220 ? -5.207 25.172 -3.744 1 90.69 220 ILE B O 1
ATOM 6444 N N . SER B 1 221 ? -4.691 26.406 -5.395 1 89.62 221 SER B N 1
ATOM 6445 C CA . SER B 1 221 ? -3.92 27.375 -4.625 1 89.62 221 SER B CA 1
ATOM 6446 C C . SER B 1 221 ? -4.746 27.953 -3.482 1 89.62 221 SER B C 1
ATOM 6448 O O . SER B 1 221 ? -4.254 28.109 -2.363 1 89.62 221 SER B O 1
ATOM 6450 N N . PRO B 1 222 ? -6.016 28.266 -3.789 1 90.69 222 PRO B N 1
ATOM 6451 C CA . PRO B 1 222 ? -6.793 28.828 -2.686 1 90.69 222 PRO B CA 1
ATOM 6452 C C . PRO B 1 222 ? -6.918 27.875 -1.501 1 90.69 222 PRO B C 1
ATOM 6454 O O . PRO B 1 222 ? -6.875 28.312 -0.346 1 90.69 222 PRO B O 1
ATOM 6457 N N . ILE B 1 223 ? -7.035 26.641 -1.794 1 94 223 ILE B N 1
ATOM 6458 C CA . ILE B 1 223 ? -7.145 25.625 -0.746 1 94 223 ILE B CA 1
ATOM 6459 C C . ILE B 1 223 ? -5.816 25.5 -0.003 1 94 223 ILE B C 1
ATOM 6461 O O . ILE B 1 223 ? -5.789 25.469 1.229 1 94 223 ILE B O 1
ATOM 6465 N N . ILE B 1 224 ? -4.77 25.469 -0.705 1 94.06 224 ILE B N 1
ATOM 6466 C CA . ILE B 1 224 ? -3.43 25.344 -0.143 1 94.06 224 ILE B CA 1
ATOM 6467 C C . ILE B 1 224 ? -3.156 26.516 0.804 1 94.06 224 ILE B C 1
ATOM 6469 O O . ILE B 1 224 ? -2.744 26.312 1.947 1 94.06 224 ILE B O 1
ATOM 6473 N N . ASP B 1 225 ? -3.461 27.656 0.341 1 93.94 225 ASP B N 1
ATOM 6474 C CA . ASP B 1 225 ? -3.184 28.875 1.113 1 93.94 225 ASP B CA 1
ATOM 6475 C C . ASP B 1 225 ? -4.023 28.906 2.389 1 93.94 225 ASP B C 1
ATOM 6477 O O . ASP B 1 225 ? -3.506 29.203 3.469 1 93.94 225 ASP B O 1
ATOM 6481 N N . THR B 1 226 ? -5.223 28.641 2.246 1 95.88 226 THR B N 1
ATOM 6482 C CA . THR B 1 226 ? -6.129 28.688 3.391 1 95.88 226 THR B CA 1
ATOM 6483 C C . THR B 1 226 ? -5.746 27.641 4.43 1 95.88 226 THR B C 1
ATOM 6485 O O . THR B 1 226 ? -5.715 27.938 5.629 1 95.88 226 THR B O 1
ATOM 6488 N N . LEU B 1 227 ? -5.438 26.453 3.988 1 96.88 227 LEU B N 1
ATOM 6489 C CA . LEU B 1 227 ? -5.086 25.375 4.918 1 96.88 227 LEU B CA 1
ATOM 6490 C C . LEU B 1 227 ? -3.773 25.688 5.629 1 96.88 227 LEU B C 1
ATOM 6492 O O . LEU B 1 227 ? -3.639 25.438 6.832 1 96.88 227 LEU B O 1
ATOM 6496 N N . ASN B 1 228 ? -2.822 26.219 4.938 1 95.81 228 ASN B N 1
ATOM 6497 C CA . ASN B 1 228 ? -1.561 26.594 5.562 1 95.81 228 ASN B CA 1
ATOM 6498 C C . ASN B 1 228 ? -1.771 27.641 6.664 1 95.81 228 ASN B C 1
ATOM 6500 O O . ASN B 1 228 ? -1.174 27.531 7.738 1 95.81 228 ASN B O 1
ATOM 6504 N N . ARG B 1 229 ? -2.607 28.547 6.359 1 95.56 229 ARG B N 1
ATOM 6505 C CA . ARG B 1 229 ? -2.932 29.562 7.355 1 95.56 229 ARG B CA 1
ATOM 6506 C C . ARG B 1 229 ? -3.623 28.938 8.562 1 95.56 229 ARG B C 1
ATOM 6508 O O . ARG B 1 229 ? -3.262 29.234 9.703 1 95.56 229 ARG B O 1
ATOM 6515 N N . ASN B 1 230 ? -4.547 28.062 8.336 1 95.56 230 ASN B N 1
ATOM 6516 C CA . ASN B 1 230 ? -5.332 27.469 9.414 1 95.56 230 ASN B CA 1
ATOM 6517 C C . ASN B 1 230 ? -4.492 26.5 10.25 1 95.56 230 ASN B C 1
ATOM 6519 O O . ASN B 1 230 ? -4.703 26.375 11.461 1 95.56 230 ASN B O 1
ATOM 6523 N N . PHE B 1 231 ? -3.572 25.781 9.656 1 96.44 231 PHE B N 1
ATOM 6524 C CA . PHE B 1 231 ? -2.744 24.797 10.344 1 96.44 231 PHE B CA 1
ATOM 6525 C C . PHE B 1 231 ? -1.821 25.469 11.352 1 96.44 231 PHE B C 1
ATOM 6527 O O . PHE B 1 231 ? -1.431 24.859 12.344 1 96.44 231 PHE B O 1
ATOM 6534 N N . THR B 1 232 ? -1.489 26.75 11.148 1 93.88 232 THR B N 1
ATOM 6535 C CA . THR B 1 232 ? -0.592 27.469 12.047 1 93.88 232 THR B CA 1
ATOM 6536 C C . THR B 1 232 ? -1.384 28.266 13.07 1 93.88 232 THR B C 1
ATOM 6538 O O . THR B 1 232 ? -0.875 28.594 14.148 1 93.88 232 THR B O 1
ATOM 6541 N N . LYS B 1 233 ? -2.584 28.469 12.789 1 91.88 233 LYS B N 1
ATOM 6542 C CA . LYS B 1 233 ? -3.402 29.406 13.539 1 91.88 233 LYS B CA 1
ATOM 6543 C C . LYS B 1 233 ? -3.814 28.828 14.891 1 91.88 233 LYS B C 1
ATOM 6545 O O . LYS B 1 233 ? -3.854 29.547 15.891 1 91.88 233 LYS B O 1
ATOM 6550 N N . TYR B 1 234 ? -3.996 27.547 14.984 1 89 234 TYR B N 1
ATOM 6551 C CA . TYR B 1 234 ? -4.746 27.031 16.125 1 89 234 TYR B CA 1
ATOM 6552 C C . TYR B 1 234 ? -3.84 26.25 17.062 1 89 234 TYR B C 1
ATOM 6554 O O . TYR B 1 234 ? -4.215 25.953 18.203 1 89 234 TYR B O 1
ATOM 6562 N N . TYR B 1 235 ? -2.65 25.953 16.688 1 91.88 235 TYR B N 1
ATOM 6563 C CA . TYR B 1 235 ? -1.787 25.109 17.5 1 91.88 235 TYR B CA 1
ATOM 6564 C C . TYR B 1 235 ? -0.349 25.609 17.469 1 91.88 235 TYR B C 1
ATOM 6566 O O . TYR B 1 235 ? 0.261 25.719 16.406 1 91.88 235 TYR B O 1
ATOM 6574 N N . ASP B 1 236 ? 0.144 25.906 18.625 1 93.25 236 ASP B N 1
ATOM 6575 C CA . ASP B 1 236 ? 1.56 26.25 18.734 1 93.25 236 ASP B CA 1
ATOM 6576 C C . ASP B 1 236 ? 2.416 24.984 18.859 1 93.25 236 ASP B C 1
ATOM 6578 O O . ASP B 1 236 ? 2.162 24.141 19.734 1 93.25 236 ASP B O 1
ATOM 6582 N N . PRO B 1 237 ? 3.418 24.844 18.078 1 95.75 237 PRO B N 1
ATOM 6583 C CA . PRO B 1 237 ? 4.203 23.609 18.031 1 95.75 237 PRO B CA 1
ATOM 6584 C C . PRO B 1 237 ? 5.09 23.438 19.266 1 95.75 237 PRO B C 1
ATOM 6586 O O . PRO B 1 237 ? 5.434 24.422 19.938 1 95.75 237 PRO B O 1
ATOM 6589 N N . PRO B 1 238 ? 5.441 22.203 19.594 1 96.12 238 PRO B N 1
ATOM 6590 C CA . PRO B 1 238 ? 6.438 21.922 20.625 1 96.12 238 PRO B CA 1
ATOM 6591 C C . PRO B 1 238 ? 7.863 22.234 20.172 1 96.12 238 PRO B C 1
ATOM 6593 O O . PRO B 1 238 ? 8.07 22.703 19.047 1 96.12 238 PRO B O 1
ATOM 6596 N N . GLU B 1 239 ? 8.742 21.969 21.016 1 96.56 239 GLU B N 1
ATOM 6597 C CA . GLU B 1 239 ? 10.141 22.312 20.781 1 96.56 239 GLU B CA 1
ATOM 6598 C C . GLU B 1 239 ? 10.672 21.609 19.531 1 96.56 239 GLU B C 1
ATOM 6600 O O . GLU B 1 239 ? 11.383 22.203 18.719 1 96.56 239 GLU B O 1
ATOM 6605 N N . THR B 1 240 ? 10.312 20.344 19.453 1 97.19 240 THR B N 1
ATOM 6606 C CA . THR B 1 240 ? 10.906 19.547 18.391 1 97.19 240 THR B CA 1
ATOM 6607 C C . THR B 1 240 ? 9.914 19.344 17.25 1 97.19 240 THR B C 1
ATOM 6609 O O . THR B 1 240 ? 8.758 18.984 17.484 1 97.19 240 THR B O 1
ATOM 6612 N N . LEU B 1 241 ? 10.352 19.703 16.094 1 97.44 241 LEU B N 1
ATOM 6613 C CA . LEU B 1 241 ? 9.617 19.438 14.859 1 97.44 241 LEU B CA 1
ATOM 6614 C C . LEU B 1 241 ? 10.445 18.594 13.898 1 97.44 241 LEU B C 1
ATOM 6616 O O . LEU B 1 241 ? 11.633 18.375 14.133 1 97.44 241 LEU B O 1
ATOM 6620 N N . TYR B 1 242 ? 9.789 18.078 12.898 1 95.88 242 TYR B N 1
ATOM 6621 C CA . TYR B 1 242 ? 10.516 17.297 11.914 1 95.88 242 TYR B CA 1
ATOM 6622 C C . TYR B 1 242 ? 10.008 17.562 10.5 1 95.88 242 TYR B C 1
ATOM 6624 O O . TYR B 1 242 ? 8.859 17.969 10.32 1 95.88 242 TYR B O 1
ATOM 6632 N N . ILE B 1 243 ? 10.914 17.375 9.539 1 94 243 ILE B N 1
ATOM 6633 C CA . ILE B 1 243 ? 10.578 17.5 8.125 1 94 243 ILE B CA 1
ATOM 6634 C C . ILE B 1 243 ? 10.133 16.141 7.578 1 94 243 ILE B C 1
ATOM 6636 O O . ILE B 1 243 ? 10.789 15.133 7.82 1 94 243 ILE B O 1
ATOM 6640 N N . ASP B 1 244 ? 8.992 16.203 6.938 1 87.56 244 ASP B N 1
ATOM 6641 C CA . ASP B 1 244 ? 8.461 14.984 6.332 1 87.56 244 ASP B CA 1
ATOM 6642 C C . ASP B 1 244 ? 8.133 15.203 4.855 1 87.56 244 ASP B C 1
ATOM 6644 O O . ASP B 1 244 ? 7.996 16.344 4.41 1 87.56 244 ASP B O 1
ATOM 6648 N N . GLU B 1 245 ? 8.18 14.109 4.145 1 83.56 245 GLU B N 1
ATOM 6649 C CA . GLU B 1 245 ? 7.816 14.133 2.73 1 83.56 245 GLU B CA 1
ATOM 6650 C C . GLU B 1 245 ? 6.754 13.086 2.416 1 83.56 245 GLU B C 1
ATOM 6652 O O . GLU B 1 245 ? 6.797 11.977 2.941 1 83.56 245 GLU B O 1
ATOM 6657 N N . PHE B 1 246 ? 5.777 13.57 1.659 1 79.81 246 PHE B N 1
ATOM 6658 C CA . PHE B 1 246 ? 4.695 12.695 1.223 1 79.81 246 PHE B CA 1
ATOM 6659 C C . PHE B 1 246 ? 4.5 12.781 -0.286 1 79.81 246 PHE B C 1
ATOM 6661 O O . PHE B 1 246 ? 4.457 13.883 -0.847 1 79.81 246 PHE B O 1
ATOM 6668 N N . VAL B 1 247 ? 4.445 11.57 -1 1 77.94 247 VAL B N 1
ATOM 6669 C CA . VAL B 1 247 ? 4.301 11.562 -2.451 1 77.94 247 VAL B CA 1
ATOM 6670 C C . VAL B 1 247 ? 2.941 10.984 -2.834 1 77.94 247 VAL B C 1
ATOM 6672 O O . VAL B 1 247 ? 2.566 9.906 -2.371 1 77.94 247 VAL B O 1
ATOM 6675 N N . ILE B 1 248 ? 2.166 11.734 -3.52 1 79.31 248 ILE B N 1
ATOM 6676 C CA . ILE B 1 248 ? 0.921 11.266 -4.117 1 79.31 248 ILE B CA 1
ATOM 6677 C C . ILE B 1 248 ? 1.193 10.727 -5.52 1 79.31 248 ILE B C 1
ATOM 6679 O O . ILE B 1 248 ? 1.594 11.477 -6.414 1 79.31 248 ILE B O 1
ATOM 6683 N N . PRO B 1 249 ? 0.949 9.422 -5.668 1 70.88 249 PRO B N 1
ATOM 6684 C CA . PRO B 1 249 ? 1.236 8.859 -6.992 1 70.88 249 PRO B CA 1
ATOM 6685 C C . PRO B 1 249 ? 0.257 9.344 -8.062 1 70.88 249 PRO B C 1
ATOM 6687 O O . PRO B 1 249 ? -0.929 9.531 -7.777 1 70.88 249 PRO B O 1
ATOM 6690 N N . PHE B 1 250 ? 0.742 9.805 -9.266 1 63.72 250 PHE B N 1
ATOM 6691 C CA . PHE B 1 250 ? -0.138 10.172 -10.375 1 63.72 250 PHE B CA 1
ATOM 6692 C C . PHE B 1 250 ? -0.963 8.977 -10.828 1 63.72 250 PHE B C 1
ATOM 6694 O O . PHE B 1 250 ? -2.166 9.102 -11.062 1 63.72 250 PHE B O 1
ATOM 6701 N N . HIS B 1 251 ? -0.208 7.918 -11.102 1 54.94 251 HIS B N 1
ATOM 6702 C CA . HIS B 1 251 ? -0.896 6.723 -11.586 1 54.94 251 HIS B CA 1
ATOM 6703 C C . HIS B 1 251 ? -0.863 5.613 -10.539 1 54.94 251 HIS B C 1
ATOM 6705 O O . HIS B 1 251 ? 0.053 5.555 -9.711 1 54.94 251 HIS B O 1
ATOM 6711 N N . SER B 1 252 ? -2.129 5.082 -10.016 1 46.19 252 SER B N 1
ATOM 6712 C CA . SER B 1 252 ? -2.244 3.955 -9.094 1 46.19 252 SER B CA 1
ATOM 6713 C C . SER B 1 252 ? -1.035 3.033 -9.195 1 46.19 252 SER B C 1
ATOM 6715 O O . SER B 1 252 ? -1.121 1.85 -8.859 1 46.19 252 SER B O 1
ATOM 6717 N N . ARG B 1 253 ? -0.101 3.338 -9.828 1 40.06 253 ARG B N 1
ATOM 6718 C CA . ARG B 1 253 ? 0.884 2.266 -9.938 1 40.06 253 ARG B CA 1
ATOM 6719 C C . ARG B 1 253 ? 1.451 1.903 -8.57 1 40.06 253 ARG B C 1
ATOM 6721 O O . ARG B 1 253 ? 2.635 2.123 -8.305 1 40.06 253 ARG B O 1
ATOM 6728 N N . ILE B 1 254 ? 0.588 2.244 -7.52 1 37.69 254 ILE B N 1
ATOM 6729 C CA . ILE B 1 254 ? 1.219 2.217 -6.203 1 37.69 254 ILE B CA 1
ATOM 6730 C C . ILE B 1 254 ? 1.778 0.822 -5.93 1 37.69 254 ILE B C 1
ATOM 6732 O O . ILE B 1 254 ? 2.729 0.669 -5.16 1 37.69 254 ILE B O 1
ATOM 6736 N N . LYS B 1 255 ? 0.8 -0.178 -6.031 1 37.25 255 LYS B N 1
ATOM 6737 C CA . LYS B 1 255 ? 0.936 -1.276 -5.078 1 37.25 255 LYS B CA 1
ATOM 6738 C C . LYS B 1 255 ? 2.359 -1.823 -5.066 1 37.25 255 LYS B C 1
ATOM 6740 O O . LYS B 1 255 ? 2.889 -2.174 -4.012 1 37.25 255 LYS B O 1
ATOM 6745 N N . GLN B 1 256 ? 2.484 -2.695 -6.188 1 33.38 256 GLN B N 1
ATOM 6746 C CA . GLN B 1 256 ? 3.402 -3.809 -5.969 1 33.38 256 GLN B CA 1
ATOM 6747 C C . GLN B 1 256 ? 4.727 -3.322 -5.387 1 33.38 256 GLN B C 1
ATOM 6749 O O . GLN B 1 256 ? 5.672 -4.102 -5.25 1 33.38 256 GLN B O 1
ATOM 6754 N N . LEU B 1 257 ? 4.93 -2.109 -5.57 1 31.12 257 LEU B N 1
ATOM 6755 C CA . LEU B 1 257 ? 6.379 -1.97 -5.488 1 31.12 257 LEU B CA 1
ATOM 6756 C C . LEU B 1 257 ? 6.879 -2.297 -4.082 1 31.12 257 LEU B C 1
ATOM 6758 O O . LEU B 1 257 ? 6.848 -1.442 -3.195 1 31.12 257 LEU B O 1
ATOM 6762 N N . ILE B 1 258 ? 6.352 -3.061 -3.346 1 33.19 258 ILE B N 1
ATOM 6763 C CA . ILE B 1 258 ? 7.398 -3.449 -2.41 1 33.19 258 ILE B CA 1
ATOM 6764 C C . ILE B 1 258 ? 8.766 -3.25 -3.059 1 33.19 258 ILE B C 1
ATOM 6766 O O . ILE B 1 258 ? 9.797 -3.633 -2.49 1 33.19 258 ILE B O 1
ATOM 6770 N N . LYS B 1 259 ? 8.867 -3.508 -4.445 1 33.22 259 LYS B N 1
ATOM 6771 C CA . LYS B 1 259 ? 10.188 -3.174 -4.973 1 33.22 259 LYS B CA 1
ATOM 6772 C C . LYS B 1 259 ? 10.516 -1.701 -4.746 1 33.22 259 LYS B C 1
ATOM 6774 O O . LYS B 1 259 ? 9.617 -0.858 -4.711 1 33.22 259 LYS B O 1
ATOM 6779 N N . GLN B 1 260 ? 11.562 -1.35 -4.273 1 34 260 GLN B N 1
ATOM 6780 C CA . GLN B 1 260 ? 12.258 -0.087 -4.055 1 34 260 GLN B CA 1
ATOM 6781 C C . GLN B 1 260 ? 11.828 0.963 -5.074 1 34 260 GLN B C 1
ATOM 6783 O O . GLN B 1 260 ? 12.484 1.999 -5.223 1 34 260 GLN B O 1
ATOM 6788 N N . ARG B 1 261 ? 10.969 0.694 -6.109 1 34.12 261 ARG B N 1
ATOM 6789 C CA . ARG B 1 261 ? 10.961 1.754 -7.109 1 34.12 261 ARG B CA 1
ATOM 6790 C C . ARG B 1 261 ? 10.156 2.957 -6.633 1 34.12 261 ARG B C 1
ATOM 6792 O O . ARG B 1 261 ? 8.977 2.826 -6.293 1 34.12 261 ARG B O 1
ATOM 6799 N N . LYS B 1 262 ? 10.766 3.912 -6.066 1 40.03 262 LYS B N 1
ATOM 6800 C CA . LYS B 1 262 ? 10.398 5.309 -5.832 1 40.03 262 LYS B CA 1
ATOM 6801 C C . LYS B 1 262 ? 9.227 5.723 -6.719 1 40.03 262 LYS B C 1
ATOM 6803 O O . LYS B 1 262 ? 9.156 5.324 -7.883 1 40.03 262 LYS B O 1
ATOM 6808 N N . TYR B 1 263 ? 8.133 5.934 -6.125 1 41.28 263 TYR B N 1
ATOM 6809 C CA . TYR B 1 263 ? 7.168 6.695 -6.906 1 41.28 263 TYR B CA 1
ATOM 6810 C C . TYR B 1 263 ? 7.871 7.652 -7.863 1 41.28 263 TYR B C 1
ATOM 6812 O O . TYR B 1 263 ? 8.453 8.656 -7.438 1 41.28 263 TYR B O 1
ATOM 6820 N N . LYS B 1 264 ? 8.422 7.152 -8.883 1 47.75 264 LYS B N 1
ATOM 6821 C CA . LYS B 1 264 ? 9.164 8.016 -9.805 1 47.75 264 LYS B CA 1
ATOM 6822 C C . LYS B 1 264 ? 8.32 9.219 -10.219 1 47.75 264 LYS B C 1
ATOM 6824 O O . LYS B 1 264 ? 8.836 10.328 -10.359 1 47.75 264 LYS B O 1
ATOM 6829 N N . TYR B 1 265 ? 6.875 8.992 -10.258 1 57.5 265 TYR B N 1
ATOM 6830 C CA . TYR B 1 265 ? 6.102 10.125 -10.758 1 57.5 265 TYR B CA 1
ATOM 6831 C C . TYR B 1 265 ? 4.93 10.438 -9.836 1 57.5 265 TYR B C 1
ATOM 6833 O O . TYR B 1 265 ? 4.133 9.555 -9.508 1 57.5 265 TYR B O 1
ATOM 6841 N N . GLY B 1 266 ? 5.148 11.453 -9.023 1 71.12 266 GLY B N 1
ATOM 6842 C CA . GLY B 1 266 ? 4.043 11.891 -8.188 1 71.12 266 GLY B CA 1
ATOM 6843 C C . GLY B 1 266 ? 4.191 13.328 -7.715 1 71.12 266 GLY B C 1
ATOM 6844 O O . GLY B 1 266 ? 5.102 14.039 -8.148 1 71.12 266 GLY B O 1
ATOM 6845 N N . ILE B 1 267 ? 3.172 13.812 -7.098 1 79.5 267 ILE B N 1
ATOM 6846 C CA . ILE B 1 267 ? 3.18 15.102 -6.418 1 79.5 267 ILE B CA 1
ATOM 6847 C C . ILE B 1 267 ? 3.781 14.945 -5.023 1 79.5 267 ILE B C 1
ATOM 6849 O O . ILE B 1 267 ? 3.371 14.07 -4.258 1 79.5 267 ILE B O 1
ATOM 6853 N N . LYS B 1 268 ? 4.801 15.734 -4.832 1 81.69 268 LYS B N 1
ATOM 6854 C CA . LYS B 1 268 ? 5.457 15.656 -3.529 1 81.69 268 LYS B CA 1
ATOM 6855 C C . LYS B 1 268 ? 4.965 16.766 -2.604 1 81.69 268 LYS B C 1
ATOM 6857 O O . LYS B 1 268 ? 4.902 17.938 -3 1 81.69 268 LYS B O 1
ATOM 6862 N N . ILE B 1 269 ? 4.527 16.391 -1.429 1 88.19 269 ILE B N 1
ATOM 6863 C CA . ILE B 1 269 ? 4.191 17.344 -0.377 1 88.19 269 ILE B CA 1
ATOM 6864 C C . ILE B 1 269 ? 5.297 17.359 0.677 1 88.19 269 ILE B C 1
ATOM 6866 O O . ILE B 1 269 ? 5.609 16.328 1.276 1 88.19 269 ILE B O 1
ATOM 6870 N N . PHE B 1 270 ? 5.91 18.516 0.804 1 90.38 270 PHE B N 1
ATOM 6871 C CA . PHE B 1 270 ? 6.93 18.766 1.816 1 90.38 270 PHE B CA 1
ATOM 6872 C C . PHE B 1 270 ? 6.316 19.406 3.059 1 90.38 270 PHE B C 1
ATOM 6874 O O . PHE B 1 270 ? 5.672 20.453 2.973 1 90.38 270 PHE B O 1
ATOM 6881 N N . LYS B 1 271 ? 6.523 18.672 4.207 1 93.62 271 LYS B N 1
ATOM 6882 C CA . LYS B 1 271 ? 5.766 19.094 5.387 1 93.62 271 LYS B CA 1
ATOM 6883 C C . LYS B 1 271 ? 6.691 19.359 6.566 1 93.62 271 LYS B C 1
ATOM 6885 O O . LYS B 1 271 ? 7.715 18.703 6.727 1 93.62 271 LYS B O 1
ATOM 6890 N N . LEU B 1 272 ? 6.375 20.391 7.305 1 97 272 LEU B N 1
ATOM 6891 C CA . LEU B 1 272 ? 6.875 20.594 8.656 1 97 272 LEU B CA 1
ATOM 6892 C C . LEU B 1 272 ? 5.875 20.078 9.688 1 97 272 LEU B C 1
ATOM 6894 O O . LEU B 1 272 ? 4.758 20.578 9.781 1 97 272 LEU B O 1
ATOM 6898 N N . CYS B 1 273 ? 6.32 19.031 10.461 1 95.88 273 CYS B N 1
ATOM 6899 C CA . CYS B 1 273 ? 5.391 18.328 11.344 1 95.88 273 CYS B CA 1
ATOM 6900 C C . CYS B 1 273 ? 5.934 18.266 12.766 1 95.88 273 CYS B C 1
ATOM 6902 O O . CYS B 1 273 ? 7.117 18.516 12.992 1 95.88 273 CYS B O 1
ATOM 6904 N N . PHE B 1 274 ? 5.082 18 13.664 1 95.25 274 PHE B N 1
ATOM 6905 C CA . PHE B 1 274 ? 5.492 17.594 15 1 95.25 274 PHE B CA 1
ATOM 6906 C C . PHE B 1 274 ? 4.648 16.422 15.492 1 95.25 274 PHE B C 1
ATOM 6908 O O . PHE B 1 274 ? 3.588 16.125 14.938 1 95.25 274 PHE B O 1
ATOM 6915 N N . ASN B 1 275 ? 5.168 15.75 16.406 1 91.12 275 ASN B N 1
ATOM 6916 C CA . ASN B 1 275 ? 4.52 14.555 16.938 1 91.12 275 ASN B CA 1
ATOM 6917 C C . ASN B 1 275 ? 3.154 14.875 17.547 1 91.12 275 ASN B C 1
ATOM 6919 O O . ASN B 1 275 ? 2.988 15.898 18.203 1 91.12 275 ASN B O 1
ATOM 6923 N N . PRO B 1 276 ? 2.213 13.953 17.375 1 89.56 276 PRO B N 1
ATOM 6924 C CA . PRO B 1 276 ? 2.301 12.617 16.797 1 89.56 276 PRO B CA 1
ATOM 6925 C C . PRO B 1 276 ? 2.027 12.609 15.289 1 89.56 276 PRO B C 1
ATOM 6927 O O . PRO B 1 276 ? 1.981 11.539 14.672 1 89.56 276 PRO B O 1
ATOM 6930 N N . GLY B 1 277 ? 1.88 13.797 14.664 1 91.25 277 GLY B N 1
ATOM 6931 C CA . GLY B 1 277 ? 1.647 13.805 13.227 1 91.25 277 GLY B CA 1
ATOM 6932 C C . GLY B 1 277 ? 0.988 15.078 12.734 1 91.25 277 GLY B C 1
ATOM 6933 O O . GLY B 1 277 ? 0.421 15.102 11.641 1 91.25 277 GLY B O 1
ATOM 6934 N N . TYR B 1 278 ? 1.066 16.062 13.508 1 95 278 TYR B N 1
ATOM 6935 C CA . TYR B 1 278 ? 0.463 17.328 13.141 1 95 278 TYR B CA 1
ATOM 6936 C C . TYR B 1 278 ? 1.283 18.031 12.062 1 95 278 TYR B C 1
ATOM 6938 O O . TYR B 1 278 ? 2.49 18.219 12.219 1 95 278 TYR B O 1
ATOM 6946 N N . THR B 1 279 ? 0.655 18.344 10.984 1 96.25 279 THR B N 1
ATOM 6947 C CA . THR B 1 279 ? 1.289 19.156 9.945 1 96.25 279 THR B CA 1
ATOM 6948 C C . THR B 1 279 ? 1.121 20.641 10.25 1 96.25 279 THR B C 1
ATOM 6950 O O . THR B 1 279 ? 0.003 21.156 10.234 1 96.25 279 THR B O 1
ATOM 6953 N N . TYR B 1 280 ? 2.205 21.328 10.5 1 97.31 280 TYR B N 1
ATOM 6954 C CA . TYR B 1 280 ? 2.197 22.734 10.867 1 97.31 280 TYR B CA 1
ATOM 6955 C C . TYR B 1 280 ? 2.256 23.625 9.625 1 97.31 280 TYR B C 1
ATOM 6957 O O . TYR B 1 280 ? 1.604 24.656 9.57 1 97.31 280 TYR B O 1
ATOM 6965 N N . ASN B 1 281 ? 3.016 23.188 8.68 1 96.62 281 ASN B N 1
ATOM 6966 C CA . ASN B 1 281 ? 3.189 23.859 7.391 1 96.62 281 ASN B CA 1
ATOM 6967 C C . ASN B 1 281 ? 3.549 22.859 6.289 1 96.62 281 ASN B C 1
ATOM 6969 O O . ASN B 1 281 ? 4.055 21.781 6.57 1 96.62 281 ASN B O 1
ATOM 6973 N N . PHE B 1 282 ? 3.189 23.266 5.047 1 95.5 282 PHE B N 1
ATOM 6974 C CA . PHE B 1 282 ? 3.545 22.359 3.965 1 95.5 282 PHE B CA 1
ATOM 6975 C C . PHE B 1 282 ? 3.74 23.125 2.66 1 95.5 282 PHE B C 1
ATOM 6977 O O . PHE B 1 282 ? 3.271 24.25 2.52 1 95.5 282 PHE B O 1
ATOM 6984 N N . GLN B 1 283 ? 4.5 22.516 1.781 1 91.62 283 GLN B N 1
ATOM 6985 C CA . GLN B 1 283 ? 4.762 23.016 0.439 1 91.62 283 GLN B CA 1
ATOM 6986 C C . GLN B 1 283 ? 4.625 21.906 -0.604 1 91.62 283 GLN B C 1
ATOM 6988 O O . GLN B 1 283 ? 4.957 20.75 -0.337 1 91.62 283 GLN B O 1
ATOM 6993 N N . ILE B 1 284 ? 4.051 22.359 -1.687 1 89.56 284 ILE B N 1
ATOM 6994 C CA . ILE B 1 284 ? 3.857 21.391 -2.768 1 89.56 284 ILE B CA 1
ATOM 6995 C C . ILE B 1 284 ? 4.941 21.578 -3.824 1 89.56 284 ILE B C 1
ATOM 6997 O O . ILE B 1 284 ? 5.242 22.703 -4.223 1 89.56 284 ILE B O 1
ATOM 7001 N N . TYR B 1 285 ? 5.527 20.547 -4.156 1 76.44 285 TYR B N 1
ATOM 7002 C CA . TYR B 1 285 ? 6.523 20.578 -5.223 1 76.44 285 TYR B CA 1
ATOM 7003 C C . TYR B 1 285 ? 6.031 19.812 -6.453 1 76.44 285 TYR B C 1
ATOM 7005 O O . TYR B 1 285 ? 5.613 18.656 -6.355 1 76.44 285 TYR B O 1
ATOM 7013 N N . CYS B 1 286 ? 5.832 20.891 -7.395 1 62.94 286 CYS B N 1
ATOM 7014 C CA . CYS B 1 286 ? 5.5 20.312 -8.695 1 62.94 286 CYS B CA 1
ATOM 7015 C C . CYS B 1 286 ? 6.719 20.297 -9.609 1 62.94 286 CYS B C 1
ATOM 7017 O O . CYS B 1 286 ? 7.57 21.172 -9.531 1 62.94 286 CYS B O 1
ATOM 7019 N N . SER B 1 287 ? 7.129 19.359 -10.398 1 53.94 287 SER B N 1
ATOM 7020 C CA . SER B 1 287 ? 8.25 19.016 -11.273 1 53.94 287 SER B CA 1
ATOM 7021 C C . SER B 1 287 ? 9.297 20.125 -11.289 1 53.94 287 SER B C 1
ATOM 7023 O O . SER B 1 287 ? 9 21.266 -10.938 1 53.94 287 SER B O 1
ATOM 7025 N N . LYS B 1 288 ? 10.594 19.984 -11.594 1 47.81 288 LYS B N 1
ATOM 7026 C CA . LYS B 1 288 ? 11.898 20.656 -11.547 1 47.81 288 LYS B CA 1
ATOM 7027 C C . LYS B 1 288 ? 11.82 22.047 -12.148 1 47.81 288 LYS B C 1
ATOM 7029 O O . LYS B 1 288 ? 12.625 22.922 -11.805 1 47.81 288 LYS B O 1
ATOM 7034 N N . LYS B 1 289 ? 11.117 22.203 -13.172 1 43.91 289 LYS B N 1
ATOM 7035 C CA . LYS B 1 289 ? 11.422 23.422 -13.93 1 43.91 289 LYS B CA 1
ATOM 7036 C C . LYS B 1 289 ? 11.109 24.672 -13.117 1 43.91 289 LYS B C 1
ATOM 7038 O O . LYS B 1 289 ? 11.781 25.688 -13.25 1 43.91 289 LYS B O 1
ATOM 7043 N N . SER B 1 290 ? 9.992 24.734 -12.664 1 45.56 290 SER B N 1
ATOM 7044 C CA . SER B 1 290 ? 9.531 26.078 -12.32 1 45.56 290 SER B CA 1
ATOM 7045 C C . SER B 1 290 ? 10.289 26.625 -11.117 1 45.56 290 SER B C 1
ATOM 7047 O O . SER B 1 290 ? 10.391 27.844 -10.945 1 45.56 290 SER B O 1
ATOM 7049 N N . ASP B 1 291 ? 10.695 25.844 -10.062 1 50.28 291 ASP B N 1
ATOM 7050 C CA . ASP B 1 291 ? 11.148 26.578 -8.891 1 50.28 291 ASP B CA 1
ATOM 7051 C C . ASP B 1 291 ? 12.586 26.219 -8.531 1 50.28 291 ASP B C 1
ATOM 7053 O O . ASP B 1 291 ? 12.82 25.375 -7.66 1 50.28 291 ASP B O 1
ATOM 7057 N N . GLN B 1 292 ? 13.43 26.516 -9.438 1 49.75 292 GLN B N 1
ATOM 7058 C CA . GLN B 1 292 ? 14.859 26.344 -9.172 1 49.75 292 GLN B CA 1
ATOM 7059 C C . GLN B 1 292 ? 15.188 26.688 -7.723 1 49.75 292 GLN B C 1
ATOM 7061 O O . GLN B 1 292 ? 16.031 26.047 -7.105 1 49.75 292 GLN B O 1
ATOM 7066 N N . GLU B 1 293 ? 14.695 27.828 -7.332 1 47.44 293 GLU B N 1
ATOM 7067 C CA . GLU B 1 293 ? 15.031 28.281 -5.98 1 47.44 293 GLU B CA 1
ATOM 7068 C C . GLU B 1 293 ? 14.523 27.281 -4.934 1 47.44 293 GLU B C 1
ATOM 7070 O O . GLU B 1 293 ? 15.188 27.031 -3.932 1 47.44 293 GLU B O 1
ATOM 7075 N N . ARG B 1 294 ? 13.438 26.703 -5.258 1 52.78 294 ARG B N 1
ATOM 7076 C CA . ARG B 1 294 ? 12.828 25.781 -4.309 1 52.78 294 ARG B CA 1
ATOM 7077 C C . ARG B 1 294 ? 13.352 24.359 -4.508 1 52.78 294 ARG B C 1
ATOM 7079 O O . ARG B 1 294 ? 13.133 23.484 -3.664 1 52.78 294 ARG B O 1
ATOM 7086 N N . ALA B 1 295 ? 14.086 24.328 -5.57 1 59.97 295 ALA B N 1
ATOM 7087 C CA . ALA B 1 295 ? 14.641 23.016 -5.867 1 59.97 295 ALA B CA 1
ATOM 7088 C C . ALA B 1 295 ? 15.812 22.688 -4.949 1 59.97 295 ALA B C 1
ATOM 7090 O O . ALA B 1 295 ? 16.156 21.531 -4.754 1 59.97 295 ALA B O 1
ATOM 7091 N N . ASN B 1 296 ? 16.234 23.734 -4.258 1 76.44 296 ASN B N 1
ATOM 7092 C CA . ASN B 1 296 ? 17.281 23.547 -3.258 1 76.44 296 ASN B CA 1
ATOM 7093 C C . ASN B 1 296 ? 16.719 23.047 -1.932 1 76.44 296 ASN B C 1
ATOM 7095 O O . ASN B 1 296 ? 15.859 23.703 -1.335 1 76.44 296 ASN B O 1
ATOM 7099 N N . PRO B 1 297 ? 17.125 21.891 -1.491 1 83.75 297 PRO B N 1
ATOM 7100 C CA . PRO B 1 297 ? 16.594 21.312 -0.256 1 83.75 297 PRO B CA 1
ATOM 7101 C C . PRO B 1 297 ? 16.719 22.266 0.937 1 83.75 297 PRO B C 1
ATOM 7103 O O . PRO B 1 297 ? 15.805 22.328 1.771 1 83.75 297 PRO B O 1
ATOM 7106 N N . THR B 1 298 ? 17.812 23.016 1.01 1 90.44 298 THR B N 1
ATOM 7107 C CA . THR B 1 298 ? 18.016 23.953 2.104 1 90.44 298 THR B CA 1
ATOM 7108 C C . THR B 1 298 ? 16.953 25.047 2.09 1 90.44 298 THR B C 1
ATOM 7110 O O . THR B 1 298 ? 16.328 25.312 3.115 1 90.44 298 THR B O 1
ATOM 7113 N N . ASN B 1 299 ? 16.703 25.562 0.958 1 89.38 299 ASN B N 1
ATOM 7114 C CA . ASN B 1 299 ? 15.711 26.609 0.84 1 89.38 299 ASN B CA 1
ATOM 7115 C C . ASN B 1 299 ? 14.305 26.094 1.161 1 89.38 299 ASN B C 1
ATOM 7117 O O . ASN B 1 299 ? 13.492 26.812 1.736 1 89.38 299 ASN B O 1
ATOM 7121 N N . ALA B 1 300 ? 14.109 24.922 0.771 1 89.25 300 ALA B N 1
ATOM 7122 C CA . ALA B 1 300 ? 12.812 24.312 1.046 1 89.25 300 ALA B CA 1
ATOM 7123 C C . ALA B 1 300 ? 12.555 24.219 2.549 1 89.25 300 ALA B C 1
ATOM 7125 O O . ALA B 1 300 ? 11.477 24.578 3.021 1 89.25 300 ALA B O 1
ATOM 7126 N N . VAL B 1 301 ? 13.547 23.828 3.293 1 94.94 301 VAL B N 1
ATOM 7127 C CA . VAL B 1 301 ? 13.406 23.688 4.738 1 94.94 301 VAL B CA 1
ATOM 7128 C C . VAL B 1 301 ? 13.25 25.062 5.383 1 94.94 301 VAL B C 1
ATOM 7130 O O . VAL B 1 301 ? 12.391 25.25 6.25 1 94.94 301 VAL B O 1
ATOM 7133 N N . ILE B 1 302 ? 14.062 25.969 4.902 1 95.81 302 ILE B N 1
ATOM 7134 C CA . ILE B 1 302 ? 14.023 27.328 5.465 1 95.81 302 ILE B CA 1
ATOM 7135 C C . ILE B 1 302 ? 12.641 27.938 5.238 1 95.81 302 ILE B C 1
ATOM 7137 O O . ILE B 1 302 ? 12.07 28.547 6.141 1 95.81 302 ILE B O 1
ATOM 7141 N N . SER B 1 303 ? 12.109 27.703 4.078 1 92.62 303 SER B N 1
ATOM 7142 C CA . SER B 1 303 ? 10.789 28.234 3.75 1 92.62 303 SER B CA 1
ATOM 7143 C C . SER B 1 303 ? 9.711 27.625 4.641 1 92.62 303 SER B C 1
ATOM 7145 O O . SER B 1 303 ? 8.805 28.344 5.09 1 92.62 303 SER B O 1
ATOM 7147 N N . LEU B 1 304 ? 9.82 26.422 4.949 1 95.06 304 LEU B N 1
ATOM 7148 C CA . LEU B 1 304 ? 8.844 25.719 5.777 1 95.06 304 LEU B CA 1
ATOM 7149 C C . LEU B 1 304 ? 8.914 26.219 7.223 1 95.06 304 LEU B C 1
ATOM 7151 O O . LEU B 1 304 ? 7.902 26.234 7.926 1 95.06 304 LEU B O 1
ATOM 7155 N N . CYS B 1 305 ? 10.086 26.641 7.68 1 96.69 305 CYS B N 1
ATOM 7156 C CA . CYS B 1 305 ? 10.328 26.938 9.086 1 96.69 305 CYS B CA 1
ATOM 7157 C C . CYS B 1 305 ? 10.133 28.422 9.375 1 96.69 305 CYS B C 1
ATOM 7159 O O . CYS B 1 305 ? 10.43 28.875 10.477 1 96.69 305 CYS B O 1
ATOM 7161 N N . GLN B 1 306 ? 9.617 29.141 8.516 1 94.56 306 GLN B N 1
ATOM 7162 C CA . GLN B 1 306 ? 9.562 30.594 8.617 1 94.56 306 GLN B CA 1
ATOM 7163 C C . GLN B 1 306 ? 8.844 31.031 9.891 1 94.56 306 GLN B C 1
ATOM 7165 O O . GLN B 1 306 ? 9.25 31.984 10.539 1 94.56 306 GLN B O 1
ATOM 7170 N N . ASN B 1 307 ? 7.863 30.312 10.328 1 93.06 307 ASN B N 1
ATOM 7171 C CA . ASN B 1 307 ? 7.023 30.734 11.438 1 93.06 307 ASN B CA 1
ATOM 7172 C C . ASN B 1 307 ? 7.562 30.234 12.773 1 93.06 307 ASN B C 1
ATOM 7174 O O . ASN B 1 307 ? 6.992 30.531 13.828 1 93.06 307 ASN B O 1
ATOM 7178 N N . ILE B 1 308 ? 8.734 29.531 12.766 1 96.12 308 ILE B N 1
ATOM 7179 C CA . ILE B 1 308 ? 9.18 28.969 14.031 1 96.12 308 ILE B CA 1
ATOM 7180 C C . ILE B 1 308 ? 10.578 29.484 14.367 1 96.12 308 ILE B C 1
ATOM 7182 O O . ILE B 1 308 ? 11.172 29.078 15.375 1 96.12 308 ILE B O 1
ATOM 7186 N N . PHE B 1 309 ? 11.062 30.422 13.625 1 96.19 309 PHE B N 1
ATOM 7187 C CA . PHE B 1 309 ? 12.406 30.938 13.852 1 96.19 309 PHE B CA 1
ATOM 7188 C C . PHE B 1 309 ? 12.445 31.766 15.133 1 96.19 309 PHE B C 1
ATOM 7190 O O . PHE B 1 309 ? 11.414 32.25 15.602 1 96.19 309 PHE B O 1
ATOM 7197 N N . TYR B 1 310 ? 13.641 31.75 15.734 1 95.19 310 TYR B N 1
ATOM 7198 C CA . TYR B 1 310 ? 13.984 32.625 16.859 1 95.19 310 TYR B CA 1
ATOM 7199 C C . TYR B 1 310 ? 13.203 32.25 18.109 1 95.19 310 TYR B C 1
ATOM 7201 O O . TYR B 1 310 ? 12.836 33.125 18.891 1 95.19 310 TYR B O 1
ATOM 7209 N N . LYS B 1 311 ? 12.898 30.984 18.234 1 95 311 LYS B N 1
ATOM 7210 C CA . LYS B 1 311 ? 12.188 30.5 19.406 1 95 311 LYS B CA 1
ATOM 7211 C C . LYS B 1 311 ? 12.922 29.328 20.047 1 95 311 LYS B C 1
ATOM 7213 O O . LYS B 1 311 ? 12.414 28.719 21 1 95 311 LYS B O 1
ATOM 7218 N N . GLY B 1 312 ? 14.031 28.969 19.422 1 95.62 312 GLY B N 1
ATOM 7219 C CA . GLY B 1 312 ? 14.836 27.906 19.984 1 95.62 312 GLY B CA 1
ATOM 7220 C C . GLY B 1 312 ? 14.32 26.516 19.625 1 95.62 312 GLY B C 1
ATOM 7221 O O . GLY B 1 312 ? 14.555 25.547 20.359 1 95.62 312 GLY B O 1
ATOM 7222 N N . HIS B 1 313 ? 13.586 26.391 18.562 1 96.88 313 HIS B N 1
ATOM 7223 C CA . HIS B 1 313 ? 13.062 25.094 18.109 1 96.88 313 HIS B CA 1
ATOM 7224 C C . HIS B 1 313 ? 14.188 24.203 17.609 1 96.88 313 HIS B C 1
ATOM 7226 O O . HIS B 1 313 ? 15.281 24.672 17.297 1 96.88 313 HIS B O 1
ATOM 7232 N N . THR B 1 314 ? 13.914 22.922 17.594 1 97.12 314 THR B N 1
ATOM 7233 C CA . THR B 1 314 ? 14.766 21.922 16.969 1 97.12 314 THR B CA 1
ATOM 7234 C C . THR B 1 314 ? 14.062 21.281 15.773 1 97.12 314 THR B C 1
ATOM 7236 O O . THR B 1 314 ? 12.93 20.828 15.891 1 97.12 314 THR B O 1
ATOM 7239 N N . VAL B 1 315 ? 14.742 21.25 14.68 1 97.69 315 VAL B N 1
ATOM 7240 C CA . VAL B 1 315 ? 14.172 20.656 13.477 1 97.69 315 VAL B CA 1
ATOM 7241 C C . VAL B 1 315 ? 14.945 19.391 13.117 1 97.69 315 VAL B C 1
ATOM 7243 O O . VAL B 1 315 ? 16.172 19.422 12.961 1 97.69 315 VAL B O 1
ATOM 7246 N N . CYS B 1 316 ? 14.219 18.312 13.039 1 97.12 316 CYS B N 1
ATOM 7247 C CA . CYS B 1 316 ? 14.805 17.047 12.633 1 97.12 316 CYS B CA 1
ATOM 7248 C C . CYS B 1 316 ? 14.648 16.828 11.133 1 97.12 316 CYS B C 1
ATOM 7250 O O . CYS B 1 316 ? 13.547 16.969 10.594 1 97.12 316 CYS B O 1
ATOM 7252 N N . THR B 1 317 ? 15.766 16.5 10.43 1 95.12 317 THR B N 1
ATOM 7253 C CA . THR B 1 317 ? 15.742 16.297 8.984 1 95.12 317 THR B CA 1
ATOM 7254 C C . THR B 1 317 ? 16.359 14.953 8.609 1 95.12 317 THR B C 1
ATOM 7256 O O . THR B 1 317 ? 17.125 14.375 9.383 1 95.12 317 THR B O 1
ATOM 7259 N N . ASN B 1 318 ? 15.984 14.477 7.496 1 88.62 318 ASN B N 1
ATOM 7260 C CA . ASN B 1 318 ? 16.578 13.234 6.996 1 88.62 318 ASN B CA 1
ATOM 7261 C C . ASN B 1 318 ? 17.812 13.508 6.141 1 88.62 318 ASN B C 1
ATOM 7263 O O . ASN B 1 318 ? 18.219 14.664 5.98 1 88.62 318 ASN B O 1
ATOM 7267 N N . ARG B 1 319 ? 18.375 12.516 5.559 1 87.44 319 ARG B N 1
ATOM 7268 C CA . ARG B 1 319 ? 19.656 12.562 4.855 1 87.44 319 ARG B CA 1
ATOM 7269 C C . ARG B 1 319 ? 19.562 13.477 3.635 1 87.44 319 ARG B C 1
ATOM 7271 O O . ARG B 1 319 ? 20.562 14.086 3.244 1 87.44 319 ARG B O 1
ATOM 7278 N N . TRP B 1 320 ? 18.406 13.656 3.16 1 81.44 320 TRP B N 1
ATOM 7279 C CA . TRP B 1 320 ? 18.25 14.43 1.933 1 81.44 320 TRP B CA 1
ATOM 7280 C C . TRP B 1 320 ? 18.344 15.922 2.213 1 81.44 320 TRP B C 1
ATOM 7282 O O . TRP B 1 320 ? 18.797 16.688 1.361 1 81.44 320 TRP B O 1
ATOM 7292 N N . TYR B 1 321 ? 18.016 16.234 3.34 1 89.75 321 TYR B N 1
ATOM 7293 C CA . TYR B 1 321 ? 17.875 17.656 3.621 1 89.75 321 TYR B CA 1
ATOM 7294 C C . TYR B 1 321 ? 19 18.141 4.527 1 89.75 321 TYR B C 1
ATOM 7296 O O . TYR B 1 321 ? 19.281 19.344 4.586 1 89.75 321 TYR B O 1
ATOM 7304 N N . THR B 1 322 ? 19.578 17.25 5.176 1 94.12 322 THR B N 1
ATOM 7305 C CA . THR B 1 322 ? 20.609 17.641 6.133 1 94.12 322 THR B CA 1
ATOM 7306 C C . THR B 1 322 ? 21.875 18.062 5.41 1 94.12 322 THR B C 1
ATOM 7308 O O . THR B 1 322 ? 22.422 17.297 4.609 1 94.12 322 THR B O 1
ATOM 7311 N N . SER B 1 323 ? 22.312 19.266 5.664 1 94.06 323 SER B N 1
ATOM 7312 C CA . SER B 1 323 ? 23.547 19.797 5.098 1 94.06 323 SER B CA 1
ATOM 7313 C C . SER B 1 323 ? 24.188 20.812 6.043 1 94.06 323 SER B C 1
ATOM 7315 O O . SER B 1 323 ? 23.547 21.281 6.988 1 94.06 323 SER B O 1
ATOM 7317 N N . ILE B 1 324 ? 25.438 21.078 5.793 1 93.62 324 ILE B N 1
ATOM 7318 C CA . ILE B 1 324 ? 26.141 22.078 6.582 1 93.62 324 ILE B CA 1
ATOM 7319 C C . ILE B 1 324 ? 25.531 23.453 6.344 1 93.62 324 ILE B C 1
ATOM 7321 O O . ILE B 1 324 ? 25.375 24.234 7.281 1 93.62 324 ILE B O 1
ATOM 7325 N N . ASP B 1 325 ? 25.141 23.656 5.137 1 92.81 325 ASP B N 1
ATOM 7326 C CA . ASP B 1 325 ? 24.516 24.922 4.781 1 92.81 325 ASP B CA 1
ATOM 7327 C C . ASP B 1 325 ? 23.219 25.141 5.562 1 92.81 325 ASP B C 1
ATOM 7329 O O . ASP B 1 325 ? 22.969 26.234 6.078 1 92.81 325 ASP B O 1
ATOM 7333 N N . LEU B 1 326 ? 22.484 24.141 5.602 1 95.69 326 LEU B N 1
ATOM 7334 C CA . LEU B 1 326 ? 21.219 24.219 6.344 1 95.69 326 LEU B CA 1
ATOM 7335 C C . LEU B 1 326 ? 21.484 24.484 7.824 1 95.69 326 LEU B C 1
ATOM 7337 O O . LEU B 1 326 ? 20.828 25.328 8.438 1 95.69 326 LEU B O 1
ATOM 7341 N N . ALA B 1 327 ? 22.422 23.766 8.375 1 95.19 327 ALA B N 1
ATOM 7342 C CA . ALA B 1 327 ? 22.781 23.938 9.781 1 95.19 327 ALA B CA 1
ATOM 7343 C C . ALA B 1 327 ? 23.188 25.375 10.078 1 95.19 327 ALA B C 1
ATOM 7345 O O . ALA B 1 327 ? 22.719 25.969 11.047 1 95.19 327 ALA B O 1
ATOM 7346 N N . GLN B 1 328 ? 24.016 25.875 9.258 1 93.38 328 GLN B N 1
ATOM 7347 C CA . GLN B 1 328 ? 24.5 27.234 9.438 1 93.38 328 GLN B CA 1
ATOM 7348 C C . GLN B 1 328 ? 23.344 28.25 9.367 1 93.38 328 GLN B C 1
ATOM 7350 O O . GLN B 1 328 ? 23.266 29.156 10.195 1 93.38 328 GLN B O 1
ATOM 7355 N N . GLU B 1 329 ? 22.516 28.047 8.406 1 94.81 329 GLU B N 1
ATOM 7356 C CA . GLU B 1 329 ? 21.375 28.938 8.242 1 94.81 329 GLU B CA 1
ATOM 7357 C C . GLU B 1 329 ? 20.453 28.891 9.461 1 94.81 329 GLU B C 1
ATOM 7359 O O . GLU B 1 329 ? 19.984 29.922 9.938 1 94.81 329 GLU B O 1
ATOM 7364 N N . LEU B 1 330 ? 20.219 27.75 9.93 1 95.75 330 LEU B N 1
ATOM 7365 C CA . LEU B 1 330 ? 19.312 27.578 11.07 1 95.75 330 LEU B CA 1
ATOM 7366 C C . LEU B 1 330 ? 19.922 28.188 12.336 1 95.75 330 LEU B C 1
ATOM 7368 O O . LEU B 1 330 ? 19.203 28.75 13.164 1 95.75 330 LEU B O 1
ATOM 7372 N N . ILE B 1 331 ? 21.219 28.078 12.508 1 93.25 331 ILE B N 1
ATOM 7373 C CA . ILE B 1 331 ? 21.906 28.672 13.648 1 93.25 331 ILE B CA 1
ATOM 7374 C C . ILE B 1 331 ? 21.656 30.188 13.664 1 93.25 331 ILE B C 1
ATOM 7376 O O . ILE B 1 331 ? 21.359 30.766 14.711 1 93.25 331 ILE B O 1
ATOM 7380 N N . THR B 1 332 ? 21.75 30.766 12.492 1 93.12 332 THR B N 1
ATOM 7381 C CA . THR B 1 332 ? 21.578 32.219 12.383 1 93.12 332 THR B CA 1
ATOM 7382 C C . THR B 1 332 ? 20.141 32.594 12.75 1 93.12 332 THR B C 1
ATOM 7384 O O . THR B 1 332 ? 19.875 33.75 13.102 1 93.12 332 THR B O 1
ATOM 7387 N N . LYS B 1 333 ? 19.266 31.703 12.719 1 95.5 333 LYS B N 1
ATOM 7388 C CA . LYS B 1 333 ? 17.859 31.969 12.992 1 95.5 333 LYS B CA 1
ATOM 7389 C C . LYS B 1 333 ? 17.438 31.375 14.336 1 95.5 333 LYS B C 1
ATOM 7391 O O . LYS B 1 333 ? 16.25 31.141 14.578 1 95.5 333 LYS B O 1
ATOM 7396 N N . THR B 1 334 ? 18.359 31.078 15.133 1 94.19 334 THR B N 1
ATOM 7397 C CA . THR B 1 334 ? 18.172 30.562 16.484 1 94.19 334 THR B CA 1
ATOM 7398 C C . THR B 1 334 ? 17.312 29.297 16.469 1 94.19 334 THR B C 1
ATOM 7400 O O . THR B 1 334 ? 16.375 29.172 17.25 1 94.19 334 THR B O 1
ATOM 7403 N N . THR B 1 335 ? 17.562 28.438 15.602 1 96 335 THR B N 1
ATOM 7404 C CA . THR B 1 335 ? 16.906 27.141 15.438 1 96 335 THR B CA 1
ATOM 7405 C C . THR B 1 335 ? 17.938 26.016 15.336 1 96 335 THR B C 1
ATOM 7407 O O . THR B 1 335 ? 18.953 26.172 14.656 1 96 335 THR B O 1
ATOM 7410 N N . HIS B 1 336 ? 17.719 25 15.977 1 96.38 336 HIS B N 1
ATOM 7411 C CA . HIS B 1 336 ? 18.672 23.891 15.992 1 96.38 336 HIS B CA 1
ATOM 7412 C C . HIS B 1 336 ? 18.328 22.844 14.945 1 96.38 336 HIS B C 1
ATOM 7414 O O . HIS B 1 336 ? 17.156 22.719 14.547 1 96.38 336 HIS B O 1
ATOM 7420 N N . LEU B 1 337 ? 19.359 22.125 14.531 1 96.62 337 LEU B N 1
ATOM 7421 C CA . LEU B 1 337 ? 19.203 21.062 13.555 1 96.62 337 LEU B CA 1
ATOM 7422 C C . LEU B 1 337 ? 19.719 19.734 14.102 1 96.62 337 LEU B C 1
ATOM 7424 O O . LEU B 1 337 ? 20.797 19.688 14.703 1 96.62 337 LEU B O 1
ATOM 7428 N N . VAL B 1 338 ? 18.938 18.734 14.008 1 96.94 338 VAL B N 1
ATOM 7429 C CA . VAL B 1 338 ? 19.359 17.344 14.234 1 96.94 338 VAL B CA 1
ATOM 7430 C C . VAL B 1 338 ? 18.969 16.484 13.023 1 96.94 338 VAL B C 1
ATOM 7432 O O . VAL B 1 338 ? 17.797 16.422 12.656 1 96.94 338 VAL B O 1
ATOM 7435 N N . GLY B 1 339 ? 19.969 15.891 12.383 1 96.12 339 GLY B N 1
ATOM 7436 C CA . GLY B 1 339 ? 19.594 15.133 11.195 1 96.12 339 GLY B CA 1
ATOM 7437 C C . GLY B 1 339 ? 20.594 14.047 10.852 1 96.12 339 GLY B C 1
ATOM 7438 O O . GLY B 1 339 ? 21.719 14.039 11.367 1 96.12 339 GLY B O 1
ATOM 7439 N N . MET B 1 340 ? 20.219 13.164 10.086 1 94.06 340 MET B N 1
ATOM 7440 C CA . MET B 1 340 ? 21.109 12.195 9.461 1 94.06 340 MET B CA 1
ATOM 7441 C C . MET B 1 340 ? 21.828 12.805 8.266 1 94.06 340 MET B C 1
ATOM 7443 O O . MET B 1 340 ? 21.281 13.656 7.566 1 94.06 340 MET B O 1
ATOM 7447 N N . VAL B 1 341 ? 23.047 12.336 8.047 1 93.5 341 VAL B N 1
ATOM 7448 C CA . VAL B 1 341 ? 23.828 12.938 6.973 1 93.5 341 VAL B CA 1
ATOM 7449 C C . VAL B 1 341 ? 24.281 11.859 5.988 1 93.5 341 VAL B C 1
ATOM 7451 O O . VAL B 1 341 ? 24.578 10.734 6.391 1 93.5 341 VAL B O 1
ATOM 7454 N N . GLN B 1 342 ? 24.25 12.312 4.809 1 90.88 342 GLN B N 1
ATOM 7455 C CA . GLN B 1 342 ? 24.797 11.438 3.779 1 90.88 342 GLN B CA 1
ATOM 7456 C C . GLN B 1 342 ? 26.328 11.414 3.842 1 90.88 342 GLN B C 1
ATOM 7458 O O . GLN B 1 342 ? 26.969 12.414 4.176 1 90.88 342 GLN B O 1
ATOM 7463 N N . ARG B 1 343 ? 26.859 10.32 3.395 1 89.94 343 ARG B N 1
ATOM 7464 C CA . ARG B 1 343 ? 28.312 10.148 3.422 1 89.94 343 ARG B CA 1
ATOM 7465 C C . ARG B 1 343 ? 29 11.148 2.494 1 89.94 343 ARG B C 1
ATOM 7467 O O . ARG B 1 343 ? 30.109 11.594 2.773 1 89.94 343 ARG B O 1
ATOM 7474 N N . ASN B 1 344 ? 28.312 11.531 1.463 1 87.25 344 ASN B N 1
ATOM 7475 C CA . ASN B 1 344 ? 28.922 12.398 0.46 1 87.25 344 ASN B CA 1
ATOM 7476 C C . ASN B 1 344 ? 28.484 13.852 0.645 1 87.25 344 ASN B C 1
ATOM 7478 O O . ASN B 1 344 ? 28.656 14.672 -0.261 1 87.25 344 ASN B O 1
ATOM 7482 N N . CYS B 1 345 ? 27.922 14.062 1.75 1 89.75 345 CYS B N 1
ATOM 7483 C CA . CYS B 1 345 ? 27.516 15.438 2.029 1 89.75 345 CYS B CA 1
ATOM 7484 C C . CYS B 1 345 ? 28.703 16.391 1.95 1 89.75 345 CYS B C 1
ATOM 7486 O O . CYS B 1 345 ? 29.766 16.109 2.518 1 89.75 345 CYS B O 1
ATOM 7488 N N . ARG B 1 346 ? 28.5 17.453 1.316 1 88.25 346 ARG B N 1
ATOM 7489 C CA . ARG B 1 346 ? 29.578 18.422 1.11 1 88.25 346 ARG B CA 1
ATOM 7490 C C . ARG B 1 346 ? 29.969 19.094 2.422 1 88.25 346 ARG B C 1
ATOM 7492 O O . ARG B 1 346 ? 29.109 19.516 3.197 1 88.25 346 ARG B O 1
ATOM 7499 N N . GLY B 1 347 ? 31.297 19.172 2.676 1 88.75 347 GLY B N 1
ATOM 7500 C CA . GLY B 1 347 ? 31.797 19.953 3.785 1 88.75 347 GLY B CA 1
ATOM 7501 C C . GLY B 1 347 ? 31.938 19.156 5.07 1 88.75 347 GLY B C 1
ATOM 7502 O O . GLY B 1 347 ? 32.469 19.672 6.062 1 88.75 347 GLY B O 1
ATOM 7503 N N . ILE B 1 348 ? 31.469 17.938 5.027 1 91.75 348 ILE B N 1
ATOM 7504 C CA . ILE B 1 348 ? 31.547 17.188 6.27 1 91.75 348 ILE B CA 1
ATOM 7505 C C . ILE B 1 348 ? 32.938 16.594 6.441 1 91.75 348 ILE B C 1
ATOM 7507 O O . ILE B 1 348 ? 33.719 16.516 5.48 1 91.75 348 ILE B O 1
ATOM 7511 N N . SER B 1 349 ? 33.312 16.234 7.605 1 93 349 SER B N 1
ATOM 7512 C CA . SER B 1 349 ? 34.656 15.719 7.941 1 93 349 SER B CA 1
ATOM 7513 C C . SER B 1 349 ? 34.906 14.359 7.305 1 93 349 SER B C 1
ATOM 7515 O O . SER B 1 349 ? 34.25 13.375 7.66 1 93 349 SER B O 1
ATOM 7517 N N . LYS B 1 350 ? 35.844 14.289 6.512 1 92.44 350 LYS B N 1
ATOM 7518 C CA . LYS B 1 350 ? 36.219 13.031 5.879 1 92.44 350 LYS B CA 1
ATOM 7519 C C . LYS B 1 350 ? 36.75 12.039 6.91 1 92.44 350 LYS B C 1
ATOM 7521 O O . LYS B 1 350 ? 36.594 10.828 6.762 1 92.44 350 LYS B O 1
ATOM 7526 N N . GLU B 1 351 ? 37.375 12.594 7.91 1 94.12 351 GLU B N 1
ATOM 7527 C CA . GLU B 1 351 ? 37.906 11.75 8.969 1 94.12 351 GLU B CA 1
ATOM 7528 C C . GLU B 1 351 ? 36.812 10.945 9.648 1 94.12 351 GLU B C 1
ATOM 7530 O O . GLU B 1 351 ? 36.969 9.742 9.898 1 94.12 351 GLU B O 1
ATOM 7535 N N . VAL B 1 352 ? 35.781 11.602 9.906 1 95.44 352 VAL B N 1
ATOM 7536 C CA . VAL B 1 352 ? 34.688 10.945 10.586 1 95.44 352 VAL B CA 1
ATOM 7537 C C . VAL B 1 352 ? 34.062 9.898 9.664 1 95.44 352 VAL B C 1
ATOM 7539 O O . VAL B 1 352 ? 33.75 8.781 10.094 1 95.44 352 VAL B O 1
ATOM 7542 N N . VAL B 1 353 ? 33.875 10.242 8.398 1 94.75 353 VAL B N 1
ATOM 7543 C CA . VAL B 1 353 ? 33.188 9.398 7.43 1 94.75 353 VAL B CA 1
ATOM 7544 C C . VAL B 1 353 ? 33.969 8.117 7.188 1 94.75 353 VAL B C 1
ATOM 7546 O O . VAL B 1 353 ? 33.406 7.027 7.113 1 94.75 353 VAL B O 1
ATOM 7549 N N . THR B 1 354 ? 35.281 8.18 7.18 1 93.5 354 THR B N 1
ATOM 7550 C CA . THR B 1 354 ? 36.094 7.055 6.75 1 93.5 354 THR B CA 1
ATOM 7551 C C . THR B 1 354 ? 36.562 6.23 7.953 1 93.5 354 THR B C 1
ATOM 7553 O O . THR B 1 354 ? 37.062 5.109 7.793 1 93.5 354 THR B O 1
ATOM 7556 N N . LYS B 1 355 ? 36.438 6.75 9.156 1 94.38 355 LYS B N 1
ATOM 7557 C CA . LYS B 1 355 ? 36.875 6.047 10.352 1 94.38 355 LYS B CA 1
ATOM 7558 C C . LYS B 1 355 ? 36.219 4.68 10.469 1 94.38 355 LYS B C 1
ATOM 7560 O O . LYS B 1 355 ? 35 4.562 10.312 1 94.38 355 LYS B O 1
ATOM 7565 N N . LYS B 1 356 ? 36.969 3.658 10.695 1 93.81 356 LYS B N 1
ATOM 7566 C CA . LYS B 1 356 ? 36.438 2.318 10.914 1 93.81 356 LYS B CA 1
ATOM 7567 C C . LYS B 1 356 ? 36.125 2.086 12.383 1 93.81 356 LYS B C 1
ATOM 7569 O O . LYS B 1 356 ? 36.969 2.234 13.25 1 93.81 356 LYS B O 1
ATOM 7574 N N . LEU B 1 357 ? 34.906 1.751 12.617 1 94.44 357 LEU B N 1
ATOM 7575 C CA . LEU B 1 357 ? 34.438 1.588 13.992 1 94.44 357 LEU B CA 1
ATOM 7576 C C . LEU B 1 357 ? 34 0.157 14.242 1 94.44 357 LEU B C 1
ATOM 7578 O O . LEU B 1 357 ? 33.5 -0.511 13.328 1 94.44 357 LEU B O 1
ATOM 7582 N N . LYS B 1 358 ? 34.188 -0.295 15.461 1 92.38 358 LYS B N 1
ATOM 7583 C CA . LYS B 1 358 ? 33.562 -1.54 15.922 1 92.38 358 LYS B CA 1
ATOM 7584 C C . LYS B 1 358 ? 32.156 -1.307 16.406 1 92.38 358 LYS B C 1
ATOM 7586 O O . LYS B 1 358 ? 31.75 -0.166 16.641 1 92.38 358 LYS B O 1
ATOM 7591 N N . LYS B 1 359 ? 31.469 -2.355 16.484 1 89 359 LYS B N 1
ATOM 7592 C CA . LYS B 1 359 ? 30.078 -2.25 16.922 1 89 359 LYS B CA 1
ATOM 7593 C C . LYS B 1 359 ? 30 -1.557 18.281 1 89 359 LYS B C 1
ATOM 7595 O O . LYS B 1 359 ? 30.703 -1.925 19.219 1 89 359 LYS B O 1
ATOM 7600 N N . GLY B 1 360 ? 29.203 -0.508 18.359 1 87.69 360 GLY B N 1
ATOM 7601 C CA . GLY B 1 360 ? 28.969 0.216 19.594 1 87.69 360 GLY B CA 1
ATOM 7602 C C . GLY B 1 360 ? 29.875 1.431 19.75 1 87.69 360 GLY B C 1
ATOM 7603 O O . GLY B 1 360 ? 29.656 2.26 20.625 1 87.69 360 GLY B O 1
ATOM 7604 N N . GLU B 1 361 ? 30.859 1.578 18.891 1 92.94 361 GLU B N 1
ATOM 7605 C CA . GLU B 1 361 ? 31.812 2.676 19 1 92.94 361 GLU B CA 1
ATOM 7606 C C . GLU B 1 361 ? 31.266 3.951 18.359 1 92.94 361 GLU B C 1
ATOM 7608 O O . GLU B 1 361 ? 30.438 3.893 17.453 1 92.94 361 GLU B O 1
ATOM 7613 N N . ILE B 1 362 ? 31.75 5.047 18.906 1 94.44 362 ILE B N 1
ATOM 7614 C CA . ILE B 1 362 ? 31.328 6.371 18.453 1 94.44 362 ILE B CA 1
ATOM 7615 C C . ILE B 1 362 ? 32.562 7.215 18.125 1 94.44 362 ILE B C 1
ATOM 7617 O O . ILE B 1 362 ? 33.562 7.16 18.844 1 94.44 362 ILE B O 1
ATOM 7621 N N . PHE B 1 363 ? 32.594 7.879 17.031 1 96.19 363 PHE B N 1
ATOM 7622 C CA . PHE B 1 363 ? 33.594 8.852 16.641 1 96.19 363 PHE B CA 1
ATOM 7623 C C . PHE B 1 363 ? 32.938 10.172 16.25 1 96.19 363 PHE B C 1
ATOM 7625 O O . PHE B 1 363 ? 32.031 10.195 15.422 1 96.19 363 PHE B O 1
ATOM 7632 N N . ALA B 1 364 ? 33.375 11.25 16.828 1 95.75 364 ALA B N 1
ATOM 7633 C CA . ALA B 1 364 ? 32.719 12.539 16.609 1 95.75 364 ALA B CA 1
ATOM 7634 C C . ALA B 1 364 ? 33.75 13.656 16.438 1 95.75 364 ALA B C 1
ATOM 7636 O O . ALA B 1 364 ? 34.875 13.562 16.938 1 95.75 364 ALA B O 1
ATOM 7637 N N . LYS B 1 365 ? 33.406 14.578 15.68 1 95.5 365 LYS B N 1
ATOM 7638 C CA . LYS B 1 365 ? 34.156 15.828 15.531 1 95.5 365 LYS B CA 1
ATOM 7639 C C . LYS B 1 365 ? 33.219 17.031 15.562 1 95.5 365 LYS B C 1
ATOM 7641 O O . LYS B 1 365 ? 32 16.891 15.32 1 95.5 365 LYS B O 1
ATOM 7646 N N . GLU B 1 366 ? 33.719 18.172 15.867 1 93.31 366 GLU B N 1
ATOM 7647 C CA . GLU B 1 366 ? 33 19.422 15.914 1 93.31 366 GLU B CA 1
ATOM 7648 C C . GLU B 1 366 ? 33.688 20.516 15.109 1 93.31 366 GLU B C 1
ATOM 7650 O O . GLU B 1 366 ? 34.906 20.484 14.961 1 93.31 366 GLU B O 1
ATOM 7655 N N . ASN B 1 367 ? 32.906 21.359 14.578 1 89.62 367 ASN B N 1
ATOM 7656 C CA . ASN B 1 367 ? 33.531 22.469 13.875 1 89.62 367 ASN B CA 1
ATOM 7657 C C . ASN B 1 367 ? 33.438 23.766 14.664 1 89.62 367 ASN B C 1
ATOM 7659 O O . ASN B 1 367 ? 32.938 23.781 15.789 1 89.62 367 ASN B O 1
ATOM 7663 N N . SER B 1 368 ? 33.906 24.859 14.094 1 83.5 368 SER B N 1
ATOM 7664 C CA . SER B 1 368 ? 34.062 26.109 14.812 1 83.5 368 SER B CA 1
ATOM 7665 C C . SER B 1 368 ? 32.719 26.781 15.094 1 83.5 368 SER B C 1
ATOM 7667 O O . SER B 1 368 ? 32.625 27.578 16.031 1 83.5 368 SER B O 1
ATOM 7669 N N . ILE B 1 369 ? 31.766 26.469 14.336 1 83.5 369 ILE B N 1
ATOM 7670 C CA . ILE B 1 369 ? 30.484 27.172 14.5 1 83.5 369 ILE B CA 1
ATOM 7671 C C . ILE B 1 369 ? 29.562 26.328 15.375 1 83.5 369 ILE B C 1
ATOM 7673 O O . ILE B 1 369 ? 28.391 26.703 15.578 1 83.5 369 ILE B O 1
ATOM 7677 N N . GLY B 1 370 ? 30.047 25.188 15.852 1 86.69 370 GLY B N 1
ATOM 7678 C CA . GLY B 1 370 ? 29.281 24.438 16.828 1 86.69 370 GLY B CA 1
ATOM 7679 C C . GLY B 1 370 ? 28.5 23.281 16.219 1 86.69 370 GLY B C 1
ATOM 7680 O O . GLY B 1 370 ? 27.516 22.828 16.781 1 86.69 370 GLY B O 1
ATOM 7681 N N . ILE B 1 371 ? 28.812 22.828 15.062 1 93.06 371 ILE B N 1
ATOM 7682 C CA . ILE B 1 371 ? 28.188 21.688 14.422 1 93.06 371 ILE B CA 1
ATOM 7683 C C . ILE B 1 371 ? 28.938 20.406 14.781 1 93.06 371 ILE B C 1
ATOM 7685 O O . ILE B 1 371 ? 30.172 20.359 14.68 1 93.06 371 ILE B O 1
ATOM 7689 N N . THR B 1 372 ? 28.25 19.484 15.258 1 95.12 372 THR B N 1
ATOM 7690 C CA . THR B 1 372 ? 28.828 18.203 15.609 1 95.12 372 THR B CA 1
ATOM 7691 C C . THR B 1 372 ? 28.484 17.156 14.555 1 95.12 372 THR B C 1
ATOM 7693 O O . THR B 1 372 ? 27.328 17.031 14.141 1 95.12 372 THR B O 1
ATOM 7696 N N . LEU B 1 373 ? 29.453 16.5 14.078 1 95.81 373 LEU B N 1
ATOM 7697 C CA . LEU B 1 373 ? 29.297 15.336 13.203 1 95.81 373 LEU B CA 1
ATOM 7698 C C . LEU B 1 373 ? 29.703 14.062 13.938 1 95.81 373 LEU B C 1
ATOM 7700 O O . LEU B 1 373 ? 30.812 13.977 14.484 1 95.81 373 LEU B O 1
ATOM 7704 N N . ILE B 1 374 ? 28.797 13.117 13.992 1 96 374 ILE B N 1
ATOM 7705 C CA . ILE B 1 374 ? 29.062 11.883 14.734 1 96 374 ILE B CA 1
ATOM 7706 C C . ILE B 1 374 ? 28.859 10.68 13.82 1 96 374 ILE B C 1
ATOM 7708 O O . ILE B 1 374 ? 27.953 10.672 12.984 1 96 374 ILE B O 1
ATOM 7712 N N . LYS B 1 375 ? 29.703 9.695 13.93 1 96.44 375 LYS B N 1
ATOM 7713 C CA . LYS B 1 375 ? 29.547 8.367 13.344 1 96.44 375 LYS B CA 1
ATOM 7714 C C . LYS B 1 375 ? 29.391 7.305 14.422 1 96.44 375 LYS B C 1
ATOM 7716 O O . LYS B 1 375 ? 30.156 7.27 15.383 1 96.44 375 LYS B O 1
ATOM 7721 N N . TRP B 1 376 ? 28.375 6.551 14.359 1 94.75 376 TRP B N 1
ATOM 7722 C CA . TRP B 1 376 ? 28.094 5.461 15.289 1 94.75 376 TRP B CA 1
ATOM 7723 C C . TRP B 1 376 ? 27.906 4.145 14.547 1 94.75 376 TRP B C 1
ATOM 7725 O O . TRP B 1 376 ? 27.219 4.102 13.516 1 94.75 376 TRP B O 1
ATOM 7735 N N . ARG B 1 377 ? 28.531 3.111 15.086 1 93.56 377 ARG B N 1
ATOM 7736 C CA . ARG B 1 377 ? 28.406 1.803 14.445 1 93.56 377 ARG B CA 1
ATOM 7737 C C . ARG B 1 377 ? 27.516 0.876 15.258 1 93.56 377 ARG B C 1
ATOM 7739 O O . ARG B 1 377 ? 27.797 0.591 16.422 1 93.56 377 ARG B O 1
ATOM 7746 N N . ASP B 1 378 ? 26.5 0.531 14.695 1 85.31 378 ASP B N 1
ATOM 7747 C CA . ASP B 1 378 ? 25.703 -0.588 15.195 1 85.31 378 ASP B CA 1
ATOM 7748 C C . ASP B 1 378 ? 25.828 -1.796 14.266 1 85.31 378 ASP B C 1
ATOM 7750 O O . ASP B 1 378 ? 26.906 -2.346 14.086 1 85.31 378 ASP B O 1
ATOM 7754 N N . LYS B 1 379 ? 24.766 -2.102 13.562 1 72.75 379 LYS B N 1
ATOM 7755 C CA . LYS B 1 379 ? 24.875 -3.053 12.461 1 72.75 379 LYS B CA 1
ATOM 7756 C C . LYS B 1 379 ? 25.438 -2.379 11.211 1 72.75 379 LYS B C 1
ATOM 7758 O O . LYS B 1 379 ? 26.172 -3.006 10.438 1 72.75 379 LYS B O 1
ATOM 7763 N N . ARG B 1 380 ? 25.141 -1.047 11.172 1 82.56 380 ARG B N 1
ATOM 7764 C CA . ARG B 1 380 ? 25.656 -0.185 10.109 1 82.56 380 ARG B CA 1
ATOM 7765 C C . ARG B 1 380 ? 26.156 1.141 10.672 1 82.56 380 ARG B C 1
ATOM 7767 O O . ARG B 1 380 ? 25.891 1.469 11.836 1 82.56 380 ARG B O 1
ATOM 7774 N N . ASP B 1 381 ? 26.891 1.721 9.82 1 90.5 381 ASP B N 1
ATOM 7775 C CA . ASP B 1 381 ? 27.344 3.055 10.195 1 90.5 381 ASP B CA 1
ATOM 7776 C C . ASP B 1 381 ? 26.219 4.07 10.109 1 90.5 381 ASP B C 1
ATOM 7778 O O . ASP B 1 381 ? 25.453 4.07 9.141 1 90.5 381 ASP B O 1
ATOM 7782 N N . VAL B 1 382 ? 26.094 4.809 11.109 1 93.69 382 VAL B N 1
ATOM 7783 C CA . VAL B 1 382 ? 25.109 5.898 11.125 1 93.69 382 VAL B CA 1
ATOM 7784 C C . VAL B 1 382 ? 25.828 7.234 11.289 1 93.69 382 VAL B C 1
ATOM 7786 O O . VAL B 1 382 ? 26.641 7.402 12.203 1 93.69 382 VAL B O 1
ATOM 7789 N N . LEU B 1 383 ? 25.609 8.109 10.414 1 95.81 383 LEU B N 1
ATOM 7790 C CA . LEU B 1 383 ? 26.188 9.453 10.469 1 95.81 383 LEU B CA 1
ATOM 7791 C C . LEU B 1 383 ? 25.125 10.484 10.852 1 95.81 383 LEU B C 1
ATOM 7793 O O . LEU B 1 383 ? 24.062 10.555 10.234 1 95.81 383 LEU B O 1
ATOM 7797 N N . LEU B 1 384 ? 25.422 11.273 11.852 1 96.62 384 LEU B N 1
ATOM 7798 C CA . LEU B 1 384 ? 24.469 12.258 12.359 1 96.62 384 LEU B CA 1
ATOM 7799 C C . LEU B 1 384 ? 25.125 13.633 12.477 1 96.62 384 LEU B C 1
ATOM 7801 O O . LEU B 1 384 ? 26.328 13.734 12.68 1 96.62 384 LEU B O 1
ATOM 7805 N N . LEU B 1 385 ? 24.328 14.602 12.312 1 96.06 385 LEU B N 1
ATOM 7806 C CA . LEU B 1 385 ? 24.734 16 12.43 1 96.06 385 LEU B CA 1
ATOM 7807 C C . LEU B 1 385 ? 23.812 16.75 13.383 1 96.06 385 LEU B C 1
ATOM 7809 O O . LEU B 1 385 ? 22.594 16.609 13.312 1 96.06 385 LEU B O 1
ATOM 7813 N N . SER B 1 386 ? 24.391 17.516 14.289 1 95.81 386 SER B N 1
ATOM 7814 C CA . SER B 1 386 ? 23.578 18.266 15.242 1 95.81 386 SER B CA 1
ATOM 7815 C C . SER B 1 386 ? 24.203 19.625 15.555 1 95.81 386 SER B C 1
ATOM 7817 O O . SER B 1 386 ? 25.422 19.766 15.578 1 95.81 386 SER B O 1
ATOM 7819 N N . THR B 1 387 ? 23.375 20.562 15.789 1 94.19 387 THR B N 1
ATOM 7820 C CA . THR B 1 387 ? 23.844 21.875 16.234 1 94.19 387 THR B CA 1
ATOM 7821 C C . THR B 1 387 ? 23.625 22.047 17.734 1 94.19 387 THR B C 1
ATOM 7823 O O . THR B 1 387 ? 23.922 23.109 18.281 1 94.19 387 THR B O 1
ATOM 7826 N N . LYS B 1 388 ? 23.172 21.031 18.391 1 92.5 388 LYS B N 1
ATOM 7827 C CA . LYS B 1 388 ? 22.875 21.234 19.797 1 92.5 388 LYS B CA 1
ATOM 7828 C C . LYS B 1 388 ? 23.438 20.109 20.656 1 92.5 388 LYS B C 1
ATOM 7830 O O . LYS B 1 388 ? 23.234 20.078 21.875 1 92.5 388 LYS B O 1
ATOM 7835 N N . HIS B 1 389 ? 24.078 19.203 20.016 1 93.12 389 HIS B N 1
ATOM 7836 C CA . HIS B 1 389 ? 24.688 18.078 20.734 1 93.12 389 HIS B CA 1
ATOM 7837 C C . HIS B 1 389 ? 26.203 18.062 20.547 1 93.12 389 HIS B C 1
ATOM 7839 O O . HIS B 1 389 ? 26.719 18.656 19.609 1 93.12 389 HIS B O 1
ATOM 7845 N N . SER B 1 390 ? 26.812 17.406 21.484 1 91.44 390 SER B N 1
ATOM 7846 C CA . SER B 1 390 ? 28.203 16.984 21.328 1 91.44 390 SER B CA 1
ATOM 7847 C C . SER B 1 390 ? 28.312 15.461 21.281 1 91.44 390 SER B C 1
ATOM 7849 O O . SER B 1 390 ? 27.453 14.797 20.688 1 91.44 390 SER B O 1
ATOM 7851 N N . ALA B 1 391 ? 29.328 14.859 21.812 1 89.75 391 ALA B N 1
ATOM 7852 C CA . ALA B 1 391 ? 29.531 13.414 21.719 1 89.75 391 ALA B CA 1
ATOM 7853 C C . ALA B 1 391 ? 28.922 12.695 22.906 1 89.75 391 ALA B C 1
ATOM 7855 O O . ALA B 1 391 ? 29.344 11.586 23.266 1 89.75 391 ALA B O 1
ATOM 7856 N N . GLU B 1 392 ? 27.859 13.203 23.469 1 90.62 392 GLU B N 1
ATOM 7857 C CA . GLU B 1 392 ? 27.203 12.594 24.625 1 90.62 392 GLU B CA 1
ATOM 7858 C C . GLU B 1 392 ? 26.484 11.305 24.25 1 90.62 392 GLU B C 1
ATOM 7860 O O . GLU B 1 392 ? 26.062 11.141 23.094 1 90.62 392 GLU B O 1
ATOM 7865 N N . THR B 1 393 ? 26.422 10.344 25.172 1 91.56 393 THR B N 1
ATOM 7866 C CA . THR B 1 393 ? 25.75 9.062 24.969 1 91.56 393 THR B CA 1
ATOM 7867 C C . THR B 1 393 ? 24.656 8.844 26 1 91.56 393 THR B C 1
ATOM 7869 O O . THR B 1 393 ? 24.625 9.523 27.031 1 91.56 393 THR B O 1
ATOM 7872 N N . VAL B 1 394 ? 23.719 8.109 25.688 1 92 394 VAL B N 1
ATOM 7873 C CA . VAL B 1 394 ? 22.641 7.715 26.594 1 92 394 VAL B CA 1
ATOM 7874 C C . VAL B 1 394 ? 22.625 6.199 26.766 1 92 394 VAL B C 1
ATOM 7876 O O . VAL B 1 394 ? 22.859 5.461 25.797 1 92 394 VAL B O 1
ATOM 7879 N N . THR B 1 395 ? 22.391 5.758 27.922 1 89.12 395 THR B N 1
ATOM 7880 C CA . THR B 1 395 ? 22.281 4.332 28.219 1 89.12 395 THR B CA 1
ATOM 7881 C C . THR B 1 395 ? 20.828 3.904 28.297 1 89.12 395 THR B C 1
ATOM 7883 O O . THR B 1 395 ? 20.031 4.484 29.047 1 89.12 395 THR B O 1
ATOM 7886 N N . LEU B 1 396 ? 20.453 3.123 27.422 1 85.12 396 LEU B N 1
ATOM 7887 C CA . LEU B 1 396 ? 19.094 2.621 27.406 1 85.12 396 LEU B CA 1
ATOM 7888 C C . LEU B 1 396 ? 19.031 1.19 27.938 1 85.12 396 LEU B C 1
ATOM 7890 O O . LEU B 1 396 ? 19.953 0.407 27.719 1 85.12 396 LEU B O 1
ATOM 7894 N N . LYS B 1 397 ? 17.969 0.874 28.625 1 79.44 397 LYS B N 1
ATOM 7895 C CA . LYS B 1 397 ? 17.797 -0.446 29.234 1 79.44 397 LYS B CA 1
ATOM 7896 C C . LYS B 1 397 ? 16.953 -1.349 28.344 1 79.44 397 LYS B C 1
ATOM 7898 O O . LYS B 1 397 ? 15.875 -0.946 27.891 1 79.44 397 LYS B O 1
ATOM 7903 N N . ARG B 1 398 ? 17.609 -2.266 27.734 1 66.81 398 ARG B N 1
ATOM 7904 C CA . ARG B 1 398 ? 16.828 -3.334 27.125 1 66.81 398 ARG B CA 1
ATOM 7905 C C . ARG B 1 398 ? 16.594 -4.473 28.109 1 66.81 398 ARG B C 1
ATOM 7907 O O . ARG B 1 398 ? 17.172 -4.48 29.203 1 66.81 398 ARG B O 1
ATOM 7914 N N . ARG B 1 399 ? 15.672 -5.414 27.938 1 60.94 399 ARG B N 1
ATOM 7915 C CA . ARG B 1 399 ? 15.336 -6.531 28.812 1 60.94 399 ARG B CA 1
ATOM 7916 C C . ARG B 1 399 ? 16.594 -7.219 29.328 1 60.94 399 ARG B C 1
ATOM 7918 O O . ARG B 1 399 ? 16.688 -7.535 30.516 1 60.94 399 ARG B O 1
ATOM 7925 N N . ARG B 1 400 ? 17.641 -7.527 28.516 1 63.38 400 ARG B N 1
ATOM 7926 C CA . ARG B 1 400 ? 18.734 -8.383 28.984 1 63.38 400 ARG B CA 1
ATOM 7927 C C . ARG B 1 400 ? 20.047 -7.613 29.031 1 63.38 400 ARG B C 1
ATOM 7929 O O . ARG B 1 400 ? 21.047 -8.109 29.578 1 63.38 400 ARG B O 1
ATOM 7936 N N . SER B 1 401 ? 20.156 -6.426 28.359 1 69.75 401 SER B N 1
ATOM 7937 C CA . SER B 1 401 ? 21.422 -5.707 28.375 1 69.75 401 SER B CA 1
ATOM 7938 C C . SER B 1 401 ? 21.219 -4.211 28.172 1 69.75 401 SER B C 1
ATOM 7940 O O . SER B 1 401 ? 20.172 -3.789 27.672 1 69.75 401 SER B O 1
ATOM 7942 N N . ASN B 1 402 ? 22.141 -3.479 28.828 1 77.31 402 ASN B N 1
ATOM 7943 C CA . ASN B 1 402 ? 22.188 -2.045 28.562 1 77.31 402 ASN B CA 1
ATOM 7944 C C . ASN B 1 402 ? 22.906 -1.744 27.234 1 77.31 402 ASN B C 1
ATOM 7946 O O . ASN B 1 402 ? 23.812 -2.463 26.844 1 77.31 402 ASN B O 1
ATOM 7950 N N . TYR B 1 403 ? 22.266 -0.98 26.5 1 80.5 403 TYR B N 1
ATOM 7951 C CA . TYR B 1 403 ? 22.938 -0.58 25.266 1 80.5 403 TYR B CA 1
ATOM 7952 C C . TYR B 1 403 ? 23.141 0.931 25.219 1 80.5 403 TYR B C 1
ATOM 7954 O O . TYR B 1 403 ? 22.312 1.686 25.734 1 80.5 403 TYR B O 1
ATOM 7962 N N . ILE B 1 404 ? 24.422 1.297 24.828 1 85.88 404 ILE B N 1
ATOM 7963 C CA . ILE B 1 404 ? 24.797 2.701 24.75 1 85.88 404 ILE B CA 1
ATOM 7964 C C . ILE B 1 404 ? 24.609 3.227 23.328 1 85.88 404 ILE B C 1
ATOM 7966 O O . ILE B 1 404 ? 25 2.572 22.359 1 85.88 404 ILE B O 1
ATOM 7970 N N . LYS B 1 405 ? 23.891 4.352 23.219 1 91 405 LYS B N 1
ATOM 7971 C CA . LYS B 1 405 ? 23.719 5.027 21.938 1 91 405 LYS B CA 1
ATOM 7972 C C . LYS B 1 405 ? 24.031 6.516 22.047 1 91 405 LYS B C 1
ATOM 7974 O O . LYS B 1 405 ? 23.969 7.09 23.141 1 91 405 LYS B O 1
ATOM 7979 N N . PRO B 1 406 ? 24.5 7.094 20.969 1 93.56 406 PRO B N 1
ATOM 7980 C CA . PRO B 1 406 ? 24.688 8.547 21.016 1 93.56 406 PRO B CA 1
ATOM 7981 C C . PRO B 1 406 ? 23.406 9.297 21.359 1 93.56 406 PRO B C 1
ATOM 7983 O O . PRO B 1 406 ? 22.328 8.945 20.859 1 93.56 406 PRO B O 1
ATOM 7986 N N . LYS B 1 407 ? 23.453 10.281 22.109 1 93.88 407 LYS B N 1
ATOM 7987 C CA . LYS B 1 407 ? 22.297 11.086 22.5 1 93.88 407 LYS B CA 1
ATOM 7988 C C . LYS B 1 407 ? 21.625 11.719 21.281 1 93.88 407 LYS B C 1
ATOM 7990 O O . LYS B 1 407 ? 20.406 11.859 21.234 1 93.88 407 LYS B O 1
ATOM 7995 N N . ILE B 1 408 ? 22.469 12.156 20.312 1 94.38 408 ILE B N 1
ATOM 7996 C CA . ILE B 1 408 ? 21.953 12.742 19.078 1 94.38 408 ILE B CA 1
ATOM 7997 C C . ILE B 1 408 ? 20.938 11.789 18.438 1 94.38 408 ILE B C 1
ATOM 7999 O O . ILE B 1 408 ? 19.859 12.219 18 1 94.38 408 ILE B O 1
ATOM 8003 N N . LEU B 1 409 ? 21.25 10.547 18.344 1 94.12 409 LEU B N 1
ATOM 8004 C CA . LEU B 1 409 ? 20.375 9.555 17.734 1 94.12 409 LEU B CA 1
ATOM 8005 C C . LEU B 1 409 ? 19.109 9.375 18.562 1 94.12 409 LEU B C 1
ATOM 8007 O O . LEU B 1 409 ? 18.016 9.234 18.016 1 94.12 409 LEU B O 1
ATOM 8011 N N . PHE B 1 410 ? 19.297 9.344 19.828 1 92.94 410 PHE B N 1
ATOM 8012 C CA . PHE B 1 410 ? 18.156 9.219 20.719 1 92.94 410 PHE B CA 1
ATOM 8013 C C . PHE B 1 410 ? 17.172 10.359 20.5 1 92.94 410 PHE B C 1
ATOM 8015 O O . PHE B 1 410 ? 15.977 10.117 20.312 1 92.94 410 PHE B O 1
ATOM 8022 N N . ASP B 1 411 ? 17.672 11.547 20.531 1 93.31 411 ASP B N 1
ATOM 8023 C CA . ASP B 1 411 ? 16.828 12.719 20.359 1 93.31 411 ASP B CA 1
ATOM 8024 C C . ASP B 1 411 ? 16.219 12.758 18.953 1 93.31 411 ASP B C 1
ATOM 8026 O O . ASP B 1 411 ? 15.07 13.172 18.781 1 93.31 411 ASP B O 1
ATOM 8030 N N . TYR B 1 412 ? 16.953 12.367 18 1 93.94 412 TYR B N 1
ATOM 8031 C CA . TYR B 1 412 ? 16.469 12.289 16.625 1 93.94 412 TYR B CA 1
ATOM 8032 C C . TYR B 1 412 ? 15.266 11.352 16.531 1 93.94 412 TYR B C 1
ATOM 8034 O O . TYR B 1 412 ? 14.25 11.695 15.93 1 93.94 412 TYR B O 1
ATOM 8042 N N . ASN B 1 413 ? 15.352 10.211 17.109 1 88.44 413 ASN B N 1
ATOM 8043 C CA . ASN B 1 413 ? 14.289 9.211 17.078 1 88.44 413 ASN B CA 1
ATOM 8044 C C . ASN B 1 413 ? 13.055 9.672 17.859 1 88.44 413 ASN B C 1
ATOM 8046 O O . ASN B 1 413 ? 11.922 9.383 17.469 1 88.44 413 ASN B O 1
ATOM 8050 N N . GLU B 1 414 ? 13.297 10.359 18.859 1 89.31 414 GLU B N 1
ATOM 8051 C CA . GLU B 1 414 ? 12.195 10.891 19.641 1 89.31 414 GLU B CA 1
ATOM 8052 C C . GLU B 1 414 ? 11.453 11.992 18.891 1 89.31 414 GLU B C 1
ATOM 8054 O O . GLU B 1 414 ? 10.273 12.234 19.156 1 89.31 414 GLU B O 1
ATOM 8059 N N . GLY B 1 415 ? 12.172 12.664 18.062 1 90.38 415 GLY B N 1
ATOM 8060 C CA . GLY B 1 415 ? 11.586 13.758 17.312 1 90.38 415 GLY B CA 1
ATOM 8061 C C . GLY B 1 415 ? 10.742 13.297 16.141 1 90.38 415 GLY B C 1
ATOM 8062 O O . GLY B 1 415 ? 9.969 14.078 15.578 1 90.38 415 GLY B O 1
ATOM 8063 N N . LYS B 1 416 ? 10.781 12.078 15.805 1 86.75 416 LYS B N 1
ATOM 8064 C CA . LYS B 1 416 ? 9.992 11.508 14.719 1 86.75 416 LYS B CA 1
ATOM 8065 C C . LYS B 1 416 ? 8.742 10.812 15.25 1 86.75 416 LYS B C 1
ATOM 8067 O O . LYS B 1 416 ? 8.695 10.406 16.406 1 86.75 416 LYS B O 1
ATOM 8072 N N . PRO B 1 417 ? 7.711 10.805 14.312 1 81.56 417 PRO B N 1
ATOM 8073 C CA . PRO B 1 417 ? 6.496 10.133 14.789 1 81.56 417 PRO B CA 1
ATOM 8074 C C . PRO B 1 417 ? 6.707 8.641 15.039 1 81.56 417 PRO B C 1
ATOM 8076 O O . PRO B 1 417 ? 7.484 7.992 14.328 1 81.56 417 PRO B O 1
ATOM 8079 N N . PRO B 1 418 ? 5.969 8.195 16 1 73 418 PRO B N 1
ATOM 8080 C CA . PRO B 1 418 ? 6.012 6.75 16.234 1 73 418 PRO B CA 1
ATOM 8081 C C . PRO B 1 418 ? 5.523 5.945 15.031 1 73 418 PRO B C 1
ATOM 8083 O O . PRO B 1 418 ? 4.648 6.402 14.289 1 73 418 PRO B O 1
ATOM 8086 N N . SER B 1 419 ? 6.066 4.777 14.852 1 66.19 419 SER B N 1
ATOM 8087 C CA . SER B 1 419 ? 5.793 3.93 13.695 1 66.19 419 SER B CA 1
ATOM 8088 C C . SER B 1 419 ? 4.309 3.605 13.578 1 66.19 419 SER B C 1
ATOM 8090 O O . SER B 1 419 ? 3.756 3.574 12.477 1 66.19 419 SER B O 1
ATOM 8092 N N . ASP B 1 420 ? 3.676 3.371 14.711 1 62.31 420 ASP B N 1
ATOM 8093 C CA . ASP B 1 420 ? 2.27 2.977 14.695 1 62.31 420 ASP B CA 1
ATOM 8094 C C . ASP B 1 420 ? 1.396 4.09 14.125 1 62.31 420 ASP B C 1
ATOM 8096 O O . ASP B 1 420 ? 0.426 3.818 13.406 1 62.31 420 ASP B O 1
ATOM 8100 N N . ILE B 1 421 ? 1.804 5.27 14.367 1 69.06 421 ILE B N 1
ATOM 8101 C CA . ILE B 1 421 ? 1.025 6.402 13.891 1 69.06 421 ILE B CA 1
ATOM 8102 C C . ILE B 1 421 ? 1.344 6.66 12.414 1 69.06 421 ILE B C 1
ATOM 8104 O O . ILE B 1 421 ? 0.438 6.875 11.609 1 69.06 421 ILE B O 1
ATOM 8108 N N . SER B 1 422 ? 2.574 6.539 12.156 1 68.06 422 SER B N 1
ATOM 8109 C CA . SER B 1 422 ? 3.004 6.766 10.781 1 68.06 422 SER B CA 1
ATOM 8110 C C . SER B 1 422 ? 2.371 5.754 9.836 1 68.06 422 SER B C 1
ATOM 8112 O O . SER B 1 422 ? 1.999 6.094 8.711 1 68.06 422 SER B O 1
ATOM 8114 N N . ASP B 1 423 ? 2.104 4.609 10.344 1 64.62 423 ASP B N 1
ATOM 8115 C CA . ASP B 1 423 ? 1.525 3.539 9.539 1 64.62 423 ASP B CA 1
ATOM 8116 C C . ASP B 1 423 ? 0.06 3.824 9.219 1 64.62 423 ASP B C 1
ATOM 8118 O O . ASP B 1 423 ? -0.468 3.344 8.219 1 64.62 423 ASP B O 1
ATOM 8122 N N . GLN B 1 424 ? -0.443 4.539 10.094 1 65.75 424 GLN B N 1
ATOM 8123 C CA . GLN B 1 424 ? -1.857 4.848 9.906 1 65.75 424 GLN B CA 1
ATOM 8124 C C . GLN B 1 424 ? -2.043 6.023 8.953 1 65.75 424 GLN B C 1
ATOM 8126 O O . GLN B 1 424 ? -3.135 6.23 8.422 1 65.75 424 GLN B O 1
ATOM 8131 N N . MET B 1 425 ? -0.961 6.707 8.836 1 66 425 MET B N 1
ATOM 8132 C CA . MET B 1 425 ? -1.047 7.902 8 1 66 425 MET B CA 1
ATOM 8133 C C . MET B 1 425 ? -0.783 7.566 6.539 1 66 425 MET B C 1
ATOM 8135 O O . MET B 1 425 ? 0.302 7.832 6.023 1 66 425 MET B O 1
ATOM 8139 N N . THR B 1 426 ? -1.749 6.836 5.922 1 67.62 426 THR B N 1
ATOM 8140 C CA . THR B 1 426 ? -1.638 6.402 4.535 1 67.62 426 THR B CA 1
ATOM 8141 C C . THR B 1 426 ? -2.377 7.359 3.605 1 67.62 426 THR B C 1
ATOM 8143 O O . THR B 1 426 ? -3.121 8.227 4.066 1 67.62 426 THR B O 1
ATOM 8146 N N . ILE B 1 427 ? -2.021 7.191 2.373 1 70.5 427 ILE B N 1
ATOM 8147 C CA . ILE B 1 427 ? -2.668 7.992 1.34 1 70.5 427 ILE B CA 1
ATOM 8148 C C . ILE B 1 427 ? -4.164 7.684 1.31 1 70.5 427 ILE B C 1
ATOM 8150 O O . ILE B 1 427 ? -4.574 6.539 1.515 1 70.5 427 ILE B O 1
ATOM 8154 N N . CYS B 1 428 ? -4.852 8.75 1.15 1 79.62 428 CYS B N 1
ATOM 8155 C CA . CYS B 1 428 ? -6.293 8.594 0.986 1 79.62 428 CYS B CA 1
ATOM 8156 C C . CYS B 1 428 ? -6.613 7.652 -0.166 1 79.62 428 CYS B C 1
ATOM 8158 O O . CYS B 1 428 ? -5.953 7.684 -1.205 1 79.62 428 CYS B O 1
ATOM 8160 N N . CYS B 1 429 ? -7.566 6.773 0.042 1 77.06 429 CYS B N 1
ATOM 8161 C CA . CYS B 1 429 ? -7.926 5.742 -0.925 1 77.06 429 CYS B CA 1
ATOM 8162 C C . CYS B 1 429 ? -8.258 6.359 -2.281 1 77.06 429 CYS B C 1
ATOM 8164 O O . CYS B 1 429 ? -7.793 5.875 -3.314 1 77.06 429 CYS B O 1
ATOM 8166 N N . ILE B 1 430 ? -8.969 7.449 -2.25 1 79.31 430 ILE B N 1
ATOM 8167 C CA . ILE B 1 430 ? -9.438 8.055 -3.494 1 79.31 430 ILE B CA 1
ATOM 8168 C C . ILE B 1 430 ? -8.258 8.664 -4.242 1 79.31 430 ILE B C 1
ATOM 8170 O O . ILE B 1 430 ? -8.258 8.727 -5.477 1 79.31 430 ILE B O 1
ATOM 8174 N N . SER B 1 431 ? -7.312 9.102 -3.537 1 75.44 431 SER B N 1
ATOM 8175 C CA . SER B 1 431 ? -6.137 9.719 -4.137 1 75.44 431 SER B CA 1
ATOM 8176 C C . SER B 1 431 ? -5.293 8.695 -4.891 1 75.44 431 SER B C 1
ATOM 8178 O O . SER B 1 431 ? -4.441 9.062 -5.699 1 75.44 431 SER B O 1
ATOM 8180 N N . SER B 1 432 ? -5.621 7.434 -4.637 1 72.38 432 SER B N 1
ATOM 8181 C CA . SER B 1 432 ? -4.863 6.383 -5.309 1 72.38 432 SER B CA 1
ATOM 8182 C C . SER B 1 432 ? -5.598 5.871 -6.543 1 72.38 432 SER B C 1
ATOM 8184 O O . SER B 1 432 ? -5.062 5.055 -7.293 1 72.38 432 SER B O 1
ATOM 8186 N N . HIS B 1 433 ? -6.742 6.398 -6.707 1 75.31 433 HIS B N 1
ATOM 8187 C CA . HIS B 1 433 ? -7.523 5.91 -7.836 1 75.31 433 HIS B CA 1
ATOM 8188 C C . HIS B 1 433 ? -6.996 6.465 -9.156 1 75.31 433 HIS B C 1
ATOM 8190 O O . HIS B 1 433 ? -6.684 7.652 -9.25 1 75.31 433 HIS B O 1
ATOM 8196 N N . LYS B 1 434 ? -6.891 5.656 -10.211 1 70 434 LYS B N 1
ATOM 8197 C CA . LYS B 1 434 ? -6.273 5.98 -11.492 1 70 434 LYS B CA 1
ATOM 8198 C C . LYS B 1 434 ? -7.094 7.02 -12.25 1 70 434 LYS B C 1
ATOM 8200 O O . LYS B 1 434 ? -6.543 7.816 -13.008 1 70 434 LYS B O 1
ATOM 8205 N N . ASN B 1 435 ? -8.367 7.121 -12.016 1 74.44 435 ASN B N 1
ATOM 8206 C CA . ASN B 1 435 ? -9.203 7.969 -12.859 1 74.44 435 ASN B CA 1
ATOM 8207 C C . ASN B 1 435 ? -9.5 9.312 -12.195 1 74.44 435 ASN B C 1
ATOM 8209 O O . ASN B 1 435 ? -10.453 9.992 -12.57 1 74.44 435 ASN B O 1
ATOM 8213 N N . VAL B 1 436 ? -8.641 9.688 -11.258 1 84.19 436 VAL B N 1
ATOM 8214 C CA . VAL B 1 436 ? -8.812 10.977 -10.594 1 84.19 436 VAL B CA 1
ATOM 8215 C C . VAL B 1 436 ? -7.688 11.922 -11 1 84.19 436 VAL B C 1
ATOM 8217 O O . VAL B 1 436 ? -6.516 11.531 -11.023 1 84.19 436 VAL B O 1
ATOM 8220 N N . LYS B 1 437 ? -8.07 13.117 -11.375 1 85.25 437 LYS B N 1
ATOM 8221 C CA . LYS B 1 437 ? -7.09 14.117 -11.789 1 85.25 437 LYS B CA 1
ATOM 8222 C C . LYS B 1 437 ? -6.164 14.484 -10.633 1 85.25 437 LYS B C 1
ATOM 8224 O O . LYS B 1 437 ? -6.578 14.477 -9.477 1 85.25 437 LYS B O 1
ATOM 8229 N N . TRP B 1 438 ? -5.027 14.953 -10.93 1 83.12 438 TRP B N 1
ATOM 8230 C CA . TRP B 1 438 ? -3.967 15.148 -9.945 1 83.12 438 TRP B CA 1
ATOM 8231 C C . TRP B 1 438 ? -4.359 16.219 -8.922 1 83.12 438 TRP B C 1
ATOM 8233 O O . TRP B 1 438 ? -4.066 16.078 -7.73 1 83.12 438 TRP B O 1
ATOM 8243 N N . TYR B 1 439 ? -4.977 17.391 -9.414 1 87.25 439 TYR B N 1
ATOM 8244 C CA . TYR B 1 439 ? -5.277 18.469 -8.484 1 87.25 439 TYR B CA 1
ATOM 8245 C C . TYR B 1 439 ? -6.363 18.062 -7.5 1 87.25 439 TYR B C 1
ATOM 8247 O O . TYR B 1 439 ? -6.391 18.531 -6.359 1 87.25 439 TYR B O 1
ATOM 8255 N N . LYS B 1 440 ? -7.234 17.172 -7.945 1 92 440 LYS B N 1
ATOM 8256 C CA . LYS B 1 440 ? -8.234 16.625 -7.031 1 92 440 LYS B CA 1
ATOM 8257 C C . LYS B 1 440 ? -7.59 15.695 -6.008 1 92 440 LYS B C 1
ATOM 8259 O O . LYS B 1 440 ? -7.938 15.727 -4.828 1 92 440 LYS B O 1
ATOM 8264 N N . LYS B 1 441 ? -6.656 14.859 -6.516 1 89.56 441 LYS B N 1
ATOM 8265 C CA . LYS B 1 441 ? -5.93 13.977 -5.609 1 89.56 441 LYS B CA 1
ATOM 8266 C C . LYS B 1 441 ? -5.25 14.773 -4.496 1 89.56 441 LYS B C 1
ATOM 8268 O O . LYS B 1 441 ? -5.316 14.391 -3.324 1 89.56 441 LYS B O 1
ATOM 8273 N N . LEU B 1 442 ? -4.637 15.82 -4.914 1 91 442 LEU B N 1
ATOM 8274 C CA . LEU B 1 442 ? -3.947 16.688 -3.961 1 91 442 LEU B CA 1
ATOM 8275 C C . LEU B 1 442 ? -4.934 17.312 -2.988 1 91 442 LEU B C 1
ATOM 8277 O O . LEU B 1 442 ? -4.691 17.344 -1.78 1 91 442 LEU B O 1
ATOM 8281 N N . ALA B 1 443 ? -5.992 17.797 -3.504 1 94.19 443 ALA B N 1
ATOM 8282 C CA . ALA B 1 443 ? -7.02 18.406 -2.66 1 94.19 443 ALA B CA 1
ATOM 8283 C C . ALA B 1 443 ? -7.547 17.391 -1.638 1 94.19 443 ALA B C 1
ATOM 8285 O O . ALA B 1 443 ? -7.699 17.719 -0.458 1 94.19 443 ALA B O 1
ATOM 8286 N N . PHE B 1 444 ? -7.797 16.234 -2.113 1 94.31 444 PHE B N 1
ATOM 8287 C CA . PHE B 1 444 ? -8.312 15.195 -1.225 1 94.31 444 PHE B CA 1
ATOM 8288 C C . PHE B 1 444 ? -7.293 14.859 -0.139 1 94.31 444 PHE B C 1
ATOM 8290 O O . PHE B 1 444 ? -7.652 14.711 1.031 1 94.31 444 PHE B O 1
ATOM 8297 N N . GLU B 1 445 ? -6.078 14.742 -0.474 1 92.69 445 GLU B N 1
ATOM 8298 C CA . GLU B 1 445 ? -5.031 14.445 0.501 1 92.69 445 GLU B CA 1
ATOM 8299 C C . GLU B 1 445 ? -4.957 15.523 1.576 1 92.69 445 GLU B C 1
ATOM 8301 O O . GLU B 1 445 ? -4.828 15.219 2.764 1 92.69 445 GLU B O 1
ATOM 8306 N N . LEU B 1 446 ? -5.059 16.719 1.171 1 95.31 446 LEU B N 1
ATOM 8307 C CA . LEU B 1 446 ? -4.93 17.828 2.102 1 95.31 446 LEU B CA 1
ATOM 8308 C C . LEU B 1 446 ? -6.184 17.969 2.957 1 95.31 446 LEU B C 1
ATOM 8310 O O . LEU B 1 446 ? -6.094 18.109 4.18 1 95.31 446 LEU B O 1
ATOM 8314 N N . LEU B 1 447 ? -7.352 17.828 2.338 1 97.06 447 LEU B N 1
ATOM 8315 C CA . LEU B 1 447 ? -8.617 18.125 2.992 1 97.06 447 LEU B CA 1
ATOM 8316 C C . LEU B 1 447 ? -9.109 16.922 3.793 1 97.06 447 LEU B C 1
ATOM 8318 O O . LEU B 1 447 ? -9.734 17.078 4.848 1 97.06 447 LEU B O 1
ATOM 8322 N N . LEU B 1 448 ? -8.828 15.719 3.283 1 96.12 448 LEU B N 1
ATOM 8323 C CA . LEU B 1 448 ? -9.477 14.539 3.84 1 96.12 448 LEU B CA 1
ATOM 8324 C C . LEU B 1 448 ? -8.484 13.688 4.625 1 96.12 448 LEU B C 1
ATOM 8326 O O . LEU B 1 448 ? -8.867 12.711 5.27 1 96.12 448 LEU B O 1
ATOM 8330 N N . ASN B 1 449 ? -7.281 13.992 4.602 1 93.56 449 ASN B N 1
ATOM 8331 C CA . ASN B 1 449 ? -6.281 13.219 5.328 1 93.56 449 ASN B CA 1
ATOM 8332 C C . ASN B 1 449 ? -5.449 14.102 6.254 1 93.56 449 ASN B C 1
ATOM 8334 O O . ASN B 1 449 ? -5.605 14.047 7.477 1 93.56 449 ASN B O 1
ATOM 8338 N N . THR B 1 450 ? -4.707 15.055 5.684 1 94.56 450 THR B N 1
ATOM 8339 C CA . THR B 1 450 ? -3.84 15.914 6.484 1 94.56 450 THR B CA 1
ATOM 8340 C C . THR B 1 450 ? -4.656 16.719 7.492 1 94.56 450 THR B C 1
ATOM 8342 O O . THR B 1 450 ? -4.328 16.75 8.68 1 94.56 450 THR B O 1
ATOM 8345 N N . ALA B 1 451 ? -5.699 17.344 6.984 1 96.94 451 ALA B N 1
ATOM 8346 C CA . ALA B 1 451 ? -6.551 18.141 7.871 1 96.94 451 ALA B CA 1
ATOM 8347 C C . ALA B 1 451 ? -7.199 17.266 8.938 1 96.94 451 ALA B C 1
ATOM 8349 O O . ALA B 1 451 ? -7.367 17.688 10.078 1 96.94 451 ALA B O 1
ATOM 8350 N N . VAL B 1 452 ? -7.57 16.078 8.57 1 96.25 452 VAL B N 1
ATOM 8351 C CA . VAL B 1 452 ? -8.195 15.148 9.508 1 96.25 452 VAL B CA 1
ATOM 8352 C C . VAL B 1 452 ? -7.199 14.758 10.594 1 96.25 452 VAL B C 1
ATOM 8354 O O . VAL B 1 452 ? -7.543 14.742 11.781 1 96.25 452 VAL B O 1
ATOM 8357 N N . ILE B 1 453 ? -5.988 14.492 10.289 1 94.5 453 ILE B N 1
ATOM 8358 C CA . ILE B 1 453 ? -4.949 14.133 11.25 1 94.5 453 ILE B CA 1
ATOM 8359 C C . ILE B 1 453 ? -4.688 15.312 12.188 1 94.5 453 ILE B C 1
ATOM 8361 O O . ILE B 1 453 ? -4.586 15.133 13.406 1 94.5 453 ILE B O 1
ATOM 8365 N N . ASN B 1 454 ? -4.582 16.516 11.586 1 95.94 454 ASN B N 1
ATOM 8366 C CA . ASN B 1 454 ? -4.41 17.688 12.422 1 95.94 454 ASN B CA 1
ATOM 8367 C C . ASN B 1 454 ? -5.559 17.844 13.414 1 95.94 454 ASN B C 1
ATOM 8369 O O . ASN B 1 454 ? -5.332 18.125 14.594 1 95.94 454 ASN B O 1
ATOM 8373 N N . ALA B 1 455 ? -6.758 17.672 12.875 1 95.5 455 ALA B N 1
ATOM 8374 C CA . ALA B 1 455 ? -7.93 17.797 13.742 1 95.5 455 ALA B CA 1
ATOM 8375 C C . ALA B 1 455 ? -7.902 16.75 14.852 1 95.5 455 ALA B C 1
ATOM 8377 O O . ALA B 1 455 ? -8.258 17.031 15.992 1 95.5 455 ALA B O 1
ATOM 8378 N N . TRP B 1 456 ? -7.551 15.57 14.508 1 94.38 456 TRP B N 1
ATOM 8379 C CA . TRP B 1 456 ? -7.438 14.477 15.461 1 94.38 456 TRP B CA 1
ATOM 8380 C C . TRP B 1 456 ? -6.434 14.812 16.562 1 94.38 456 TRP B C 1
ATOM 8382 O O . TRP B 1 456 ? -6.703 14.602 17.75 1 94.38 456 TRP B O 1
ATOM 8392 N N . VAL B 1 457 ? -5.23 15.359 16.172 1 93.69 457 VAL B N 1
ATOM 8393 C CA . VAL B 1 457 ? -4.199 15.734 17.141 1 93.69 457 VAL B CA 1
ATOM 8394 C C . VAL B 1 457 ? -4.723 16.844 18.062 1 93.69 457 VAL B C 1
ATOM 8396 O O . VAL B 1 457 ? -4.535 16.781 19.281 1 93.69 457 VAL B O 1
ATOM 8399 N N . MET B 1 458 ? -5.402 17.812 17.469 1 93.25 458 MET B N 1
ATOM 8400 C CA . MET B 1 458 ? -5.992 18.906 18.266 1 93.25 458 MET B CA 1
ATOM 8401 C C . MET B 1 458 ? -7.008 18.359 19.266 1 93.25 458 MET B C 1
ATOM 8403 O O . MET B 1 458 ? -6.988 18.719 20.438 1 93.25 458 MET B O 1
ATOM 8407 N N . HIS B 1 459 ? -7.852 17.469 18.766 1 92.5 459 HIS B N 1
ATOM 8408 C CA . HIS B 1 459 ? -8.883 16.875 19.609 1 92.5 459 HIS B CA 1
ATOM 8409 C C . HIS B 1 459 ? -8.258 16.141 20.797 1 92.5 459 HIS B C 1
ATOM 8411 O O . HIS B 1 459 ? -8.68 16.312 21.938 1 92.5 459 HIS B O 1
ATOM 8417 N N . ASN B 1 460 ? -7.285 15.281 20.531 1 91.5 460 ASN B N 1
ATOM 8418 C CA . ASN B 1 460 ? -6.672 14.445 21.547 1 91.5 460 ASN B CA 1
ATOM 8419 C C . ASN B 1 460 ? -5.828 15.273 22.516 1 91.5 460 ASN B C 1
ATOM 8421 O O . ASN B 1 460 ? -5.516 14.82 23.625 1 91.5 460 ASN B O 1
ATOM 8425 N N . SER B 1 461 ? -5.43 16.5 22.141 1 88.81 461 SER B N 1
ATOM 8426 C CA . SER B 1 461 ? -4.641 17.359 23.016 1 88.81 461 SER B CA 1
ATOM 8427 C C . SER B 1 461 ? -5.496 17.938 24.141 1 88.81 461 SER B C 1
ATOM 8429 O O . SER B 1 461 ? -4.973 18.344 25.172 1 88.81 461 SER B O 1
ATOM 8431 N N . VAL B 1 462 ? -6.797 18.062 23.938 1 84.44 462 VAL B N 1
ATOM 8432 C CA . VAL B 1 462 ? -7.68 18.703 24.906 1 84.44 462 VAL B CA 1
ATOM 8433 C C . VAL B 1 462 ? -8.383 17.625 25.734 1 84.44 462 VAL B C 1
ATOM 8435 O O . VAL B 1 462 ? -8.781 17.891 26.875 1 84.44 462 VAL B O 1
ATOM 8438 N N . LYS B 1 463 ? -8.5 16.453 25.172 1 81.19 463 LYS B N 1
ATOM 8439 C CA . LYS B 1 463 ? -9.281 15.422 25.859 1 81.19 463 LYS B CA 1
ATOM 8440 C C . LYS B 1 463 ? -8.391 14.547 26.75 1 81.19 463 LYS B C 1
ATOM 8442 O O . LYS B 1 463 ? -7.227 14.312 26.422 1 81.19 463 LYS B O 1
ATOM 8447 N N . ASN B 1 464 ? -8.969 14.086 27.797 1 79.38 464 ASN B N 1
ATOM 8448 C CA . ASN B 1 464 ? -8.266 13.219 28.734 1 79.38 464 ASN B CA 1
ATOM 8449 C C . ASN B 1 464 ? -8.133 11.797 28.172 1 79.38 464 ASN B C 1
ATOM 8451 O O . ASN B 1 464 ? -7.145 11.117 28.453 1 79.38 464 ASN B O 1
ATOM 8455 N N . ASN B 1 465 ? -9.195 11.492 27.453 1 85.88 465 ASN B N 1
ATOM 8456 C CA . ASN B 1 465 ? -9.164 10.156 26.844 1 85.88 465 ASN B CA 1
ATOM 8457 C C . ASN B 1 465 ? -8.977 10.234 25.344 1 85.88 465 ASN B C 1
ATOM 8459 O O . ASN B 1 465 ? -9.945 10.422 24.594 1 85.88 465 ASN B O 1
ATOM 8463 N N . PRO B 1 466 ? -7.746 10.039 24.984 1 89.81 466 PRO B N 1
ATOM 8464 C CA . PRO B 1 466 ? -7.5 10.086 23.547 1 89.81 466 PRO B CA 1
ATOM 8465 C C . PRO B 1 466 ? -8.195 8.961 22.781 1 89.81 466 PRO B C 1
ATOM 8467 O O . PRO B 1 466 ? -8.359 7.863 23.328 1 89.81 466 PRO B O 1
ATOM 8470 N N . ILE B 1 467 ? -8.688 9.336 21.656 1 91.12 467 ILE B N 1
ATOM 8471 C CA . ILE B 1 467 ? -9.297 8.328 20.781 1 91.12 467 ILE B CA 1
ATOM 8472 C C . ILE B 1 467 ? -8.352 8.016 19.625 1 91.12 467 ILE B C 1
ATOM 8474 O O . ILE B 1 467 ? -7.484 8.82 19.281 1 91.12 467 ILE B O 1
ATOM 8478 N N . SER B 1 468 ? -8.531 6.809 19.047 1 91.19 468 SER B N 1
ATOM 8479 C CA . SER B 1 468 ? -7.723 6.426 17.891 1 91.19 468 SER B CA 1
ATOM 8480 C C . SER B 1 468 ? -8.109 7.223 16.656 1 91.19 468 SER B C 1
ATOM 8482 O O . SER B 1 468 ? -9.211 7.785 16.594 1 91.19 468 SER B O 1
ATOM 8484 N N . LEU B 1 469 ? -7.207 7.336 15.773 1 91.88 469 LEU B N 1
ATOM 8485 C CA . LEU B 1 469 ? -7.469 8.023 14.516 1 91.88 469 LEU B CA 1
ATOM 8486 C C . LEU B 1 469 ? -8.656 7.398 13.797 1 91.88 469 LEU B C 1
ATOM 8488 O O . LEU B 1 469 ? -9.477 8.117 13.211 1 91.88 469 LEU B O 1
ATOM 8492 N N . ILE B 1 470 ? -8.781 6.09 13.852 1 91.75 470 ILE B N 1
ATOM 8493 C CA . ILE B 1 470 ? -9.875 5.359 13.211 1 91.75 470 ILE B CA 1
ATOM 8494 C C . ILE B 1 470 ? -11.211 5.785 13.82 1 91.75 470 ILE B C 1
ATOM 8496 O O . ILE B 1 470 ? -12.172 6.055 13.094 1 91.75 470 ILE B O 1
ATOM 8500 N N . GLU B 1 471 ? -11.25 5.84 15.133 1 93 471 GLU B N 1
ATOM 8501 C CA . GLU B 1 471 ? -12.469 6.266 15.82 1 93 471 GLU B CA 1
ATOM 8502 C C . GLU B 1 471 ? -12.805 7.723 15.5 1 93 471 GLU B C 1
ATOM 8504 O O . GLU B 1 471 ? -13.969 8.07 15.297 1 93 471 GLU B O 1
ATOM 8509 N N . PHE B 1 472 ? -11.812 8.531 15.469 1 94.38 472 PHE B N 1
ATOM 8510 C CA . PHE B 1 472 ? -12.023 9.93 15.125 1 94.38 472 PHE B CA 1
ATOM 8511 C C . PHE B 1 472 ? -12.609 10.062 13.727 1 94.38 472 PHE B C 1
ATOM 8513 O O . PHE B 1 472 ? -13.57 10.797 13.516 1 94.38 472 PHE B O 1
ATOM 8520 N N . LYS B 1 473 ? -12.023 9.344 12.734 1 94.56 473 LYS B N 1
ATOM 8521 C CA . LYS B 1 473 ? -12.523 9.344 11.359 1 94.56 473 LYS B CA 1
ATOM 8522 C C . LYS B 1 473 ? -13.984 8.891 11.312 1 94.56 473 LYS B C 1
ATOM 8524 O O . LYS B 1 473 ? -14.797 9.492 10.609 1 94.56 473 LYS B O 1
ATOM 8529 N N . LYS B 1 474 ? -14.266 7.859 12.062 1 95 474 LYS B N 1
ATOM 8530 C CA . LYS B 1 474 ? -15.633 7.34 12.109 1 95 474 LYS B CA 1
ATOM 8531 C C . LYS B 1 474 ? -16.609 8.414 12.562 1 95 474 LYS B C 1
ATOM 8533 O O . LYS B 1 474 ? -17.641 8.633 11.914 1 95 474 LYS B O 1
ATOM 8538 N N . ARG B 1 475 ? -16.312 9.102 13.609 1 94.62 475 ARG B N 1
ATOM 8539 C CA . ARG B 1 475 ? -17.188 10.133 14.148 1 94.62 475 ARG B CA 1
ATOM 8540 C C . ARG B 1 475 ? -17.344 11.297 13.172 1 94.62 475 ARG B C 1
ATOM 8542 O O . ARG B 1 475 ? -18.422 11.859 13.023 1 94.62 475 ARG B O 1
ATOM 8549 N N . LEU B 1 476 ? -16.219 11.641 12.594 1 96.31 476 LEU B N 1
ATOM 8550 C CA . LEU B 1 476 ? -16.25 12.711 11.602 1 96.31 476 LEU B CA 1
ATOM 8551 C C . LEU B 1 476 ? -17.141 12.328 10.414 1 96.31 476 LEU B C 1
ATOM 8553 O O . LEU B 1 476 ? -17.906 13.148 9.922 1 96.31 476 LEU B O 1
ATOM 8557 N N . VAL B 1 477 ? -17.016 11.062 9.922 1 96.44 477 VAL B N 1
ATOM 8558 C CA . VAL B 1 477 ? -17.812 10.547 8.82 1 96.44 477 VAL B CA 1
ATOM 8559 C C . VAL B 1 477 ? -19.297 10.664 9.172 1 96.44 477 VAL B C 1
ATOM 8561 O O . VAL B 1 477 ? -20.109 11.109 8.352 1 96.44 477 VAL B O 1
ATOM 8564 N N . ILE B 1 478 ? -19.672 10.305 10.383 1 94.56 478 ILE B N 1
ATOM 8565 C CA . ILE B 1 478 ? -21.062 10.344 10.836 1 94.56 478 ILE B CA 1
ATOM 8566 C C . ILE B 1 478 ? -21.578 11.781 10.789 1 94.56 478 ILE B C 1
ATOM 8568 O O . ILE B 1 478 ? -22.672 12.039 10.289 1 94.56 478 ILE B O 1
ATOM 8572 N N . TYR B 1 479 ? -20.828 12.68 11.188 1 94.75 479 TYR B N 1
ATOM 8573 C CA . TYR B 1 479 ? -21.234 14.086 11.195 1 94.75 479 TYR B CA 1
ATOM 8574 C C . TYR B 1 479 ? -21.391 14.609 9.773 1 94.75 479 TYR B C 1
ATOM 8576 O O . TYR B 1 479 ? -22.453 15.156 9.422 1 94.75 479 TYR B O 1
ATOM 8584 N N . LEU B 1 480 ? -20.312 14.492 8.945 1 96.56 480 LEU B N 1
ATOM 8585 C CA . LEU B 1 480 ? -20.312 15.055 7.602 1 96.56 480 LEU B CA 1
ATOM 8586 C C . LEU B 1 480 ? -21.438 14.461 6.766 1 96.56 480 LEU B C 1
ATOM 8588 O O . LEU B 1 480 ? -22.094 15.18 6.004 1 96.56 480 LEU B O 1
ATOM 8592 N N . SER B 1 481 ? -21.656 13.172 6.91 1 94.31 481 SER B N 1
ATOM 8593 C CA . SER B 1 481 ? -22.625 12.469 6.074 1 94.31 481 SER B CA 1
ATOM 8594 C C . SER B 1 481 ? -24.062 12.859 6.438 1 94.31 481 SER B C 1
ATOM 8596 O O . SER B 1 481 ? -24.984 12.641 5.656 1 94.31 481 SER B O 1
ATOM 8598 N N . HIS B 1 482 ? -24.297 13.523 7.566 1 90.75 482 HIS B N 1
ATOM 8599 C CA . HIS B 1 482 ? -25.641 13.844 8.023 1 90.75 482 HIS B CA 1
ATOM 8600 C C . HIS B 1 482 ? -25.922 15.336 7.859 1 90.75 482 HIS B C 1
ATOM 8602 O O . HIS B 1 482 ? -27 15.812 8.25 1 90.75 482 HIS B O 1
ATOM 8608 N N . CYS B 1 483 ? -24.953 16.078 7.289 1 91.56 483 CYS B N 1
ATOM 8609 C CA . CYS B 1 483 ? -25.188 17.484 7.023 1 91.56 483 CYS B CA 1
ATOM 8610 C C . CYS B 1 483 ? -26.266 17.672 5.953 1 91.56 483 CYS B C 1
ATOM 8612 O O . CYS B 1 483 ? -26.125 17.156 4.844 1 91.56 483 CYS B O 1
ATOM 8614 N N . GLN B 1 484 ? -27.422 18.297 6.277 1 86.75 484 GLN B N 1
ATOM 8615 C CA . GLN B 1 484 ? -28.547 18.438 5.352 1 86.75 484 GLN B CA 1
ATOM 8616 C C . GLN B 1 484 ? -28.812 19.906 5.043 1 86.75 484 GLN B C 1
ATOM 8618 O O . GLN B 1 484 ? -28.453 20.797 5.828 1 86.75 484 GLN B O 1
ATOM 8623 N N . ASP B 1 485 ? -29.203 20.25 3.848 1 79.94 485 ASP B N 1
ATOM 8624 C CA . ASP B 1 485 ? -29.578 21.594 3.42 1 79.94 485 ASP B CA 1
ATOM 8625 C C . ASP B 1 485 ? -30.906 22.016 4.035 1 79.94 485 ASP B C 1
ATOM 8627 O O . ASP B 1 485 ? -31.766 21.172 4.301 1 79.94 485 ASP B O 1
ATOM 8631 N N . GLU B 1 486 ? -31.031 23.297 4.816 1 59.19 486 GLU B N 1
ATOM 8632 C CA . GLU B 1 486 ? -32.25 23.797 5.434 1 59.19 486 GLU B CA 1
ATOM 8633 C C . GLU B 1 486 ? -33.438 23.625 4.508 1 59.19 486 GLU B C 1
ATOM 8635 O O . GLU B 1 486 ? -34.562 23.422 4.973 1 59.19 486 GLU B O 1
ATOM 8640 N N . ARG B 1 487 ? -33.438 24.234 3.293 1 47.06 487 ARG B N 1
ATOM 8641 C CA . ARG B 1 487 ? -34.688 24.234 2.529 1 47.06 487 ARG B CA 1
ATOM 8642 C C . ARG B 1 487 ? -35.281 22.844 2.465 1 47.06 487 ARG B C 1
ATOM 8644 O O . ARG B 1 487 ? -36.469 22.703 2.121 1 47.06 487 ARG B O 1
ATOM 8651 N N . PHE B 1 488 ? -34.438 22.031 2.156 1 41.38 488 PHE B N 1
ATOM 8652 C CA . PHE B 1 488 ? -35.125 20.75 1.978 1 41.38 488 PHE B CA 1
ATOM 8653 C C . PHE B 1 488 ? -35.75 20.297 3.285 1 41.38 488 PHE B C 1
ATOM 8655 O O . PHE B 1 488 ? -36.188 19.141 3.395 1 41.38 488 PHE B O 1
ATOM 8662 N N . GLN B 1 489 ? -35.438 21.016 4.344 1 36.22 489 GLN B N 1
ATOM 8663 C CA . GLN B 1 489 ? -36.25 20.672 5.508 1 36.22 489 GLN B CA 1
ATOM 8664 C C . GLN B 1 489 ? -37.719 20.719 5.18 1 36.22 489 GLN B C 1
ATOM 8666 O O . GLN B 1 489 ? -38.531 20.094 5.859 1 36.22 489 GLN B O 1
ATOM 8671 N N . ASN B 1 490 ? -38.125 21.906 4.574 1 33.12 490 ASN B N 1
ATOM 8672 C CA . ASN B 1 490 ? -39.562 21.953 4.363 1 33.12 490 ASN B CA 1
ATOM 8673 C C . ASN B 1 490 ? -40.031 20.812 3.463 1 33.12 490 ASN B C 1
ATOM 8675 O O . ASN B 1 490 ? -41.219 20.734 3.15 1 33.12 490 ASN B O 1
ATOM 8679 N N . LEU B 1 491 ? -39.344 20.703 2.326 1 30.23 491 LEU B N 1
ATOM 8680 C CA . LEU B 1 491 ? -39.969 19.562 1.702 1 30.23 491 LEU B CA 1
ATOM 8681 C C . LEU B 1 491 ? -40.031 18.375 2.666 1 30.23 491 LEU B C 1
ATOM 8683 O O . LEU B 1 491 ? -39.156 18.219 3.506 1 30.23 491 LEU B O 1
ATOM 8687 N N . SER B 1 492 ? -41.156 17.844 2.883 1 28.3 492 SER B N 1
ATOM 8688 C CA . SER B 1 492 ? -41.562 16.719 3.725 1 28.3 492 SER B CA 1
ATOM 8689 C C . SER B 1 492 ? -40.406 15.711 3.881 1 28.3 492 SER B C 1
ATOM 8691 O O . SER B 1 492 ? -39.594 15.562 2.984 1 28.3 492 SER B O 1
ATOM 8693 N N . ARG B 1 493 ? -39.781 15.461 5.09 1 29.14 493 ARG B N 1
ATOM 8694 C CA . ARG B 1 493 ? -39.281 14.156 5.523 1 29.14 493 ARG B CA 1
ATOM 8695 C C . ARG B 1 493 ? -39.688 13.07 4.523 1 29.14 493 ARG B C 1
ATOM 8697 O O . ARG B 1 493 ? -40.75 12.445 4.66 1 29.14 493 ARG B O 1
ATOM 8704 N N . GLU B 1 494 ? -39.688 13.414 3.334 1 28.48 494 GLU B N 1
ATOM 8705 C CA . GLU B 1 494 ? -39.875 12.148 2.625 1 28.48 494 GLU B CA 1
ATOM 8706 C C . GLU B 1 494 ? -38.906 11.086 3.15 1 28.48 494 GLU B C 1
ATOM 8708 O O . GLU B 1 494 ? -37.688 11.312 3.211 1 28.48 494 GLU B O 1
ATOM 8713 N N . ILE B 1 495 ? -39.25 10.453 4.172 1 28.81 495 ILE B N 1
ATOM 8714 C CA . ILE B 1 495 ? -38.812 9.18 4.75 1 28.81 495 ILE B CA 1
ATOM 8715 C C . ILE B 1 495 ? -37.938 8.445 3.764 1 28.81 495 ILE B C 1
ATOM 8717 O O . ILE B 1 495 ? -38.344 8.094 2.662 1 28.81 495 ILE B O 1
ATOM 8721 N N . VAL B 1 496 ? -36.844 9.055 3.389 1 29.44 496 VAL B N 1
ATOM 8722 C CA . VAL B 1 496 ? -36.031 7.949 2.877 1 29.44 496 VAL B CA 1
ATOM 8723 C C . VAL B 1 496 ? -36.625 6.617 3.342 1 29.44 496 VAL B C 1
ATOM 8725 O O . VAL B 1 496 ? -36.781 6.395 4.543 1 29.44 496 VAL B O 1
ATOM 8728 N N . THR B 1 497 ? -37.406 6.18 2.549 1 28.41 497 THR B N 1
ATOM 8729 C CA . THR B 1 497 ? -38.031 4.859 2.68 1 28.41 497 THR B CA 1
ATOM 8730 C C . THR B 1 497 ? -37.031 3.873 3.303 1 28.41 497 THR B C 1
ATOM 8732 O O . THR B 1 497 ? -36.031 3.527 2.689 1 28.41 497 THR B O 1
ATOM 8735 N N . ILE B 1 498 ? -36.281 4.238 4.383 1 30.39 498 ILE B N 1
ATOM 8736 C CA . ILE B 1 498 ? -36 2.947 5.008 1 30.39 498 ILE B CA 1
ATOM 8737 C C . ILE B 1 498 ? -36.969 1.894 4.461 1 30.39 498 ILE B C 1
ATOM 8739 O O . ILE B 1 498 ? -38.188 2.107 4.426 1 30.39 498 ILE B O 1
ATOM 8743 N N . LYS B 1 499 ? -36.562 1.224 3.576 1 33.16 499 LYS B N 1
ATOM 8744 C CA . LYS B 1 499 ? -37.531 0.216 3.199 1 33.16 499 LYS B CA 1
ATOM 8745 C C . LYS B 1 499 ? -38.562 0.008 4.309 1 33.16 499 LYS B C 1
ATOM 8747 O O . LYS B 1 499 ? -38.25 -0.531 5.371 1 33.16 499 LYS B O 1
ATOM 8752 N N . LYS B 1 500 ? -39.312 0.999 4.664 1 37.16 500 LYS B N 1
ATOM 8753 C CA . LYS B 1 500 ? -40.5 0.963 5.512 1 37.16 500 LYS B CA 1
ATOM 8754 C C . LYS B 1 500 ? -41.156 -0.42 5.5 1 37.16 500 LYS B C 1
ATOM 8756 O O . LYS B 1 500 ? -41.438 -0.967 4.434 1 37.16 500 LYS B O 1
ATOM 8761 N N . ARG B 1 501 ? -40.625 -1.254 6.289 1 44.06 501 ARG B N 1
ATOM 8762 C CA . ARG B 1 501 ? -41.344 -2.504 6.434 1 44.06 501 ARG B CA 1
ATOM 8763 C C . ARG B 1 501 ? -42.844 -2.287 6.207 1 44.06 501 ARG B C 1
ATOM 8765 O O . ARG B 1 501 ? -43.469 -1.479 6.895 1 44.06 501 ARG B O 1
ATOM 8772 N N . HIS B 1 502 ? -43.156 -2.344 4.934 1 53.97 502 HIS B N 1
ATOM 8773 C CA . HIS B 1 502 ? -44.594 -2.287 4.66 1 53.97 502 HIS B CA 1
ATOM 8774 C C . HIS B 1 502 ? -45.406 -2.984 5.758 1 53.97 502 HIS B C 1
ATOM 8776 O O . HIS B 1 502 ? -45 -4.055 6.227 1 53.97 502 HIS B O 1
ATOM 8782 N N . GLU B 1 503 ? -46.094 -2.256 6.434 1 62.66 503 GLU B N 1
ATOM 8783 C CA . GLU B 1 503 ? -47 -2.814 7.43 1 62.66 503 GLU B CA 1
ATOM 8784 C C . GLU B 1 503 ? -48.406 -3.049 6.836 1 62.66 503 GLU B C 1
ATOM 8786 O O . GLU B 1 503 ? -48.938 -2.178 6.152 1 62.66 503 GLU B O 1
ATOM 8791 N N . ILE B 1 504 ? -48.75 -4.227 6.973 1 69.62 504 ILE B N 1
ATOM 8792 C CA . ILE B 1 504 ? -50.125 -4.559 6.586 1 69.62 504 ILE B CA 1
ATOM 8793 C C . ILE B 1 504 ? -51.094 -4.004 7.621 1 69.62 504 ILE B C 1
ATOM 8795 O O . ILE B 1 504 ? -50.875 -4.164 8.828 1 69.62 504 ILE B O 1
ATOM 8799 N N . LYS B 1 505 ? -51.938 -3.105 7.242 1 76.75 505 LYS B N 1
ATOM 8800 C CA . LYS B 1 505 ? -52.969 -2.566 8.109 1 76.75 505 LYS B CA 1
ATOM 8801 C C . LYS B 1 505 ? -54.375 -2.979 7.633 1 76.75 505 LYS B C 1
ATOM 8803 O O . LYS B 1 505 ? -54.531 -3.354 6.473 1 76.75 505 LYS B O 1
ATOM 8808 N N . LYS B 1 506 ? -55.25 -3.057 8.633 1 78.31 506 LYS B N 1
ATOM 8809 C CA . LYS B 1 506 ? -56.656 -3.312 8.32 1 78.31 506 LYS B CA 1
ATOM 8810 C C . LYS B 1 506 ? -57.469 -2.012 8.25 1 78.31 506 LYS B C 1
ATOM 8812 O O . LYS B 1 506 ? -57.344 -1.163 9.133 1 78.31 506 LYS B O 1
ATOM 8817 N N . ARG B 1 507 ? -58.062 -1.754 7.172 1 79 507 ARG B N 1
ATOM 8818 C CA . ARG B 1 507 ? -58.906 -0.567 7.035 1 79 507 ARG B CA 1
ATOM 8819 C C . ARG B 1 507 ? -60.062 -0.615 8 1 79 507 ARG B C 1
ATOM 8821 O O . ARG B 1 507 ? -60.688 -1.661 8.172 1 79 507 ARG B O 1
ATOM 8828 N N . GLU B 1 508 ? -60.344 0.445 8.703 1 76.38 508 GLU B N 1
ATOM 8829 C CA . GLU B 1 508 ? -61.438 0.543 9.656 1 76.38 508 GLU B CA 1
ATOM 8830 C C . GLU B 1 508 ? -62.781 0.799 8.945 1 76.38 508 GLU B C 1
ATOM 8832 O O . GLU B 1 508 ? -62.812 1.49 7.922 1 76.38 508 GLU B O 1
ATOM 8837 N N . GLY B 1 509 ? -63.938 0.076 9.25 1 73.69 509 GLY B N 1
ATOM 8838 C CA . GLY B 1 509 ? -65.25 0.186 8.695 1 73.69 509 GLY B CA 1
ATOM 8839 C C . GLY B 1 509 ? -66 -1.153 8.547 1 73.69 509 GLY B C 1
ATOM 8840 O O . GLY B 1 509 ? -65.5 -2.174 9.031 1 73.69 509 GLY B O 1
ATOM 8841 N N . LYS B 1 510 ? -67.188 -1.151 7.992 1 78 510 LYS B N 1
ATOM 8842 C CA . LYS B 1 510 ? -67.875 -2.396 7.707 1 78 510 LYS B CA 1
ATOM 8843 C C . LYS B 1 510 ? -67.188 -3.203 6.629 1 78 510 LYS B C 1
ATOM 8845 O O . LYS B 1 510 ? -66.812 -2.66 5.586 1 78 510 LYS B O 1
ATOM 8850 N N . LEU B 1 511 ? -66.75 -4.492 6.98 1 72.94 511 LEU B N 1
ATOM 8851 C CA . LEU B 1 511 ? -65.938 -5.363 6.137 1 72.94 511 LEU B CA 1
ATOM 8852 C C . LEU B 1 511 ? -66.438 -5.363 4.703 1 72.94 511 LEU B C 1
ATOM 8854 O O . LEU B 1 511 ? -65.625 -5.34 3.752 1 72.94 511 LEU B O 1
ATOM 8858 N N . VAL B 1 512 ? -67.75 -5.336 4.574 1 78.31 512 VAL B N 1
ATOM 8859 C CA . VAL B 1 512 ? -68.375 -5.438 3.264 1 78.31 512 VAL B CA 1
ATOM 8860 C C . VAL B 1 512 ? -68.062 -4.203 2.432 1 78.31 512 VAL B C 1
ATOM 8862 O O . VAL B 1 512 ? -67.875 -4.297 1.214 1 78.31 512 VAL B O 1
ATOM 8865 N N . SER B 1 513 ? -67.875 -3.107 3.033 1 79.75 513 SER B N 1
ATOM 8866 C CA . SER B 1 513 ? -67.625 -1.851 2.32 1 79.75 513 SER B CA 1
ATOM 8867 C C . SER B 1 513 ? -66.188 -1.561 2.135 1 79.75 513 SER B C 1
ATOM 8869 O O . SER B 1 513 ? -65.75 -0.921 1.159 1 79.75 513 SER B O 1
ATOM 8871 N N . VAL B 1 514 ? -65.312 -2.016 2.969 1 81.5 514 VAL B N 1
ATOM 8872 C CA . VAL B 1 514 ? -63.938 -1.603 2.945 1 81.5 514 VAL B CA 1
ATOM 8873 C C . VAL B 1 514 ? -63.094 -2.662 2.236 1 81.5 514 VAL B C 1
ATOM 8875 O O . VAL B 1 514 ? -61.969 -2.393 1.822 1 81.5 514 VAL B O 1
ATOM 8878 N N . ARG B 1 515 ? -63.531 -3.82 2.043 1 83.19 515 ARG B N 1
ATOM 8879 C CA . ARG B 1 515 ? -62.75 -4.891 1.423 1 83.19 515 ARG B CA 1
ATOM 8880 C C . ARG B 1 515 ? -62.594 -4.66 -0.079 1 83.19 515 ARG B C 1
ATOM 8882 O O . ARG B 1 515 ? -63.562 -4.25 -0.743 1 83.19 515 ARG B O 1
ATOM 8889 N N . LYS B 1 516 ? -61.438 -4.758 -0.583 1 85.44 516 LYS B N 1
ATOM 8890 C CA . LYS B 1 516 ? -61.094 -4.742 -2.008 1 85.44 516 LYS B CA 1
ATOM 8891 C C . LYS B 1 516 ? -60.281 -5.961 -2.404 1 85.44 516 LYS B C 1
ATOM 8893 O O . LYS B 1 516 ? -59.719 -6.648 -1.542 1 85.44 516 LYS B O 1
ATOM 8898 N N . ARG B 1 517 ? -60.25 -6.184 -3.697 1 86.12 517 ARG B N 1
ATOM 8899 C CA . ARG B 1 517 ? -59.531 -7.34 -4.203 1 86.12 517 ARG B CA 1
ATOM 8900 C C . ARG B 1 517 ? -58.031 -7.184 -3.967 1 86.12 517 ARG B C 1
ATOM 8902 O O . ARG B 1 517 ? -57.469 -6.09 -4.133 1 86.12 517 ARG B O 1
ATOM 8909 N N . CYS B 1 518 ? -57.406 -8.188 -3.428 1 86.44 518 CYS B N 1
ATOM 8910 C CA . CYS B 1 518 ? -55.969 -8.227 -3.354 1 86.44 518 CYS B CA 1
ATOM 8911 C C . CYS B 1 518 ? -55.344 -8.008 -4.727 1 86.44 518 CYS B C 1
ATOM 8913 O O . CYS B 1 518 ? -55.594 -8.781 -5.656 1 86.44 518 CYS B O 1
ATOM 8915 N N . ILE B 1 519 ? -54.531 -7.055 -4.844 1 86.81 519 ILE B N 1
ATOM 8916 C CA . ILE B 1 519 ? -54 -6.648 -6.148 1 86.81 519 ILE B CA 1
ATOM 8917 C C . ILE B 1 519 ? -53.094 -7.738 -6.703 1 86.81 519 ILE B C 1
ATOM 8919 O O . ILE B 1 519 ? -53.125 -8.031 -7.902 1 86.81 519 ILE B O 1
ATOM 8923 N N . SER B 1 520 ? -52.375 -8.383 -5.945 1 84.31 520 SER B N 1
ATOM 8924 C CA . SER B 1 520 ? -51.438 -9.406 -6.387 1 84.31 520 SER B CA 1
ATOM 8925 C C . SER B 1 520 ? -52.156 -10.688 -6.785 1 84.31 520 SER B C 1
ATOM 8927 O O . SER B 1 520 ? -51.844 -11.273 -7.832 1 84.31 520 SER B O 1
ATOM 8929 N N . CYS B 1 521 ? -53 -11.141 -5.992 1 83.06 521 CYS B N 1
ATOM 8930 C CA . CYS B 1 521 ? -53.812 -12.305 -6.328 1 83.06 521 CYS B CA 1
ATOM 8931 C C . CYS B 1 521 ? -54.625 -12.055 -7.594 1 83.06 521 CYS B C 1
ATOM 8933 O O . CYS B 1 521 ? -54.781 -12.953 -8.43 1 83.06 521 CYS B O 1
ATOM 8935 N N . TYR B 1 522 ? -55.062 -10.836 -7.758 1 86.44 522 TYR B N 1
ATOM 8936 C CA . TYR B 1 522 ? -55.844 -10.492 -8.953 1 86.44 522 TYR B CA 1
ATOM 8937 C C . TYR B 1 522 ? -54.969 -10.594 -10.203 1 86.44 522 TYR B C 1
ATOM 8939 O O . TYR B 1 522 ? -55.375 -11.172 -11.211 1 86.44 522 TYR B O 1
ATOM 8947 N N . LYS B 1 523 ? -53.875 -10.039 -10.117 1 84.25 523 LYS B N 1
ATOM 8948 C CA . LYS B 1 523 ? -52.938 -10.086 -11.234 1 84.25 523 LYS B CA 1
ATOM 8949 C C . LYS B 1 523 ? -52.625 -11.523 -11.625 1 84.25 523 LYS B C 1
ATOM 8951 O O . LYS B 1 523 ? -52.562 -11.859 -12.812 1 84.25 523 LYS B O 1
ATOM 8956 N N . GLU B 1 524 ? -52.438 -12.344 -10.711 1 83.38 524 GLU B N 1
ATOM 8957 C CA . GLU B 1 524 ? -52.156 -13.75 -10.961 1 83.38 524 GLU B CA 1
ATOM 8958 C C . GLU B 1 524 ? -53.344 -14.477 -11.555 1 83.38 524 GLU B C 1
ATOM 8960 O O . GLU B 1 524 ? -53.188 -15.289 -12.469 1 83.38 524 GLU B O 1
ATOM 8965 N N . ASN B 1 525 ? -54.469 -14.125 -11.086 1 83.12 525 ASN B N 1
ATOM 8966 C CA . ASN B 1 525 ? -55.688 -14.758 -11.562 1 83.12 525 ASN B CA 1
ATOM 8967 C C . ASN B 1 525 ? -56.031 -14.281 -12.969 1 83.12 525 ASN B C 1
ATOM 8969 O O . ASN B 1 525 ? -56.625 -15.031 -13.75 1 83.12 525 ASN B O 1
ATOM 8973 N N . VAL B 1 526 ? -55.719 -13.133 -13.203 1 82.62 526 VAL B N 1
ATOM 8974 C CA . VAL B 1 526 ? -55.969 -12.633 -14.555 1 82.62 526 VAL B CA 1
ATOM 8975 C C . VAL B 1 526 ? -55.094 -13.406 -15.555 1 82.62 526 VAL B C 1
ATOM 8977 O O . VAL B 1 526 ? -55.594 -13.773 -16.625 1 82.62 526 VAL B O 1
ATOM 8980 N N . LYS B 1 527 ? -54 -13.711 -15.156 1 81.81 527 LYS B N 1
ATOM 8981 C CA . LYS B 1 527 ? -53.094 -14.453 -16.016 1 81.81 527 LYS B CA 1
ATOM 8982 C C . LYS B 1 527 ? -53.562 -15.875 -16.25 1 81.81 527 LYS B C 1
ATOM 8984 O O . LYS B 1 527 ? -53.469 -16.406 -17.344 1 81.81 527 LYS B O 1
ATOM 8989 N N . THR B 1 528 ? -54.188 -16.359 -15.227 1 79.62 528 THR B N 1
ATOM 8990 C CA . THR B 1 528 ? -54.562 -17.766 -15.273 1 79.62 528 THR B CA 1
ATOM 8991 C C . THR B 1 528 ? -55.969 -17.922 -15.828 1 79.62 528 THR B C 1
ATOM 8993 O O . THR B 1 528 ? -56.25 -18.828 -16.625 1 79.62 528 THR B O 1
ATOM 8996 N N . PHE B 1 529 ? -56.938 -17 -15.492 1 82.81 529 PHE B N 1
ATOM 8997 C CA . PHE B 1 529 ? -58.344 -17.266 -15.773 1 82.81 529 PHE B CA 1
ATOM 8998 C C . PHE B 1 529 ? -58.938 -16.172 -16.625 1 82.81 529 PHE B C 1
ATOM 9000 O O . PHE B 1 529 ? -60.062 -16.281 -17.109 1 82.81 529 PHE B O 1
ATOM 9007 N N . GLY B 1 530 ? -58.156 -15.18 -16.906 1 80.25 530 GLY B N 1
ATOM 9008 C CA . GLY B 1 530 ? -58.719 -14.047 -17.625 1 80.25 530 GLY B CA 1
ATOM 9009 C C . GLY B 1 530 ? -59.375 -13.039 -16.703 1 80.25 530 GLY B C 1
ATOM 9010 O O . GLY B 1 530 ? -59.625 -13.312 -15.531 1 80.25 530 GLY B O 1
ATOM 9011 N N . THR B 1 531 ? -59.75 -11.844 -17.188 1 79.06 531 THR B N 1
ATOM 9012 C CA . THR B 1 531 ? -60.188 -10.688 -16.406 1 79.06 531 THR B CA 1
ATOM 9013 C C . THR B 1 531 ? -61.531 -10.945 -15.75 1 79.06 531 THR B C 1
ATOM 9015 O O . THR B 1 531 ? -61.75 -10.578 -14.594 1 79.06 531 THR B O 1
ATOM 9018 N N . GLU B 1 532 ? -62.469 -11.562 -16.453 1 79.81 532 GLU B N 1
ATOM 9019 C CA . GLU B 1 532 ? -63.844 -11.719 -15.984 1 79.81 532 GLU B CA 1
ATOM 9020 C C . GLU B 1 532 ? -63.906 -12.727 -14.836 1 79.81 532 GLU B C 1
ATOM 9022 O O . GLU B 1 532 ? -64.562 -12.469 -13.812 1 79.81 532 GLU B O 1
ATOM 9027 N N . LEU B 1 533 ? -63.25 -13.805 -15.055 1 82.12 533 LEU B N 1
ATOM 9028 C CA . LEU B 1 533 ? -63.281 -14.836 -14.023 1 82.12 533 LEU B CA 1
ATOM 9029 C C . LEU B 1 533 ? -62.406 -14.445 -12.844 1 82.12 533 LEU B C 1
ATOM 9031 O O . LEU B 1 533 ? -62.688 -14.797 -11.695 1 82.12 533 LEU B O 1
ATOM 9035 N N . ALA B 1 534 ? -61.344 -13.625 -13.062 1 82.62 534 ALA B N 1
ATOM 9036 C CA . ALA B 1 534 ? -60.438 -13.18 -12.008 1 82.62 534 ALA B CA 1
ATOM 9037 C C . ALA B 1 534 ? -61.156 -12.258 -11.023 1 82.62 534 ALA B C 1
ATOM 9039 O O . ALA B 1 534 ? -60.875 -12.305 -9.82 1 82.62 534 ALA B O 1
ATOM 9040 N N . ARG B 1 535 ? -62.031 -11.586 -11.555 1 81.44 535 ARG B N 1
ATOM 9041 C CA . ARG B 1 535 ? -62.781 -10.648 -10.734 1 81.44 535 ARG B CA 1
ATOM 9042 C C . ARG B 1 535 ? -63.625 -11.391 -9.695 1 81.44 535 ARG B C 1
ATOM 9044 O O . ARG B 1 535 ? -63.75 -10.938 -8.555 1 81.44 535 ARG B O 1
ATOM 9051 N N . ASN B 1 536 ? -64.125 -12.57 -10.086 1 82.19 536 ASN B N 1
ATOM 9052 C CA . ASN B 1 536 ? -65 -13.344 -9.219 1 82.19 536 ASN B CA 1
ATOM 9053 C C . ASN B 1 536 ? -64.25 -14.289 -8.312 1 82.19 536 ASN B C 1
ATOM 9055 O O . ASN B 1 536 ? -64.625 -14.578 -7.195 1 82.19 536 ASN B O 1
ATOM 9059 N N . LYS B 1 537 ? -63.031 -14.617 -8.727 1 82.62 537 LYS B N 1
ATOM 9060 C CA . LYS B 1 537 ? -62.25 -15.633 -8.016 1 82.62 537 LYS B CA 1
ATOM 9061 C C . LYS B 1 537 ? -61.281 -14.992 -7.027 1 82.62 537 LYS B C 1
ATOM 9063 O O . LYS B 1 537 ? -60.875 -15.633 -6.062 1 82.62 537 LYS B O 1
ATOM 9068 N N . THR B 1 538 ? -61 -13.734 -7.211 1 86.44 538 THR B N 1
ATOM 9069 C CA . THR B 1 538 ? -60 -13.094 -6.363 1 86.44 538 THR B CA 1
ATOM 9070 C C . THR B 1 538 ? -60.594 -12.711 -5.012 1 86.44 538 THR B C 1
ATOM 9072 O O . THR B 1 538 ? -61.688 -12.133 -4.953 1 86.44 538 THR B O 1
ATOM 9075 N N . LYS B 1 539 ? -59.875 -13.078 -4.023 1 85.69 539 LYS B N 1
ATOM 9076 C CA . LYS B 1 539 ? -60.344 -12.805 -2.674 1 85.69 539 LYS B CA 1
ATOM 9077 C C . LYS B 1 539 ? -60.312 -11.312 -2.363 1 85.69 539 LYS B C 1
ATOM 9079 O O . LYS B 1 539 ? -59.406 -10.609 -2.797 1 85.69 539 LYS B O 1
ATOM 9084 N N . ARG B 1 540 ? -61.344 -10.836 -1.639 1 86.06 540 ARG B N 1
ATOM 9085 C CA . ARG B 1 540 ? -61.406 -9.461 -1.157 1 86.06 540 ARG B CA 1
ATOM 9086 C C . ARG B 1 540 ? -60.875 -9.359 0.264 1 86.06 540 ARG B C 1
ATOM 9088 O O . ARG B 1 540 ? -61.188 -10.18 1.122 1 86.06 540 ARG B O 1
ATOM 9095 N N . VAL B 1 541 ? -59.938 -8.484 0.475 1 88.62 541 VAL B N 1
ATOM 9096 C CA . VAL B 1 541 ? -59.281 -8.359 1.771 1 88.62 541 VAL B CA 1
ATOM 9097 C C . VAL B 1 541 ? -59.375 -6.922 2.273 1 88.62 541 VAL B C 1
ATOM 9099 O O . VAL B 1 541 ? -59.469 -5.984 1.479 1 88.62 541 VAL B O 1
ATOM 9102 N N . ALA B 1 542 ? -59.531 -6.797 3.6 1 84.06 542 ALA B N 1
ATOM 9103 C CA . ALA B 1 542 ? -59.562 -5.477 4.227 1 84.06 542 ALA B CA 1
ATOM 9104 C C . ALA B 1 542 ? -58.156 -4.984 4.574 1 84.06 542 ALA B C 1
ATOM 9106 O O . ALA B 1 542 ? -58 -3.836 4.992 1 84.06 542 ALA B O 1
ATOM 9107 N N . THR B 1 543 ? -57.281 -5.832 4.336 1 85.81 543 THR B N 1
ATOM 9108 C CA . THR B 1 543 ? -55.906 -5.496 4.672 1 85.81 543 THR B CA 1
ATOM 9109 C C . THR B 1 543 ? -55.219 -4.758 3.518 1 85.81 543 THR B C 1
ATOM 9111 O O . THR B 1 543 ? -55.5 -5.035 2.35 1 85.81 543 THR B O 1
ATOM 9114 N N . PHE B 1 544 ? -54.469 -3.738 3.803 1 84.75 544 PHE B N 1
ATOM 9115 C CA . PHE B 1 544 ? -53.75 -2.949 2.801 1 84.75 544 PHE B CA 1
ATOM 9116 C C . PHE B 1 544 ? -52.406 -2.502 3.322 1 84.75 544 PHE B C 1
ATOM 9118 O O . PHE B 1 544 ? -52.156 -2.52 4.531 1 84.75 544 PHE B O 1
ATOM 9125 N N . CYS B 1 545 ? -51.5 -2.264 2.447 1 77.56 545 CYS B N 1
ATOM 9126 C CA . CYS B 1 545 ? -50.188 -1.707 2.811 1 77.56 545 CYS B CA 1
ATOM 9127 C C . CYS B 1 545 ? -50.25 -0.183 2.822 1 77.56 545 CYS B C 1
ATOM 9129 O O . CYS B 1 545 ? -50.406 0.445 1.777 1 77.56 545 CYS B O 1
ATOM 9131 N N . ALA B 1 546 ? -50.062 0.355 3.975 1 76.75 546 ALA B N 1
ATOM 9132 C CA . ALA B 1 546 ? -50.25 1.797 4.141 1 76.75 546 ALA B CA 1
ATOM 9133 C C . ALA B 1 546 ? -49 2.549 3.641 1 76.75 546 ALA B C 1
ATOM 9135 O O . ALA B 1 546 ? -49.094 3.742 3.34 1 76.75 546 ALA B O 1
ATOM 9136 N N . ASP B 1 547 ? -48.031 1.741 3.447 1 71.81 547 ASP B N 1
ATOM 9137 C CA . ASP B 1 547 ? -46.75 2.4 3.15 1 71.81 547 ASP B CA 1
ATOM 9138 C C . ASP B 1 547 ? -46.469 2.385 1.651 1 71.81 547 ASP B C 1
ATOM 9140 O O . ASP B 1 547 ? -45.5 2.992 1.194 1 71.81 547 ASP B O 1
ATOM 9144 N N . CYS B 1 548 ? -47.062 1.541 0.937 1 70.81 548 CYS B N 1
ATOM 9145 C CA . CYS B 1 548 ? -46.969 1.534 -0.518 1 70.81 548 CYS B CA 1
ATOM 9146 C C . CYS B 1 548 ? -47.719 2.699 -1.129 1 70.81 548 CYS B C 1
ATOM 9148 O O . CYS B 1 548 ? -48.75 3.141 -0.576 1 70.81 548 CYS B O 1
ATOM 9150 N N . PRO B 1 549 ? -47.125 3.232 -2.18 1 74.5 549 PRO B N 1
ATOM 9151 C CA . PRO B 1 549 ? -47.938 4.23 -2.893 1 74.5 549 PRO B CA 1
ATOM 9152 C C . PRO B 1 549 ? -49.281 3.689 -3.324 1 74.5 549 PRO B C 1
ATOM 9154 O O . PRO B 1 549 ? -49.406 2.545 -3.77 1 74.5 549 PRO B O 1
ATOM 9157 N N . ASN B 1 550 ? -50.5 4.363 -3.029 1 76.12 550 ASN B N 1
ATOM 9158 C CA . ASN B 1 550 ? -51.875 4.062 -3.373 1 76.12 550 ASN B CA 1
ATOM 9159 C C . ASN B 1 550 ? -52.5 3.064 -2.396 1 76.12 550 ASN B C 1
ATOM 9161 O O . ASN B 1 550 ? -53.562 2.523 -2.65 1 76.12 550 ASN B O 1
ATOM 9165 N N . GLU B 1 551 ? -51.719 2.609 -1.448 1 79.88 551 GLU B N 1
ATOM 9166 C CA . GLU B 1 551 ? -52.188 1.738 -0.368 1 79.88 551 GLU B CA 1
ATOM 9167 C C . GLU B 1 551 ? -52.906 0.504 -0.917 1 79.88 551 GLU B C 1
ATOM 9169 O O . GLU B 1 551 ? -54.062 0.283 -0.633 1 79.88 551 GLU B O 1
ATOM 9174 N N . PRO B 1 552 ? -52.25 -0.202 -1.74 1 85.38 552 PRO B N 1
ATOM 9175 C CA . PRO B 1 552 ? -52.875 -1.371 -2.357 1 85.38 552 PRO B CA 1
ATOM 9176 C C . PRO B 1 552 ? -53.344 -2.4 -1.329 1 85.38 552 PRO B C 1
ATOM 9178 O O . PRO B 1 552 ? -52.688 -2.611 -0.313 1 85.38 552 PRO B O 1
ATOM 9181 N N . HIS B 1 553 ? -54.562 -2.912 -1.628 1 88 553 HIS B N 1
ATOM 9182 C CA . HIS B 1 553 ? -55.062 -4.016 -0.812 1 88 553 HIS B CA 1
ATOM 9183 C C . HIS B 1 553 ? -54.344 -5.309 -1.124 1 88 553 HIS B C 1
ATOM 9185 O O . HIS B 1 553 ? -54.25 -5.711 -2.287 1 88 553 HIS B O 1
ATOM 9191 N N . LEU B 1 554 ? -53.719 -5.887 -0.086 1 87.31 554 LEU B N 1
ATOM 9192 C CA . LEU B 1 554 ? -52.938 -7.117 -0.188 1 87.31 554 LEU B CA 1
ATOM 9193 C C . LEU B 1 554 ? -53.344 -8.109 0.901 1 87.31 554 LEU B C 1
ATOM 9195 O O . LEU B 1 554 ? -53.562 -7.719 2.055 1 87.31 554 LEU B O 1
ATOM 9199 N N . CYS B 1 555 ? -53.594 -9.406 0.404 1 81.62 555 CYS B N 1
ATOM 9200 C CA . CYS B 1 555 ? -53.719 -10.438 1.424 1 81.62 555 CYS B CA 1
ATOM 9201 C C . CYS B 1 555 ? -52.406 -10.688 2.127 1 81.62 555 CYS B C 1
ATOM 9203 O O . CYS B 1 555 ? -51.344 -10.266 1.641 1 81.62 555 CYS B O 1
ATOM 9205 N N . LEU B 1 556 ? -52.531 -11.281 3.219 1 77.25 556 LEU B N 1
ATOM 9206 C CA . LEU B 1 556 ? -51.344 -11.477 4.047 1 77.25 556 LEU B CA 1
ATOM 9207 C C . LEU B 1 556 ? -50.25 -12.188 3.264 1 77.25 556 LEU B C 1
ATOM 9209 O O . LEU B 1 556 ? -49.094 -11.82 3.354 1 77.25 556 LEU B O 1
ATOM 9213 N N . THR B 1 557 ? -50.594 -13.164 2.457 1 77.31 557 THR B N 1
ATOM 9214 C CA . THR B 1 557 ? -49.625 -13.93 1.685 1 77.31 557 THR B CA 1
ATOM 9215 C C . THR B 1 557 ? -48.969 -13.055 0.609 1 77.31 557 THR B C 1
ATOM 9217 O O . THR B 1 557 ? -47.75 -13.102 0.407 1 77.31 557 THR B O 1
ATOM 9220 N N . CYS B 1 558 ? -49.719 -12.305 -0.039 1 77.62 558 CYS B N 1
ATOM 9221 C CA . CYS B 1 558 ? -49.25 -11.453 -1.116 1 77.62 558 CYS B CA 1
ATOM 9222 C C . CYS B 1 558 ? -48.406 -10.297 -0.565 1 77.62 558 CYS B C 1
ATOM 9224 O O . CYS B 1 558 ? -47.406 -9.906 -1.172 1 77.62 558 CYS B O 1
ATOM 9226 N N . PHE B 1 559 ? -48.781 -9.727 0.53 1 76.19 559 PHE B N 1
ATOM 9227 C CA . PHE B 1 559 ? -48 -8.688 1.184 1 76.19 559 PHE B CA 1
ATOM 9228 C C . PHE B 1 559 ? -46.594 -9.188 1.503 1 76.19 559 PHE B C 1
ATOM 9230 O O . PHE B 1 559 ? -45.625 -8.508 1.231 1 76.19 559 PHE B O 1
ATOM 9237 N N . ASN B 1 560 ? -46.594 -10.375 2.09 1 69.38 560 ASN B N 1
ATOM 9238 C CA . ASN B 1 560 ? -45.312 -10.961 2.418 1 69.38 560 ASN B CA 1
ATOM 9239 C C . ASN B 1 560 ? -44.469 -11.211 1.166 1 69.38 560 ASN B C 1
ATOM 9241 O O . ASN B 1 560 ? -43.25 -10.984 1.174 1 69.38 560 ASN B O 1
ATOM 9245 N N . LYS B 1 561 ? -45.094 -11.68 0.213 1 71.44 561 LYS B N 1
ATOM 9246 C CA . LYS B 1 561 ? -44.406 -11.969 -1.045 1 71.44 561 LYS B CA 1
ATOM 9247 C C . LYS B 1 561 ? -43.844 -10.695 -1.683 1 71.44 561 LYS B C 1
ATOM 9249 O O . LYS B 1 561 ? -42.719 -10.68 -2.186 1 71.44 561 LYS B O 1
ATOM 9254 N N . GLU B 1 562 ? -44.719 -9.703 -1.793 1 67.31 562 GLU B N 1
ATOM 9255 C CA . GLU B 1 562 ? -44.375 -8.477 -2.5 1 67.31 562 GLU B CA 1
ATOM 9256 C C . GLU B 1 562 ? -43.406 -7.621 -1.682 1 67.31 562 GLU B C 1
ATOM 9258 O O . GLU B 1 562 ? -42.594 -6.879 -2.242 1 67.31 562 GLU B O 1
ATOM 9263 N N . HIS B 1 563 ? -43.656 -7.547 -0.54 1 62.88 563 HIS B N 1
ATOM 9264 C CA . HIS B 1 563 ? -42.844 -6.652 0.279 1 62.88 563 HIS B CA 1
ATOM 9265 C C . HIS B 1 563 ? -41.75 -7.426 1.04 1 62.88 563 HIS B C 1
ATOM 9267 O O . HIS B 1 563 ? -40.781 -6.84 1.508 1 62.88 563 HIS B O 1
ATOM 9273 N N . ARG B 1 564 ? -41.969 -8.648 1.352 1 50.94 564 ARG B N 1
ATOM 9274 C CA . ARG B 1 564 ? -40.938 -9.375 2.1 1 50.94 564 ARG B CA 1
ATOM 9275 C C . ARG B 1 564 ? -39.812 -9.852 1.177 1 50.94 564 ARG B C 1
ATOM 9277 O O . ARG B 1 564 ? -38.656 -9.914 1.584 1 50.94 564 ARG B O 1
ATOM 9284 N N . ASN B 1 565 ? -40.281 -10.484 -0.001 1 42.91 565 ASN B N 1
ATOM 9285 C CA . ASN B 1 565 ? -39.25 -11.102 -0.833 1 42.91 565 ASN B CA 1
ATOM 9286 C C . ASN B 1 565 ? -38.469 -10.055 -1.599 1 42.91 565 ASN B C 1
ATOM 9288 O O . ASN B 1 565 ? -37.75 -10.383 -2.559 1 42.91 565 ASN B O 1
ATOM 9292 N N . THR B 1 566 ? -38.906 -8.922 -1.635 1 36.69 566 THR B N 1
ATOM 9293 C CA . THR B 1 566 ? -37.969 -8.008 -2.281 1 36.69 566 THR B CA 1
ATOM 9294 C C . THR B 1 566 ? -36.688 -7.922 -1.489 1 36.69 566 THR B C 1
ATOM 9296 O O . THR B 1 566 ? -36.688 -7.586 -0.303 1 36.69 566 THR B O 1
ATOM 9299 N N . PRO B 1 567 ? -35.812 -8.844 -1.96 1 31.98 567 PRO B N 1
ATOM 9300 C CA . PRO B 1 567 ? -34.562 -8.891 -1.216 1 31.98 567 PRO B CA 1
ATOM 9301 C C . PRO B 1 567 ? -34.094 -7.516 -0.728 1 31.98 567 PRO B C 1
ATOM 9303 O O . PRO B 1 567 ? -34.344 -6.512 -1.398 1 31.98 567 PRO B O 1
ATOM 9306 N N . PHE B 1 568 ? -34.094 -7.426 0.551 1 28.66 568 PHE B N 1
ATOM 9307 C CA . PHE B 1 568 ? -33.375 -6.23 0.952 1 28.66 568 PHE B CA 1
ATOM 9308 C C . PHE B 1 568 ? -32.094 -6.051 0.107 1 28.66 568 PHE B C 1
ATOM 9310 O O . PHE B 1 568 ? -31.406 -7.02 -0.191 1 28.66 568 PHE B O 1
#

Organism: NCBI:txid103933

pLDDT: mean 75.45, std 25.62, range [17.98, 98.25]

Secondary structure (DSSP, 8-state):
------------------------------------------------SS----------S------TTS------EE---S--TT-PPP----EE----S-TT-HHHHHHHHS-HHHHHHHHHHHHHHHHHHHHH---TTGGG-----HHHHHHHHHHHHHHHHSB-SSGGGGG--STTT--HHHHHH--HHHHHHHHHH--SS-GGGGGGT--TTTTTHHHHHHHHHHHHHSEE--SEEEEEEEEEESSSTTSS--SS---SSEEEEEEEEETTTEEEEEEEE--TTS-HHHHSHHHHHHHHTGGGTTTT-EEEE-TTT--HHHHHHHHHTT-EEEEE--TT-TT--HHHHH----TT-EEEEEETTS-EEEEEESSSEEEEEESS--S-EEEEE-SS-EEEEEHHHHHHHHHSPPHHHHHH-PPPTGGG-TTS-HHHHHHHIIIIIIHHHHHHHHHHHH-SS---HHHHHHHHHHHHHT---SGGGTS------------EEEPPS-HHHH-EE-HHHHHHHHHHH-HHHHHHHSPEESEEETTSTT--B--HHHHIIIIISS--/------------------------------------------------SS----------S------TTS----PPEE---S--TT-PPP----EE----S-TT-HHHHHHHHS-HHHHHHHHHHHHHHHHHHHHH---TTGGG-----HHHHHHHHHHHHHHHHSB-SSGGGGG--STTT--HHHHHH--HHHHHHHHHH--SS-GGGGGGT--TTTTTHHHHHHHHHHHHHSEE--SEEEEEEEEEESSSTTTTTTSS---SSEEEEEEEEETTTEEEEEEEE--TTS-HHHHSHHHHHHHHTGGGTTTT-EEEE-TTT--HHHHHHHHHTT-EEEEE--TT-TT--HHHHH----TT-EEEEEETTS-EEEEEESSSEEEEEESS--S-EEEEE-SS-EEEEEHHHHHHHHHSPPHHHHHH-PPPTGGG-TTS-HHHHHHHIIIIIIHHHHHHHHHHHH-SS---HHHHHHHHHHHHHT---SHHHHS------------EEEPPS-HHHH-EE-HHHHHHHHHHH-HHHHHHHSPEESEEETTSTT--B--HHHHIIIIISS--

Nearest PDB structures (foldseek):
  6x68-assembly1_C  TM=7.143E-01  e=1.605E-22  Trichoplusia ni
  2opq-assembly1_B  TM=3.411E-01  e=1.455E-01  HIV-1 M:B_HXB2R
  3dfu-assembly1_B  TM=6.148E-01  e=2.658E+00  Corynebacterium glutamicum
  2opp-assembly1_B  TM=2.951E-01  e=1.455E-01  HIV-1 M:B_HXB2R
  6bsh-assembly1_B  TM=2.258E-01  e=2.929E-01  Human immunodeficiency virus 1

Sequence (1136 aa):
MQEIEASSDVSVELEFSPDIKPYCEVKITSSDRLLCFTSSETNHDASSSKSYSIFSNESDSNKGDINDNINSQDQVWINPVGNQPDIKPFVGIPGLKSFKCNPNKEEYFYLSLVTEAIFQEIAHQTNLYAAQVLSQKRSSRLNQWVPTTKNEIKRLFGLLIWMDLVKLPQLHLYWSKDSIYTQSFPQSIMSQSRFELLLQMLHFTNNENANLLNDRLYKISPIIDTLNRNFTKYYDPPETLYIDEFVIPFHSRIKQLIKQRKYKYGIKIFKLCFNPGYTYNFQIYCSKKSDQERANPTNAVISLCQNIFYKGHTVCTNRWYTSIDLAQELITKTTHLVGMVQRNCRGISKEVVTKKLKKGEIFAKENSIGITLIKWRDKRDVLLLSTKHSAETVTLKRRRSNYIKPKILFDYNEGKPPSDISDQMTICCISSHKNVKWYKKLAFELLLNTAVINAWVMHNSVKNNPISLIEFKKRLVIYLSHCQDERFQNLSREIVTIKKRHEIKKREGKLVSVRKRCISCYKENVKTFGTELARNKTKRVATFCADCPNEPHLCLTCFNKEHRNTPFMQEIEASSDVSVELEFSPDIKPYCEVKITSSDRLLCFTSSETNHDASSSKSYSIFSNESDSNKGDINDNINSQDQVWINPVGNQPDIKPFVGIPGLKSFKCNPNKEEYFYLSLVTEAIFQEIAHQTNLYAAQVLSQKRSSRLNQWVPTTKNEIKRLFGLLIWMDLVKLPQLHLYWSKDSIYTQSFPQSIMSQSRFELLLQMLHFTNNENANLLNDRLYKISPIIDTLNRNFTKYYDPPETLYIDEFVIPFHSRIKQLIKQRKYKYGIKIFKLCFNPGYTYNFQIYCSKKSDQERANPTNAVISLCQNIFYKGHTVCTNRWYTSIDLAQELITKTTHLVGMVQRNCRGISKEVVTKKLKKGEIFAKENSIGITLIKWRDKRDVLLLSTKHSAETVTLKRRRSNYIKPKILFDYNEGKPPSDISDQMTICCISSHKNVKWYKKLAFELLLNTAVINAWVMHNSVKNNPISLIEFKKRLVIYLSHCQDERFQNLSREIVTIKKRHEIKKREGKLVSVRKRCISCYKENVKTFGTELARNKTKRVATFCADCPNEPHLCLTCFNKEHRNTPF

Foldseek 3Di:
DDDPDDPDDPCPPPPPPPCPPPDPPPPPQCPDPPPPFDDQQQPDDDDDDVPQQFQLVNVHPCPPPPPVPPCLPQFDWAAFPFCLPDQDDFADDWAWDPDPDPLVALQVLLCLLVPLVQLQLQLVQLQVQLVVCVVPDDDPLSVPDDRDGSLLSLLLLLVLLVCQVPPDPDDVLCCDPDPVRDDDVVVVQDDPSRSVNSQVSGFRDHPVCVVPPVDPLVRCVVVQVSNLVSLQPTTDHDQFKEKDKDWQQQALPPPDCCPPPPSSGTKMKIFIGFPQGRTNHIDIDGHCPPCVVCVQLLSVVCVRCVVPFPRSHEYEYEQVNDAPVSQVVRVVRNYKYKYWHDLPHPSDDVCQSPDDDDAQDKDWIAGDNQKIWMWHDHVHITIMIISNGTQAWDWDDHPPDIHIDGVSVVVSVVRYHDPVSVVSQDQRPVSSDRPHGRSVSVSSCVSNRNSLVNSLVNSQSPDPDRDDSSVSSVSSSVVSSPRDDVVCVPVPPPPPCPVPLQDKDFDDDDCVPQWDFAPQQLVVCCVVPNNVVSRVPTDTGRIFGPSDVVGGRHDPVRSCVVSVPPDD/DDDPDDPDDPPPPPPPPPCPPDDPPPPPQCPDPPDPFDDQQQDDDDDDDVPQQFQLVNVHPPPPPPPVPPCLPQFDWAAFPFCLPDQDDFADDWAWDPDPDPLVALQVLLCLLVPLVQLQLQLVQLQVQLVVCVVPDDDPLSVPDDRDGSLLVLLLLLVLLVCQVPPDPDDVLCCDPDPVRDDDVVVVQDDPSNSVNCQVSGFRDHPVCVVPPVDPLVRCVVVQVSNLVSLQPTTDHDQFKEKDKDWQQQALPPPDCVPPPPSSGTKMKIFIGFPQGRTNHIDIDGHCPPCVVCVQLLSVVCVRCVVPFPRSHEYEYEQVNDAPVSQVVRVVRNYKYKYWHDLPHPSDDVCQSPDDDDAQDKDWIAGDNQKIWMWHDHVHITIMIISNGTQAWDWDDHPPDIGIDGVSVVVNVVRYHDPVSVVSQDQRPVSSHNPHGRSVSVSSCVSNRNSLVNSLVNSQSPDPDRDDSSVSSVSSSVVSSPRDDVVCVPVPCPPPCPVVQQDKDFDDDDLVPQWDFAPVQLVVCCVVPNNVVSRVPTDTGRIFGPPDVVGGHHDPVRSCVVSVPPPD

Solvent-accessible surface area (backbone atoms only — not comparable to full-atom values): 64406 Å² total; per-residue (Å²): 135,81,81,81,79,80,82,81,79,83,77,80,76,78,79,74,79,76,80,69,73,74,78,74,79,72,81,69,74,61,79,78,78,81,78,73,80,71,85,76,60,27,58,54,65,69,85,86,64,102,53,76,48,56,35,40,64,12,56,35,79,70,62,65,78,58,78,74,70,61,72,72,66,79,66,60,69,40,71,63,80,67,64,45,74,79,69,55,70,62,70,71,74,55,41,74,42,96,66,94,56,70,84,87,42,75,54,55,43,35,38,65,49,58,31,70,66,54,39,40,46,32,22,51,23,16,39,51,45,40,52,56,46,57,73,74,47,87,48,83,72,64,69,67,68,66,83,63,41,40,33,55,49,34,24,50,51,15,50,56,49,42,38,58,50,50,34,58,89,47,79,71,44,48,67,30,83,47,74,90,51,46,41,68,56,56,58,73,68,48,53,65,67,57,51,52,50,48,63,70,33,59,34,62,40,65,72,86,59,50,85,72,61,87,43,92,54,53,59,45,40,67,58,53,53,49,40,41,52,35,38,49,65,47,41,41,68,59,54,48,24,24,58,44,79,45,72,46,47,55,54,43,77,58,60,41,55,71,51,52,56,49,71,56,48,46,45,36,38,40,30,33,26,28,70,74,61,33,55,44,28,69,45,76,49,69,34,64,75,82,42,59,71,58,64,35,52,47,49,42,51,54,62,54,42,63,89,51,54,69,35,22,26,33,39,31,34,46,45,82,46,38,46,58,66,41,45,55,54,31,50,78,36,39,25,36,37,35,24,32,43,45,88,81,46,71,78,59,61,63,67,55,68,68,56,85,65,53,74,64,37,74,44,56,32,22,34,90,89,22,43,20,42,36,30,36,21,56,50,44,81,42,40,36,36,24,43,71,41,57,83,51,66,40,78,43,72,43,97,89,48,75,45,70,42,50,37,62,58,54,54,46,58,67,36,42,54,52,66,76,49,45,40,66,59,52,79,47,52,68,39,44,37,63,90,46,57,65,69,56,28,50,47,44,38,46,64,60,39,51,42,44,45,32,17,48,51,56,50,38,71,74,41,92,72,64,70,53,68,66,58,50,52,50,54,40,25,56,52,28,46,64,44,69,62,71,70,59,57,69,48,66,76,68,62,69,65,56,81,59,74,62,46,78,38,69,67,86,71,60,67,84,75,60,36,36,56,15,53,59,57,31,55,53,28,29,74,72,60,31,67,75,53,15,66,74,67,36,60,64,26,44,28,20,24,74,69,44,88,85,39,50,28,30,42,73,68,47,43,44,53,64,61,59,59,50,72,127,133,84,81,79,80,81,83,82,82,82,76,77,77,79,76,74,76,72,80,70,72,76,77,75,80,71,82,71,76,60,81,78,81,80,78,71,80,70,86,76,60,39,57,58,64,69,89,86,64,99,54,74,46,57,35,44,68,14,66,28,78,73,62,66,78,60,78,72,72,61,72,71,66,79,66,61,69,41,70,61,80,66,65,48,76,79,72,56,69,61,71,72,73,55,41,73,42,95,63,94,56,71,84,86,41,76,54,53,43,34,38,64,49,58,31,72,65,54,38,41,46,32,23,51,25,16,38,51,46,38,53,55,47,57,73,75,49,88,49,84,71,63,67,67,68,65,83,62,40,38,34,55,50,34,24,50,50,15,50,56,49,42,40,60,49,50,34,60,90,46,78,73,41,47,67,31,83,47,74,88,50,46,42,69,54,55,57,74,69,47,52,67,67,56,52,54,49,48,64,70,35,58,35,62,39,66,72,86,59,50,84,74,61,86,43,93,52,53,58,42,41,68,58,53,54,50,40,42,52,34,38,48,66,47,42,41,68,60,53,48,26,22,57,46,78,45,71,45,46,55,54,42,76,59,55,48,49,70,50,55,57,48,73,56,50,46,46,36,38,41,30,33,28,27,70,71,61,30,55,43,30,69,46,76,49,71,30,65,73,81,42,60,72,57,65,34,50,47,48,42,51,53,63,54,42,62,89,52,54,68,34,22,28,34,40,32,36,47,48,84,48,38,45,60,67,40,44,54,54,31,52,77,36,38,27,38,36,34,24,33,43,45,89,80,46,70,76,59,60,61,68,52,70,68,55,86,65,54,74,65,36,74,46,54,34,22,35,89,90,23,42,21,42,37,30,37,22,60,50,49,81,42,40,37,37,24,44,71,41,58,81,51,66,41,78,42,75,45,99,90,47,77,44,68,42,49,38,63,58,53,54,46,58,67,36,43,55,52,66,75,50,45,39,67,59,52,80,46,53,70,38,43,37,64,90,47,57,64,69,56,28,50,47,45,38,47,63,60,38,51,41,44,44,32,19,49,50,55,50,40,72,75,40,90,72,64,72,53,69,67,57,50,51,51,54,41,26,58,52,28,46,64,44,68,61,70,70,62,57,70,46,70,80,65,61,69,65,55,81,61,74,63,44,78,40,70,66,86,71,60,65,85,76,59,37,37,55,16,54,59,59,30,55,53,29,30,73,73,59,33,67,74,52,15,64,73,66,36,60,64,26,45,27,19,24,74,66,44,88,87,39,49,28,30,40,75,67,47,42,44,53,64,63,57,60,48,72,125

InterPro domains:
  IPR029526 PiggyBac transposable element-derived protein [PF13843] (109-456)

Radius of gyration: 35.34 Å; Cα contacts (8 Å, |Δi|>4): 1825; chains: 2; bounding box: 110×133×76 Å